Protein AF-0000000077106145 (afdb_homodimer)

Foldseek 3Di:
DQDEFEEEEEALPFPLNVLLLLQLPDDFPPAHHYAYAEYEHAPPLVVQLVSCLVRVYQEYEYQDQVCQVVNCVSCPPSNRHYYYHLVRLLVSLLPDGQEYEQDDEAPSSQNSQLSVLQQQHAYAYAYLRNCLLQVVNSVVSSVVNNHHYQYLQQLVNWCVVFPDDLVFWQAKEFEALCAQCNPPDLVCQQVDALVSQQPGDQDNHDSLVSLCSNLVLNVLSVLSSCCRVSVNQSVRYFYKYKNQCFWGMWTAGNVGDIDTDGWRPDSSQSSQVSSRPPDGTDDPPGDGDDCVVVVDIDIDGGDCVSRVNNVLSNVQSVLASLLSLLLRLLLSLLSVCRNVVLDGSVVSVVLSSVLSVVQCDPNVHHDDYDPDVVSSVVSSVVSNVVSVVVSVD/DQDEFEEEEEALPFPLNVLLLLQLPDDFPPAHHYAYAEYEHAPPLVVQLVSCLVRVYQEYEYQDQVCQVVNCVSCPPSNRHYYYHLVRLLVSLLPDGQEYEQDDEAPSSQNSQLSVLQQQHAYAYAYLRNCLLQVVNSVVSSVVNNHHYQYLQQLLNWCVVFPDDLVFWQAKEFEALCAQCNPPDLVCQQVDALVSQQPGDQDNHDSLVSLCSNLVLNVLSVLSSCCRVSVNASVRYFYKYKNQCFWGMWTAGNVGDIDTHGWRPDSSQSSQVSVRPPDGTDDPPGDGDDCVVVVDIDIDGGDCVSRVNNVLSNVQSVLASLLSLLLRLLLSLLSVCRNVVLDGSVVSVVLSSVLSVVQCDPNVHHDDYDPDVVSSVVSSVVSNVVSVVVSVD

Secondary structure (DSSP, 8-state):
----EEEEEESTTSHHHHHHHHHHT---TTSPPEEEEEEEESS-HHHHHHHHHHHT-SEEEES-GGGHHHHHHHTTTS--EEEEHHHHHHHHHHS--SEEEE---SGGGHHHHHHHHHTT-EEEE--HHHHHHHHHHHHHHHHHTT-EEEE-SHHHHHHHHH---GGGEEEEEEEE---TTTT--HHHHHT--HHHHT--SS----HHHHHHHHHTHHHHHHHHHHHHHTT--GGGEEEEE-TT--EEEEEEETTS-EEEEE--S-THHHHHHHHHTTS----TTPPPP-HHHH-EEE-B---TTT-THHHHHHHHHHH-THHHHHHHHHHHHHHHHHHTTSS-HHHHHHHHHHHHHHHHSGGG-S----SSHHHHHHHHHHHHHHHHHHHH-/----EEEEEESTTSHHHHHHHHHHT---TTSPPEEEEEEEESS-HHHHHHHHHHHT-SEEEES-GGGHHHHHHHTTTS--EEEEHHHHHHHHHHS--SEEEE---SGGGHHHHHHHHHTT-EEEE--HHHHHHHHHHHHHHHHHTTPEEEE-SHHHHHHHHH---GGGEEEEEEEE---TTTT--HHHHHT--HHHHT--SS----HHHHHHHHHTHHHHHHHHHHHHHTT--GGGEEEEE-TT--EEEEEEETTS-EEEEE--S-THHHHHHHHHTTS----TTPPPP-HHHH-EEE-B---TTT-THHHHHHHHHHH-THHHHHHHHHHHHHHHHHHTTSS-HHHHHHHHHHHHHHHHSGGG-S----SSHHHHHHHHHHHHHHHHHHHH-

Structure (mmCIF, N/CA/C/O backbone):
data_AF-0000000077106145-model_v1
#
loop_
_entity.id
_entity.type
_entity.pdbx_description
1 polymer '1-deoxy-D-xylulose 5-phosphate reductoisomerase'
#
loop_
_atom_site.group_PDB
_atom_site.id
_atom_site.type_symbol
_atom_site.label_atom_id
_atom_site.label_alt_id
_atom_site.label_comp_id
_atom_site.label_asym_id
_atom_site.label_entity_id
_atom_site.label_seq_id
_atom_site.pdbx_PDB_ins_code
_atom_site.Cartn_x
_atom_site.Cartn_y
_atom_site.Cartn_z
_atom_site.occupancy
_atom_site.B_iso_or_equiv
_atom_site.auth_seq_id
_atom_site.auth_comp_id
_atom_site.auth_asym_id
_atom_site.auth_atom_id
_atom_site.pdbx_PDB_model_num
ATOM 1 N N . MET A 1 1 ? -17.891 -23.688 21.375 1 36 1 MET A N 1
ATOM 2 C CA . MET A 1 1 ? -16.734 -24.469 20.953 1 36 1 MET A CA 1
ATOM 3 C C . MET A 1 1 ? -16.016 -23.797 19.781 1 36 1 MET A C 1
ATOM 5 O O . MET A 1 1 ? -16.656 -23.312 18.859 1 36 1 MET A O 1
ATOM 9 N N . SER A 1 2 ? -14.844 -23.203 19.891 1 51.5 2 SER A N 1
ATOM 10 C CA . SER A 1 2 ? -14.195 -22.359 18.906 1 51.5 2 SER A CA 1
ATOM 11 C C . SER A 1 2 ? -14.203 -23.016 17.531 1 51.5 2 SER A C 1
ATOM 13 O O . SER A 1 2 ? -13.938 -24.203 17.406 1 51.5 2 SER A O 1
ATOM 15 N N . GLU A 1 3 ? -14.969 -22.531 16.594 1 74.62 3 GLU A N 1
ATOM 16 C CA . GLU A 1 3 ? -15.25 -23.109 15.289 1 74.62 3 GLU A CA 1
ATOM 17 C C . GLU A 1 3 ? -13.969 -23.391 14.516 1 74.62 3 GLU A C 1
ATOM 19 O O . GLU A 1 3 ? -13.07 -22.531 14.469 1 74.62 3 GLU A O 1
ATOM 24 N N . GLN A 1 4 ? -13.656 -24.75 14.242 1 90.31 4 GLN A N 1
ATOM 25 C CA . GLN A 1 4 ? -12.484 -25.188 13.492 1 90.31 4 GLN A CA 1
ATOM 26 C C . GLN A 1 4 ? -12.641 -24.891 12 1 90.31 4 GLN A C 1
ATOM 28 O O . GLN A 1 4 ? -13.734 -25.047 11.445 1 90.31 4 GLN A O 1
ATOM 33 N N . VAL A 1 5 ? -11.609 -24.453 11.422 1 95.62 5 VAL A N 1
ATOM 34 C CA . VAL A 1 5 ? -11.555 -24.234 9.977 1 95.62 5 VAL A CA 1
ATOM 35 C C . VAL A 1 5 ? -10.914 -25.453 9.305 1 95.62 5 VAL A C 1
ATOM 37 O O . VAL A 1 5 ? -9.75 -25.766 9.57 1 95.62 5 VAL A O 1
ATOM 40 N N . LYS A 1 6 ? -11.641 -26.172 8.5 1 98 6 LYS A N 1
ATOM 41 C CA . LYS A 1 6 ? -11.148 -27.359 7.793 1 98 6 LYS A CA 1
ATOM 42 C C . LYS A 1 6 ? -10.328 -26.953 6.57 1 98 6 LYS A C 1
ATOM 44 O O . LYS A 1 6 ? -10.789 -26.172 5.734 1 98 6 LYS A O 1
ATOM 49 N N . VAL A 1 7 ? -9.086 -27.547 6.461 1 98.44 7 VAL A N 1
ATOM 50 C CA . VAL A 1 7 ? -8.172 -27.156 5.391 1 98.44 7 VAL A CA 1
ATOM 51 C C . VAL A 1 7 ? -7.727 -28.406 4.625 1 98.44 7 VAL A C 1
ATOM 53 O O . VAL A 1 7 ? -7.316 -29.406 5.23 1 98.44 7 VAL A O 1
ATOM 56 N N . SER A 1 8 ? -7.883 -28.422 3.344 1 98.88 8 SER A N 1
ATOM 57 C CA . SER A 1 8 ? -7.23 -29.375 2.453 1 98.88 8 SER A CA 1
ATOM 58 C C . SER A 1 8 ? -6.035 -28.734 1.744 1 98.88 8 SER A C 1
ATOM 60 O O . SER A 1 8 ? -6.098 -27.594 1.315 1 98.88 8 SER A O 1
ATOM 62 N N . LEU A 1 9 ? -4.93 -29.469 1.669 1 98.88 9 LEU A N 1
ATOM 63 C CA . LEU A 1 9 ? -3.686 -28.938 1.118 1 98.88 9 LEU A CA 1
ATOM 64 C C . LEU A 1 9 ? -3.166 -29.828 -0.002 1 98.88 9 LEU A C 1
ATOM 66 O O . LEU A 1 9 ? -2.705 -30.953 0.251 1 98.88 9 LEU A O 1
ATOM 70 N N . LEU A 1 10 ? -3.311 -29.312 -1.233 1 98.69 10 LEU A N 1
ATOM 71 C CA . LEU A 1 10 ? -2.752 -30 -2.395 1 98.69 10 LEU A CA 1
ATOM 72 C C . LEU A 1 10 ? -1.298 -29.594 -2.615 1 98.69 10 LEU A C 1
ATOM 74 O O . LEU A 1 10 ? -1.002 -28.422 -2.822 1 98.69 10 LEU A O 1
ATOM 78 N N . GLY A 1 11 ? -0.416 -30.578 -2.643 1 97.81 11 GLY A N 1
ATOM 79 C CA . GLY A 1 11 ? 1 -30.266 -2.77 1 97.81 11 GLY A CA 1
ATOM 80 C C . GLY A 1 11 ? 1.667 -29.969 -1.438 1 97.81 11 GLY A C 1
ATOM 81 O O . GLY A 1 11 ? 2.363 -28.969 -1.294 1 97.81 11 GLY A O 1
ATOM 82 N N . ALA A 1 12 ? 1.535 -30.828 -0.512 1 98.25 12 ALA A N 1
ATOM 83 C CA . ALA A 1 12 ? 1.893 -30.594 0.884 1 98.25 12 ALA A CA 1
ATOM 84 C C . ALA A 1 12 ? 3.406 -30.625 1.076 1 98.25 12 ALA A C 1
ATOM 86 O O . ALA A 1 12 ? 3.932 -30.031 2.021 1 98.25 12 ALA A O 1
ATOM 87 N N . THR A 1 13 ? 4.109 -31.312 0.194 1 97.12 13 THR A N 1
ATOM 88 C CA . THR A 1 13 ? 5.527 -31.531 0.449 1 97.12 13 THR A CA 1
ATOM 89 C C . THR A 1 13 ? 6.387 -30.531 -0.314 1 97.12 13 THR A C 1
ATOM 91 O O . THR A 1 13 ? 7.609 -30.531 -0.178 1 97.12 13 TH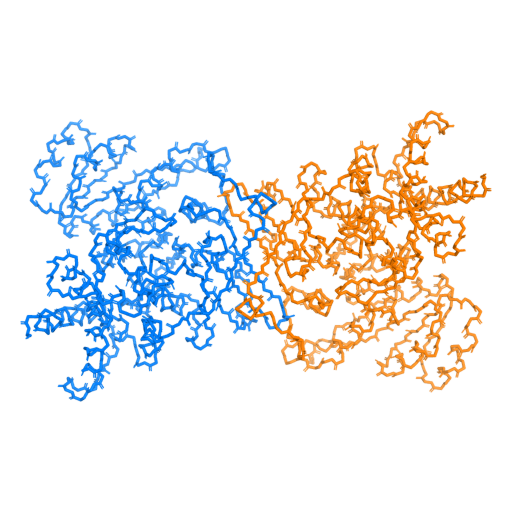R A O 1
ATOM 94 N N . GLY A 1 14 ? 5.758 -29.656 -1.1 1 94.69 14 GLY A N 1
ATOM 95 C CA . GLY A 1 14 ? 6.48 -28.594 -1.771 1 94.69 14 GLY A CA 1
ATOM 96 C C . GLY A 1 14 ? 6.727 -27.391 -0.879 1 94.69 14 GLY A C 1
ATOM 97 O O . GLY A 1 14 ? 6.395 -27.406 0.308 1 94.69 14 GLY A O 1
ATOM 98 N N . SER A 1 15 ? 7.305 -26.391 -1.472 1 93.75 15 SER A N 1
ATOM 99 C CA . SER A 1 15 ? 7.66 -25.188 -0.741 1 93.75 15 SER A CA 1
ATOM 100 C C . SER A 1 15 ? 6.426 -24.516 -0.141 1 93.75 15 SER A C 1
ATOM 102 O O . SER A 1 15 ? 6.402 -24.203 1.052 1 93.75 15 SER A O 1
ATOM 104 N N . ILE A 1 16 ? 5.359 -24.297 -0.93 1 96.62 16 ILE A N 1
ATOM 105 C CA . ILE A 1 16 ? 4.129 -23.688 -0.446 1 96.62 16 ILE A CA 1
ATOM 106 C C . ILE A 1 16 ? 3.457 -24.609 0.57 1 96.62 16 ILE A C 1
ATOM 108 O O . ILE A 1 16 ? 2.928 -24.156 1.583 1 96.62 16 ILE A O 1
ATOM 112 N N . GLY A 1 17 ? 3.482 -25.922 0.267 1 97.38 17 GLY A N 1
ATOM 113 C CA . GLY A 1 17 ? 2.902 -26.875 1.187 1 97.38 17 GLY A CA 1
ATOM 114 C C . GLY A 1 17 ? 3.541 -26.844 2.562 1 97.38 17 GLY A C 1
ATOM 115 O O . GLY A 1 17 ? 2.844 -26.766 3.574 1 97.38 17 GLY A O 1
ATOM 116 N N . SER A 1 18 ? 4.875 -26.891 2.584 1 95.88 18 SER A N 1
ATOM 117 C CA . SER A 1 18 ? 5.602 -26.875 3.848 1 95.88 18 SER A CA 1
ATOM 118 C C . SER A 1 18 ? 5.348 -25.594 4.625 1 95.88 18 SER A C 1
ATOM 120 O O . SER A 1 18 ? 5.188 -25.609 5.844 1 95.88 18 SER A O 1
ATOM 122 N N . SER A 1 19 ? 5.344 -24.484 3.924 1 96.38 19 SER A N 1
ATOM 123 C CA . SER A 1 19 ? 5.051 -23.203 4.559 1 96.38 19 SER A CA 1
ATOM 124 C C . SER A 1 19 ? 3.635 -23.172 5.129 1 96.38 19 SER A C 1
ATOM 126 O O . SER A 1 19 ? 3.402 -22.625 6.207 1 96.38 19 SER A O 1
ATOM 128 N N . THR A 1 20 ? 2.695 -23.75 4.383 1 97.88 20 THR A N 1
ATOM 129 C CA . THR A 1 20 ? 1.314 -23.812 4.852 1 97.88 20 THR A CA 1
ATOM 130 C C . THR A 1 20 ? 1.22 -24.625 6.141 1 97.88 20 THR A C 1
ATOM 132 O O . THR A 1 20 ? 0.58 -24.203 7.105 1 97.88 20 THR A O 1
ATOM 135 N N . ILE A 1 21 ? 1.904 -25.75 6.145 1 97.12 21 ILE A N 1
ATOM 136 C CA . ILE A 1 21 ? 1.893 -26.625 7.32 1 97.12 21 ILE A CA 1
ATOM 137 C C . ILE A 1 21 ? 2.475 -25.875 8.516 1 97.12 21 ILE A C 1
ATOM 139 O O . ILE A 1 21 ? 1.946 -25.969 9.625 1 97.12 21 ILE A O 1
ATOM 143 N N . SER A 1 22 ? 3.535 -25.156 8.305 1 95.25 22 SER A N 1
ATOM 144 C CA . SER A 1 22 ? 4.168 -24.406 9.383 1 95.25 22 SER A CA 1
ATOM 145 C C . SER A 1 22 ? 3.201 -23.391 9.992 1 95.25 22 SER A C 1
ATOM 147 O O . SER A 1 22 ? 3.234 -23.141 11.195 1 95.25 22 SER A O 1
ATOM 149 N N . ILE A 1 23 ? 2.346 -22.781 9.172 1 95.69 23 ILE A N 1
ATOM 150 C CA . ILE A 1 23 ? 1.37 -21.797 9.633 1 95.69 23 ILE A CA 1
ATOM 151 C C . ILE A 1 23 ? 0.241 -22.5 10.383 1 95.69 23 ILE A C 1
ATOM 153 O O . ILE A 1 23 ? -0.185 -22.062 11.445 1 95.69 23 ILE A O 1
ATOM 157 N N . LEU A 1 24 ? -0.262 -23.625 9.836 1 95.25 24 LEU A N 1
ATOM 158 C CA . LEU A 1 24 ? -1.384 -24.359 10.414 1 95.25 24 LEU A CA 1
ATOM 159 C C . LEU A 1 24 ? -1.036 -24.859 11.812 1 95.25 24 LEU A C 1
ATOM 161 O O . LEU A 1 24 ? -1.906 -24.953 12.68 1 95.25 24 LEU A O 1
ATOM 165 N N . LYS A 1 25 ? 0.167 -25.125 11.977 1 92.5 25 LYS A N 1
ATOM 166 C CA . LYS A 1 25 ? 0.612 -25.703 13.242 1 92.5 25 LYS A CA 1
ATOM 167 C C . LYS A 1 25 ? 0.759 -24.625 14.32 1 92.5 25 LYS A C 1
ATOM 169 O O . LYS A 1 25 ? 0.863 -24.953 15.508 1 92.5 25 LYS A O 1
ATOM 174 N N . GLN A 1 26 ? 0.679 -23.453 13.82 1 88.81 26 GLN A N 1
ATOM 175 C CA . GLN A 1 26 ? 0.851 -22.359 14.773 1 88.81 26 GLN A CA 1
ATOM 176 C C . GLN A 1 26 ? -0.449 -22.078 15.523 1 88.81 26 GLN A C 1
ATOM 178 O O . GLN A 1 26 ? -1.537 -22.188 14.953 1 88.81 26 GLN A O 1
ATOM 183 N N . ASN A 1 27 ? -0.566 -22 16.719 1 76.62 27 ASN A N 1
ATOM 184 C CA . ASN A 1 27 ? -1.72 -21.656 17.531 1 76.62 27 ASN A CA 1
ATOM 185 C C . ASN A 1 27 ? -1.767 -20.156 17.828 1 76.62 27 ASN A C 1
ATOM 187 O O . ASN A 1 27 ? -1.138 -19.688 18.781 1 76.62 27 ASN A O 1
ATOM 191 N N . CYS A 1 28 ? -2.439 -19.422 16.922 1 80.5 28 CYS A N 1
ATOM 192 C CA . CYS A 1 28 ? -2.543 -17.984 17.156 1 80.5 28 CYS A CA 1
ATOM 193 C C . CYS A 1 28 ? -3.773 -17.656 17.984 1 80.5 28 CYS A C 1
ATOM 195 O O . CYS A 1 28 ? -4.848 -18.219 17.766 1 80.5 28 CYS A O 1
ATOM 197 N N . ALA A 1 29 ? -3.484 -16.734 18.953 1 76.88 29 ALA A N 1
ATOM 198 C CA . ALA A 1 29 ? -4.59 -16.281 19.797 1 76.88 29 ALA A CA 1
ATOM 199 C C . ALA A 1 29 ? -5.656 -15.57 18.969 1 76.88 29 ALA A C 1
ATOM 201 O O . ALA A 1 29 ? -5.344 -14.922 17.969 1 76.88 29 ALA A O 1
ATOM 202 N N . ASP A 1 30 ? -6.922 -15.797 19.125 1 81.19 30 ASP A N 1
ATOM 203 C CA . ASP A 1 30 ? -8.078 -15.125 18.531 1 81.19 30 ASP A CA 1
ATOM 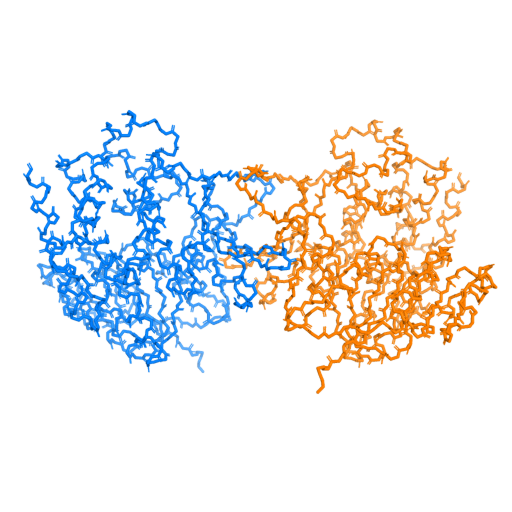204 C C . ASP A 1 30 ? -8.328 -15.617 17.109 1 81.19 30 ASP A C 1
ATOM 206 O O . ASP A 1 30 ? -9 -14.945 16.328 1 81.19 30 ASP A O 1
ATOM 210 N N . MET A 1 31 ? -7.496 -16.672 16.719 1 85.75 31 MET A N 1
ATOM 211 C CA . MET A 1 31 ? -7.777 -17.312 15.438 1 85.75 31 MET A CA 1
ATOM 212 C C . MET A 1 31 ? -8.398 -18.688 15.641 1 85.75 31 MET A C 1
ATOM 214 O O . MET A 1 31 ? -8.172 -19.344 16.672 1 85.75 31 MET A O 1
ATOM 218 N N . PRO A 1 32 ? -9.164 -19.094 14.727 1 86.38 32 PRO A N 1
ATOM 219 C CA . PRO A 1 32 ? -9.672 -20.469 14.82 1 86.38 32 PRO A CA 1
ATOM 220 C C . PRO A 1 32 ? -8.57 -21.516 14.68 1 86.38 32 PRO A C 1
ATOM 222 O O . PRO A 1 32 ? -7.523 -21.234 14.086 1 86.38 32 PRO A O 1
ATOM 225 N N . GLU A 1 33 ? -8.977 -22.609 15.234 1 92.31 33 GLU A N 1
ATOM 226 C CA . GLU A 1 33 ? -8.086 -23.75 15.008 1 92.31 33 GLU A CA 1
ATOM 227 C C . GLU A 1 33 ? -8.266 -24.312 13.609 1 92.31 33 GLU A C 1
ATOM 229 O O . GLU A 1 33 ? -9.375 -24.312 13.062 1 92.31 33 GLU A O 1
ATOM 234 N N . PHE A 1 34 ? -7.199 -24.844 13.062 1 95.19 34 PHE A N 1
ATOM 235 C CA . PHE A 1 34 ? -7.25 -25.469 11.75 1 95.19 34 PHE A CA 1
ATOM 236 C C . PHE A 1 34 ? -7.254 -26.984 11.867 1 95.19 34 PHE A C 1
ATOM 238 O O . PHE A 1 34 ? -6.551 -27.547 12.703 1 95.19 34 PHE A O 1
ATOM 245 N N . LYS A 1 35 ? -8.086 -27.562 11.141 1 96.62 35 LYS A N 1
ATOM 246 C CA . LYS A 1 35 ? -8.117 -29.016 11 1 96.62 35 LYS A CA 1
ATOM 247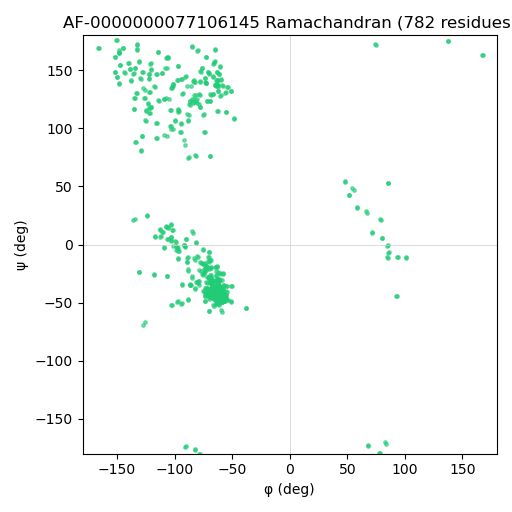 C C . LYS A 1 35 ? -7.758 -29.438 9.578 1 96.62 35 LYS A C 1
ATOM 249 O O . LYS A 1 35 ? -8.406 -29.016 8.617 1 96.62 35 LYS A O 1
ATOM 254 N N . VAL A 1 36 ? -6.77 -30.281 9.438 1 98 36 VAL A N 1
ATOM 255 C CA . VAL A 1 36 ? -6.336 -30.734 8.117 1 98 36 VAL A CA 1
ATOM 256 C C . VAL A 1 36 ? -7.203 -31.922 7.676 1 98 36 VAL A C 1
ATOM 258 O O . VAL A 1 36 ? -7.289 -32.938 8.375 1 98 36 VAL A O 1
ATOM 261 N N . VAL A 1 37 ? -7.789 -31.781 6.535 1 98.56 37 VAL A N 1
ATOM 262 C CA . VAL A 1 37 ? -8.688 -32.812 6.023 1 98.56 37 VAL A CA 1
ATOM 263 C C . VAL A 1 37 ? -7.938 -33.719 5.066 1 98.56 37 VAL A C 1
ATOM 265 O O . VAL A 1 37 ? -7.984 -34.938 5.203 1 98.56 37 VAL A O 1
ATOM 268 N N . SER A 1 38 ? -7.254 -33.156 4.172 1 98.88 38 SER A N 1
ATOM 269 C CA . SER A 1 38 ? -6.543 -33.969 3.186 1 98.88 38 SER A CA 1
ATOM 270 C C . SER A 1 38 ? -5.207 -33.344 2.812 1 98.88 38 SER A C 1
ATOM 272 O O . SER A 1 38 ? -5.051 -32.125 2.881 1 98.88 38 SER A O 1
ATOM 274 N N . LEU A 1 39 ? -4.25 -34.188 2.5 1 98.81 39 LEU A N 1
ATOM 275 C CA . LEU A 1 39 ? -2.934 -33.781 2.002 1 98.81 39 LEU A CA 1
ATOM 276 C C . LEU A 1 39 ? -2.582 -34.562 0.736 1 98.81 39 LEU A C 1
ATOM 278 O O . LEU A 1 39 ? -2.906 -35.75 0.615 1 98.81 39 LEU A O 1
ATOM 282 N N . THR A 1 40 ? -1.943 -33.875 -0.153 1 98.81 40 THR A N 1
ATOM 283 C CA . THR A 1 40 ? -1.462 -34.594 -1.33 1 98.81 40 THR A CA 1
ATOM 284 C C . THR A 1 40 ? 0.008 -34.281 -1.592 1 98.81 40 THR A C 1
ATOM 286 O O . THR A 1 40 ? 0.525 -33.25 -1.108 1 98.81 40 THR A O 1
ATOM 289 N N . ALA A 1 41 ? 0.689 -35.125 -2.283 1 98.25 41 ALA A N 1
ATOM 290 C CA . ALA A 1 41 ? 2.025 -34.938 -2.844 1 98.25 41 ALA A CA 1
ATOM 291 C C . ALA A 1 41 ? 2.189 -35.719 -4.141 1 98.25 41 ALA A C 1
ATOM 293 O O . ALA A 1 41 ? 1.348 -36.562 -4.477 1 98.25 41 ALA A O 1
ATOM 294 N N . GLN A 1 42 ? 3.213 -35.406 -4.809 1 96.56 42 GLN A N 1
ATOM 295 C CA . GLN A 1 42 ? 3.393 -36.094 -6.09 1 96.56 42 GLN A CA 1
ATOM 296 C C . GLN A 1 42 ? 4.281 -37.312 -5.938 1 96.56 42 GLN A C 1
ATOM 298 O O . GLN A 1 42 ? 3.932 -38.406 -6.398 1 96.56 42 GLN A O 1
ATOM 303 N N . ASN A 1 43 ? 5.465 -37.156 -5.316 1 96.69 43 ASN A N 1
ATOM 304 C CA . ASN A 1 43 ? 6.434 -38.25 -5.289 1 96.69 43 ASN A CA 1
ATOM 305 C C . ASN A 1 43 ? 6.957 -38.5 -3.877 1 96.69 43 ASN A C 1
ATOM 307 O O . ASN A 1 43 ? 7.484 -39.562 -3.588 1 96.69 43 ASN A O 1
ATOM 311 N N . SER A 1 44 ? 6.914 -37.531 -2.98 1 97.69 44 SER A N 1
ATOM 312 C CA . SER A 1 44 ? 7.531 -37.625 -1.66 1 97.69 44 SER A CA 1
ATOM 313 C C . SER A 1 44 ? 6.648 -38.375 -0.675 1 97.69 44 SER A C 1
ATOM 315 O O . SER A 1 44 ? 6.164 -37.781 0.301 1 97.69 44 SER A O 1
ATOM 317 N N . VAL A 1 45 ? 6.676 -39.656 -0.837 1 98.5 45 VAL A N 1
ATOM 318 C CA . VAL A 1 45 ? 5.707 -40.5 -0.147 1 98.5 45 VAL A CA 1
ATOM 319 C C . VAL A 1 45 ? 6.031 -40.531 1.344 1 98.5 45 VAL A C 1
ATOM 321 O O . VAL A 1 45 ? 5.129 -40.5 2.184 1 98.5 45 VAL A O 1
ATOM 324 N N . GLN A 1 46 ? 7.301 -40.594 1.709 1 98.69 46 GLN A N 1
ATOM 325 C CA . GLN A 1 46 ? 7.695 -40.656 3.111 1 98.69 46 GLN A CA 1
ATOM 326 C C . GLN A 1 46 ? 7.312 -39.344 3.842 1 98.69 46 GLN A C 1
ATOM 328 O O . GLN A 1 46 ? 6.742 -39.406 4.934 1 98.69 46 GLN A O 1
ATOM 333 N N . GLU A 1 47 ? 7.641 -38.312 3.174 1 98.56 47 GLU A N 1
ATOM 334 C CA . GLU A 1 47 ? 7.316 -37 3.766 1 98.56 47 GLU A CA 1
ATOM 335 C C . GLU A 1 47 ? 5.805 -36.812 3.854 1 98.56 47 GLU A C 1
ATOM 337 O O . GLU A 1 47 ? 5.305 -36.25 4.832 1 98.56 47 GLU A O 1
ATOM 342 N N . LEU A 1 48 ? 5.078 -37.188 2.871 1 98.75 48 LEU A N 1
ATOM 343 C CA . LEU A 1 48 ? 3.625 -37.094 2.877 1 98.75 48 LEU A CA 1
ATOM 344 C C . LEU A 1 48 ? 3.029 -37.844 4.055 1 98.75 48 LEU A C 1
ATOM 346 O O . LEU A 1 48 ? 2.166 -37.344 4.766 1 98.75 48 LEU A O 1
ATOM 350 N N . ALA A 1 49 ? 3.504 -39.094 4.215 1 98.81 49 ALA A N 1
ATOM 351 C CA . ALA A 1 49 ? 3.006 -39.906 5.312 1 98.81 49 ALA A CA 1
ATOM 352 C C . ALA A 1 49 ? 3.309 -39.281 6.664 1 98.81 49 ALA A C 1
ATOM 354 O O . ALA A 1 49 ? 2.449 -39.219 7.547 1 98.81 49 ALA A O 1
ATOM 355 N N . LYS A 1 50 ? 4.488 -38.844 6.773 1 98.62 50 LYS A N 1
ATOM 356 C CA . LYS A 1 50 ? 4.898 -38.156 8.008 1 98.62 50 LYS A CA 1
ATOM 357 C C . LYS A 1 50 ? 3.996 -36.969 8.305 1 98.62 50 LYS A C 1
ATOM 359 O O . LYS A 1 50 ? 3.516 -36.812 9.43 1 98.62 50 LYS A O 1
ATOM 364 N N . LEU A 1 51 ? 3.752 -36.125 7.312 1 98.62 51 LEU A N 1
ATOM 365 C CA . LEU A 1 51 ? 2.922 -34.938 7.48 1 98.62 51 LEU A CA 1
ATOM 366 C C . LEU A 1 51 ? 1.482 -35.312 7.801 1 98.62 51 LEU A C 1
ATOM 368 O O . LEU A 1 51 ? 0.828 -34.656 8.617 1 98.62 51 LEU A O 1
ATOM 372 N N . ALA A 1 52 ? 0.983 -36.344 7.156 1 98.75 52 ALA A N 1
ATOM 373 C CA . ALA A 1 52 ? -0.384 -36.781 7.398 1 98.75 52 ALA A CA 1
ATOM 374 C C . ALA A 1 52 ? -0.571 -37.219 8.852 1 98.75 52 ALA A C 1
ATOM 376 O O . ALA A 1 52 ? -1.575 -36.875 9.484 1 98.75 52 ALA A O 1
ATOM 377 N N . ILE A 1 53 ? 0.389 -37.906 9.344 1 98.56 53 ILE A N 1
ATOM 378 C CA . ILE A 1 53 ? 0.325 -38.406 10.711 1 98.56 53 ILE A CA 1
ATOM 379 C C . ILE A 1 53 ? 0.457 -37.219 11.68 1 98.56 53 ILE A C 1
ATOM 381 O O . ILE A 1 53 ? -0.341 -37.094 12.617 1 98.56 53 ILE A O 1
ATOM 385 N N . GLU A 1 54 ? 1.413 -36.375 11.414 1 97.5 54 GLU A N 1
ATOM 386 C CA . GLU A 1 54 ? 1.697 -35.25 12.289 1 97.5 54 GLU A CA 1
ATOM 387 C C . GLU A 1 54 ? 0.496 -34.312 12.383 1 97.5 54 GLU A C 1
ATOM 389 O O . GLU A 1 54 ? 0.256 -33.688 13.43 1 97.5 54 GLU A O 1
ATOM 394 N N . THR A 1 55 ? -0.29 -34.125 11.312 1 97.25 55 THR A N 1
ATOM 395 C CA . THR A 1 55 ? -1.401 -33.188 11.273 1 97.25 55 THR A CA 1
ATOM 396 C C . THR A 1 55 ? -2.723 -33.906 11.562 1 97.25 55 THR A C 1
ATOM 398 O O . THR A 1 55 ? -3.781 -33.281 11.57 1 97.25 55 THR A O 1
ATOM 401 N N . ASN A 1 56 ? -2.67 -35.188 11.734 1 97.19 56 ASN A N 1
ATOM 402 C CA . ASN A 1 56 ? -3.869 -36 11.914 1 97.19 56 ASN A CA 1
ATOM 403 C C . ASN A 1 56 ? -4.867 -35.781 10.781 1 97.19 56 ASN A C 1
ATOM 405 O O . ASN A 1 56 ? -6.043 -35.5 11.031 1 97.19 56 ASN A O 1
ATOM 409 N N . ALA A 1 57 ? -4.371 -35.844 9.547 1 98.5 57 ALA A N 1
ATOM 410 C CA . ALA A 1 57 ? -5.227 -35.688 8.367 1 98.5 57 ALA A CA 1
ATOM 411 C C . ALA A 1 57 ? -6.211 -36.844 8.242 1 98.5 57 ALA A C 1
ATOM 413 O O . ALA A 1 57 ? -5.957 -37.938 8.758 1 98.5 57 ALA A O 1
ATOM 414 N N . GLU A 1 58 ? -7.262 -36.562 7.586 1 98.44 58 GLU A N 1
ATOM 415 C CA . GLU A 1 58 ? -8.242 -37.625 7.344 1 98.44 58 GLU A CA 1
ATOM 416 C C . GLU A 1 58 ? -7.875 -38.438 6.109 1 98.44 58 GLU A C 1
ATOM 418 O O . GLU A 1 58 ? -8.234 -39.625 6.012 1 98.44 58 GLU A O 1
ATOM 423 N N . PHE A 1 59 ? -7.191 -37.812 5.207 1 98.75 59 PHE A N 1
ATOM 424 C CA . PHE A 1 59 ? -6.957 -38.406 3.898 1 98.75 59 PHE A CA 1
ATOM 425 C C . PHE A 1 59 ? -5.617 -37.969 3.33 1 98.75 59 PHE A C 1
ATOM 427 O O . PHE A 1 59 ? -5.234 -36.781 3.473 1 98.75 59 PHE A O 1
ATOM 434 N N . ALA A 1 60 ? -4.848 -38.875 2.707 1 98.88 60 ALA A N 1
ATOM 435 C CA . ALA A 1 60 ? -3.588 -38.562 2.031 1 98.88 60 ALA A CA 1
ATOM 436 C C . ALA A 1 60 ? -3.535 -39.219 0.65 1 98.88 60 ALA A C 1
ATOM 438 O O . ALA A 1 60 ? -3.842 -40.406 0.499 1 98.88 60 ALA A O 1
ATOM 439 N N . ALA A 1 61 ? -3.195 -38.438 -0.333 1 98.81 61 ALA A N 1
ATOM 440 C CA . ALA A 1 61 ? -3.109 -39 -1.686 1 98.81 61 ALA A CA 1
ATOM 441 C C . ALA A 1 61 ? -1.749 -38.688 -2.311 1 98.81 61 ALA A C 1
ATOM 443 O O . ALA A 1 61 ? -1.241 -37.594 -2.211 1 98.81 61 ALA A O 1
ATOM 444 N N . ILE A 1 62 ? -1.147 -39.688 -2.92 1 98.75 62 ILE A N 1
ATOM 445 C CA . ILE A 1 62 ? 0.115 -39.562 -3.639 1 98.75 62 ILE A CA 1
ATOM 446 C C . ILE A 1 62 ? -0.141 -39.594 -5.145 1 98.75 62 ILE A C 1
ATOM 448 O O . ILE A 1 62 ? -0.839 -40.469 -5.637 1 98.75 62 ILE A O 1
ATOM 452 N N . GLY A 1 63 ? 0.296 -38.625 -5.848 1 97.75 63 GLY A N 1
ATOM 453 C CA . GLY A 1 63 ? 0.041 -38.562 -7.277 1 97.75 63 GLY A CA 1
ATOM 454 C C . GLY A 1 63 ? 0.642 -39.719 -8.055 1 97.75 63 GLY A C 1
ATOM 455 O O . GLY A 1 63 ? 0.033 -40.219 -9.008 1 97.75 63 GLY A O 1
ATOM 456 N N . ASN A 1 64 ? 1.847 -40.156 -7.652 1 97.88 64 ASN A N 1
ATOM 457 C CA . ASN A 1 64 ? 2.535 -41.25 -8.289 1 97.88 64 ASN A CA 1
ATOM 458 C C . ASN A 1 64 ? 1.909 -42.594 -7.914 1 97.88 64 ASN A C 1
ATOM 460 O O . ASN A 1 64 ? 2.105 -43.094 -6.801 1 97.88 64 ASN A O 1
ATOM 464 N N . GLU A 1 65 ? 1.332 -43.188 -8.852 1 97.88 65 GLU A N 1
ATOM 465 C CA . GLU A 1 65 ? 0.599 -44.438 -8.609 1 97.88 65 GLU A CA 1
ATOM 466 C C . GLU A 1 65 ? 1.526 -45.531 -8.094 1 97.88 65 GLU A C 1
ATOM 468 O O . GLU A 1 65 ? 1.107 -46.375 -7.316 1 97.88 65 GLU A O 1
ATOM 473 N N . ASN A 1 66 ? 2.773 -45.469 -8.492 1 98.12 66 ASN A N 1
ATOM 474 C CA . ASN A 1 66 ? 3.74 -46.5 -8.117 1 98.12 66 ASN A CA 1
ATOM 475 C C . ASN A 1 66 ? 4.098 -46.438 -6.641 1 98.12 66 ASN A C 1
ATOM 477 O O . ASN A 1 66 ? 4.711 -47.344 -6.098 1 98.12 66 ASN A O 1
ATOM 481 N N . LYS A 1 67 ? 3.623 -45.438 -5.973 1 98.25 67 LYS A N 1
ATOM 482 C CA . LYS A 1 67 ? 4 -45.25 -4.574 1 98.25 67 LYS A CA 1
ATOM 483 C C . LYS A 1 67 ? 2.818 -45.5 -3.646 1 98.25 67 LYS A C 1
ATOM 485 O O . LYS A 1 67 ? 2.887 -45.219 -2.449 1 98.25 67 LYS A O 1
ATOM 490 N N . TYR A 1 68 ? 1.741 -46.031 -4.156 1 98.25 68 TYR A N 1
ATOM 491 C CA . TYR A 1 68 ? 0.525 -46.281 -3.387 1 98.25 68 TYR A CA 1
ATOM 492 C C . TYR A 1 68 ? 0.785 -47.25 -2.242 1 98.25 68 TYR A C 1
ATOM 494 O O . TYR A 1 68 ? 0.413 -47 -1.098 1 98.25 68 TYR A O 1
ATOM 502 N N . GLN A 1 69 ? 1.41 -48.344 -2.582 1 98.44 69 GLN A N 1
ATOM 503 C CA . GLN A 1 69 ? 1.628 -49.375 -1.573 1 98.44 69 GLN A CA 1
ATOM 504 C C . GLN A 1 69 ? 2.52 -48.875 -0.446 1 98.44 69 GLN A C 1
ATOM 506 O O . GLN A 1 69 ? 2.268 -49.156 0.728 1 98.44 69 GLN A O 1
ATOM 511 N N . GLU A 1 70 ? 3.541 -48.188 -0.872 1 98.62 70 GLU A N 1
ATOM 512 C CA . GLU A 1 70 ? 4.422 -47.594 0.139 1 98.62 70 GLU A CA 1
ATOM 513 C C . GLU A 1 70 ? 3.66 -46.656 1.068 1 98.62 70 GLU A C 1
ATOM 515 O O . GLU A 1 70 ? 3.838 -46.719 2.287 1 98.62 70 GLU A O 1
ATOM 520 N N . LEU A 1 71 ? 2.76 -45.812 0.521 1 98.75 71 LEU A N 1
ATOM 521 C CA . LEU A 1 71 ? 1.951 -44.906 1.32 1 98.75 71 LEU A CA 1
ATOM 522 C C . LEU A 1 71 ? 1.026 -45.656 2.258 1 98.75 71 LEU A C 1
ATOM 524 O O . LEU A 1 71 ? 0.917 -45.344 3.439 1 98.75 71 LEU A O 1
ATOM 528 N N . LYS A 1 72 ? 0.396 -46.625 1.749 1 98.5 72 LYS A N 1
ATOM 529 C CA . LYS A 1 72 ? -0.517 -47.469 2.523 1 98.5 72 LYS A CA 1
ATOM 530 C C . LYS A 1 72 ? 0.2 -48.125 3.703 1 98.5 72 LYS A C 1
ATOM 532 O O . LYS A 1 72 ? -0.321 -48.125 4.82 1 98.5 72 LYS A O 1
ATOM 537 N N . ASP A 1 73 ? 1.391 -48.625 3.439 1 98.69 73 ASP A N 1
ATOM 538 C CA . ASP A 1 73 ? 2.172 -49.281 4.48 1 98.69 73 ASP A CA 1
ATOM 539 C C . ASP A 1 73 ? 2.584 -48.281 5.57 1 98.69 73 ASP A C 1
ATOM 541 O O . ASP A 1 73 ? 2.531 -48.625 6.758 1 98.69 73 ASP A O 1
ATOM 545 N N . LEU A 1 74 ? 3.043 -47.156 5.148 1 98.62 74 LEU A N 1
ATOM 546 C CA . LEU A 1 74 ? 3.508 -46.125 6.082 1 98.62 74 LEU A CA 1
ATOM 547 C C . LEU A 1 74 ? 2.365 -45.656 6.969 1 98.62 74 LEU A C 1
ATOM 549 O O . LEU A 1 74 ? 2.586 -45.25 8.117 1 98.62 74 LEU A O 1
ATOM 553 N N . LEU A 1 75 ? 1.088 -45.688 6.453 1 98.62 75 LEU A N 1
ATOM 554 C CA . LEU A 1 75 ? -0.057 -45.156 7.18 1 98.62 75 LEU A CA 1
ATOM 555 C C . LEU A 1 75 ? -0.828 -46.25 7.883 1 98.62 75 LEU A C 1
ATOM 557 O O . LEU A 1 75 ? -1.858 -46 8.508 1 98.62 75 LEU A O 1
ATOM 561 N N . ALA A 1 76 ? -0.316 -47.438 7.754 1 98 76 ALA A N 1
ATOM 562 C CA . ALA A 1 76 ? -0.996 -48.562 8.367 1 98 76 ALA A CA 1
ATOM 563 C C . ALA A 1 76 ? -1.204 -48.344 9.859 1 98 76 ALA A C 1
ATOM 565 O O . ALA A 1 76 ? -0.28 -47.938 10.57 1 98 76 ALA A O 1
ATOM 566 N N . GLY A 1 77 ? -2.477 -48.594 10.305 1 97.69 77 GLY A N 1
ATOM 567 C CA . GLY A 1 77 ? -2.777 -48.5 11.727 1 97.69 77 GLY A CA 1
ATOM 568 C C . GLY A 1 77 ? -3.115 -47.094 12.195 1 97.69 77 GLY A C 1
ATOM 569 O O . GLY A 1 77 ? -3.482 -46.906 13.352 1 97.69 77 GLY A O 1
ATOM 570 N N . THR A 1 78 ? -2.98 -46.094 11.375 1 97.94 78 THR A N 1
ATOM 571 C CA . THR A 1 78 ? -3.195 -44.719 11.773 1 97.94 78 THR A CA 1
ATOM 572 C C . THR A 1 78 ? -4.66 -44.312 11.602 1 97.94 78 THR A C 1
ATOM 574 O O . THR A 1 78 ? -5.117 -43.312 12.18 1 97.94 78 THR A O 1
ATOM 577 N N . GLY A 1 79 ? -5.43 -45.031 10.742 1 97.81 79 GLY A N 1
ATOM 578 C CA . GLY A 1 79 ? -6.805 -44.656 10.422 1 97.81 79 GLY A CA 1
ATOM 579 C C . GLY A 1 79 ? -6.914 -43.625 9.32 1 97.81 79 GLY A C 1
ATOM 580 O O . GLY A 1 79 ? -8.016 -43.281 8.898 1 97.81 79 GLY A O 1
ATOM 581 N N . ILE A 1 80 ? -5.801 -43.125 8.742 1 98.62 80 ILE A N 1
ATOM 582 C CA . ILE A 1 80 ? -5.777 -42.156 7.656 1 98.62 80 ILE A CA 1
ATOM 583 C C . ILE A 1 80 ? -6.027 -42.844 6.324 1 98.62 80 ILE A C 1
ATOM 585 O O . ILE A 1 80 ? -5.305 -43.781 5.969 1 98.62 80 ILE A O 1
ATOM 589 N N . GLU A 1 81 ? -7.047 -42.406 5.656 1 98.62 81 GLU A N 1
ATOM 590 C CA . GLU A 1 81 ? -7.328 -42.969 4.34 1 98.62 81 GLU A CA 1
ATOM 591 C C . GLU A 1 81 ? -6.289 -42.531 3.316 1 98.62 81 GLU A C 1
ATOM 593 O O . GLU A 1 81 ? -5.707 -41.438 3.445 1 98.62 81 GLU A O 1
ATOM 598 N N . CYS A 1 82 ? -6.004 -43.375 2.326 1 98.38 82 CYS A N 1
ATOM 599 C CA . CYS A 1 82 ? -5.004 -42.969 1.34 1 98.38 82 CYS A CA 1
ATOM 600 C C . CYS A 1 82 ? -5.426 -43.406 -0.062 1 98.38 82 CYS A C 1
ATOM 602 O O . CYS A 1 82 ? -6.281 -44.281 -0.219 1 98.38 82 CYS A O 1
ATOM 604 N N . ALA A 1 83 ? -4.969 -42.781 -1.044 1 98.56 83 ALA A N 1
ATOM 605 C CA . ALA A 1 83 ? -5.184 -43.062 -2.461 1 98.56 83 ALA A CA 1
ATOM 606 C C . ALA A 1 83 ? -3.99 -42.625 -3.297 1 98.56 83 ALA A C 1
ATOM 608 O O . ALA A 1 83 ? -3.006 -42.094 -2.758 1 98.56 83 ALA A O 1
ATOM 609 N N . SER A 1 84 ? -3.99 -42.875 -4.59 1 98.25 84 SER A N 1
ATOM 610 C CA . SER A 1 84 ? -2.9 -42.5 -5.473 1 98.25 84 SER A CA 1
ATOM 611 C C . SER A 1 84 ? -3.422 -42.094 -6.852 1 98.25 84 SER A C 1
ATOM 613 O O . SER A 1 84 ? -4.605 -42.281 -7.148 1 98.25 84 SER A O 1
ATOM 615 N N . GLY A 1 85 ? -2.553 -41.531 -7.633 1 97.38 85 GLY A N 1
ATOM 616 C CA . GLY A 1 85 ? -2.871 -41.156 -9 1 97.38 85 GLY A CA 1
ATOM 617 C C . GLY A 1 85 ? -3.705 -39.875 -9.086 1 97.38 85 GLY A C 1
ATOM 618 O O . GLY A 1 85 ? -4.023 -39.281 -8.07 1 97.38 85 GLY A O 1
ATOM 619 N N . GLU A 1 86 ? -4.004 -39.531 -10.266 1 95.75 86 GLU A N 1
ATOM 620 C CA . GLU A 1 86 ? -4.812 -38.312 -10.516 1 95.75 86 GLU A CA 1
ATOM 621 C C . GLU A 1 86 ? -6.156 -38.406 -9.797 1 95.75 86 GLU A C 1
ATOM 623 O O . GLU A 1 86 ? -6.633 -37.406 -9.242 1 95.75 86 GLU A O 1
ATOM 628 N N . THR A 1 87 ? -6.727 -39.562 -9.812 1 97.12 87 THR A N 1
ATOM 629 C CA . THR A 1 87 ? -8 -39.781 -9.141 1 97.12 87 THR A CA 1
ATOM 630 C C . THR A 1 87 ? -7.859 -39.562 -7.637 1 97.12 87 THR A C 1
ATOM 632 O O . THR A 1 87 ? -8.758 -39 -7 1 97.12 87 THR A O 1
ATOM 635 N N . GLY A 1 88 ? -6.734 -40.031 -7.133 1 98.06 88 GLY A N 1
ATOM 636 C CA . GLY A 1 88 ? -6.473 -39.812 -5.723 1 98.06 88 GLY A CA 1
ATOM 637 C C . GLY A 1 88 ? -6.375 -38.344 -5.367 1 98.06 88 GLY A C 1
ATOM 638 O O . GLY A 1 88 ? -6.891 -37.906 -4.332 1 98.06 88 GLY A O 1
ATOM 639 N N . LEU A 1 89 ? -5.711 -37.562 -6.199 1 98.25 89 LEU A N 1
ATOM 640 C CA . LEU A 1 89 ? -5.594 -36.125 -5.984 1 98.25 89 LEU A CA 1
ATOM 641 C C . LEU A 1 89 ? -6.961 -35.469 -6.035 1 98.25 89 LEU A C 1
ATOM 643 O O . LEU A 1 89 ? -7.258 -34.594 -5.219 1 98.25 89 LEU A O 1
ATOM 647 N N . VAL A 1 90 ? -7.781 -35.844 -6.949 1 98.31 90 VAL A N 1
ATOM 648 C CA . VAL A 1 90 ? -9.125 -35.312 -7.109 1 98.31 90 VAL A CA 1
ATOM 649 C C . VAL A 1 90 ? -9.977 -35.688 -5.898 1 98.31 90 VAL A C 1
ATOM 651 O O . VAL A 1 90 ? -10.727 -34.844 -5.383 1 98.31 90 VAL A O 1
ATOM 654 N N . ASP A 1 91 ? -9.844 -36.906 -5.41 1 98.31 91 ASP A N 1
ATOM 655 C CA . ASP A 1 91 ? -10.578 -37.375 -4.23 1 98.31 91 ASP A CA 1
ATOM 656 C C . ASP A 1 91 ? -10.195 -36.531 -3.002 1 98.31 91 ASP A C 1
ATOM 658 O O . ASP A 1 91 ? -11.055 -36.219 -2.184 1 98.31 91 ASP A O 1
ATOM 662 N N . ALA A 1 92 ? -8.953 -36.281 -2.902 1 98.56 92 ALA A N 1
ATOM 663 C CA . ALA A 1 92 ? -8.469 -35.469 -1.795 1 98.56 92 ALA A CA 1
ATOM 664 C C . ALA A 1 92 ? -9.102 -34.094 -1.819 1 98.56 92 ALA A C 1
ATOM 666 O O . ALA A 1 92 ? -9.555 -33.562 -0.786 1 98.56 92 ALA A O 1
ATOM 667 N N . ALA A 1 93 ? -9.188 -33.5 -2.975 1 98.5 93 ALA A N 1
ATOM 668 C CA . ALA A 1 93 ? -9.711 -32.125 -3.139 1 98.5 93 ALA A CA 1
ATOM 669 C C . ALA A 1 93 ? -11.227 -32.125 -2.984 1 98.5 93 ALA A C 1
ATOM 671 O O . ALA A 1 93 ? -11.805 -31.078 -2.664 1 98.5 93 ALA A O 1
ATOM 672 N N . ALA A 1 94 ? -11.844 -33.281 -3.164 1 98.06 94 ALA A N 1
ATOM 673 C CA . ALA A 1 94 ? -13.297 -33.375 -3.109 1 98.06 94 ALA A CA 1
ATOM 674 C C . ALA A 1 94 ? -13.781 -33.5 -1.668 1 98.06 94 ALA A C 1
ATOM 676 O O . ALA A 1 94 ? -14.977 -33.312 -1.393 1 98.06 94 ALA A O 1
ATOM 677 N N . ARG A 1 95 ? -12.836 -33.75 -0.779 1 97.94 95 ARG A N 1
ATOM 678 C CA . ARG A 1 95 ? -13.242 -33.781 0.622 1 97.94 95 ARG A CA 1
ATOM 679 C C . ARG A 1 95 ? -13.75 -32.438 1.09 1 97.94 95 ARG A C 1
ATOM 681 O O . ARG A 1 95 ? -13.195 -31.391 0.723 1 97.94 95 ARG A O 1
ATOM 688 N N . GLN A 1 96 ? -14.828 -32.5 1.829 1 97.56 96 GLN A N 1
ATOM 689 C CA . GLN A 1 96 ? -15.414 -31.234 2.301 1 97.56 96 GLN A CA 1
ATOM 690 C C . GLN A 1 96 ? -14.422 -30.453 3.162 1 97.56 96 GLN A C 1
ATOM 692 O O . GLN A 1 96 ? -13.859 -31 4.113 1 97.56 96 GLN A O 1
ATOM 697 N N . CYS A 1 97 ? -14.227 -29.203 2.824 1 98.19 97 CYS A N 1
ATOM 698 C CA . CYS A 1 97 ? -13.344 -28.312 3.572 1 98.19 97 CYS A CA 1
ATOM 699 C C . CYS A 1 97 ? -13.789 -26.859 3.457 1 98.19 97 CYS A C 1
ATOM 701 O O . CYS A 1 97 ? -14.641 -26.531 2.633 1 98.19 97 CYS A O 1
ATOM 703 N N . ASP A 1 98 ? -13.312 -26.031 4.371 1 97.94 98 ASP A N 1
ATOM 704 C CA . ASP A 1 98 ? -13.57 -24.594 4.328 1 97.94 98 ASP A CA 1
ATOM 705 C C . ASP A 1 98 ? -12.602 -23.891 3.381 1 97.94 98 ASP A C 1
ATOM 707 O O . ASP A 1 98 ? -12.984 -22.953 2.674 1 97.94 98 ASP A O 1
ATOM 711 N N . THR A 1 99 ? -11.344 -24.359 3.385 1 98.44 99 THR A N 1
ATOM 712 C CA . THR A 1 99 ? -10.305 -23.766 2.549 1 98.44 99 THR A CA 1
ATOM 713 C C . THR A 1 99 ? -9.5 -24.859 1.845 1 98.44 99 THR A C 1
ATOM 715 O O . THR A 1 99 ? -9.039 -25.812 2.482 1 98.44 99 THR A O 1
ATOM 718 N N . LEU A 1 100 ? -9.391 -24.781 0.576 1 98.81 100 LEU A N 1
ATOM 719 C CA . LEU A 1 100 ? -8.5 -25.625 -0.213 1 98.81 100 LEU A CA 1
ATOM 720 C C . LEU A 1 100 ? -7.262 -24.844 -0.647 1 98.81 100 LEU A C 1
ATOM 722 O O . LEU A 1 100 ? -7.371 -23.844 -1.357 1 98.81 100 LEU A O 1
ATOM 726 N N . VAL A 1 101 ? -6.102 -25.266 -0.171 1 98.88 101 VAL A N 1
ATOM 727 C CA . VAL A 1 101 ? -4.844 -24.688 -0.641 1 98.88 101 VAL A CA 1
ATOM 728 C C . VAL A 1 101 ? -4.352 -25.469 -1.866 1 98.88 101 VAL A C 1
ATOM 730 O O . VAL A 1 101 ? -4.023 -26.641 -1.774 1 98.88 101 VAL A O 1
ATOM 733 N N . SER A 1 102 ? -4.371 -24.812 -2.961 1 98.62 102 SER A N 1
ATOM 734 C CA . SER A 1 102 ? -3.924 -25.406 -4.215 1 98.62 102 SER A CA 1
ATOM 735 C C . SER A 1 102 ? -2.467 -25.078 -4.504 1 98.62 102 SER A C 1
ATOM 737 O O . SER A 1 102 ? -2.176 -24.047 -5.133 1 98.62 102 SER A O 1
ATOM 739 N N . ALA A 1 103 ? -1.589 -25.984 -4.156 1 97.44 103 ALA A N 1
ATOM 740 C CA . ALA A 1 103 ? -0.156 -25.719 -4.242 1 97.44 103 ALA A CA 1
ATOM 741 C C . ALA A 1 103 ? 0.545 -26.766 -5.105 1 97.44 103 ALA A C 1
ATOM 743 O O . ALA A 1 103 ? 1.727 -27.062 -4.902 1 97.44 103 ALA A O 1
ATOM 744 N N . ILE A 1 104 ? -0.235 -27.359 -5.996 1 94.19 104 ILE A N 1
ATOM 745 C CA . ILE A 1 104 ? 0.339 -28.25 -6.996 1 94.19 104 ILE A CA 1
ATOM 746 C C . ILE A 1 104 ? 0.879 -27.438 -8.164 1 94.19 104 ILE A C 1
ATOM 748 O O . ILE A 1 104 ? 0.252 -26.453 -8.594 1 94.19 104 ILE A O 1
ATOM 752 N N . THR A 1 105 ? 1.993 -27.797 -8.68 1 88.06 105 THR A N 1
ATOM 753 C CA . THR A 1 105 ? 2.613 -27.078 -9.781 1 88.06 105 THR A CA 1
ATOM 754 C C . THR A 1 105 ? 2.031 -27.531 -11.117 1 88.06 105 THR A C 1
ATOM 756 O O . THR A 1 105 ? 1.76 -28.719 -11.312 1 88.06 105 THR A O 1
ATOM 759 N N . GLY A 1 106 ? 1.847 -26.594 -11.992 1 88.69 106 GLY A N 1
ATOM 760 C CA . GLY A 1 106 ? 1.506 -26.906 -13.367 1 88.69 106 GLY A CA 1
ATOM 761 C C . GLY A 1 106 ? 0.022 -27.156 -13.578 1 88.69 106 GLY A C 1
ATOM 762 O O . GLY A 1 106 ? -0.781 -26.938 -12.664 1 88.69 106 GLY A O 1
ATOM 763 N N . ALA A 1 107 ? -0.319 -27.594 -14.719 1 90.31 107 ALA A N 1
ATOM 764 C CA . ALA A 1 107 ? -1.708 -27.781 -15.133 1 90.31 107 ALA A CA 1
ATOM 765 C C . ALA A 1 107 ? -2.359 -28.922 -14.352 1 90.31 107 ALA A C 1
ATOM 767 O O . ALA A 1 107 ? -3.586 -29.047 -14.336 1 90.31 107 ALA A O 1
ATOM 768 N N . ALA A 1 108 ? -1.561 -29.719 -13.672 1 89.5 108 ALA A N 1
ATOM 769 C CA . ALA A 1 108 ? -2.041 -30.875 -12.922 1 89.5 108 ALA A CA 1
ATOM 770 C C . ALA A 1 108 ? -2.955 -30.453 -11.781 1 89.5 108 ALA A C 1
ATOM 772 O O . ALA A 1 108 ? -3.738 -31.25 -11.266 1 89.5 108 ALA A O 1
ATOM 773 N N . ALA A 1 109 ? -2.871 -29.234 -11.398 1 95.06 109 ALA A N 1
ATOM 774 C CA . ALA A 1 109 ? -3.648 -28.734 -10.266 1 95.06 109 ALA A CA 1
ATOM 775 C C . ALA A 1 109 ? -5.094 -28.453 -10.68 1 95.06 109 ALA A C 1
ATOM 777 O O . ALA A 1 109 ? -5.973 -28.328 -9.82 1 95.06 109 ALA A O 1
ATOM 778 N N . LEU A 1 110 ? -5.332 -28.25 -11.977 1 96.56 110 LEU A N 1
ATOM 779 C CA . LEU A 1 110 ? -6.602 -27.719 -12.461 1 96.56 110 LEU A CA 1
ATOM 780 C C . LEU A 1 110 ? -7.766 -28.609 -12.047 1 96.56 110 LEU A C 1
ATOM 782 O O . LEU A 1 110 ? -8.703 -28.141 -11.391 1 96.56 110 LEU A O 1
ATOM 786 N N . ARG A 1 111 ? -7.676 -29.938 -12.281 1 96.19 111 ARG A N 1
ATOM 787 C CA . ARG A 1 111 ? -8.781 -30.844 -12.023 1 96.19 111 ARG A CA 1
ATOM 788 C C . ARG A 1 111 ? -9.078 -30.938 -10.523 1 96.19 111 ARG A C 1
ATOM 790 O O . ARG A 1 111 ? -10.227 -30.766 -10.102 1 96.19 111 ARG A O 1
ATOM 797 N N . PRO A 1 112 ? -8.031 -31.219 -9.75 1 98 112 PRO A N 1
ATOM 798 C CA . PRO A 1 112 ? -8.344 -31.266 -8.32 1 98 112 PRO A CA 1
ATOM 799 C C . PRO A 1 112 ? -8.859 -29.938 -7.777 1 98 112 PRO A C 1
ATOM 801 O O . PRO A 1 112 ? -9.758 -29.922 -6.93 1 98 112 PRO A O 1
ATOM 804 N N . THR A 1 113 ? -8.375 -28.797 -8.172 1 98.19 113 THR A N 1
ATOM 805 C CA . THR A 1 113 ? -8.797 -27.5 -7.668 1 98.19 113 THR A CA 1
ATOM 806 C C . THR A 1 113 ? -10.273 -27.25 -7.992 1 98.19 113 THR A C 1
ATOM 808 O O . THR A 1 113 ? -10.992 -26.641 -7.203 1 98.19 113 THR A O 1
ATOM 811 N N . LEU A 1 114 ? -10.719 -27.75 -9.148 1 97.88 114 LEU A N 1
ATOM 812 C CA . LEU A 1 114 ? -12.109 -27.594 -9.547 1 97.88 114 LEU A CA 1
ATOM 813 C C . LEU A 1 114 ? -13.047 -28.266 -8.555 1 97.88 114 LEU A C 1
ATOM 815 O O . LEU A 1 114 ? -14.164 -27.812 -8.336 1 97.88 114 LEU A O 1
ATOM 819 N N . GLU A 1 115 ? -12.578 -29.344 -7.93 1 97.81 115 GLU A N 1
ATOM 820 C CA . GLU A 1 115 ? -13.398 -30.031 -6.938 1 97.81 115 GLU A CA 1
ATOM 821 C C . GLU A 1 115 ? -13.648 -29.141 -5.719 1 97.81 115 GLU A C 1
ATOM 823 O O . GLU A 1 115 ? -14.734 -29.156 -5.141 1 97.81 115 GLU A O 1
ATOM 828 N N . GLY A 1 116 ? -12.578 -28.422 -5.293 1 97.5 116 GLY A N 1
ATOM 829 C CA . GLY A 1 116 ? -12.766 -27.438 -4.234 1 97.5 116 GLY A CA 1
ATOM 830 C C . GLY A 1 116 ? -13.742 -26.328 -4.605 1 97.5 116 GLY A C 1
ATOM 831 O O . GLY A 1 116 ? -14.555 -25.922 -3.785 1 97.5 116 GLY A O 1
ATOM 832 N N . ILE A 1 117 ? -13.641 -25.828 -5.836 1 98.19 117 ILE A N 1
ATOM 833 C CA . ILE A 1 117 ? -14.516 -24.781 -6.344 1 98.19 117 ILE A CA 1
ATOM 834 C C . ILE A 1 117 ? -15.961 -25.25 -6.309 1 98.19 117 ILE A C 1
ATOM 836 O O . ILE A 1 117 ? -16.844 -24.531 -5.848 1 98.19 117 ILE A O 1
ATOM 840 N N . LYS A 1 118 ? -16.172 -26.5 -6.711 1 97.81 118 LYS A N 1
ATOM 841 C CA . LYS A 1 118 ? -17.516 -27.062 -6.809 1 97.81 118 LYS A CA 1
ATOM 842 C C . LYS A 1 118 ? -18.188 -27.125 -5.438 1 97.81 118 LYS A C 1
ATOM 844 O O . LYS A 1 118 ? -19.422 -27.094 -5.344 1 97.81 118 LYS A O 1
ATOM 849 N N . GLN A 1 119 ? -17.406 -27.062 -4.43 1 96.94 119 GLN A N 1
ATOM 850 C CA . GLN A 1 119 ? -17.969 -27.125 -3.082 1 96.94 119 GLN A CA 1
ATOM 851 C C . GLN A 1 119 ? -18.172 -25.734 -2.5 1 96.94 119 GLN A C 1
ATOM 853 O O . GLN A 1 119 ? -18.672 -25.594 -1.383 1 96.94 119 GLN A O 1
ATOM 858 N N . GLY A 1 120 ? -17.719 -24.781 -3.242 1 97.88 120 GLY A N 1
ATOM 859 C CA . GLY A 1 120 ? -17.875 -23.406 -2.783 1 97.88 120 GLY A CA 1
ATOM 860 C C . GLY A 1 120 ? -16.844 -23.016 -1.741 1 97.88 120 GLY A C 1
ATOM 861 O O . GLY A 1 120 ? -17.078 -22.094 -0.948 1 97.88 120 GLY A O 1
ATOM 862 N N . ALA A 1 121 ? -15.781 -23.688 -1.691 1 98.19 121 ALA A N 1
ATOM 863 C CA . ALA A 1 121 ? -14.742 -23.438 -0.694 1 98.19 121 ALA A CA 1
ATOM 864 C C . ALA A 1 121 ? -13.977 -22.156 -0.997 1 98.19 121 ALA A C 1
ATOM 866 O O . ALA A 1 121 ? -14.094 -21.609 -2.096 1 98.19 121 ALA A O 1
ATOM 867 N N . LYS A 1 122 ? -13.273 -21.609 0.033 1 98.31 122 LYS A N 1
ATOM 868 C CA . LYS A 1 122 ? -12.188 -20.672 -0.219 1 98.31 122 LYS A CA 1
ATOM 869 C C . LYS A 1 122 ? -10.992 -21.375 -0.866 1 98.31 122 LYS A C 1
ATOM 871 O O . LYS A 1 122 ? -10.508 -22.375 -0.353 1 98.31 122 LYS A O 1
ATOM 876 N N . ILE A 1 123 ? -10.641 -20.859 -1.97 1 98.75 123 ILE A N 1
ATOM 877 C CA . ILE A 1 123 ? -9.516 -21.453 -2.686 1 98.75 123 ILE A CA 1
ATOM 878 C C . ILE A 1 123 ? -8.281 -20.578 -2.514 1 98.75 123 ILE A C 1
ATOM 880 O O . ILE A 1 123 ? -8.18 -19.5 -3.119 1 98.75 123 ILE A O 1
ATOM 884 N N . ALA A 1 124 ? -7.371 -20.984 -1.636 1 98.81 124 ALA A N 1
ATOM 885 C CA . ALA A 1 124 ? -6.043 -20.375 -1.611 1 98.81 124 ALA A CA 1
ATOM 886 C C . ALA A 1 124 ? -5.203 -20.859 -2.793 1 98.81 124 ALA A C 1
ATOM 888 O O . ALA A 1 124 ? -4.594 -21.922 -2.738 1 98.81 124 ALA A O 1
ATOM 889 N N . LEU A 1 125 ? -5.176 -20.094 -3.801 1 98.44 125 LEU A N 1
ATOM 890 C CA . LEU A 1 125 ? -4.668 -20.516 -5.098 1 98.44 125 LEU A CA 1
ATOM 891 C C . LEU A 1 125 ? -3.203 -20.141 -5.266 1 98.44 125 LEU A C 1
ATOM 893 O O . LEU A 1 125 ? -2.891 -18.984 -5.562 1 98.44 125 LEU A O 1
ATOM 897 N N . ALA A 1 126 ? -2.344 -21.094 -5.145 1 97.5 126 ALA A N 1
ATOM 898 C CA . ALA A 1 126 ? -0.915 -20.891 -5.363 1 97.5 126 ALA A CA 1
ATOM 899 C C . ALA A 1 126 ? -0.501 -21.344 -6.758 1 97.5 126 ALA A C 1
ATOM 901 O O . ALA A 1 126 ? 0.646 -21.156 -7.168 1 97.5 126 ALA A O 1
ATOM 902 N N . ASN A 1 127 ? -1.409 -21.891 -7.449 1 95.81 127 ASN A N 1
ATOM 903 C CA . ASN A 1 127 ? -1.158 -22.422 -8.789 1 95.81 127 ASN A CA 1
ATOM 904 C C . ASN A 1 127 ? -1.653 -21.453 -9.867 1 95.81 127 ASN A C 1
ATOM 906 O O . ASN A 1 127 ? -2.826 -21.484 -10.242 1 95.81 127 ASN A O 1
ATOM 910 N N . LYS A 1 128 ? -0.709 -20.703 -10.398 1 96.5 128 LYS A N 1
ATOM 911 C CA . LYS A 1 128 ? -1.063 -19.719 -11.414 1 96.5 128 LYS A CA 1
ATOM 912 C C . LYS A 1 128 ? -1.496 -20.406 -12.711 1 96.5 128 LYS A C 1
ATOM 914 O O . LYS A 1 128 ? -2.348 -19.875 -13.438 1 96.5 128 LYS A O 1
ATOM 919 N N . GLU A 1 129 ? -1.043 -21.609 -12.992 1 95.38 129 GLU A N 1
ATOM 920 C CA . GLU A 1 129 ? -1.276 -22.297 -14.258 1 95.38 129 GLU A CA 1
ATOM 921 C C . GLU A 1 129 ? -2.758 -22.609 -14.453 1 95.38 129 GLU A C 1
ATOM 923 O O . GLU A 1 129 ? -3.258 -22.594 -15.578 1 95.38 129 GLU A O 1
ATOM 928 N N . SER A 1 130 ? -3.498 -22.859 -13.336 1 96.06 130 SER A N 1
ATOM 929 C CA . SER A 1 130 ? -4.93 -23.109 -13.461 1 96.06 130 SER A CA 1
ATOM 930 C C . SER A 1 130 ? -5.641 -21.922 -14.125 1 96.06 130 SER A C 1
ATOM 932 O O . SER A 1 130 ? -6.473 -22.125 -15.008 1 96.06 130 SER A O 1
ATOM 934 N N . ILE A 1 131 ? -5.262 -20.734 -13.719 1 97.19 131 ILE A N 1
ATOM 935 C CA . ILE A 1 131 ? -5.863 -19.531 -14.289 1 97.19 131 ILE A CA 1
ATOM 936 C C . ILE A 1 131 ? -5.32 -19.297 -15.695 1 97.19 131 ILE A C 1
ATOM 938 O O . ILE A 1 131 ? -6.07 -18.922 -16.609 1 97.19 131 ILE A O 1
ATOM 942 N N . VAL A 1 132 ? -4.047 -19.516 -15.906 1 97.75 132 VAL A N 1
ATOM 943 C CA . VAL A 1 132 ? -3.416 -19.297 -17.203 1 97.75 132 VAL A CA 1
ATOM 944 C C . VAL A 1 132 ? -4.043 -20.219 -18.25 1 97.75 132 VAL A C 1
ATOM 946 O O . VAL A 1 132 ? -4.367 -19.781 -19.359 1 97.75 132 VAL A O 1
ATOM 949 N N . CYS A 1 133 ? -4.301 -21.484 -17.891 1 96.56 133 CYS A N 1
ATOM 950 C CA . CYS A 1 133 ? -4.77 -22.484 -18.828 1 96.56 133 CYS A CA 1
ATOM 951 C C . CYS A 1 133 ? -6.262 -22.344 -19.094 1 96.56 133 CYS A C 1
ATOM 953 O O . CYS A 1 133 ? -6.73 -22.609 -20.203 1 96.56 133 CYS A O 1
ATOM 955 N N . ALA A 1 134 ? -6.965 -21.906 -18.047 1 95.94 134 ALA A N 1
ATOM 956 C CA . ALA A 1 134 ? -8.422 -22 -18.156 1 95.94 134 ALA A CA 1
ATOM 957 C C . ALA A 1 134 ? -9.078 -20.703 -17.656 1 95.94 134 ALA A C 1
ATOM 959 O O . ALA A 1 134 ? -10.227 -20.734 -17.188 1 95.94 134 ALA A O 1
ATOM 960 N N . GLY A 1 135 ? -8.414 -19.641 -17.609 1 89.69 135 GLY A N 1
ATOM 961 C CA . GLY A 1 135 ? -8.75 -18.422 -16.906 1 89.69 135 GLY A CA 1
ATOM 962 C C . GLY A 1 135 ? -10.227 -18.078 -16.953 1 89.69 135 GLY A C 1
ATOM 963 O O . GLY A 1 135 ? -10.906 -18.094 -15.93 1 89.69 135 GLY A O 1
ATOM 964 N N . VAL A 1 136 ? -10.859 -17.984 -18.125 1 92.44 136 VAL A N 1
ATOM 965 C CA . VAL A 1 136 ? -12.258 -17.562 -18.25 1 92.44 136 VAL A CA 1
ATOM 966 C C . VAL A 1 136 ? -13.172 -18.641 -17.688 1 92.44 136 VAL A C 1
ATOM 968 O O . VAL A 1 136 ? -14.078 -18.344 -16.891 1 92.44 136 VAL A O 1
ATOM 971 N N . LEU A 1 137 ? -12.914 -19.844 -18 1 96.69 137 LEU A N 1
ATOM 972 C CA . LEU A 1 137 ? -13.711 -20.969 -17.547 1 96.69 137 LEU A CA 1
ATOM 973 C C . LEU A 1 137 ? -13.539 -21.172 -16.031 1 96.69 137 LEU A C 1
ATOM 975 O O . LEU A 1 137 ? -14.523 -21.406 -15.32 1 96.69 137 LEU A O 1
ATOM 979 N N . PHE A 1 138 ? -12.344 -21.078 -15.641 1 97.19 138 PHE A N 1
ATOM 980 C CA . PHE A 1 138 ? -12.016 -21.281 -14.234 1 97.19 138 PHE A CA 1
ATOM 981 C C . PHE A 1 138 ? -12.727 -20.25 -13.359 1 97.19 138 PHE A C 1
ATOM 983 O O . PHE A 1 138 ? -13.344 -20.609 -12.344 1 97.19 138 PHE A O 1
ATOM 990 N N . LEU A 1 139 ? -12.672 -18.984 -13.719 1 97.69 139 LEU A N 1
ATOM 991 C CA . LEU A 1 139 ? -13.305 -17.906 -12.969 1 97.69 139 LEU A CA 1
ATOM 992 C C . LEU A 1 139 ? -14.828 -18.031 -13.023 1 97.69 139 LEU A C 1
ATOM 994 O O . LEU A 1 139 ? -15.508 -17.766 -12.031 1 97.69 139 LEU A O 1
ATOM 998 N N . SER A 1 140 ? -15.367 -18.391 -14.164 1 97.5 140 SER A N 1
ATOM 999 C CA . SER A 1 140 ? -16.812 -18.594 -14.297 1 97.5 140 SER A CA 1
ATOM 1000 C C . SER A 1 140 ? -17.297 -19.719 -13.383 1 97.5 140 SER A C 1
ATOM 1002 O O . SER A 1 140 ? -18.375 -19.625 -12.812 1 97.5 140 SER A O 1
ATOM 1004 N N . GLU A 1 141 ? -16.469 -20.797 -13.344 1 97.62 141 GLU A N 1
ATOM 1005 C CA . GLU A 1 141 ? -16.797 -21.906 -12.469 1 97.62 141 GLU A CA 1
ATOM 1006 C C . GLU A 1 141 ? -16.812 -21.484 -11 1 97.62 141 GLU A C 1
ATOM 1008 O O . GLU A 1 141 ? -17.703 -21.859 -10.242 1 97.62 141 GLU A O 1
ATOM 1013 N N . ALA A 1 142 ? -15.82 -20.719 -10.594 1 98.25 142 ALA A N 1
ATOM 1014 C CA . ALA A 1 142 ? -15.766 -20.203 -9.227 1 98.25 142 ALA A CA 1
ATOM 1015 C C . ALA A 1 142 ? -17.016 -19.375 -8.898 1 98.25 142 ALA A C 1
ATOM 1017 O O . ALA A 1 142 ? -17.578 -19.516 -7.809 1 98.25 142 ALA A O 1
ATOM 1018 N N . LYS A 1 143 ? -17.406 -18.531 -9.836 1 97.88 143 LYS A N 1
ATOM 1019 C CA . LYS A 1 143 ? -18.609 -17.719 -9.648 1 97.88 143 LYS A CA 1
ATOM 1020 C C . LYS A 1 143 ? -19.844 -18.594 -9.547 1 97.88 143 LYS A C 1
ATOM 1022 O O . LYS A 1 143 ? -20.703 -18.375 -8.68 1 97.88 143 LYS A O 1
ATOM 1027 N N . LYS A 1 144 ? -19.922 -19.562 -10.438 1 98.12 144 LYS A N 1
ATOM 1028 C CA . LYS A 1 144 ? -21.062 -20.469 -10.5 1 98.12 144 LYS A CA 1
ATOM 1029 C C . LYS A 1 144 ? -21.297 -21.156 -9.148 1 98.12 144 LYS A C 1
ATOM 1031 O O . LYS A 1 144 ? -22.438 -21.281 -8.703 1 98.12 144 LYS A O 1
ATOM 1036 N N . TYR A 1 145 ? -20.25 -21.516 -8.531 1 98.25 145 TYR A N 1
ATOM 1037 C CA . TYR A 1 145 ? -20.359 -22.297 -7.305 1 98.25 145 TYR A CA 1
ATOM 1038 C C . TYR A 1 145 ? -20.109 -21.422 -6.078 1 98.25 145 TYR A C 1
ATOM 1040 O O . TYR A 1 145 ? -20 -21.938 -4.961 1 98.25 145 TYR A O 1
ATOM 1048 N N . ASN A 1 146 ? -19.984 -20.141 -6.285 1 98.06 146 ASN A N 1
ATOM 1049 C CA . ASN A 1 146 ? -19.781 -19.156 -5.227 1 98.06 146 ASN A CA 1
ATOM 1050 C C . ASN A 1 146 ? -18.531 -19.453 -4.41 1 98.06 146 ASN A C 1
ATOM 1052 O O . ASN A 1 146 ? -18.531 -19.328 -3.186 1 98.06 146 ASN A O 1
ATOM 1056 N N . ALA A 1 147 ? -17.516 -20.047 -5.09 1 98.31 147 ALA A N 1
ATOM 1057 C CA . ALA A 1 147 ? -16.203 -20.219 -4.465 1 98.31 147 ALA A CA 1
ATOM 1058 C C . ALA A 1 147 ? -15.461 -18.891 -4.383 1 98.31 147 ALA A C 1
ATOM 1060 O O . ALA A 1 147 ? -15.586 -18.047 -5.27 1 98.31 147 ALA A O 1
ATOM 1061 N N . THR A 1 148 ? -14.711 -18.672 -3.295 1 98.12 148 THR A N 1
ATOM 1062 C CA . THR A 1 148 ? -13.883 -17.484 -3.143 1 98.12 148 THR A CA 1
ATOM 1063 C C . THR A 1 148 ? -12.438 -17.766 -3.529 1 98.12 148 THR A C 1
ATOM 1065 O O . THR A 1 148 ? -11.789 -18.625 -2.93 1 98.12 148 THR A O 1
ATOM 1068 N N . LEU A 1 149 ? -11.977 -17.141 -4.531 1 98.25 149 LEU A N 1
ATOM 1069 C CA . LEU A 1 149 ? -10.586 -17.297 -4.949 1 98.25 149 LEU A CA 1
ATOM 1070 C C . LEU A 1 149 ? -9.672 -16.344 -4.203 1 98.25 149 LEU A C 1
ATOM 1072 O O . LEU A 1 149 ? -9.867 -15.117 -4.262 1 98.25 149 LEU A O 1
ATOM 1076 N N . LEU A 1 150 ? -8.719 -16.812 -3.48 1 98.56 150 LEU A N 1
ATOM 1077 C CA . LEU A 1 150 ? -7.715 -16.062 -2.748 1 98.56 150 LEU A CA 1
ATOM 1078 C C . LEU A 1 150 ? -6.32 -16.328 -3.301 1 98.56 150 LEU A C 1
ATOM 1080 O O . LEU A 1 150 ? -5.734 -17.375 -3.037 1 98.56 150 LEU A O 1
ATOM 1084 N N . PRO A 1 151 ? -5.793 -15.359 -4.055 1 98.5 151 PRO A N 1
ATOM 1085 C CA . PRO A 1 151 ? -4.473 -15.609 -4.637 1 98.5 151 PRO A CA 1
ATOM 1086 C C . PRO A 1 151 ? -3.375 -15.734 -3.582 1 98.5 151 PRO A C 1
ATOM 1088 O O . PRO A 1 151 ? -3.354 -14.969 -2.615 1 98.5 151 PRO A O 1
ATOM 1091 N N . VAL A 1 152 ? -2.531 -16.672 -3.773 1 98.44 152 VAL A N 1
ATOM 1092 C CA . VAL A 1 152 ? -1.417 -16.891 -2.855 1 98.44 152 VAL A CA 1
ATOM 1093 C C . VAL A 1 152 ? -0.115 -16.438 -3.51 1 98.44 152 VAL A C 1
ATOM 1095 O O . VAL A 1 152 ? 0.847 -16.094 -2.818 1 98.44 152 VAL A O 1
ATOM 1098 N N . ASP A 1 153 ? -0.107 -16.5 -4.879 1 97.62 153 ASP A N 1
ATOM 1099 C CA . ASP A 1 153 ? 1.052 -15.922 -5.555 1 97.62 153 ASP A CA 1
ATOM 1100 C C . ASP A 1 153 ? 1.324 -14.5 -5.066 1 97.62 153 ASP A C 1
ATOM 1102 O O . ASP A 1 153 ? 0.402 -13.688 -4.945 1 97.62 153 ASP A O 1
ATOM 1106 N N . SER A 1 154 ? 2.543 -14.203 -4.746 1 98.12 154 SER A N 1
ATOM 1107 C CA . SER A 1 154 ? 2.895 -13.023 -3.955 1 98.12 154 SER A CA 1
ATOM 1108 C C . SER A 1 154 ? 2.398 -11.742 -4.617 1 98.12 154 SER A C 1
ATOM 1110 O O . SER A 1 154 ? 1.822 -10.883 -3.957 1 98.12 154 SER A O 1
ATOM 1112 N N . GLU A 1 155 ? 2.625 -11.609 -5.973 1 98.62 155 GLU A N 1
ATOM 1113 C CA . GLU A 1 155 ? 2.219 -10.398 -6.68 1 98.62 155 GLU A CA 1
ATOM 1114 C C . GLU A 1 155 ? 0.702 -10.234 -6.668 1 98.62 155 GLU A C 1
ATOM 1116 O O . GLU A 1 155 ? 0.19 -9.141 -6.449 1 98.62 155 GLU A O 1
ATOM 1121 N N . HIS A 1 156 ? -0.041 -11.297 -6.902 1 98.81 156 HIS A N 1
ATOM 1122 C CA . HIS A 1 156 ? -1.497 -11.227 -6.949 1 98.81 156 HIS A CA 1
ATOM 1123 C C . HIS A 1 156 ? -2.084 -11.047 -5.555 1 98.81 156 HIS A C 1
ATOM 1125 O O . HIS A 1 156 ? -3.094 -10.359 -5.387 1 98.81 156 HIS A O 1
ATOM 1131 N N . ASN A 1 157 ? -1.481 -11.773 -4.566 1 98.81 157 ASN A N 1
ATOM 1132 C CA . ASN A 1 157 ? -1.872 -11.531 -3.182 1 98.81 157 ASN A CA 1
ATOM 1133 C C . ASN A 1 157 ? -1.707 -10.062 -2.803 1 98.81 157 ASN A C 1
ATOM 1135 O O . ASN A 1 157 ? -2.578 -9.484 -2.152 1 98.81 157 ASN A O 1
ATOM 1139 N N . ALA A 1 158 ? -0.584 -9.477 -3.223 1 98.81 158 ALA A N 1
ATOM 1140 C CA . ALA A 1 158 ? -0.282 -8.07 -2.961 1 98.81 158 ALA A CA 1
ATOM 1141 C C . ALA A 1 158 ? -1.346 -7.16 -3.566 1 98.81 158 ALA A C 1
ATOM 1143 O O . ALA A 1 158 ? -1.858 -6.262 -2.893 1 98.81 158 ALA A O 1
ATOM 1144 N N . ILE A 1 159 ? -1.672 -7.398 -4.82 1 98.81 159 ILE A N 1
ATOM 1145 C CA . ILE A 1 159 ? -2.713 -6.609 -5.473 1 98.81 159 ILE A CA 1
ATOM 1146 C C . ILE A 1 159 ? -4.031 -6.766 -4.715 1 98.81 159 ILE A C 1
ATOM 1148 O O . ILE A 1 159 ? -4.719 -5.781 -4.441 1 98.81 159 ILE A O 1
ATOM 1152 N N . PHE A 1 160 ? -4.395 -7.996 -4.336 1 98.38 160 PHE A N 1
ATOM 1153 C CA . PHE A 1 160 ? -5.645 -8.305 -3.648 1 98.38 160 PHE A CA 1
ATOM 1154 C C . PHE A 1 160 ? -5.758 -7.512 -2.35 1 98.38 160 PHE A C 1
ATOM 1156 O O . PHE A 1 160 ? -6.84 -7.047 -1.993 1 98.38 160 PHE A O 1
ATOM 1163 N N . GLN A 1 161 ? -4.645 -7.293 -1.697 1 98.19 161 GLN A N 1
ATOM 1164 C CA . GLN A 1 161 ? -4.645 -6.637 -0.394 1 98.19 161 GLN A CA 1
ATOM 1165 C C . GLN A 1 161 ? -4.875 -5.137 -0.533 1 98.19 161 GLN A C 1
ATOM 1167 O O . GLN A 1 161 ? -5.332 -4.484 0.407 1 98.19 161 GLN A O 1
ATOM 1172 N N . VAL A 1 162 ? -4.504 -4.535 -1.724 1 97.88 162 VAL A N 1
ATOM 1173 C CA . VAL A 1 162 ? -4.547 -3.08 -1.796 1 97.88 162 VAL A CA 1
ATOM 1174 C C . VAL A 1 162 ? -5.566 -2.643 -2.844 1 97.88 162 VAL A C 1
ATOM 1176 O O . VAL A 1 162 ? -5.711 -1.448 -3.117 1 97.88 162 VAL A O 1
ATOM 1179 N N . LEU A 1 163 ? -6.293 -3.631 -3.35 1 96.12 163 LEU A N 1
ATOM 1180 C CA . LEU A 1 163 ? -7.297 -3.312 -4.363 1 96.12 163 LEU A CA 1
ATOM 1181 C C . LEU A 1 163 ? -8.578 -2.797 -3.715 1 96.12 163 LEU A C 1
ATOM 1183 O O . LEU A 1 163 ? -9.148 -3.465 -2.852 1 96.12 163 LEU A O 1
ATOM 1187 N N . ASP A 1 164 ? -9.141 -1.713 -3.945 1 86.56 164 ASP A N 1
ATOM 1188 C CA . ASP A 1 164 ? -10.312 -1.125 -3.307 1 86.56 164 ASP A CA 1
ATOM 1189 C C . ASP A 1 164 ? -11.375 -0.75 -4.34 1 86.56 164 ASP A C 1
ATOM 1191 O O . ASP A 1 164 ? -12.508 -1.221 -4.273 1 86.56 164 ASP A O 1
ATOM 1195 N N . ASN A 1 165 ? -11.203 0.238 -5.285 1 88.38 165 ASN A N 1
ATOM 1196 C CA . ASN A 1 165 ? -12.086 0.789 -6.309 1 88.38 165 ASN A CA 1
ATOM 1197 C C . ASN A 1 165 ? -11.641 0.374 -7.707 1 88.38 165 ASN A C 1
ATOM 1199 O O . ASN A 1 165 ? -10.961 1.135 -8.398 1 88.38 165 ASN A O 1
ATOM 1203 N N . HIS A 1 166 ? -12.273 -0.744 -8.164 1 91.19 166 HIS A N 1
ATOM 1204 C CA . HIS A 1 166 ? -11.82 -1.332 -9.422 1 91.19 166 HIS A CA 1
ATOM 1205 C C . HIS A 1 166 ? -12.039 -0.372 -10.586 1 91.19 166 HIS A C 1
ATOM 1207 O O . HIS A 1 166 ? -11.25 -0.349 -11.531 1 91.19 166 HIS A O 1
ATOM 1213 N N . LYS A 1 167 ? -13.023 0.426 -10.461 1 91.38 167 LYS A N 1
ATOM 1214 C CA . LYS A 1 167 ? -13.383 1.33 -11.555 1 91.38 167 LYS A CA 1
ATOM 1215 C C . LYS A 1 167 ? -12.367 2.457 -11.695 1 91.38 167 LYS A C 1
ATOM 1217 O O . LYS A 1 167 ? -12.312 3.131 -12.719 1 91.38 167 LYS A O 1
ATOM 1222 N N . ARG A 1 168 ? -11.594 2.672 -10.641 1 95.5 168 ARG A N 1
ATOM 1223 C CA . ARG A 1 168 ? -10.688 3.812 -10.633 1 95.5 168 ARG A CA 1
ATOM 1224 C C . ARG A 1 168 ? -9.242 3.359 -10.82 1 95.5 168 ARG A C 1
ATOM 1226 O O . ARG A 1 168 ? -8.32 4.176 -10.773 1 95.5 168 ARG A O 1
ATOM 1233 N N . VAL A 1 169 ? -9.039 2.041 -11.062 1 97.5 169 VAL A N 1
ATOM 1234 C CA . VAL A 1 169 ? -7.695 1.514 -11.297 1 97.5 169 VAL A CA 1
ATOM 1235 C C . VAL A 1 169 ? -7.195 1.968 -12.664 1 97.5 169 VAL A C 1
ATOM 1237 O O . VAL A 1 169 ? -7.867 1.763 -13.68 1 97.5 169 VAL A O 1
ATOM 1240 N N . GLU A 1 170 ? -6.082 2.607 -12.641 1 97 170 GLU A N 1
ATOM 1241 C CA . GLU A 1 170 ? -5.438 3.004 -13.891 1 97 170 GLU A CA 1
ATOM 1242 C C . GLU A 1 170 ? -4.523 1.9 -14.414 1 97 170 GLU A C 1
ATOM 1244 O O . GLU A 1 170 ? -4.52 1.61 -15.617 1 97 170 GLU A O 1
ATOM 1249 N N . LYS A 1 171 ? -3.672 1.328 -13.508 1 97.69 171 LYS A N 1
ATOM 1250 C CA . LYS A 1 171 ? -2.742 0.271 -13.891 1 97.69 171 LYS A CA 1
ATOM 1251 C C . LYS A 1 171 ? -2.432 -0.645 -12.711 1 97.69 171 LYS A C 1
ATOM 1253 O O . LYS A 1 171 ? -2.486 -0.219 -11.555 1 97.69 171 LYS A O 1
ATOM 1258 N N . LEU A 1 172 ? -2.189 -1.872 -13.055 1 98.75 172 LEU A N 1
ATOM 1259 C CA . LEU A 1 172 ? -1.531 -2.801 -12.141 1 98.75 172 LEU A CA 1
ATOM 1260 C C . LEU A 1 172 ? -0.038 -2.893 -12.445 1 98.75 172 LEU A C 1
ATOM 1262 O O . LEU A 1 172 ? 0.37 -2.846 -13.602 1 98.75 172 LEU A O 1
ATOM 1266 N N . ILE A 1 173 ? 0.766 -2.986 -11.43 1 98.88 173 ILE A N 1
ATOM 1267 C CA . ILE A 1 173 ? 2.207 -3.119 -11.617 1 98.88 173 ILE A CA 1
ATOM 1268 C C . ILE A 1 173 ? 2.709 -4.367 -10.891 1 98.88 173 ILE A C 1
ATOM 1270 O O . ILE A 1 173 ? 2.602 -4.465 -9.672 1 98.88 173 ILE A O 1
ATOM 1274 N N . LEU A 1 174 ? 3.193 -5.297 -11.609 1 98.88 174 LEU A N 1
ATOM 1275 C CA . LEU A 1 174 ? 3.826 -6.492 -11.062 1 98.88 174 LEU A CA 1
ATOM 1276 C C . LEU A 1 174 ? 5.336 -6.309 -10.961 1 98.88 174 LEU A C 1
ATOM 1278 O O . LEU A 1 174 ? 5.953 -5.703 -11.844 1 98.88 174 LEU A O 1
ATOM 1282 N N . THR A 1 175 ? 5.891 -6.848 -9.898 1 98.75 175 THR A N 1
ATOM 1283 C CA . THR A 1 175 ? 7.34 -6.77 -9.781 1 98.75 175 THR A CA 1
ATOM 1284 C C . THR A 1 175 ? 7.973 -8.148 -9.945 1 98.75 175 THR A C 1
ATOM 1286 O O . THR A 1 175 ? 7.359 -9.164 -9.617 1 98.75 175 THR A O 1
ATOM 1289 N N . ALA A 1 176 ? 9.109 -8.133 -10.484 1 98.06 176 ALA A N 1
ATOM 1290 C CA . ALA A 1 176 ? 9.906 -9.344 -10.688 1 98.06 176 ALA A CA 1
ATOM 1291 C C . ALA A 1 176 ? 11.312 -9.164 -10.125 1 98.06 176 ALA A C 1
ATOM 1293 O O . ALA A 1 176 ? 11.883 -8.07 -10.188 1 98.06 176 ALA A O 1
ATOM 1294 N N . SER A 1 177 ? 11.906 -10.195 -9.664 1 96.88 177 SER A N 1
ATOM 1295 C CA . SER A 1 177 ? 13.281 -10.141 -9.18 1 96.88 177 SER A CA 1
ATOM 1296 C C . SER A 1 177 ? 14.266 -9.938 -10.328 1 96.88 177 SER A C 1
ATOM 1298 O O . SER A 1 177 ? 15.352 -9.383 -10.133 1 96.88 177 SER A O 1
ATOM 1300 N N . GLY A 1 178 ? 13.914 -10.391 -11.484 1 94.94 178 GLY A N 1
ATOM 1301 C CA . GLY A 1 178 ? 14.805 -10.383 -12.633 1 94.94 178 GLY A CA 1
ATOM 1302 C C . GLY A 1 178 ? 15.586 -11.68 -12.797 1 94.94 178 GLY A C 1
ATOM 1303 O O . GLY A 1 178 ? 16.203 -11.906 -13.836 1 94.94 178 GLY A O 1
ATOM 1304 N N . GLY A 1 179 ? 15.539 -12.555 -11.766 1 95.31 179 GLY A N 1
ATOM 1305 C CA . GLY A 1 179 ? 16.172 -13.867 -11.852 1 95.31 179 GLY A CA 1
ATOM 1306 C C . GLY A 1 179 ? 17.688 -13.789 -11.891 1 95.31 179 GLY A C 1
ATOM 1307 O O . GLY A 1 179 ? 18.266 -12.719 -11.719 1 95.31 179 GLY A O 1
ATOM 1308 N N . PRO A 1 180 ? 18.328 -14.938 -12.125 1 96.38 180 PRO A N 1
ATOM 1309 C CA . PRO A 1 180 ? 19.797 -15.016 -12.047 1 96.38 180 PRO A CA 1
ATOM 1310 C C . PRO A 1 180 ? 20.484 -14.344 -13.234 1 96.38 180 PRO A C 1
ATOM 1312 O O . PRO A 1 180 ? 21.656 -13.992 -13.156 1 96.38 180 PRO A O 1
ATOM 1315 N N . PHE A 1 181 ? 19.766 -14.102 -14.336 1 97.12 181 PHE A N 1
ATOM 1316 C CA . PHE A 1 181 ? 20.406 -13.594 -15.539 1 97.12 181 PHE A CA 1
ATOM 1317 C C . PHE A 1 181 ? 20.047 -12.133 -15.773 1 97.12 181 PHE A C 1
ATOM 1319 O O . PHE A 1 181 ? 20.25 -11.609 -16.875 1 97.12 181 PHE A O 1
ATOM 1326 N N . ARG A 1 182 ? 19.516 -11.484 -14.773 1 95.62 182 ARG A N 1
ATOM 1327 C CA . ARG A 1 182 ? 19.016 -10.117 -14.867 1 95.62 182 ARG A CA 1
ATOM 1328 C C . ARG A 1 182 ? 20.062 -9.195 -15.492 1 95.62 182 ARG A C 1
ATOM 1330 O O . ARG A 1 182 ? 19.734 -8.305 -16.281 1 95.62 182 ARG A O 1
ATOM 1337 N N . THR A 1 183 ? 21.344 -9.469 -15.172 1 95.56 183 THR A N 1
ATOM 1338 C CA . THR A 1 183 ? 22.406 -8.578 -15.633 1 95.56 183 THR A CA 1
ATOM 1339 C C . THR A 1 183 ? 23.281 -9.273 -16.656 1 95.56 183 THR A C 1
ATOM 1341 O O . THR A 1 183 ? 24.359 -8.781 -17 1 95.56 183 THR A O 1
ATOM 1344 N N . SER A 1 184 ? 22.906 -10.461 -17.094 1 96.56 184 SER A N 1
ATOM 1345 C CA . SER A 1 184 ? 23.703 -11.227 -18.062 1 96.56 184 SER A CA 1
ATOM 1346 C C . SER A 1 184 ? 23.547 -10.672 -19.469 1 96.56 184 SER A C 1
ATOM 1348 O O . SER A 1 184 ? 22.484 -10.125 -19.812 1 96.56 184 SER A O 1
ATOM 1350 N N . THR A 1 185 ? 24.562 -10.867 -20.219 1 96.44 185 THR A N 1
ATOM 1351 C CA . THR A 1 185 ? 24.469 -10.555 -21.641 1 96.44 185 THR A CA 1
ATOM 1352 C C . THR A 1 185 ? 23.766 -11.68 -22.406 1 96.44 185 THR A C 1
ATOM 1354 O O . THR A 1 185 ? 23.609 -12.781 -21.875 1 96.44 185 THR A O 1
ATOM 1357 N N . ILE A 1 186 ? 23.391 -11.367 -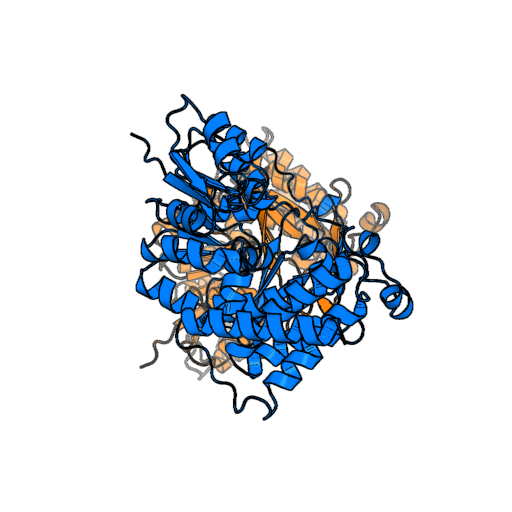23.609 1 95.81 186 ILE A N 1
ATOM 1358 C CA . ILE A 1 186 ? 22.734 -12.359 -24.453 1 95.81 186 ILE A CA 1
ATOM 1359 C C . ILE A 1 186 ? 23.672 -13.547 -24.672 1 95.81 186 ILE A C 1
ATOM 1361 O O . ILE A 1 186 ? 23.234 -14.695 -24.703 1 95.81 186 ILE A O 1
ATOM 1365 N N . ASP A 1 187 ? 24.969 -13.234 -24.828 1 96.44 187 ASP A N 1
ATOM 1366 C CA . ASP A 1 187 ? 25.953 -14.289 -25.047 1 96.44 187 ASP A CA 1
ATOM 1367 C C . ASP A 1 187 ? 26.062 -15.211 -23.828 1 96.44 187 ASP A C 1
ATOM 1369 O O . ASP A 1 187 ? 26.156 -16.422 -23.969 1 96.44 187 ASP A O 1
ATOM 1373 N N . GLU A 1 188 ? 26.047 -14.625 -22.719 1 96.94 188 GLU A N 1
ATOM 1374 C CA . GLU A 1 188 ? 26.078 -15.414 -21.484 1 96.94 188 GLU A CA 1
ATOM 1375 C C . GLU A 1 188 ? 24.812 -16.266 -21.344 1 96.94 188 GLU A C 1
ATOM 1377 O O . GLU A 1 188 ? 24.891 -17.406 -20.891 1 96.94 188 GLU A O 1
ATOM 1382 N N . MET A 1 189 ? 23.734 -15.734 -21.734 1 97.19 189 MET A N 1
ATOM 1383 C CA . MET A 1 189 ? 22.453 -16.438 -21.625 1 97.19 189 MET A CA 1
ATOM 1384 C C . MET A 1 189 ? 22.406 -17.625 -22.594 1 97.19 189 MET A C 1
ATOM 1386 O O . MET A 1 189 ? 21.812 -18.656 -22.297 1 97.19 189 MET A O 1
ATOM 1390 N N . ARG A 1 190 ? 23.047 -17.484 -23.719 1 96.12 190 ARG A N 1
ATOM 1391 C CA . ARG A 1 190 ? 23.094 -18.547 -24.703 1 96.12 190 ARG A CA 1
ATOM 1392 C C . ARG A 1 190 ? 23.828 -19.766 -24.156 1 96.12 190 ARG A C 1
ATOM 1394 O O . ARG A 1 190 ? 23.516 -20.906 -24.5 1 96.12 190 ARG A O 1
ATOM 1401 N N . GLU A 1 191 ? 24.703 -19.516 -23.234 1 96.94 191 GLU A N 1
ATOM 1402 C CA . GLU A 1 191 ? 25.547 -20.578 -22.688 1 96.94 191 GLU A CA 1
ATOM 1403 C C . GLU A 1 191 ? 25.047 -21.016 -21.312 1 96.94 191 GLU A C 1
ATOM 1405 O O . GLU A 1 191 ? 25.688 -21.844 -20.656 1 96.94 191 GLU A O 1
ATOM 1410 N N . ALA A 1 192 ? 23.984 -20.469 -20.891 1 97.62 192 ALA A N 1
ATOM 1411 C CA . ALA A 1 192 ? 23.5 -20.719 -19.531 1 97.62 192 ALA A CA 1
ATOM 1412 C C . ALA A 1 192 ? 23.156 -22.188 -19.328 1 97.62 192 ALA A C 1
ATOM 1414 O O . ALA A 1 192 ? 22.594 -22.828 -20.234 1 97.62 192 ALA A O 1
ATOM 1415 N N . THR A 1 193 ? 23.453 -22.719 -18.188 1 97.56 193 THR A N 1
ATOM 1416 C CA . THR A 1 193 ? 23.188 -24.109 -17.844 1 97.56 193 THR A CA 1
ATOM 1417 C C . THR A 1 193 ? 22.016 -24.234 -16.891 1 97.56 193 THR A C 1
ATOM 1419 O O . THR A 1 193 ? 21.609 -23.25 -16.266 1 97.56 193 THR A O 1
ATOM 1422 N N . PRO A 1 194 ? 21.422 -25.438 -16.828 1 97.81 194 PRO A N 1
ATOM 1423 C CA . PRO A 1 194 ? 20.344 -25.656 -15.852 1 97.81 194 PRO A CA 1
ATOM 1424 C C . PRO A 1 194 ? 20.75 -25.312 -14.43 1 97.81 194 PRO A C 1
ATOM 1426 O O . PRO A 1 194 ? 19.969 -24.703 -13.688 1 97.81 194 PRO A O 1
ATOM 1429 N N . GLU A 1 195 ? 22.016 -25.562 -14.031 1 96.69 195 GLU A N 1
ATOM 1430 C CA . GLU A 1 195 ? 22.516 -25.266 -12.68 1 96.69 195 GLU A CA 1
ATOM 1431 C C . GLU A 1 195 ? 22.5 -23.766 -12.398 1 96.69 195 GLU A C 1
ATOM 1433 O O . GLU A 1 195 ? 22.141 -23.344 -11.305 1 96.69 195 GLU A O 1
ATOM 1438 N N . GLN A 1 196 ? 22.859 -23.047 -13.398 1 96.5 196 GLN A N 1
ATOM 1439 C CA . GLN A 1 196 ? 22.875 -21.594 -13.258 1 96.5 196 GLN A CA 1
ATOM 1440 C C . GLN A 1 196 ? 21.453 -21.031 -13.18 1 96.5 196 GLN A C 1
ATOM 1442 O O . GLN A 1 196 ? 21.172 -20.125 -12.391 1 96.5 196 GLN A O 1
ATOM 1447 N N . ALA A 1 197 ? 20.625 -21.594 -13.977 1 96.31 197 ALA A N 1
ATOM 1448 C CA . ALA A 1 197 ? 19.25 -21.094 -14.109 1 96.31 197 ALA A CA 1
ATOM 1449 C C . ALA A 1 197 ? 18.438 -21.375 -12.852 1 96.31 197 ALA A C 1
ATOM 1451 O O . ALA A 1 197 ? 17.531 -20.609 -12.508 1 96.31 197 ALA A O 1
ATOM 1452 N N . ILE A 1 198 ? 18.75 -22.422 -12.102 1 95.75 198 ILE A N 1
ATOM 1453 C CA . ILE A 1 198 ? 17.938 -22.797 -10.953 1 95.75 198 ILE A CA 1
ATOM 1454 C C . ILE A 1 198 ? 18.469 -22.109 -9.695 1 95.75 198 ILE A C 1
ATOM 1456 O O . ILE A 1 198 ? 17.875 -22.234 -8.617 1 95.75 198 ILE A O 1
ATOM 1460 N N . SER A 1 199 ? 19.531 -21.344 -9.797 1 92.06 199 SER A N 1
ATOM 1461 C CA . SER A 1 199 ? 20.109 -20.609 -8.68 1 92.06 199 SER A CA 1
ATOM 1462 C C . SER A 1 199 ? 19.453 -19.234 -8.539 1 92.06 199 SER A C 1
ATOM 1464 O O . SER A 1 199 ? 20.109 -18.203 -8.773 1 92.06 199 SER A O 1
ATOM 1466 N N . HIS A 1 200 ? 18.344 -19.172 -8.086 1 89.38 200 HIS A N 1
ATOM 1467 C CA . HIS A 1 200 ? 17.609 -17.906 -7.918 1 89.38 200 HIS A CA 1
ATOM 1468 C C . HIS A 1 200 ? 18.234 -17.062 -6.809 1 89.38 200 HIS A C 1
ATOM 1470 O O . HIS A 1 200 ? 18.594 -17.578 -5.754 1 89.38 200 HIS A O 1
ATOM 1476 N N . PRO A 1 201 ? 18.219 -15.82 -6.867 1 86.56 201 PRO A N 1
ATOM 1477 C CA . PRO A 1 201 ? 18.938 -14.953 -5.922 1 86.56 201 PRO A CA 1
ATOM 1478 C C . PRO A 1 201 ? 18.188 -14.797 -4.594 1 86.56 201 PRO A C 1
ATOM 1480 O O . PRO A 1 201 ? 18.828 -14.625 -3.549 1 86.56 201 PRO A O 1
ATOM 1483 N N . ASN A 1 202 ? 16.844 -14.836 -4.602 1 86.25 202 ASN A N 1
ATOM 1484 C CA . ASN A 1 202 ? 16.078 -14.43 -3.428 1 86.25 202 ASN A CA 1
ATOM 1485 C C . ASN A 1 202 ? 15.242 -15.578 -2.867 1 86.25 202 ASN A C 1
ATOM 1487 O O . ASN A 1 202 ? 14.812 -15.539 -1.714 1 86.25 202 ASN A O 1
ATOM 1491 N N . TRP A 1 203 ? 14.898 -16.531 -3.732 1 84.75 203 TRP A N 1
ATOM 1492 C CA . TRP A 1 203 ? 13.938 -17.562 -3.373 1 84.75 203 TRP A CA 1
ATOM 1493 C C . TRP A 1 203 ? 14.547 -18.953 -3.525 1 84.75 203 TRP A C 1
ATOM 1495 O O . TRP A 1 203 ? 15.367 -19.188 -4.418 1 84.75 203 TRP A O 1
ATOM 1505 N N . SER A 1 204 ? 14.18 -19.859 -2.727 1 84.88 204 SER A N 1
ATOM 1506 C CA . SER A 1 204 ? 14.406 -21.297 -2.9 1 84.88 204 SER A CA 1
ATOM 1507 C C . SER A 1 204 ? 13.156 -21.984 -3.434 1 84.88 204 SER A C 1
ATOM 1509 O O . SER A 1 204 ? 12.172 -22.141 -2.709 1 84.88 204 SER A O 1
ATOM 1511 N N . MET A 1 205 ? 13.258 -22.312 -4.66 1 88.56 205 MET A N 1
ATOM 1512 C CA . MET A 1 205 ? 12.062 -22.828 -5.332 1 88.56 205 MET A CA 1
ATOM 1513 C C . MET A 1 205 ? 12.383 -24.094 -6.109 1 88.56 205 MET A C 1
ATOM 1515 O O . MET A 1 205 ? 13.531 -24.531 -6.152 1 88.56 205 MET A O 1
ATOM 1519 N N . GLY A 1 206 ? 11.406 -24.719 -6.609 1 86.75 206 GLY A N 1
ATOM 1520 C CA . GLY A 1 206 ? 11.602 -25.875 -7.477 1 86.75 206 GLY A CA 1
ATOM 1521 C C . GLY A 1 206 ? 12.289 -25.531 -8.781 1 86.75 206 GLY A C 1
ATOM 1522 O O . GLY A 1 206 ? 12.383 -24.359 -9.148 1 86.75 206 GLY A O 1
ATOM 1523 N N . ALA A 1 207 ? 12.711 -26.5 -9.508 1 91.06 207 ALA A N 1
ATOM 1524 C CA . ALA A 1 207 ? 13.5 -26.312 -10.734 1 91.06 207 ALA A CA 1
ATOM 1525 C C . ALA A 1 207 ? 12.68 -25.609 -11.805 1 91.06 207 ALA A C 1
ATOM 1527 O O . ALA A 1 207 ? 13.164 -24.656 -12.438 1 91.06 207 ALA A O 1
ATOM 1528 N N . LYS A 1 208 ? 11.492 -26.016 -11.977 1 92.31 208 LYS A N 1
ATOM 1529 C CA . LYS A 1 208 ? 10.656 -25.469 -13.039 1 92.31 208 LYS A CA 1
ATOM 1530 C C . LYS A 1 208 ? 10.422 -23.969 -12.852 1 92.31 208 LYS A C 1
ATOM 1532 O O . LYS A 1 208 ? 10.656 -23.172 -13.766 1 92.31 208 LYS A O 1
ATOM 1537 N N . ILE A 1 209 ? 9.977 -23.547 -11.695 1 93.62 209 ILE A N 1
ATOM 1538 C CA . ILE A 1 209 ? 9.68 -22.141 -11.438 1 93.62 209 ILE A CA 1
ATOM 1539 C C . ILE A 1 209 ? 10.969 -21.328 -11.453 1 93.62 209 ILE A C 1
ATOM 1541 O O . ILE A 1 209 ? 10.977 -20.172 -11.852 1 93.62 209 ILE A O 1
ATOM 1545 N N . SER A 1 210 ? 12.086 -21.891 -11.047 1 95.62 210 SER A N 1
ATOM 1546 C CA . SER A 1 210 ? 13.375 -21.203 -11.094 1 95.62 210 SER A CA 1
ATOM 1547 C C . SER A 1 210 ? 13.766 -20.875 -12.531 1 95.62 210 SER A C 1
ATOM 1549 O O . SER A 1 210 ? 14.219 -19.766 -12.82 1 95.62 210 SER A O 1
ATOM 1551 N N . VAL A 1 211 ? 13.578 -21.875 -13.375 1 97.62 211 VAL A N 1
ATOM 1552 C CA . VAL A 1 211 ? 13.891 -21.641 -14.781 1 97.62 211 VAL A CA 1
ATOM 1553 C C . VAL A 1 211 ? 12.93 -20.609 -15.359 1 97.62 211 VAL A C 1
ATOM 1555 O O . VAL A 1 211 ? 13.336 -19.719 -16.125 1 97.62 211 VAL A O 1
ATOM 1558 N N . ASP A 1 212 ? 11.68 -20.734 -14.984 1 97.44 212 ASP A N 1
ATOM 1559 C CA . ASP A 1 212 ? 10.695 -19.75 -15.438 1 97.44 212 ASP A CA 1
ATOM 1560 C C . ASP A 1 212 ? 11.07 -18.344 -14.977 1 97.44 212 ASP A C 1
ATOM 1562 O O . ASP A 1 212 ? 10.828 -17.359 -15.688 1 97.44 212 ASP A O 1
ATOM 1566 N N . SER A 1 213 ? 11.547 -18.219 -13.758 1 97.06 213 SER A N 1
ATOM 1567 C CA . SER A 1 213 ? 12.008 -16.938 -13.258 1 97.06 213 SER A CA 1
ATOM 1568 C C . SER A 1 213 ? 13.203 -16.422 -14.055 1 97.06 213 SER A C 1
ATOM 1570 O O . SER A 1 213 ? 13.281 -15.234 -14.375 1 97.06 213 SER A O 1
ATOM 1572 N N . ALA A 1 214 ? 14.102 -17.359 -14.383 1 97.69 214 ALA A N 1
ATOM 1573 C CA . ALA A 1 214 ? 15.305 -17 -15.133 1 97.69 214 ALA A CA 1
ATOM 1574 C C . ALA A 1 214 ? 14.953 -16.453 -16.516 1 97.69 214 ALA A C 1
ATOM 1576 O O . ALA A 1 214 ? 15.609 -15.547 -17.016 1 97.69 214 ALA A O 1
ATOM 1577 N N . THR A 1 215 ? 13.922 -17 -17.125 1 97.94 215 THR A N 1
ATOM 1578 C CA . THR A 1 215 ? 13.516 -16.594 -18.469 1 97.94 215 THR A CA 1
ATOM 1579 C C . THR A 1 215 ? 12.523 -15.438 -18.391 1 97.94 215 THR A C 1
ATOM 1581 O O . THR A 1 215 ? 12.125 -14.883 -19.422 1 97.94 215 THR A O 1
ATOM 1584 N N . MET A 1 216 ? 11.992 -15.109 -17.219 1 97.75 216 MET A N 1
ATOM 1585 C CA . MET A 1 216 ? 10.914 -14.172 -16.938 1 97.75 216 MET A CA 1
ATOM 1586 C C . MET A 1 216 ? 9.57 -14.727 -17.406 1 97.75 216 MET A C 1
ATOM 1588 O O . MET A 1 216 ? 8.57 -14.008 -17.422 1 97.75 216 MET A O 1
ATOM 1592 N N . MET A 1 217 ? 9.562 -16.016 -17.781 1 98.12 217 MET A N 1
ATOM 1593 C CA . MET A 1 217 ? 8.281 -16.641 -18.125 1 98.12 217 MET A CA 1
ATOM 1594 C C . MET A 1 217 ? 7.367 -16.703 -16.906 1 98.12 217 MET A C 1
ATOM 1596 O O . MET A 1 217 ? 6.148 -16.562 -17.031 1 98.12 217 MET A O 1
ATOM 1600 N N . ASN A 1 218 ? 7.973 -16.922 -15.695 1 97.44 218 ASN A N 1
ATOM 1601 C CA . ASN A 1 218 ? 7.156 -16.875 -14.484 1 97.44 218 ASN A CA 1
ATOM 1602 C C . ASN A 1 218 ? 6.32 -15.602 -14.422 1 97.44 218 ASN A C 1
ATOM 1604 O O . ASN A 1 218 ? 5.113 -15.656 -14.172 1 97.44 218 ASN A O 1
ATOM 1608 N N . LYS A 1 219 ? 6.977 -14.492 -14.641 1 98.25 219 LYS A N 1
ATOM 1609 C CA . LYS A 1 219 ? 6.281 -13.211 -14.594 1 98.25 219 LYS A CA 1
ATOM 1610 C C . LYS A 1 219 ? 5.285 -13.086 -15.75 1 98.25 219 LYS A C 1
ATOM 1612 O O . LYS A 1 219 ? 4.219 -12.484 -15.594 1 98.25 219 LYS A O 1
ATOM 1617 N N . SER A 1 220 ? 5.66 -13.625 -16.859 1 98 220 SER A N 1
ATOM 1618 C CA . SER A 1 220 ? 4.746 -13.648 -18 1 98 220 SER A CA 1
ATOM 1619 C C . SER A 1 220 ? 3.445 -14.359 -17.656 1 98 220 SER A C 1
ATOM 1621 O O . SER A 1 220 ? 2.357 -13.867 -17.938 1 98 220 SER A O 1
ATOM 1623 N N . LEU A 1 221 ? 3.594 -15.508 -17.078 1 98.31 221 LEU A N 1
ATOM 1624 C CA . LEU A 1 221 ? 2.416 -16.266 -16.656 1 98.31 221 LEU A CA 1
ATOM 1625 C C . LEU A 1 221 ? 1.638 -15.5 -15.594 1 98.31 221 LEU A C 1
ATOM 1627 O O . LEU A 1 221 ? 0.405 -15.531 -15.578 1 98.31 221 LEU A O 1
ATOM 1631 N N . GLU A 1 222 ? 2.344 -14.828 -14.758 1 98.69 222 GLU A N 1
ATOM 1632 C CA . GLU A 1 222 ? 1.695 -14.023 -13.719 1 98.69 222 GLU A CA 1
ATOM 1633 C C . GLU A 1 222 ? 0.962 -12.828 -14.328 1 98.69 222 GLU A C 1
ATOM 1635 O O . GLU A 1 222 ? -0.083 -12.414 -13.82 1 98.69 222 GLU A O 1
ATOM 1640 N N . LEU A 1 223 ? 1.543 -12.242 -15.359 1 98.75 223 LEU A N 1
ATOM 1641 C CA . LEU A 1 223 ? 0.854 -11.172 -16.078 1 98.75 223 LEU A CA 1
ATOM 1642 C C . LEU A 1 223 ? -0.484 -11.656 -16.625 1 98.75 223 LEU A C 1
ATOM 1644 O O . LEU A 1 223 ? -1.505 -10.984 -16.469 1 98.75 223 LEU A O 1
ATOM 1648 N N . ILE A 1 224 ? -0.522 -12.797 -17.203 1 98.69 224 ILE A N 1
ATOM 1649 C CA . ILE A 1 224 ? -1.746 -13.398 -17.719 1 98.69 224 ILE A CA 1
ATOM 1650 C C . ILE A 1 224 ? -2.721 -13.656 -16.578 1 98.69 224 ILE A C 1
ATOM 1652 O O . ILE A 1 224 ? -3.904 -13.32 -16.672 1 98.69 224 ILE A O 1
ATOM 1656 N N . GLU A 1 225 ? -2.168 -14.258 -15.523 1 98.5 225 GLU A N 1
ATOM 1657 C CA . GLU A 1 225 ? -2.992 -14.523 -14.352 1 98.5 225 GLU A CA 1
ATOM 1658 C C . GLU A 1 225 ? -3.637 -13.242 -13.828 1 98.5 225 GLU A C 1
ATOM 1660 O O . GLU A 1 225 ? -4.832 -13.219 -13.531 1 98.5 225 GLU A O 1
ATOM 1665 N N . ALA A 1 226 ? -2.883 -12.172 -13.711 1 98.56 226 ALA A N 1
ATOM 1666 C CA . ALA A 1 226 ? -3.396 -10.898 -13.211 1 98.56 226 ALA A CA 1
ATOM 1667 C C . ALA A 1 226 ? -4.5 -10.367 -14.117 1 98.56 226 ALA A C 1
ATOM 1669 O O . ALA A 1 226 ? -5.508 -9.844 -13.641 1 98.56 226 ALA A O 1
ATOM 1670 N N . SER A 1 227 ? -4.273 -10.461 -15.391 1 98.5 227 SER A N 1
ATOM 1671 C CA . SER A 1 227 ? -5.262 -9.984 -16.359 1 98.5 227 SER A CA 1
ATOM 1672 C C . SER A 1 227 ? -6.617 -10.648 -16.125 1 98.5 227 SER A C 1
ATOM 1674 O O . SER A 1 227 ? -7.645 -9.969 -16.094 1 98.5 227 SER A O 1
ATOM 1676 N N . TYR A 1 228 ? -6.625 -11.945 -15.938 1 97.94 228 TYR A N 1
ATOM 1677 C CA . TYR A 1 228 ? -7.867 -12.688 -15.734 1 97.94 228 TYR A CA 1
ATOM 1678 C C . TYR A 1 228 ? -8.445 -12.43 -14.352 1 97.94 228 TYR A C 1
ATOM 1680 O O . TYR A 1 228 ? -9.625 -12.094 -14.219 1 97.94 228 TYR A O 1
ATOM 1688 N N . LEU A 1 229 ? -7.613 -12.539 -13.344 1 97.38 229 LEU A N 1
ATOM 1689 C CA . LEU A 1 229 ? -8.07 -12.461 -11.961 1 97.38 229 LEU A CA 1
ATOM 1690 C C . LEU A 1 229 ? -8.695 -11.102 -11.672 1 97.38 229 LEU A C 1
ATOM 1692 O O . LEU A 1 229 ? -9.68 -11.008 -10.93 1 97.38 229 LEU A O 1
ATOM 1696 N N . PHE A 1 230 ? -8.086 -10.062 -12.25 1 97.44 230 PHE A N 1
ATOM 1697 C CA . PHE A 1 230 ? -8.516 -8.719 -11.883 1 97.44 230 PHE A CA 1
ATOM 1698 C C . PHE A 1 230 ? -9.188 -8.023 -13.062 1 97.44 230 PHE A C 1
ATOM 1700 O O . PHE A 1 230 ? -9.375 -6.809 -13.047 1 97.44 230 PHE A O 1
ATOM 1707 N N . ASN A 1 231 ? -9.516 -8.828 -14.109 1 96 231 ASN A N 1
ATOM 1708 C CA . ASN A 1 231 ? -10.211 -8.305 -15.281 1 96 231 ASN A CA 1
ATOM 1709 C C . ASN A 1 231 ? -9.57 -7.02 -15.797 1 96 231 ASN A C 1
ATOM 1711 O O . ASN A 1 231 ? -10.242 -5.992 -15.914 1 96 231 ASN A O 1
ATOM 1715 N N . THR A 1 232 ? -8.32 -7.117 -16.047 1 97.38 232 THR A N 1
ATOM 1716 C CA . THR A 1 232 ? -7.523 -5.98 -16.484 1 97.38 232 THR A CA 1
ATOM 1717 C C . THR A 1 232 ? -6.84 -6.281 -17.828 1 97.38 232 THR A C 1
ATOM 1719 O O . THR A 1 232 ? -6.109 -7.266 -17.938 1 97.38 232 THR A O 1
ATOM 1722 N N . PRO A 1 233 ? -7.082 -5.5 -18.844 1 97.31 233 PRO A N 1
ATOM 1723 C CA . PRO A 1 233 ? -6.402 -5.746 -20.125 1 97.31 233 PRO A CA 1
ATOM 1724 C C . PRO A 1 233 ? -4.883 -5.641 -20.016 1 97.31 233 PRO A C 1
ATOM 1726 O O . PRO A 1 233 ? -4.371 -4.93 -19.141 1 97.31 233 PRO A O 1
ATOM 1729 N N . GLU A 1 234 ? -4.188 -6.352 -20.875 1 97.69 234 GLU A N 1
ATOM 1730 C CA . GLU A 1 234 ? -2.738 -6.496 -20.766 1 97.69 234 GLU A CA 1
ATOM 1731 C C . GLU A 1 234 ? -2.041 -5.141 -20.828 1 97.69 234 GLU A C 1
ATOM 1733 O O . GLU A 1 234 ? -1.01 -4.938 -20.172 1 97.69 234 GLU A O 1
ATOM 1738 N N . GLU A 1 235 ? -2.609 -4.141 -21.562 1 97.56 235 GLU A N 1
ATOM 1739 C CA . GLU A 1 235 ? -1.964 -2.84 -21.719 1 97.56 235 GLU A CA 1
ATOM 1740 C C . GLU A 1 235 ? -1.983 -2.039 -20.422 1 97.56 235 GLU A C 1
ATOM 1742 O O . GLU A 1 235 ? -1.267 -1.046 -20.297 1 97.56 235 GLU A O 1
ATOM 1747 N N . LYS A 1 236 ? -2.812 -2.428 -19.422 1 98.12 236 LYS A N 1
ATOM 1748 C CA . LYS A 1 236 ? -2.912 -1.758 -18.141 1 98.12 236 LYS A CA 1
ATOM 1749 C C . LYS A 1 236 ? -2.17 -2.539 -17.047 1 98.12 236 LYS A C 1
ATOM 1751 O O . LYS A 1 236 ? -2.404 -2.332 -15.859 1 98.12 236 LYS A O 1
ATOM 1756 N N . ILE A 1 237 ? -1.313 -3.42 -17.438 1 98.62 237 ILE A N 1
ATOM 1757 C CA . ILE A 1 237 ? -0.488 -4.164 -16.5 1 98.62 237 ILE A CA 1
ATOM 1758 C C . ILE A 1 237 ? 0.989 -3.932 -16.812 1 98.62 237 ILE A C 1
ATOM 1760 O O . ILE A 1 237 ? 1.48 -4.34 -17.859 1 98.62 237 ILE A O 1
ATOM 1764 N N . ASP A 1 238 ? 1.654 -3.283 -15.914 1 98.44 238 ASP A N 1
ATOM 1765 C CA . ASP A 1 238 ? 3.086 -3.039 -16.062 1 98.44 238 ASP A CA 1
ATOM 1766 C C . ASP A 1 238 ? 3.904 -4.066 -15.289 1 98.44 238 ASP A C 1
ATOM 1768 O O . ASP A 1 238 ? 3.406 -4.676 -14.344 1 98.44 238 ASP A O 1
ATOM 1772 N N . VAL A 1 239 ? 5.102 -4.266 -15.781 1 98.69 239 VAL A N 1
ATOM 1773 C CA . VAL A 1 239 ? 6.066 -5.117 -15.086 1 98.69 239 VAL A CA 1
ATOM 1774 C C . VAL A 1 239 ? 7.328 -4.32 -14.773 1 98.69 239 VAL A C 1
ATOM 1776 O O . VAL A 1 239 ? 7.852 -3.611 -15.641 1 98.69 239 VAL A O 1
ATOM 1779 N N . LEU A 1 240 ? 7.816 -4.371 -13.555 1 98.69 240 LEU A N 1
ATOM 1780 C CA . LEU A 1 240 ? 9.07 -3.754 -13.133 1 98.69 240 LEU A CA 1
ATOM 1781 C C . LEU A 1 240 ? 10.016 -4.793 -12.547 1 98.69 240 LEU A C 1
ATOM 1783 O O . LEU A 1 240 ? 9.578 -5.742 -11.891 1 98.69 240 LEU A O 1
ATOM 1787 N N . ILE A 1 241 ? 11.273 -4.621 -12.828 1 98.5 241 ILE A N 1
ATOM 1788 C CA . ILE A 1 241 ? 12.297 -5.406 -12.148 1 98.5 241 ILE A CA 1
ATOM 1789 C C . ILE A 1 241 ? 12.633 -4.766 -10.805 1 98.5 241 ILE A C 1
ATOM 1791 O O . ILE A 1 241 ? 12.992 -3.586 -10.75 1 98.5 241 ILE A O 1
ATOM 1795 N N . HIS A 1 242 ? 12.5 -5.441 -9.781 1 98.62 242 HIS A N 1
ATOM 1796 C CA . HIS A 1 242 ? 12.789 -5.074 -8.406 1 98.62 242 HIS A CA 1
ATOM 1797 C C . HIS A 1 242 ? 13.555 -6.184 -7.688 1 98.62 242 HIS A C 1
ATOM 1799 O O . HIS A 1 242 ? 12.961 -7.02 -7.008 1 98.62 242 HIS A O 1
ATOM 1805 N N . PRO A 1 243 ? 14.938 -6.152 -7.789 1 97.75 243 PRO A N 1
ATOM 1806 C CA . PRO A 1 243 ? 15.781 -7.273 -7.367 1 97.75 243 PRO A CA 1
ATOM 1807 C C . PRO A 1 243 ? 15.633 -7.605 -5.887 1 97.75 243 PRO A C 1
ATOM 1809 O O . PRO A 1 243 ? 15.867 -8.742 -5.477 1 97.75 243 PRO A O 1
ATOM 1812 N N . GLN A 1 244 ? 15.203 -6.602 -5.055 1 97.56 244 GLN A N 1
ATOM 1813 C CA . GLN A 1 244 ? 15.133 -6.828 -3.615 1 97.56 244 GLN A CA 1
ATOM 1814 C C . GLN A 1 244 ? 13.914 -7.68 -3.256 1 97.56 244 GLN A C 1
ATOM 1816 O O . GLN A 1 244 ? 13.82 -8.195 -2.139 1 97.56 244 GLN A O 1
ATOM 1821 N N . SER A 1 245 ? 12.883 -7.816 -4.23 1 98.06 245 SER A N 1
ATOM 1822 C CA . SER A 1 245 ? 11.664 -8.586 -4.02 1 98.06 245 SER A CA 1
ATOM 1823 C C . SER A 1 245 ? 10.977 -8.188 -2.719 1 98.06 245 SER A C 1
ATOM 1825 O O . SER A 1 245 ? 10.562 -9.047 -1.94 1 98.06 245 SER A O 1
ATOM 1827 N N . ILE A 1 246 ? 10.922 -6.875 -2.473 1 98.56 246 ILE A N 1
ATOM 1828 C CA . ILE A 1 246 ? 10.297 -6.344 -1.268 1 98.56 246 ILE A CA 1
ATOM 1829 C C . ILE A 1 246 ? 8.914 -5.785 -1.606 1 98.56 246 ILE A C 1
ATOM 1831 O O . ILE A 1 246 ? 7.93 -6.094 -0.927 1 98.56 246 ILE A O 1
ATOM 1835 N N . VAL A 1 247 ? 8.875 -4.906 -2.627 1 98.81 247 VAL A N 1
ATOM 1836 C CA . VAL A 1 247 ? 7.59 -4.496 -3.176 1 98.81 247 VAL A CA 1
ATOM 1837 C C . VAL A 1 247 ? 7.043 -5.59 -4.09 1 98.81 247 VAL A C 1
ATOM 1839 O O . VAL A 1 247 ? 7.648 -5.914 -5.113 1 98.81 247 VAL A O 1
ATOM 1842 N N . HIS A 1 248 ? 5.93 -6.137 -3.768 1 98.75 248 HIS A N 1
ATOM 1843 C CA . HIS A 1 248 ? 5.461 -7.301 -4.512 1 98.75 248 HIS A CA 1
ATOM 1844 C C . HIS A 1 248 ? 4.531 -6.887 -5.648 1 98.75 248 HIS A C 1
ATOM 1846 O O . HIS A 1 248 ? 4.461 -7.566 -6.676 1 98.75 248 HIS A O 1
ATOM 1852 N N . SER A 1 249 ? 3.76 -5.895 -5.48 1 98.81 249 SER A N 1
ATOM 1853 C CA . SER A 1 249 ? 2.967 -5.297 -6.551 1 98.81 249 SER A CA 1
ATOM 1854 C C . SER A 1 249 ? 2.426 -3.93 -6.141 1 98.81 249 SER A C 1
ATOM 1856 O O . SER A 1 249 ? 2.564 -3.523 -4.984 1 98.81 249 SER A O 1
ATOM 1858 N N . LEU A 1 250 ? 1.91 -3.23 -7.09 1 98.88 250 LEU A N 1
ATOM 1859 C CA . LEU A 1 250 ? 1.305 -1.919 -6.887 1 98.88 250 LEU A CA 1
ATOM 1860 C C . LEU A 1 250 ? 0.023 -1.779 -7.699 1 98.88 250 LEU A C 1
ATOM 1862 O O . LEU A 1 250 ? -0.115 -2.396 -8.758 1 98.88 250 LEU A O 1
ATOM 1866 N N . VAL A 1 251 ? -0.865 -0.997 -7.215 1 98.88 251 VAL A N 1
ATOM 1867 C CA . VAL A 1 251 ? -2.062 -0.585 -7.938 1 98.88 251 VAL A CA 1
ATOM 1868 C C . VAL A 1 251 ? -2.088 0.936 -8.07 1 98.88 251 VAL A C 1
ATOM 1870 O O . VAL A 1 251 ? -2.074 1.653 -7.066 1 98.88 251 VAL A O 1
ATOM 1873 N N . SER A 1 252 ? -2.064 1.412 -9.273 1 98.56 252 SER A N 1
ATOM 1874 C CA . SER A 1 252 ? -2.156 2.842 -9.555 1 98.56 252 SER A CA 1
ATOM 1875 C C . SER A 1 252 ? -3.598 3.264 -9.812 1 98.56 252 SER A C 1
ATOM 1877 O O . SER A 1 252 ? -4.289 2.662 -10.633 1 98.56 252 SER A O 1
ATOM 1879 N N . TYR A 1 253 ? -4.016 4.238 -9.18 1 97.81 253 TYR A N 1
ATOM 1880 C CA . TYR A 1 253 ? -5.363 4.773 -9.352 1 97.81 253 TYR A CA 1
ATOM 1881 C C . TYR A 1 253 ? -5.336 6.09 -10.109 1 97.81 253 TYR A C 1
ATOM 1883 O O . TYR A 1 253 ? -4.297 6.75 -10.195 1 97.81 253 TYR A O 1
ATOM 1891 N N . ASP A 1 254 ? -6.441 6.465 -10.641 1 95.5 254 ASP A N 1
ATOM 1892 C CA . ASP A 1 254 ? -6.484 7.625 -11.523 1 95.5 254 ASP A CA 1
ATOM 1893 C C . ASP A 1 254 ? -6.547 8.922 -10.719 1 95.5 254 ASP A C 1
ATOM 1895 O O . ASP A 1 254 ? -6.551 10.016 -11.297 1 95.5 254 ASP A O 1
ATOM 1899 N N . ASP A 1 255 ? -6.52 8.922 -9.375 1 95.81 255 ASP A N 1
ATOM 1900 C CA . ASP A 1 255 ? -6.387 10.117 -8.555 1 95.81 255 ASP A CA 1
ATOM 1901 C C . ASP A 1 255 ? -4.922 10.406 -8.234 1 95.81 255 ASP A C 1
ATOM 1903 O O . ASP A 1 255 ? -4.613 11.367 -7.52 1 95.81 255 ASP A O 1
ATOM 1907 N N . GLY A 1 256 ? -4.062 9.555 -8.727 1 97.12 256 GLY A N 1
ATOM 1908 C CA . GLY A 1 256 ? -2.635 9.75 -8.531 1 97.12 256 GLY A CA 1
ATOM 1909 C C . GLY A 1 256 ? -2.057 8.883 -7.43 1 97.12 256 GLY A C 1
ATOM 1910 O O . GLY A 1 256 ? -0.835 8.766 -7.301 1 97.12 256 GLY A O 1
ATOM 1911 N N . SER A 1 257 ? -2.902 8.242 -6.648 1 98.25 257 SER A N 1
ATOM 1912 C CA . SER A 1 257 ? -2.449 7.352 -5.59 1 98.25 257 SER A CA 1
ATOM 1913 C C . SER A 1 257 ? -1.911 6.043 -6.164 1 98.25 257 SER A C 1
ATOM 1915 O O . SER A 1 257 ? -2.449 5.52 -7.141 1 98.25 257 SER A O 1
ATOM 1917 N N . VAL A 1 258 ? -0.872 5.582 -5.609 1 98.81 258 VAL A N 1
ATOM 1918 C CA . VAL A 1 258 ? -0.367 4.234 -5.859 1 98.81 258 VAL A CA 1
ATOM 1919 C C . VAL A 1 258 ? -0.296 3.457 -4.547 1 98.81 258 VAL A C 1
ATOM 1921 O O . VAL A 1 258 ? 0.352 3.896 -3.594 1 98.81 258 VAL A O 1
ATOM 1924 N N . LEU A 1 259 ? -1.021 2.406 -4.43 1 98.81 259 LEU A N 1
ATOM 1925 C CA . LEU A 1 259 ? -0.989 1.562 -3.242 1 98.81 259 LEU A CA 1
ATOM 1926 C C . LEU A 1 259 ? -0.155 0.309 -3.486 1 98.81 259 LEU A C 1
ATOM 1928 O O . LEU A 1 259 ? -0.216 -0.281 -4.566 1 98.81 259 LEU A O 1
ATOM 1932 N N . ALA A 1 260 ? 0.635 -0.044 -2.512 1 98.88 260 ALA A N 1
ATOM 1933 C CA . ALA A 1 260 ? 1.549 -1.174 -2.666 1 98.88 260 ALA A CA 1
ATOM 1934 C C . ALA A 1 260 ? 1.506 -2.084 -1.442 1 98.88 260 ALA A C 1
ATOM 1936 O O . ALA A 1 260 ? 1.164 -1.643 -0.343 1 98.88 260 ALA A O 1
ATOM 1937 N N . GLN A 1 261 ? 1.787 -3.312 -1.647 1 98.81 261 GLN A N 1
ATOM 1938 C CA . GLN A 1 261 ? 2.09 -4.273 -0.592 1 98.81 261 GLN A CA 1
ATOM 1939 C C . GLN A 1 261 ? 3.566 -4.656 -0.608 1 98.81 261 GLN A C 1
ATOM 1941 O O . GLN A 1 261 ? 4.117 -4.984 -1.662 1 98.81 261 GLN A O 1
ATOM 1946 N N . LEU A 1 262 ? 4.215 -4.492 0.486 1 98.88 262 LEU A N 1
ATOM 1947 C CA . LEU A 1 262 ? 5.609 -4.855 0.709 1 98.88 262 LEU A CA 1
ATOM 1948 C C . LEU A 1 262 ? 5.727 -5.969 1.745 1 98.88 262 LEU A C 1
ATOM 1950 O O . LEU A 1 262 ? 4.789 -6.207 2.512 1 98.88 262 LEU A O 1
ATOM 1954 N N . GLY A 1 263 ? 6.855 -6.559 1.815 1 98.25 263 GLY A N 1
ATOM 1955 C CA . GLY A 1 263 ? 7.219 -7.566 2.799 1 98.25 263 GLY A CA 1
ATOM 1956 C C . GLY A 1 263 ? 8.508 -8.297 2.457 1 98.25 263 GLY A C 1
ATOM 1957 O O . GLY A 1 263 ? 8.992 -8.211 1.328 1 98.25 263 GLY A O 1
ATOM 1958 N N . MET A 1 264 ? 9.039 -8.938 3.461 1 97.62 264 MET A N 1
ATOM 1959 C CA . MET A 1 264 ? 10.156 -9.828 3.174 1 97.62 264 MET A CA 1
ATOM 1960 C C . MET A 1 264 ? 9.734 -10.953 2.232 1 97.62 264 MET A C 1
ATOM 1962 O O . MET A 1 264 ? 8.562 -11.344 2.213 1 97.62 264 MET A O 1
ATOM 1966 N N . PRO A 1 265 ? 10.641 -11.414 1.36 1 96.44 265 PRO A N 1
ATOM 1967 C CA . PRO A 1 265 ? 10.281 -12.492 0.435 1 96.44 265 PRO A CA 1
ATOM 1968 C C . PRO A 1 265 ? 10.07 -13.828 1.141 1 96.44 265 PRO A C 1
ATOM 1970 O O . PRO A 1 265 ? 10.938 -14.703 1.09 1 96.44 265 PRO A O 1
ATOM 1973 N N . ASP A 1 266 ? 9.008 -14.023 1.792 1 96.69 266 ASP A N 1
ATOM 1974 C CA . ASP A 1 266 ? 8.578 -15.188 2.549 1 96.69 266 ASP A CA 1
ATOM 1975 C C . ASP A 1 266 ? 7.117 -15.531 2.248 1 96.69 266 ASP A C 1
ATOM 1977 O O . ASP A 1 266 ? 6.215 -14.75 2.559 1 96.69 266 ASP A O 1
ATOM 1981 N N . MET A 1 267 ? 6.863 -16.672 1.694 1 97.12 267 MET A N 1
ATOM 1982 C CA . MET A 1 267 ? 5.535 -17.031 1.213 1 97.12 267 MET A CA 1
ATOM 1983 C C . MET A 1 267 ? 4.578 -17.266 2.379 1 97.12 267 MET A C 1
ATOM 1985 O O . MET A 1 267 ? 3.367 -17.375 2.182 1 97.12 267 MET A O 1
ATOM 1989 N N . ARG A 1 268 ? 5.09 -17.344 3.609 1 97.75 268 ARG A N 1
ATOM 1990 C CA . ARG A 1 268 ? 4.211 -17.469 4.766 1 97.75 268 ARG A CA 1
ATOM 1991 C C . ARG A 1 268 ? 3.303 -16.266 4.91 1 97.75 268 ARG A C 1
ATOM 1993 O O . ARG A 1 268 ? 2.191 -16.359 5.43 1 97.75 268 ARG A O 1
ATOM 2000 N N . THR A 1 269 ? 3.678 -15.086 4.355 1 98.06 269 THR A N 1
ATOM 2001 C CA . THR A 1 269 ? 2.852 -13.883 4.43 1 98.06 269 THR A CA 1
ATOM 2002 C C . THR A 1 269 ? 1.601 -14.031 3.568 1 98.06 269 THR A C 1
ATOM 2004 O O . THR A 1 269 ? 0.48 -14 4.082 1 98.06 269 THR A O 1
ATOM 2007 N N . PRO A 1 270 ? 1.733 -14.289 2.262 1 98.31 270 PRO A N 1
ATOM 2008 C CA . PRO A 1 270 ? 0.505 -14.43 1.477 1 98.31 270 PRO A CA 1
ATOM 2009 C C . PRO A 1 270 ? -0.304 -15.664 1.865 1 98.31 270 PRO A C 1
ATOM 2011 O O . PRO A 1 270 ? -1.534 -15.656 1.775 1 98.31 270 PRO A O 1
ATOM 2014 N N . ILE A 1 271 ? 0.34 -16.734 2.293 1 98.25 271 ILE A N 1
ATOM 2015 C CA . ILE A 1 271 ? -0.372 -17.953 2.703 1 98.25 271 ILE A CA 1
ATOM 2016 C C . ILE A 1 271 ? -1.229 -17.641 3.932 1 98.25 271 ILE A C 1
ATOM 2018 O O . ILE A 1 271 ? -2.418 -17.969 3.961 1 98.25 271 ILE A O 1
ATOM 2022 N N . SER A 1 272 ? -0.636 -17.031 4.969 1 97.19 272 SER A N 1
ATOM 2023 C CA . SER A 1 272 ? -1.378 -16.703 6.18 1 97.19 272 SER A CA 1
ATOM 2024 C C . SER A 1 272 ? -2.539 -15.758 5.883 1 97.19 272 SER A C 1
ATOM 2026 O O . SER A 1 272 ? -3.617 -15.891 6.465 1 97.19 272 SER A O 1
ATOM 2028 N N . TYR A 1 273 ? -2.326 -14.797 4.992 1 97.5 273 TYR A N 1
ATOM 2029 C CA . TYR A 1 273 ? -3.385 -13.875 4.602 1 97.5 273 TYR A CA 1
ATOM 2030 C C . TYR A 1 273 ? -4.566 -14.625 3.998 1 97.5 273 TYR A C 1
ATOM 2032 O O . TYR A 1 273 ? -5.719 -14.375 4.359 1 97.5 273 TYR A O 1
ATOM 2040 N N . ALA A 1 274 ? -4.262 -15.555 3.08 1 98 274 ALA A N 1
ATOM 2041 C CA . ALA A 1 274 ? -5.32 -16.328 2.428 1 98 274 ALA A CA 1
ATOM 2042 C C . ALA A 1 274 ? -6.059 -17.203 3.432 1 98 274 ALA A C 1
ATOM 2044 O O . ALA A 1 274 ? -7.289 -17.312 3.391 1 98 274 ALA A O 1
ATOM 2045 N N . LEU A 1 275 ? -5.355 -17.797 4.32 1 97.06 275 LEU A N 1
ATOM 2046 C CA . LEU A 1 275 ? -5.945 -18.719 5.293 1 97.06 275 LEU A CA 1
ATOM 2047 C C . LEU A 1 275 ? -6.844 -17.953 6.27 1 97.06 275 LEU A C 1
ATOM 2049 O O . LEU A 1 275 ? -7.871 -18.484 6.703 1 97.06 275 LEU A O 1
ATOM 2053 N N . ALA A 1 276 ? -6.496 -16.719 6.578 1 95.69 276 ALA A N 1
ATOM 2054 C CA . ALA A 1 276 ? -7.188 -15.969 7.629 1 95.69 276 ALA A CA 1
ATOM 2055 C C . ALA A 1 276 ? -8.258 -15.055 7.039 1 95.69 276 ALA A C 1
ATOM 2057 O O . ALA A 1 276 ? -9.102 -14.531 7.766 1 95.69 276 ALA A O 1
ATOM 2058 N N . TRP A 1 277 ? -8.273 -14.867 5.77 1 95.56 277 TRP A N 1
ATOM 2059 C CA . TRP A 1 277 ? -9.18 -13.922 5.129 1 95.56 277 TRP A CA 1
ATOM 2060 C C . TRP A 1 277 ? -10.625 -14.219 5.52 1 95.56 277 TRP A C 1
ATOM 2062 O O . TRP A 1 277 ? -11.047 -15.375 5.555 1 95.56 277 TRP A O 1
ATOM 2072 N N . PRO A 1 278 ? -11.367 -13.219 5.836 1 94.62 278 PRO A N 1
ATOM 2073 C CA . PRO A 1 278 ? -11.133 -11.797 5.598 1 94.62 278 PRO A CA 1
ATOM 2074 C C . PRO A 1 278 ? -10.383 -11.125 6.75 1 94.62 278 PRO A C 1
ATOM 2076 O O . PRO A 1 278 ? -10.18 -9.906 6.73 1 94.62 278 PRO A O 1
ATOM 2079 N N . ASN A 1 279 ? -9.977 -11.82 7.68 1 93.88 279 ASN A N 1
ATOM 2080 C CA . ASN A 1 279 ? -9.141 -11.281 8.75 1 93.88 279 ASN A CA 1
ATOM 2081 C C . ASN A 1 279 ? -7.66 -11.406 8.422 1 93.88 279 ASN A C 1
ATOM 2083 O O . ASN A 1 279 ? -7.293 -11.656 7.27 1 93.88 279 ASN A O 1
ATOM 2087 N N . ARG A 1 280 ? -6.805 -11.086 9.281 1 95.62 280 ARG A N 1
ATOM 2088 C CA . ARG A 1 280 ? -5.367 -11.336 9.273 1 95.62 280 ARG A CA 1
ATOM 2089 C C . ARG A 1 280 ? -4.945 -12.156 10.484 1 95.62 280 ARG A C 1
ATOM 2091 O O . ARG A 1 280 ? -5.66 -12.195 11.492 1 95.62 280 ARG A O 1
ATOM 2098 N N . MET A 1 281 ? -3.879 -12.82 10.375 1 94.5 281 MET A N 1
ATOM 2099 C CA . MET A 1 281 ? -3.369 -13.539 11.539 1 94.5 281 MET A CA 1
ATOM 2100 C C . MET A 1 281 ? -1.862 -13.359 11.68 1 94.5 281 MET A C 1
ATOM 2102 O O . MET A 1 281 ? -1.151 -13.25 10.672 1 94.5 281 MET A O 1
ATOM 2106 N N . PRO A 1 282 ? -1.432 -13.344 12.922 1 94.19 282 PRO A N 1
ATOM 2107 C CA . PRO A 1 282 ? 0.01 -13.195 13.133 1 94.19 282 PRO A CA 1
ATOM 2108 C C . PRO A 1 282 ? 0.806 -14.398 12.625 1 94.19 282 PRO A C 1
ATOM 2110 O O . PRO A 1 282 ? 0.313 -15.531 12.656 1 94.19 282 PRO A O 1
ATOM 2113 N N . VAL A 1 283 ? 1.934 -14.172 12.125 1 94.31 283 VAL A N 1
ATOM 2114 C CA . VAL A 1 283 ? 2.881 -15.219 11.758 1 94.31 283 VAL A CA 1
ATOM 2115 C C . VAL A 1 283 ? 4.141 -15.102 12.609 1 94.31 283 VAL A C 1
ATOM 2117 O O . VAL A 1 283 ? 5.113 -14.461 12.211 1 94.31 283 VAL A O 1
ATOM 2120 N N . PRO A 1 284 ? 4.156 -15.781 13.703 1 91.38 284 PRO A N 1
ATOM 2121 C CA . PRO A 1 284 ? 5.324 -15.703 14.586 1 91.38 284 PRO A CA 1
ATOM 2122 C C . PRO A 1 284 ? 6.609 -16.156 13.898 1 91.38 284 PRO A C 1
ATOM 2124 O O . PRO A 1 284 ? 6.594 -17.125 13.117 1 91.38 284 PRO A O 1
ATOM 2127 N N . GLY A 1 285 ? 7.668 -15.523 14.188 1 92.31 285 GLY A N 1
ATOM 2128 C CA . GLY A 1 285 ? 8.977 -15.93 13.688 1 92.31 285 GLY A CA 1
ATOM 2129 C C . GLY A 1 285 ? 9.273 -15.398 12.297 1 92.31 285 GLY A C 1
ATOM 2130 O O . GLY A 1 285 ? 10.391 -15.539 11.797 1 92.31 285 GLY A O 1
ATOM 2131 N N . LEU A 1 286 ? 8.352 -14.852 11.617 1 95.06 286 LEU A N 1
ATOM 2132 C CA . LEU A 1 286 ? 8.578 -14.258 10.305 1 95.06 286 LEU A CA 1
ATOM 2133 C C . LEU A 1 286 ? 9.414 -12.984 10.43 1 95.06 286 LEU A C 1
ATOM 2135 O O . LEU A 1 286 ? 9.133 -12.133 11.273 1 95.06 286 LEU A O 1
ATOM 2139 N N . GLU A 1 287 ? 10.469 -12.891 9.633 1 96.69 287 GLU A N 1
ATOM 2140 C CA . GLU A 1 287 ? 11.289 -11.68 9.625 1 96.69 287 GLU A CA 1
ATOM 2141 C C . GLU A 1 287 ? 10.484 -10.469 9.18 1 96.69 287 GLU A C 1
ATOM 2143 O O . GLU A 1 287 ? 9.742 -10.539 8.188 1 96.69 287 GLU A O 1
ATOM 2148 N N . ARG A 1 288 ? 10.586 -9.398 9.906 1 97.56 288 ARG A N 1
ATOM 2149 C CA . ARG A 1 288 ? 9.844 -8.18 9.594 1 97.56 288 ARG A CA 1
ATOM 2150 C C . ARG A 1 288 ? 10.648 -7.266 8.68 1 97.56 288 ARG A C 1
ATOM 2152 O O . ARG A 1 288 ? 11.875 -7.207 8.773 1 97.56 288 ARG A O 1
ATOM 2159 N N . LEU A 1 289 ? 9.969 -6.613 7.816 1 98.31 289 LEU A N 1
ATOM 2160 C CA . LEU A 1 289 ? 10.586 -5.637 6.926 1 98.31 289 LEU A CA 1
ATOM 2161 C C . LEU A 1 289 ? 11.094 -4.434 7.715 1 98.31 289 LEU A C 1
ATOM 2163 O O . LEU A 1 289 ? 10.367 -3.879 8.539 1 98.31 289 LEU A O 1
ATOM 2167 N N . ASP A 1 290 ? 12.281 -4.039 7.531 1 98.19 290 ASP A N 1
ATOM 2168 C CA . ASP A 1 290 ? 12.906 -2.844 8.094 1 98.19 290 ASP A CA 1
ATOM 2169 C C . ASP A 1 290 ? 13.562 -2 7 1 98.19 290 ASP A C 1
ATOM 2171 O O . ASP A 1 290 ? 14.727 -2.217 6.66 1 98.19 290 ASP A O 1
ATOM 2175 N N . LEU A 1 291 ? 12.867 -1.037 6.477 1 98.56 291 LEU A N 1
ATOM 2176 C CA . LEU A 1 291 ? 13.336 -0.235 5.352 1 98.56 291 LEU A CA 1
ATOM 2177 C C . LEU A 1 291 ? 14.523 0.627 5.758 1 98.56 291 LEU A C 1
ATOM 2179 O O . LEU A 1 291 ? 15.375 0.951 4.926 1 98.56 291 LEU A O 1
ATOM 2183 N N . GLY A 1 292 ? 14.547 1.072 7.055 1 97.88 292 GLY A N 1
ATOM 2184 C CA . GLY A 1 292 ? 15.711 1.803 7.527 1 97.88 292 GLY A CA 1
ATOM 2185 C C . GLY A 1 292 ? 17 1.011 7.414 1 97.88 292 GLY A C 1
ATOM 2186 O O . GLY A 1 292 ? 18.031 1.554 7.027 1 97.88 292 GLY A O 1
ATOM 2187 N N . ARG A 1 293 ? 16.938 -0.235 7.734 1 97.19 293 ARG A N 1
ATOM 2188 C CA . ARG A 1 293 ? 18.094 -1.124 7.652 1 97.19 293 ARG A CA 1
ATOM 2189 C C . ARG A 1 293 ? 18.438 -1.461 6.203 1 97.19 293 ARG A C 1
ATOM 2191 O O . ARG A 1 293 ? 19.594 -1.467 5.812 1 97.19 293 ARG A O 1
ATOM 2198 N N . ILE A 1 294 ? 17.406 -1.734 5.379 1 97.12 294 ILE A N 1
ATOM 2199 C CA . ILE A 1 294 ? 17.594 -2.094 3.979 1 97.12 294 ILE A CA 1
ATOM 2200 C C . ILE A 1 294 ? 18.188 -0.914 3.219 1 97.12 294 ILE A C 1
ATOM 2202 O O . ILE A 1 294 ? 19.078 -1.094 2.377 1 97.12 294 ILE A O 1
ATOM 2206 N N . GLY A 1 295 ? 17.641 0.288 3.445 1 98 295 GLY A N 1
ATOM 2207 C CA . GLY A 1 295 ? 18.281 1.509 2.979 1 98 295 GLY A CA 1
ATOM 2208 C C . GLY A 1 295 ? 17.781 1.955 1.615 1 98 295 GLY A C 1
ATOM 2209 O O . GLY A 1 295 ? 17.547 3.145 1.396 1 98 295 GLY A O 1
ATOM 2210 N N . SER A 1 296 ? 17.672 0.938 0.677 1 98.12 296 SER A N 1
ATOM 2211 C CA . SER A 1 296 ? 17.312 1.371 -0.666 1 98.12 296 SER A CA 1
ATOM 2212 C C . SER A 1 296 ? 16.531 0.283 -1.404 1 98.12 296 SER A C 1
ATOM 2214 O O . SER A 1 296 ? 16.812 -0.906 -1.231 1 98.12 296 SER A O 1
ATOM 2216 N N . LEU A 1 297 ? 15.578 0.664 -2.199 1 98.69 297 LEU A N 1
ATOM 2217 C CA . LEU A 1 297 ? 14.844 -0.168 -3.148 1 98.69 297 LEU A CA 1
ATOM 2218 C C . LEU A 1 297 ? 15.062 0.319 -4.578 1 98.69 297 LEU A C 1
ATOM 2220 O O . LEU A 1 297 ? 15.023 1.522 -4.84 1 98.69 297 LEU A O 1
ATOM 2224 N N . SER A 1 298 ? 15.297 -0.594 -5.523 1 98.56 298 SER A N 1
ATOM 2225 C CA . SER A 1 298 ? 15.578 -0.203 -6.902 1 98.56 298 SER A CA 1
ATOM 2226 C C . SER A 1 298 ? 14.547 -0.798 -7.859 1 98.56 298 SER A C 1
ATOM 2228 O O . SER A 1 298 ? 13.977 -1.858 -7.59 1 98.56 298 SER A O 1
ATOM 2230 N N . PHE A 1 299 ? 14.297 -0.119 -8.922 1 98.62 299 PHE A N 1
ATOM 2231 C CA . PHE A 1 299 ? 13.32 -0.499 -9.938 1 98.62 299 PHE A CA 1
ATOM 2232 C C . PHE A 1 299 ? 13.875 -0.256 -11.336 1 98.62 299 PHE A C 1
ATOM 2234 O O . PHE A 1 299 ? 14.562 0.739 -11.57 1 98.62 299 PHE A O 1
ATOM 2241 N N . GLU A 1 300 ? 13.602 -1.123 -12.211 1 97.69 300 GLU A N 1
ATOM 2242 C CA . GLU A 1 300 ? 13.977 -0.932 -13.609 1 97.69 300 GLU A CA 1
ATOM 2243 C C . GLU A 1 300 ? 12.961 -1.572 -14.547 1 97.69 300 GLU A C 1
ATOM 2245 O O . GLU A 1 300 ? 12.211 -2.469 -14.141 1 97.69 300 GLU A O 1
ATOM 2250 N N . THR A 1 301 ? 12.836 -1.113 -15.719 1 97.12 301 THR A N 1
ATOM 2251 C CA . THR A 1 301 ? 11.977 -1.707 -16.734 1 97.12 301 THR A CA 1
ATOM 2252 C C . THR A 1 301 ? 12.633 -2.945 -17.344 1 97.12 301 THR A C 1
ATOM 2254 O O . THR A 1 301 ? 13.844 -2.961 -17.578 1 97.12 301 THR A O 1
ATOM 2257 N N . PRO A 1 302 ? 11.883 -3.986 -17.594 1 96.88 302 PRO A N 1
ATOM 2258 C CA . PRO A 1 302 ? 12.461 -5.191 -18.203 1 96.88 302 PRO A CA 1
ATOM 2259 C C . PRO A 1 302 ? 13.016 -4.941 -19.594 1 96.88 302 PRO A C 1
ATOM 2261 O O . PRO A 1 302 ? 12.5 -4.094 -20.328 1 96.88 302 PRO A O 1
ATOM 2264 N N . ASP A 1 303 ? 14.031 -5.645 -19.953 1 95.88 303 ASP A N 1
ATOM 2265 C CA . ASP A 1 303 ? 14.625 -5.637 -21.281 1 95.88 303 ASP A CA 1
ATOM 2266 C C . ASP A 1 303 ? 13.953 -6.668 -22.188 1 95.88 303 ASP A C 1
ATOM 2268 O O . ASP A 1 303 ? 14.312 -7.848 -22.172 1 95.88 303 ASP A O 1
ATOM 2272 N N . ASP A 1 304 ? 13.164 -6.285 -23.094 1 94.31 304 ASP A N 1
ATOM 2273 C CA . ASP A 1 304 ? 12.352 -7.176 -23.906 1 94.31 304 ASP A CA 1
ATOM 2274 C C . ASP A 1 304 ? 13.211 -7.98 -24.875 1 94.31 304 ASP A C 1
ATOM 2276 O O . ASP A 1 304 ? 12.852 -9.094 -25.266 1 94.31 304 ASP A O 1
ATOM 2280 N N . ALA A 1 305 ? 14.281 -7.414 -25.281 1 93.94 305 ALA A N 1
ATOM 2281 C CA . ALA A 1 305 ? 15.172 -8.125 -26.203 1 93.94 305 ALA A CA 1
ATOM 2282 C C . ALA A 1 305 ? 15.82 -9.32 -25.516 1 93.94 305 ALA A C 1
ATOM 2284 O O . ALA A 1 305 ? 15.945 -10.398 -26.109 1 93.94 305 ALA A O 1
ATOM 2285 N N . ARG A 1 306 ? 16.219 -9.117 -24.312 1 95.44 306 ARG A N 1
ATOM 2286 C CA . ARG A 1 306 ? 16.875 -10.18 -23.562 1 95.44 306 ARG A CA 1
ATOM 2287 C C . ARG A 1 306 ? 15.859 -11.156 -22.969 1 95.44 306 ARG A C 1
ATOM 2289 O O . ARG A 1 306 ? 16.141 -12.344 -22.844 1 95.44 306 ARG A O 1
ATOM 2296 N N . PHE A 1 307 ? 14.727 -10.602 -22.641 1 97.12 307 PHE A N 1
ATOM 2297 C CA . PHE A 1 307 ? 13.68 -11.414 -22.031 1 97.12 307 PHE A CA 1
ATOM 2298 C C . PHE A 1 307 ? 12.352 -11.234 -22.75 1 97.12 307 PHE A C 1
ATOM 2300 O O . PHE A 1 307 ? 11.461 -10.547 -22.25 1 97.12 307 PHE A O 1
ATOM 2307 N N . PRO A 1 308 ? 12.156 -11.906 -23.828 1 97.12 308 PRO A N 1
ATOM 2308 C CA . PRO A 1 308 ? 10.984 -11.688 -24.672 1 97.12 308 PRO A CA 1
ATOM 2309 C C . PRO A 1 308 ? 9.711 -12.289 -24.094 1 97.12 308 PRO A C 1
ATOM 2311 O O . PRO A 1 308 ? 8.625 -12.117 -24.656 1 97.12 308 PRO A O 1
ATOM 2314 N N . ALA A 1 309 ? 9.797 -12.984 -22.984 1 97.94 309 ALA A N 1
ATOM 2315 C CA . ALA A 1 309 ? 8.68 -13.75 -22.453 1 97.94 309 ALA A CA 1
ATOM 2316 C C . ALA A 1 309 ? 7.504 -12.844 -22.109 1 97.94 309 ALA A C 1
ATOM 2318 O O . ALA A 1 309 ? 6.344 -13.203 -22.328 1 97.94 309 ALA A O 1
ATOM 2319 N N . VAL A 1 310 ? 7.75 -11.664 -21.531 1 97.62 310 VAL A N 1
ATOM 2320 C CA . VAL A 1 310 ? 6.684 -10.758 -21.109 1 97.62 310 VAL A CA 1
ATOM 2321 C C . VAL A 1 310 ? 5.895 -10.297 -22.344 1 97.62 310 VAL A C 1
ATOM 2323 O O . VAL A 1 310 ? 4.66 -10.266 -22.312 1 97.62 310 VAL A O 1
ATOM 2326 N N . SER A 1 311 ? 6.617 -9.945 -23.391 1 97.38 311 SER A N 1
ATOM 2327 C CA . SER A 1 311 ? 5.961 -9.57 -24.641 1 97.38 311 SER A CA 1
ATOM 2328 C C . SER A 1 311 ? 5.133 -10.719 -25.203 1 97.38 311 SER A C 1
ATOM 2330 O O . SER A 1 311 ? 4.07 -10.492 -25.797 1 97.38 311 SER A O 1
ATOM 2332 N N . LEU A 1 312 ? 5.645 -11.883 -25.031 1 97.69 312 LEU A N 1
ATOM 2333 C CA . LEU A 1 312 ? 4.934 -13.07 -25.484 1 97.69 312 LEU A CA 1
ATOM 2334 C C . LEU A 1 312 ? 3.609 -13.234 -24.75 1 97.69 312 LEU A C 1
ATOM 2336 O O . LEU A 1 312 ? 2.592 -13.578 -25.344 1 97.69 312 LEU A O 1
ATOM 2340 N N . ALA A 1 313 ? 3.621 -13.023 -23.5 1 97.56 313 ALA A N 1
ATOM 2341 C CA . ALA A 1 313 ? 2.406 -13.086 -22.688 1 97.56 313 ALA A CA 1
ATOM 2342 C C . ALA A 1 313 ? 1.382 -12.055 -23.156 1 97.56 313 ALA A C 1
ATOM 2344 O O . ALA A 1 313 ? 0.187 -12.352 -23.234 1 97.56 313 ALA A O 1
ATOM 2345 N N . ARG A 1 314 ? 1.82 -10.828 -23.391 1 97.94 314 ARG A N 1
ATOM 2346 C CA . ARG A 1 314 ? 0.935 -9.773 -23.875 1 97.94 314 ARG A CA 1
ATOM 2347 C C . ARG A 1 314 ? 0.286 -10.164 -25.203 1 97.94 314 ARG A C 1
ATOM 2349 O O . ARG A 1 314 ? -0.923 -10 -25.375 1 97.94 314 ARG A O 1
ATOM 2356 N N . LYS A 1 315 ? 1.125 -10.664 -26.078 1 97.62 315 LYS A N 1
ATOM 2357 C CA . LYS A 1 315 ? 0.623 -11.141 -27.359 1 97.62 315 LYS A CA 1
ATOM 2358 C C . LYS A 1 315 ? -0.435 -12.227 -27.172 1 97.62 315 LYS A C 1
ATOM 2360 O O . LYS A 1 315 ? -1.49 -12.188 -27.812 1 97.62 315 LYS A O 1
ATOM 2365 N N . ALA A 1 316 ? -0.135 -13.141 -26.312 1 97.88 316 ALA A N 1
ATOM 2366 C CA . ALA A 1 316 ? -1.061 -14.242 -26.062 1 97.88 316 ALA A CA 1
ATOM 2367 C C . ALA A 1 316 ? -2.422 -13.727 -25.609 1 97.88 316 ALA A C 1
ATOM 2369 O O . ALA A 1 316 ? -3.461 -14.234 -26.047 1 97.88 316 ALA A O 1
ATOM 2370 N N . LEU A 1 317 ? -2.451 -12.719 -24.75 1 97.69 317 LEU A N 1
ATOM 2371 C CA . LEU A 1 317 ? -3.682 -12.18 -24.188 1 97.69 317 LEU A CA 1
ATOM 2372 C C . LEU A 1 317 ? -4.512 -11.477 -25.25 1 97.69 317 LEU A C 1
ATOM 2374 O O . LEU A 1 317 ? -5.711 -11.266 -25.078 1 97.69 317 LEU A O 1
ATOM 2378 N N . THR A 1 318 ? -3.898 -11.078 -26.391 1 96.81 318 THR A N 1
ATOM 2379 C CA . THR A 1 318 ? -4.633 -10.414 -27.469 1 96.81 318 THR A CA 1
ATOM 2380 C C . THR A 1 318 ? -5.199 -11.438 -28.453 1 96.81 318 THR A C 1
ATOM 2382 O O . THR A 1 318 ? -6.078 -11.117 -29.25 1 96.81 318 THR A O 1
ATOM 2385 N N . LEU A 1 319 ? -4.73 -12.648 -28.406 1 96.25 319 LEU A N 1
ATOM 2386 C CA . LEU A 1 319 ? -5.121 -13.672 -29.375 1 96.25 319 LEU A CA 1
ATOM 2387 C C . LEU A 1 319 ? -6.391 -14.383 -28.938 1 96.25 319 LEU A C 1
ATOM 2389 O O . LEU A 1 319 ? -7.203 -14.797 -29.766 1 96.25 319 LEU A O 1
ATOM 2393 N N . GLY A 1 320 ? -6.539 -14.562 -27.641 1 94.75 320 GLY A N 1
ATOM 2394 C CA . GLY A 1 320 ? -7.664 -15.281 -27.062 1 94.75 320 GLY A CA 1
ATOM 2395 C C . GLY A 1 320 ? -7.262 -16.219 -25.953 1 94.75 320 GLY A C 1
ATOM 2396 O O . GLY A 1 320 ? -6.07 -16.453 -25.734 1 94.75 320 GLY A O 1
ATOM 2397 N N . ALA A 1 321 ? -8.242 -16.828 -25.328 1 95.5 321 ALA A N 1
ATOM 2398 C CA . ALA A 1 321 ? -8.023 -17.625 -24.125 1 95.5 321 ALA A CA 1
ATOM 2399 C C . ALA A 1 321 ? -7.27 -18.922 -24.469 1 95.5 321 ALA A C 1
ATOM 2401 O O . ALA A 1 321 ? -6.676 -19.547 -23.578 1 95.5 321 ALA A O 1
ATOM 2402 N N . TRP A 1 322 ? -7.305 -19.344 -25.719 1 96.81 322 TRP A N 1
ATOM 2403 C CA . TRP A 1 322 ? -6.586 -20.547 -26.141 1 96.81 322 TRP A CA 1
ATOM 2404 C C . TRP A 1 322 ? -5.078 -20.328 -26.047 1 96.81 322 TRP A C 1
ATOM 2406 O O . TRP A 1 322 ? -4.332 -21.266 -25.75 1 96.81 322 TRP A O 1
ATOM 2416 N N . ALA A 1 323 ? -4.621 -19.172 -26.328 1 98.12 323 ALA A N 1
ATOM 2417 C CA . ALA A 1 323 ? -3.205 -18.875 -26.516 1 98.12 323 ALA A CA 1
ATOM 2418 C C . ALA A 1 323 ? -2.43 -19.031 -25.203 1 98.12 323 ALA A C 1
ATOM 2420 O O . ALA A 1 323 ? -1.366 -19.656 -25.188 1 98.12 323 ALA A O 1
ATOM 2421 N N . PRO A 1 324 ? -2.941 -18.469 -24.016 1 98.19 324 PRO A N 1
ATOM 2422 C CA . PRO A 1 324 ? -2.252 -18.719 -22.75 1 98.19 324 PRO A CA 1
ATOM 2423 C C . PRO A 1 324 ? -2.129 -20.203 -22.422 1 98.19 324 PRO A C 1
ATOM 2425 O O . PRO A 1 324 ? -1.119 -20.641 -21.859 1 98.19 324 PRO A O 1
ATOM 2428 N N . ASN A 1 325 ? -3.139 -20.969 -22.719 1 97.81 325 ASN A N 1
ATOM 2429 C CA . ASN A 1 325 ? -3.082 -22.406 -22.531 1 97.81 325 ASN A CA 1
ATOM 2430 C C . ASN A 1 325 ? -1.926 -23.031 -23.312 1 97.81 325 ASN A C 1
ATOM 2432 O O . ASN A 1 325 ? -1.17 -23.844 -22.766 1 97.81 325 ASN A O 1
ATOM 2436 N N . VAL A 1 326 ? -1.726 -22.625 -24.547 1 97.81 326 VAL A N 1
ATOM 2437 C CA . VAL A 1 326 ? -0.666 -23.125 -25.406 1 97.81 326 VAL A CA 1
ATOM 2438 C C . VAL A 1 326 ? 0.696 -22.734 -24.844 1 97.81 326 VAL A C 1
ATOM 2440 O O . VAL A 1 326 ? 1.596 -23.578 -24.734 1 97.81 326 VAL A O 1
ATOM 2443 N N . ILE A 1 327 ? 0.829 -21.5 -24.453 1 97.88 327 ILE A N 1
ATOM 2444 C CA . ILE A 1 327 ? 2.086 -20.984 -23.922 1 97.88 327 ILE A CA 1
ATOM 2445 C C . ILE A 1 327 ? 2.477 -21.797 -22.688 1 97.88 327 ILE A C 1
ATOM 2447 O O . ILE A 1 327 ? 3.641 -22.172 -22.516 1 97.88 327 ILE A O 1
ATOM 2451 N N . ASN A 1 328 ? 1.525 -22.031 -21.797 1 97.69 328 ASN A N 1
ATOM 2452 C CA . ASN A 1 328 ? 1.803 -22.781 -20.578 1 97.69 328 ASN A CA 1
ATOM 2453 C C . ASN A 1 328 ? 2.293 -24.188 -20.875 1 97.69 328 ASN A C 1
ATOM 2455 O O . ASN A 1 328 ? 3.301 -24.641 -20.328 1 97.69 328 ASN A O 1
ATOM 2459 N N . ALA A 1 329 ? 1.585 -24.906 -21.75 1 97.75 329 ALA A N 1
ATOM 2460 C CA . ALA A 1 329 ? 1.909 -26.281 -22.094 1 97.75 329 ALA A CA 1
ATOM 2461 C C . ALA A 1 329 ? 3.283 -26.391 -22.75 1 97.75 329 ALA A C 1
ATOM 2463 O O . ALA A 1 329 ? 4.117 -27.203 -22.344 1 97.75 329 ALA A O 1
ATOM 2464 N N . VAL A 1 330 ? 3.512 -25.531 -23.75 1 98.38 330 VAL A N 1
ATOM 2465 C CA . VAL A 1 330 ? 4.766 -25.578 -24.5 1 98.38 330 VAL A CA 1
ATOM 2466 C C . VAL A 1 330 ? 5.926 -25.219 -23.578 1 98.38 330 VAL A C 1
ATOM 2468 O O . VAL A 1 330 ? 6.977 -25.859 -23.609 1 98.38 330 VAL A O 1
ATOM 2471 N N . ASN A 1 331 ? 5.738 -24.172 -22.781 1 98.31 331 ASN A N 1
ATOM 2472 C CA . ASN A 1 331 ? 6.781 -23.75 -21.844 1 98.31 331 ASN A CA 1
ATOM 2473 C C . ASN A 1 331 ? 7.164 -24.891 -20.891 1 98.31 331 ASN A C 1
ATOM 2475 O O . ASN A 1 331 ? 8.344 -25.094 -20.609 1 98.31 331 ASN A O 1
ATOM 2479 N N . GLU A 1 332 ? 6.156 -25.609 -20.312 1 97.19 332 GLU A N 1
ATOM 2480 C CA . GLU A 1 332 ? 6.453 -26.703 -19.391 1 97.19 332 GLU A CA 1
ATOM 2481 C C . GLU A 1 332 ? 7.312 -27.766 -20.062 1 97.19 332 GLU A C 1
ATOM 2483 O O . GLU A 1 332 ? 8.281 -28.25 -19.484 1 97.19 332 GLU A O 1
ATOM 2488 N N . ILE A 1 333 ? 7.027 -28.062 -21.328 1 98 333 ILE A N 1
ATOM 2489 C CA . ILE A 1 333 ? 7.777 -29.062 -22.078 1 98 333 ILE A CA 1
ATOM 2490 C C . ILE A 1 333 ? 9.18 -28.531 -22.391 1 98 333 ILE A C 1
ATOM 2492 O O . ILE A 1 333 ? 10.164 -29.266 -22.234 1 98 333 ILE A O 1
ATOM 2496 N N . ALA A 1 334 ? 9.266 -27.312 -22.797 1 98.44 334 ALA A N 1
ATOM 2497 C CA . ALA A 1 334 ? 10.547 -26.703 -23.156 1 98.44 334 ALA A CA 1
ATOM 2498 C C . ALA A 1 334 ? 11.453 -26.594 -21.938 1 98.44 334 ALA A C 1
ATOM 2500 O O . ALA A 1 334 ? 12.664 -26.828 -22.031 1 98.44 334 ALA A O 1
ATOM 2501 N N . VAL A 1 335 ? 10.945 -26.172 -20.781 1 98.06 335 VAL A N 1
ATOM 2502 C CA . VAL A 1 335 ? 11.719 -26.078 -19.547 1 98.06 335 VAL A CA 1
ATOM 2503 C C . VAL A 1 335 ? 12.273 -27.453 -19.172 1 98.06 335 VAL A C 1
ATOM 2505 O O . VAL A 1 335 ? 13.445 -27.578 -18.797 1 98.06 335 VAL A O 1
ATOM 2508 N N . ASP A 1 336 ? 11.391 -28.453 -19.266 1 97.06 336 ASP A N 1
ATOM 2509 C CA . ASP A 1 336 ? 11.836 -29.812 -18.984 1 97.06 336 ASP A CA 1
ATOM 2510 C C . ASP A 1 336 ? 12.977 -30.234 -19.906 1 97.06 336 ASP A C 1
ATOM 2512 O O . ASP A 1 336 ? 13.953 -30.844 -19.453 1 97.06 336 ASP A O 1
ATOM 2516 N N . ALA A 1 337 ? 12.867 -29.922 -21.172 1 98.38 337 ALA A N 1
ATOM 2517 C CA . ALA A 1 337 ? 13.906 -30.234 -22.156 1 98.38 337 ALA A CA 1
ATOM 2518 C C . ALA A 1 337 ? 15.211 -29.531 -21.812 1 98.38 337 ALA A C 1
ATOM 2520 O O . ALA A 1 337 ? 16.297 -30.109 -21.922 1 98.38 337 ALA A O 1
ATOM 2521 N N . PHE A 1 338 ? 15.164 -28.266 -21.391 1 98.56 338 PHE A N 1
ATOM 2522 C CA . PHE A 1 338 ? 16.344 -27.516 -20.984 1 98.56 338 PHE A CA 1
ATOM 2523 C C . PHE A 1 338 ? 16.984 -28.125 -19.734 1 98.56 338 PHE A C 1
ATOM 2525 O O . PHE A 1 338 ? 18.203 -28.312 -19.688 1 98.56 338 PHE A O 1
ATOM 2532 N N . LEU A 1 339 ? 16.141 -28.422 -18.719 1 97.94 339 LEU A N 1
ATOM 2533 C CA . LEU A 1 339 ? 16.625 -29 -17.469 1 97.94 339 LEU A CA 1
ATOM 2534 C C . LEU A 1 339 ? 17.344 -30.312 -17.734 1 97.94 339 LEU A C 1
ATOM 2536 O O . LEU A 1 339 ? 18.234 -30.703 -16.969 1 97.94 339 LEU A O 1
ATOM 2540 N N . ASN A 1 340 ? 16.984 -30.969 -18.844 1 97.38 340 ASN A N 1
ATOM 2541 C CA . ASN A 1 340 ? 17.594 -32.25 -19.188 1 97.38 340 ASN A CA 1
ATOM 2542 C C . ASN A 1 340 ? 18.656 -32.062 -20.281 1 97.38 340 ASN A C 1
ATOM 2544 O O . ASN A 1 340 ? 19.062 -33.062 -20.922 1 97.38 340 ASN A O 1
ATOM 2548 N N . ASN A 1 341 ? 19.047 -30.922 -20.578 1 97.5 341 ASN A N 1
ATOM 2549 C CA . ASN A 1 341 ? 20.141 -30.562 -21.469 1 97.5 341 ASN A CA 1
ATOM 2550 C C . ASN A 1 341 ? 19.828 -30.938 -22.922 1 97.5 341 ASN A C 1
ATOM 2552 O O . ASN A 1 341 ? 20.734 -31.328 -23.672 1 97.5 341 ASN A O 1
ATOM 2556 N N . VAL A 1 342 ? 18.562 -30.969 -23.219 1 97.88 342 VAL A N 1
ATOM 2557 C CA . VAL A 1 342 ? 18.156 -31.297 -24.578 1 97.88 342 VAL A CA 1
ATOM 2558 C C . VAL A 1 342 ? 18.156 -30.047 -25.438 1 97.88 342 VAL A C 1
ATOM 2560 O O . VAL A 1 342 ? 18.469 -30.109 -26.641 1 97.88 342 VAL A O 1
ATOM 2563 N N . ILE A 1 343 ? 17.812 -28.922 -24.875 1 98.06 343 ILE A N 1
ATOM 2564 C CA . ILE A 1 343 ? 17.828 -27.656 -25.594 1 98.06 343 ILE A CA 1
ATOM 2565 C C . ILE A 1 343 ? 18.531 -26.594 -24.75 1 98.06 343 ILE A C 1
ATOM 2567 O O . ILE A 1 343 ? 18.859 -26.828 -23.578 1 98.06 343 ILE A O 1
ATOM 2571 N N . GLY A 1 344 ? 18.859 -25.438 -25.391 1 97.69 344 GLY A N 1
ATOM 2572 C CA . GLY A 1 344 ? 19.5 -24.344 -24.672 1 97.69 344 GLY A CA 1
ATOM 2573 C C . GLY A 1 344 ? 18.5 -23.438 -23.953 1 97.69 344 GLY A C 1
ATOM 2574 O O . GLY A 1 344 ? 17.297 -23.516 -24.203 1 97.69 344 GLY A O 1
ATOM 2575 N N . PHE A 1 345 ? 19.094 -22.562 -23.141 1 98.06 345 PHE A N 1
ATOM 2576 C CA . PHE A 1 345 ? 18.281 -21.656 -22.328 1 98.06 345 PHE A CA 1
ATOM 2577 C C . PHE A 1 345 ? 17.406 -20.781 -23.203 1 98.06 345 PHE A C 1
ATOM 2579 O O . PHE A 1 345 ? 16.203 -20.641 -22.953 1 98.06 345 PHE A O 1
ATOM 2586 N N . MET A 1 346 ? 17.922 -20.203 -24.203 1 97.06 346 MET A N 1
ATOM 2587 C CA . MET A 1 346 ? 17.219 -19.25 -25.047 1 97.06 346 MET A CA 1
ATOM 2588 C C . MET A 1 346 ? 16.203 -19.969 -25.938 1 97.06 346 MET A C 1
ATOM 2590 O O . MET A 1 346 ? 15.289 -19.344 -26.484 1 97.06 346 MET A O 1
ATOM 2594 N N . ASP A 1 347 ? 16.359 -21.281 -26.047 1 97.56 347 ASP A N 1
ATOM 2595 C CA . ASP A 1 347 ? 15.461 -22.078 -26.875 1 97.56 347 ASP A CA 1
ATOM 2596 C C . ASP A 1 347 ? 14.094 -22.219 -26.203 1 97.56 347 ASP A C 1
ATOM 2598 O O . ASP A 1 347 ? 13.102 -22.516 -26.875 1 97.56 347 ASP A O 1
ATOM 2602 N N . ILE A 1 348 ? 14.047 -22.062 -24.922 1 98.25 348 ILE A N 1
ATOM 2603 C CA . ILE A 1 348 ? 12.805 -22.25 -24.188 1 98.25 348 ILE A CA 1
ATOM 2604 C C . ILE A 1 348 ? 11.742 -21.281 -24.703 1 98.25 348 ILE A C 1
ATOM 2606 O O . ILE A 1 348 ? 10.703 -21.703 -25.219 1 98.25 348 ILE A O 1
ATOM 2610 N N . THR A 1 349 ? 12.039 -19.953 -24.672 1 98 349 THR A N 1
ATOM 2611 C CA . THR A 1 349 ? 11.078 -18.938 -25.078 1 98 349 THR A CA 1
ATOM 2612 C C . THR A 1 349 ? 10.898 -18.938 -26.594 1 98 349 THR A C 1
ATOM 2614 O O . THR A 1 349 ? 9.805 -18.703 -27.094 1 98 349 THR A O 1
ATOM 2617 N N . ARG A 1 350 ? 11.992 -19.266 -27.281 1 97.06 350 ARG A N 1
ATOM 2618 C CA . ARG A 1 350 ? 11.914 -19.328 -28.734 1 97.06 350 ARG A CA 1
ATOM 2619 C C . ARG A 1 350 ? 10.953 -20.406 -29.188 1 97.06 350 ARG A C 1
ATOM 2621 O O . ARG A 1 350 ? 10.156 -20.203 -30.109 1 97.06 350 ARG A O 1
ATOM 2628 N N . THR A 1 351 ? 11.086 -21.609 -28.609 1 97.94 351 THR A N 1
ATOM 2629 C CA . THR A 1 351 ? 10.195 -22.703 -28.922 1 97.94 351 THR A CA 1
ATOM 2630 C C . THR A 1 351 ? 8.742 -22.344 -28.609 1 97.94 351 THR A C 1
ATOM 2632 O O . THR A 1 351 ? 7.84 -22.641 -29.406 1 97.94 351 THR A O 1
ATOM 2635 N N . THR A 1 352 ? 8.531 -21.703 -27.5 1 98.31 352 THR A N 1
ATOM 2636 C CA . THR A 1 352 ? 7.199 -21.297 -27.078 1 98.31 352 THR A CA 1
ATOM 2637 C C . THR A 1 352 ? 6.605 -20.297 -28.078 1 98.31 352 THR A C 1
ATOM 2639 O O . THR A 1 352 ? 5.453 -20.438 -28.484 1 98.31 352 THR A O 1
ATOM 2642 N N . GLU A 1 353 ? 7.379 -19.297 -28.469 1 97.69 353 GLU A N 1
ATOM 2643 C CA . GLU A 1 353 ? 6.93 -18.281 -29.422 1 97.69 353 GLU A CA 1
ATOM 2644 C C . GLU A 1 353 ? 6.617 -18.922 -30.781 1 97.69 353 GLU A C 1
ATOM 2646 O O . GLU A 1 353 ? 5.586 -18.625 -31.375 1 97.69 353 GLU A O 1
ATOM 2651 N N . LYS A 1 354 ? 7.5 -19.766 -31.234 1 97.06 354 LYS A N 1
ATOM 2652 C CA . LYS A 1 354 ? 7.328 -20.422 -32.531 1 97.06 354 LYS A CA 1
ATOM 2653 C C . LYS A 1 354 ? 6.035 -21.234 -32.562 1 97.06 354 LYS A C 1
ATOM 2655 O O . LYS A 1 354 ? 5.293 -21.188 -33.562 1 97.06 354 LYS A O 1
ATOM 2660 N N . LEU A 1 355 ? 5.789 -21.953 -31.562 1 97.5 355 LEU A N 1
ATOM 2661 C CA . LEU A 1 355 ? 4.602 -22.797 -31.547 1 97.5 355 LEU A CA 1
ATOM 2662 C C . LEU A 1 355 ? 3.34 -21.953 -31.375 1 97.5 355 LEU A C 1
ATOM 2664 O O . LEU A 1 355 ? 2.297 -22.281 -31.953 1 97.5 355 LEU A O 1
ATOM 2668 N N . LEU A 1 356 ? 3.385 -20.906 -30.562 1 97.5 356 LEU A N 1
ATOM 2669 C CA . LEU A 1 356 ? 2.246 -20 -30.5 1 97.5 356 LEU A CA 1
ATOM 2670 C C . LEU A 1 356 ? 1.896 -19.438 -31.875 1 97.5 356 LEU A C 1
ATOM 2672 O O . LEU A 1 356 ? 0.723 -19.406 -32.25 1 97.5 356 LEU A O 1
ATOM 2676 N N . ASP A 1 357 ? 2.932 -19.031 -32.594 1 96.62 357 ASP A N 1
ATOM 2677 C CA . ASP A 1 357 ? 2.73 -18.5 -33.938 1 96.62 357 ASP A CA 1
ATOM 2678 C C . ASP A 1 357 ? 2.145 -19.562 -34.875 1 96.62 357 ASP A C 1
ATOM 2680 O O . ASP A 1 357 ? 1.31 -19.25 -35.719 1 96.62 357 ASP A O 1
ATOM 2684 N N . ARG A 1 358 ? 2.621 -20.75 -34.688 1 96.19 358 ARG A N 1
ATOM 2685 C CA . ARG A 1 358 ? 2.088 -21.844 -35.5 1 96.19 358 ARG A CA 1
ATOM 2686 C C . ARG A 1 358 ? 0.601 -22.047 -35.219 1 96.19 358 ARG A C 1
ATOM 2688 O O . ARG A 1 358 ? -0.188 -22.203 -36.156 1 96.19 358 ARG A O 1
ATOM 2695 N N . PHE A 1 359 ? 0.202 -22.062 -33.969 1 96.06 359 PHE A N 1
ATOM 2696 C CA . PHE A 1 359 ? -1.201 -22.203 -33.594 1 96.06 359 PHE A CA 1
ATOM 2697 C C . PHE A 1 359 ? -2.023 -21.047 -34.125 1 96.06 359 PHE A C 1
ATOM 2699 O O . PHE A 1 359 ? -3.191 -21.219 -34.469 1 96.06 359 PHE A O 1
ATOM 2706 N N . ALA A 1 360 ? -1.423 -19.891 -34.156 1 94.88 360 ALA A N 1
ATOM 2707 C CA . ALA A 1 360 ? -2.127 -18.672 -34.594 1 94.88 360 ALA A CA 1
ATOM 2708 C C . ALA A 1 360 ? -2.244 -18.641 -36.094 1 94.88 360 ALA A C 1
ATOM 2710 O O . ALA A 1 360 ? -3.029 -17.859 -36.656 1 94.88 360 ALA A O 1
ATOM 2711 N N . SER A 1 361 ? -1.479 -19.438 -36.688 1 92.88 361 SER A N 1
ATOM 2712 C CA . SER A 1 361 ? -1.523 -19.5 -38.125 1 92.88 361 SER A CA 1
ATOM 2713 C C . SER A 1 361 ? -2.717 -20.312 -38.625 1 92.88 361 SER A C 1
ATOM 2715 O O . SER A 1 361 ? -3.551 -20.734 -37.812 1 92.88 361 SER A O 1
ATOM 2717 N N . ASP A 1 362 ? -2.877 -20.453 -39.938 1 87.25 362 ASP A N 1
ATOM 2718 C CA . ASP A 1 362 ? -4.012 -21.156 -40.5 1 87.25 362 ASP A CA 1
ATOM 2719 C C . ASP A 1 362 ? -3.746 -22.656 -40.562 1 87.25 362 ASP A C 1
ATOM 2721 O O . ASP A 1 362 ? -4.566 -23.422 -41.062 1 87.25 362 ASP A O 1
ATOM 2725 N N . GLU A 1 363 ? -2.699 -23.062 -39.906 1 85.38 363 GLU A N 1
ATOM 2726 C CA . GLU A 1 363 ? -2.322 -24.469 -39.969 1 85.38 363 GLU A CA 1
ATOM 2727 C C . GLU A 1 363 ? -3.377 -25.344 -39.312 1 85.38 363 GLU A C 1
ATOM 2729 O O . GLU A 1 363 ? -3.635 -26.469 -39.75 1 85.38 363 GLU A O 1
ATOM 2734 N N . PHE A 1 364 ? -3.906 -24.906 -38.219 1 83.69 364 PHE A N 1
ATOM 2735 C CA . PHE A 1 364 ? -4.898 -25.672 -37.469 1 83.69 364 PHE A CA 1
ATOM 2736 C C . PHE A 1 364 ? -6.289 -25.078 -37.656 1 83.69 364 PHE A C 1
ATOM 2738 O O . PHE A 1 364 ? -7.211 -25.406 -36.906 1 83.69 364 PHE A O 1
ATOM 2745 N N . GLY A 1 365 ? -6.406 -24.234 -38.625 1 83.38 365 GLY A N 1
ATOM 2746 C CA . GLY A 1 365 ? -7.621 -23.438 -38.688 1 83.38 365 GLY A CA 1
ATOM 2747 C C . GLY A 1 365 ? -7.668 -22.328 -37.656 1 83.38 365 GLY A C 1
ATOM 2748 O O . GLY A 1 365 ? -6.801 -22.25 -36.781 1 83.38 365 GLY A O 1
ATOM 2749 N N . ALA A 1 366 ? -8.648 -21.547 -37.844 1 84.38 366 ALA A N 1
ATOM 2750 C CA . ALA A 1 366 ? -8.797 -20.469 -36.844 1 84.38 366 ALA A CA 1
ATOM 2751 C C . ALA A 1 366 ? -9.047 -21.031 -35.469 1 84.38 366 ALA A C 1
ATOM 2753 O O . ALA A 1 366 ? -10.031 -21.75 -35.25 1 84.38 366 ALA A O 1
ATOM 2754 N N . MET A 1 367 ? -8.094 -20.797 -34.594 1 90.56 367 MET A N 1
ATOM 2755 C CA . MET A 1 367 ? -8.227 -21.266 -33.219 1 90.56 367 MET A CA 1
ATOM 2756 C C . MET A 1 367 ? -9.43 -20.609 -32.531 1 90.56 367 MET A C 1
ATOM 2758 O O . MET A 1 367 ? -9.703 -19.438 -32.75 1 90.56 367 MET A O 1
ATOM 2762 N N . THR A 1 368 ? -10.141 -21.453 -31.812 1 91.44 368 THR A N 1
ATOM 2763 C CA . THR A 1 368 ? -11.266 -20.969 -31 1 91.44 368 THR A CA 1
ATOM 2764 C C . THR A 1 368 ? -11 -21.188 -29.516 1 91.44 368 THR A C 1
ATOM 2766 O O . THR A 1 368 ? -10.359 -22.172 -29.141 1 91.44 368 THR A O 1
ATOM 2769 N N . ASP A 1 369 ? -11.508 -20.25 -28.703 1 95 369 ASP A N 1
ATOM 2770 C CA . ASP A 1 369 ? -11.344 -20.359 -27.266 1 95 369 ASP A CA 1
ATOM 2771 C C . ASP A 1 369 ? -12.047 -21.609 -26.719 1 95 369 ASP A C 1
ATOM 2773 O O . ASP A 1 369 ? -13.125 -21.969 -27.188 1 95 369 ASP A O 1
ATOM 2777 N N . PRO A 1 370 ? -11.383 -22.266 -25.75 1 95.81 370 PRO A N 1
ATOM 2778 C CA . PRO A 1 370 ? -12.047 -23.391 -25.109 1 95.81 370 PRO A CA 1
ATOM 2779 C C . PRO A 1 370 ? -13.383 -23.016 -24.469 1 95.81 370 PRO A C 1
ATOM 2781 O O . PRO A 1 370 ? -13.5 -21.953 -23.859 1 95.81 370 PRO A O 1
ATOM 2784 N N . ASN A 1 371 ? -14.367 -23.891 -24.688 1 95.62 371 ASN A N 1
ATOM 2785 C CA . ASN A 1 371 ? -15.688 -23.641 -24.109 1 95.62 371 ASN A CA 1
ATOM 2786 C C . ASN A 1 371 ? -16 -24.609 -22.984 1 95.62 371 ASN A C 1
ATOM 2788 O O . ASN A 1 371 ? -17.062 -24.531 -22.359 1 95.62 371 ASN A O 1
ATOM 2792 N N . SER A 1 372 ? -15.102 -25.516 -22.75 1 96.81 372 SER A N 1
ATOM 2793 C CA . SER A 1 372 ? -15.195 -26.469 -21.641 1 96.81 372 SER A CA 1
ATOM 2794 C C . SER A 1 372 ? -13.812 -26.844 -21.109 1 96.81 372 SER A C 1
ATOM 2796 O O . SER A 1 372 ? -12.797 -26.562 -21.75 1 96.81 372 SER A O 1
ATOM 2798 N N . PHE A 1 373 ? -13.852 -27.422 -19.953 1 96.44 373 PHE A N 1
ATOM 2799 C CA . PHE A 1 373 ? -12.57 -27.844 -19.391 1 96.44 373 PHE A CA 1
ATOM 2800 C C . PHE A 1 373 ? -11.969 -28.969 -20.219 1 96.44 373 PHE A C 1
ATOM 2802 O O . PHE A 1 373 ? -10.75 -29.094 -20.344 1 96.44 373 PHE A O 1
ATOM 2809 N N . ASP A 1 374 ? -12.789 -29.766 -20.828 1 96.69 374 ASP A N 1
ATOM 2810 C CA . ASP A 1 374 ? -12.297 -30.797 -21.75 1 96.69 374 ASP A CA 1
ATOM 2811 C C . ASP A 1 374 ? -11.547 -30.172 -22.922 1 96.69 374 ASP A C 1
ATOM 2813 O O . ASP A 1 374 ? -10.5 -30.688 -23.328 1 96.69 374 ASP A O 1
ATOM 2817 N N . ASP A 1 375 ? -12.109 -29.078 -23.453 1 97.06 375 ASP A N 1
ATOM 2818 C CA . ASP A 1 375 ? -11.43 -28.344 -24.516 1 97.06 375 ASP A CA 1
ATOM 2819 C C . ASP A 1 375 ? -10.055 -27.875 -24.062 1 97.06 375 ASP A C 1
ATOM 2821 O O . ASP A 1 375 ? -9.086 -27.906 -24.828 1 97.06 375 ASP A O 1
ATOM 2825 N N . VAL A 1 376 ? -10.008 -27.406 -22.812 1 97.5 376 VAL A N 1
ATOM 2826 C CA . VAL A 1 376 ? -8.766 -26.906 -22.234 1 97.5 376 VAL A CA 1
ATOM 2827 C C . VAL A 1 376 ? -7.727 -28.031 -22.203 1 97.5 376 VAL A C 1
ATOM 2829 O O . VAL A 1 376 ? -6.582 -27.828 -22.609 1 97.5 376 VAL A O 1
ATOM 2832 N N . PHE A 1 377 ? -8.172 -29.203 -21.734 1 96.25 377 PHE A N 1
ATOM 2833 C CA . PHE A 1 377 ? -7.258 -30.328 -21.609 1 96.25 377 PHE A CA 1
ATOM 2834 C C . PHE A 1 377 ? -6.828 -30.844 -22.984 1 96.25 377 PHE A C 1
ATOM 2836 O O . PHE A 1 377 ? -5.68 -31.25 -23.156 1 96.25 377 PHE A O 1
ATOM 2843 N N . GLU A 1 378 ? -7.715 -30.859 -23.922 1 96.56 378 GLU A N 1
ATOM 2844 C CA . GLU A 1 378 ? -7.395 -31.312 -25.266 1 96.56 378 GLU A CA 1
ATOM 2845 C C . GLU A 1 378 ? -6.367 -30.391 -25.922 1 96.56 378 GLU A C 1
ATOM 2847 O O . GLU A 1 378 ? -5.41 -30.859 -26.547 1 96.56 378 GLU A O 1
ATOM 2852 N N . LEU A 1 379 ? -6.617 -29.125 -25.781 1 96.5 379 LEU A N 1
ATOM 2853 C CA . LEU A 1 379 ? -5.691 -28.156 -26.344 1 96.5 379 LEU A CA 1
ATOM 2854 C C . LEU A 1 379 ? -4.316 -28.266 -25.688 1 96.5 379 LEU A C 1
ATOM 2856 O O . LEU A 1 379 ? -3.293 -28.203 -26.375 1 96.5 379 LEU A O 1
ATOM 2860 N N . ASP A 1 380 ? -4.289 -28.375 -24.359 1 97.12 380 ASP A N 1
ATOM 2861 C CA . ASP A 1 380 ? -3.043 -28.594 -23.641 1 97.12 380 ASP A CA 1
ATOM 2862 C C . ASP A 1 380 ? -2.295 -29.812 -24.188 1 97.12 380 ASP A C 1
ATOM 2864 O O . ASP A 1 380 ? -1.097 -29.734 -24.469 1 97.12 380 ASP A O 1
ATOM 2868 N N . GLY A 1 381 ? -3.018 -30.891 -24.344 1 96.94 381 GLY A N 1
ATOM 2869 C CA . GLY A 1 381 ? -2.418 -32.125 -24.875 1 96.94 381 GLY A CA 1
ATOM 2870 C C . GLY A 1 381 ? -1.835 -31.938 -26.266 1 96.94 381 GLY A C 1
ATOM 2871 O O . GLY A 1 381 ? -0.735 -32.438 -26.531 1 96.94 381 GLY A O 1
ATOM 2872 N N . LEU A 1 382 ? -2.578 -31.344 -27.109 1 96.81 382 LEU A N 1
ATOM 2873 C CA . LEU A 1 382 ? -2.111 -31.094 -28.469 1 96.81 382 LEU A CA 1
ATOM 2874 C C . LEU A 1 382 ? -0.849 -30.234 -28.453 1 96.81 382 LEU A C 1
ATOM 2876 O O . LEU A 1 382 ? 0.109 -30.516 -29.172 1 96.81 382 LEU A O 1
ATOM 2880 N N . ALA A 1 383 ? -0.851 -29.141 -27.688 1 97.75 383 ALA A N 1
ATOM 2881 C CA . ALA A 1 383 ? 0.298 -28.25 -27.594 1 97.75 383 ALA A CA 1
ATOM 2882 C C . ALA A 1 383 ? 1.532 -29 -27.094 1 97.75 383 ALA A C 1
ATOM 2884 O O . ALA A 1 383 ? 2.639 -28.781 -27.594 1 97.75 383 ALA A O 1
ATOM 2885 N N . ARG A 1 384 ? 1.358 -29.844 -26.078 1 97.69 384 ARG A N 1
ATOM 2886 C CA . ARG A 1 384 ? 2.459 -30.641 -25.547 1 97.69 384 ARG A CA 1
ATOM 2887 C C . ARG A 1 384 ? 3.029 -31.562 -26.625 1 97.69 384 ARG A C 1
ATOM 2889 O O . ARG A 1 384 ? 4.246 -31.688 -26.75 1 97.69 384 ARG A O 1
ATOM 2896 N N . LYS A 1 385 ? 2.119 -32.188 -27.312 1 97.69 385 LYS A N 1
ATOM 2897 C CA . LYS A 1 385 ? 2.547 -33.094 -28.375 1 97.69 385 LYS A CA 1
ATOM 2898 C C . LYS A 1 385 ? 3.385 -32.375 -29.422 1 97.69 385 LYS A C 1
ATOM 2900 O O . LYS A 1 385 ? 4.457 -32.844 -29.812 1 97.69 385 LYS A O 1
ATOM 2905 N N . LEU A 1 386 ? 2.938 -31.297 -29.828 1 97.25 386 LEU A N 1
ATOM 2906 C CA . LEU A 1 386 ? 3.631 -30.531 -30.859 1 97.25 386 LEU A CA 1
ATOM 2907 C C . LEU A 1 386 ? 4.953 -29.984 -30.328 1 97.25 386 LEU A C 1
ATOM 2909 O O . LEU A 1 386 ? 5.93 -29.875 -31.062 1 97.25 386 LEU A O 1
ATOM 2913 N N . ALA A 1 387 ? 4.992 -29.562 -29.062 1 98.25 387 ALA A N 1
ATOM 2914 C CA . ALA A 1 387 ? 6.223 -29.094 -28.438 1 98.25 387 ALA A CA 1
ATOM 2915 C C . ALA A 1 387 ? 7.285 -30.188 -28.422 1 98.25 387 ALA A C 1
ATOM 2917 O O . ALA A 1 387 ? 8.453 -29.938 -28.734 1 98.25 387 ALA A O 1
ATOM 2918 N N . LEU A 1 388 ? 6.859 -31.406 -28.062 1 98 388 LEU A N 1
ATOM 2919 C CA . LEU A 1 388 ? 7.777 -32.531 -28.047 1 98 388 LEU A CA 1
ATOM 2920 C C . LEU A 1 388 ? 8.336 -32.812 -29.438 1 98 388 LEU A C 1
ATOM 2922 O O . LEU A 1 388 ? 9.523 -33.094 -29.578 1 98 388 LEU A O 1
ATOM 2926 N N . GLU A 1 389 ? 7.504 -32.688 -30.422 1 97 389 GLU A N 1
ATOM 2927 C CA . GLU A 1 389 ? 7.93 -32.875 -31.812 1 97 389 GLU A CA 1
ATOM 2928 C C . GLU A 1 389 ? 8.914 -31.812 -32.25 1 97 389 GLU A C 1
ATOM 2930 O O . GLU A 1 389 ? 9.906 -32.094 -32.906 1 97 389 GLU A O 1
ATOM 2935 N N . ALA A 1 390 ? 8.617 -30.578 -31.859 1 96.25 390 ALA A N 1
ATOM 2936 C CA . ALA A 1 390 ? 9.453 -29.453 -32.25 1 96.25 390 ALA A CA 1
ATOM 2937 C C . ALA A 1 390 ? 10.836 -29.547 -31.594 1 96.25 390 ALA A C 1
ATOM 2939 O O . ALA A 1 390 ? 11.836 -29.141 -32.188 1 96.25 390 ALA A O 1
ATOM 2940 N N . ILE A 1 391 ? 10.961 -30 -30.391 1 96.5 391 ILE A N 1
ATOM 2941 C CA . ILE A 1 391 ? 12.211 -30.094 -29.641 1 96.5 391 ILE A CA 1
ATOM 2942 C C . ILE A 1 391 ? 13.062 -31.234 -30.188 1 96.5 391 ILE A C 1
ATOM 2944 O O . ILE A 1 391 ? 14.289 -31.141 -30.25 1 96.5 391 ILE A O 1
ATOM 2948 N N . LYS A 1 392 ? 12.438 -32.344 -30.594 1 91.81 392 LYS A N 1
ATOM 2949 C CA . LYS A 1 392 ? 13.148 -33.469 -31.188 1 91.81 392 LYS A CA 1
ATOM 2950 C C . LYS A 1 392 ? 13.695 -33.125 -32.562 1 91.81 392 LYS A C 1
ATOM 2952 O O . LYS A 1 392 ? 14.688 -33.719 -33 1 91.81 392 LYS A O 1
ATOM 2957 N N . ALA A 1 393 ? 13.109 -32.312 -33.25 1 84.5 393 ALA A N 1
ATOM 2958 C CA . ALA A 1 393 ? 13.516 -31.938 -34.594 1 84.5 393 ALA A CA 1
ATOM 2959 C C . ALA A 1 393 ? 14.719 -31 -34.562 1 84.5 393 ALA A C 1
ATOM 2961 O O . ALA A 1 393 ? 15.602 -31.094 -35.406 1 84.5 393 ALA A O 1
ATOM 2962 N N . MET B 1 1 ? -31.578 14.992 -10.805 1 36.03 1 MET B N 1
ATOM 2963 C CA . MET B 1 1 ? -30.672 16.141 -10.82 1 36.03 1 MET B CA 1
ATOM 2964 C C . MET B 1 1 ? -29.359 15.82 -10.109 1 36.03 1 MET B C 1
ATOM 2966 O O . MET B 1 1 ? -29.375 15.219 -9.031 1 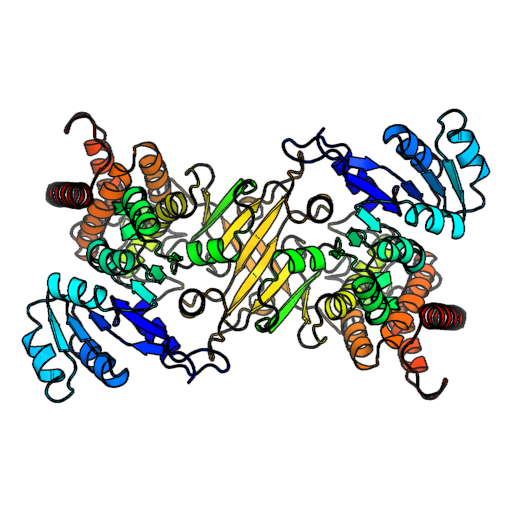36.03 1 MET B O 1
ATOM 2970 N N . SER B 1 2 ? -28.219 15.633 -10.734 1 51.5 2 SER B N 1
ATOM 2971 C CA . SER B 1 2 ? -26.984 15.125 -10.156 1 51.5 2 SER B CA 1
ATOM 2972 C C . SER B 1 2 ? -26.625 15.844 -8.859 1 51.5 2 SER B C 1
ATOM 2974 O O . SER B 1 2 ? -26.734 17.062 -8.773 1 51.5 2 SER B O 1
ATOM 2976 N N . GLU B 1 3 ? -26.75 15.211 -7.719 1 74.5 3 GLU B N 1
ATOM 2977 C CA . GLU B 1 3 ? -26.656 15.773 -6.375 1 74.5 3 GLU B CA 1
ATOM 2978 C C . GLU B 1 3 ? -25.328 16.5 -6.168 1 74.5 3 GLU B C 1
ATOM 2980 O O . GLU B 1 3 ? -24.266 15.977 -6.531 1 74.5 3 GLU B O 1
ATOM 2985 N N . GLN B 1 4 ? -25.391 17.922 -5.965 1 90.19 4 GLN B N 1
ATOM 2986 C CA . GLN B 1 4 ? -24.219 18.75 -5.73 1 90.19 4 GLN B CA 1
ATOM 2987 C C . GLN B 1 4 ? -23.656 18.531 -4.328 1 90.19 4 GLN B C 1
ATOM 2989 O O . GLN B 1 4 ? -24.406 18.359 -3.369 1 90.19 4 GLN B O 1
ATOM 2994 N N . VAL B 1 5 ? -22.391 18.484 -4.258 1 95.44 5 VAL B N 1
ATOM 2995 C CA . VAL B 1 5 ? -21.688 18.391 -2.98 1 95.44 5 VAL B CA 1
ATOM 2996 C C . VAL B 1 5 ? -21.234 19.781 -2.539 1 95.44 5 VAL B C 1
ATOM 2998 O O . VAL B 1 5 ? -20.453 20.438 -3.227 1 95.44 5 VAL B O 1
ATOM 3001 N N . LYS B 1 6 ? -21.781 20.297 -1.454 1 97.94 6 LYS B N 1
ATOM 3002 C CA . LYS B 1 6 ? -21.438 21.625 -0.925 1 97.94 6 LYS B CA 1
ATOM 3003 C C . LYS B 1 6 ? -20.109 21.594 -0.175 1 97.94 6 LYS B C 1
ATOM 3005 O O . LYS B 1 6 ? -19.922 20.766 0.722 1 97.94 6 LYS B O 1
ATOM 3010 N N . VAL B 1 7 ? -19.188 22.547 -0.543 1 98.38 7 VAL B N 1
ATOM 3011 C CA . VAL B 1 7 ? -17.844 22.547 0.036 1 98.38 7 VAL B CA 1
ATOM 3012 C C . VAL B 1 7 ? -17.547 23.922 0.637 1 98.38 7 VAL B C 1
ATOM 3014 O O . VAL B 1 7 ? -17.766 24.953 -0.012 1 98.38 7 VAL B O 1
ATOM 3017 N N . SER B 1 8 ? -17.172 23.969 1.866 1 98.88 8 SER B N 1
ATOM 3018 C CA . SER B 1 8 ? -16.547 25.141 2.479 1 98.88 8 SER B CA 1
ATOM 3019 C C . SER B 1 8 ? -15.031 24.969 2.594 1 98.88 8 SER B C 1
ATOM 3021 O O . SER B 1 8 ? -14.547 23.891 2.93 1 98.88 8 SER B O 1
ATOM 3023 N N . LEU B 1 9 ? -14.281 26 2.26 1 98.88 9 LEU B N 1
ATOM 3024 C CA . LEU B 1 9 ? -12.828 25.938 2.217 1 98.88 9 LEU B CA 1
ATOM 3025 C C . LEU B 1 9 ? -12.211 27.031 3.086 1 98.88 9 LEU B C 1
ATOM 3027 O O . LEU B 1 9 ? -12.266 28.219 2.74 1 98.88 9 LEU B O 1
ATOM 3031 N N . LEU B 1 10 ? -11.672 26.578 4.234 1 98.69 10 LEU B N 1
ATOM 3032 C CA . LEU B 1 10 ? -10.938 27.484 5.109 1 98.69 10 LEU B CA 1
ATOM 3033 C C . LEU B 1 10 ? -9.477 27.578 4.691 1 98.69 10 LEU B C 1
ATOM 3035 O O . LEU B 1 10 ? -8.766 26.578 4.676 1 98.69 10 LEU B O 1
ATOM 3039 N N . GLY B 1 11 ? -9.016 28.781 4.426 1 97.81 11 GLY B N 1
ATOM 3040 C CA . GLY B 1 11 ? -7.652 28.953 3.945 1 97.81 11 GLY B CA 1
ATOM 3041 C C . GLY B 1 11 ? -7.531 28.797 2.441 1 97.81 11 GLY B C 1
ATOM 3042 O O . GLY B 1 11 ? -6.672 28.047 1.955 1 97.81 11 GLY B O 1
ATOM 3043 N N . ALA B 1 12 ? -8.297 29.5 1.713 1 98.25 12 ALA B N 1
ATOM 3044 C CA . ALA B 1 12 ? -8.477 29.297 0.279 1 98.25 12 ALA B CA 1
ATOM 3045 C C . ALA B 1 12 ? -7.273 29.797 -0.507 1 98.25 12 ALA B C 1
ATOM 3047 O O . ALA B 1 12 ? -7.012 29.328 -1.619 1 98.25 12 ALA B O 1
ATOM 3048 N N . THR B 1 13 ? -6.527 30.734 0.054 1 97.12 13 THR B N 1
ATOM 3049 C CA . THR B 1 13 ? -5.488 31.375 -0.736 1 97.12 13 THR B CA 1
ATOM 3050 C C . THR B 1 13 ? -4.125 30.75 -0.454 1 97.12 13 THR B C 1
ATOM 3052 O O . THR B 1 13 ? -3.125 31.125 -1.075 1 97.12 13 THR B O 1
ATOM 3055 N N . GLY B 1 14 ? -4.078 29.781 0.456 1 94.62 14 GLY B N 1
ATOM 3056 C CA . GLY B 1 14 ? -2.85 29.047 0.704 1 94.62 14 GLY B CA 1
ATOM 3057 C C . GLY B 1 14 ? -2.611 27.922 -0.292 1 94.62 14 GLY B C 1
ATOM 3058 O O . GLY B 1 14 ? -3.387 27.75 -1.235 1 94.62 14 GLY B O 1
ATOM 3059 N N . SER B 1 15 ? -1.561 27.219 -0.05 1 93.75 15 SER B N 1
ATOM 3060 C CA . SER B 1 15 ? -1.164 26.141 -0.944 1 93.75 15 SER B CA 1
ATOM 3061 C C . SER B 1 15 ? -2.252 25.062 -1.04 1 93.75 15 SER B C 1
ATOM 3063 O O . SER B 1 15 ? -2.652 24.688 -2.139 1 93.75 15 SER B O 1
ATOM 3065 N N . ILE B 1 16 ? -2.777 24.578 0.092 1 96.62 16 ILE B N 1
ATOM 3066 C CA . ILE B 1 16 ? -3.834 23.578 0.103 1 96.62 16 ILE B CA 1
ATOM 3067 C C . ILE B 1 16 ? -5.113 24.156 -0.49 1 96.62 16 ILE B C 1
ATOM 3069 O O . ILE B 1 16 ? -5.832 23.484 -1.229 1 96.62 16 ILE B O 1
ATOM 3073 N N . GLY B 1 17 ? -5.387 25.422 -0.129 1 97.31 17 GLY B N 1
ATOM 3074 C CA . GLY B 1 17 ? -6.562 26.094 -0.668 1 97.31 17 GLY B CA 1
ATOM 3075 C C . GLY B 1 17 ? -6.562 26.172 -2.184 1 97.31 17 GLY B C 1
ATOM 3076 O O . GLY B 1 17 ? -7.543 25.797 -2.83 1 97.31 17 GLY B O 1
ATOM 3077 N N . SER B 1 18 ? -5.434 26.609 -2.742 1 95.88 18 SER B N 1
ATOM 3078 C CA . SER B 1 18 ? -5.316 26.75 -4.191 1 95.88 18 SER B CA 1
ATOM 3079 C C . SER B 1 18 ? -5.441 25.391 -4.883 1 95.88 18 SER B C 1
ATOM 3081 O O . SER B 1 18 ? -6.078 25.281 -5.934 1 95.88 18 SER B O 1
ATOM 3083 N N . SER B 1 19 ? -4.812 24.391 -4.316 1 96.38 19 SER B N 1
ATOM 3084 C CA . SER B 1 19 ? -4.922 23.047 -4.863 1 96.38 19 SER B CA 1
ATOM 3085 C C . SER B 1 19 ? -6.359 22.547 -4.812 1 96.38 19 SER B C 1
ATOM 3087 O O . SER B 1 19 ? -6.82 21.875 -5.742 1 96.38 19 SER B O 1
ATOM 3089 N N . THR B 1 20 ? -7.047 22.828 -3.715 1 97.88 20 THR B N 1
ATOM 3090 C CA . THR B 1 20 ? -8.445 22.422 -3.578 1 97.88 20 THR B CA 1
ATOM 3091 C C . THR B 1 20 ? -9.305 23.078 -4.656 1 97.88 20 THR B C 1
ATOM 3093 O O . THR B 1 20 ? -10.109 22.406 -5.305 1 97.88 20 THR B O 1
ATOM 3096 N N . ILE B 1 21 ? -9.07 24.359 -4.859 1 97.12 21 ILE B N 1
ATOM 3097 C CA . ILE B 1 21 ? -9.828 25.094 -5.863 1 97.12 21 ILE B CA 1
ATOM 3098 C C . ILE B 1 21 ? -9.578 24.5 -7.246 1 97.12 21 ILE B C 1
ATOM 3100 O O . ILE B 1 21 ? -10.516 24.344 -8.039 1 97.12 21 ILE B O 1
ATOM 3104 N N . SER B 1 22 ? -8.352 24.172 -7.527 1 95.25 22 SER B N 1
ATOM 3105 C CA . SER B 1 22 ? -8.008 23.578 -8.82 1 95.25 22 SER B CA 1
ATOM 3106 C C . SER B 1 22 ? -8.766 22.281 -9.055 1 95.25 22 SER B C 1
ATOM 3108 O O . SER B 1 22 ? -9.148 21.969 -10.188 1 95.25 22 SER B O 1
ATOM 3110 N N . ILE B 1 23 ? -8.969 21.484 -8.008 1 95.62 23 ILE B N 1
ATOM 3111 C CA . ILE B 1 23 ? -9.688 20.219 -8.102 1 95.62 23 ILE B CA 1
ATOM 3112 C C . ILE B 1 23 ? -11.18 20.469 -8.273 1 95.62 23 ILE B C 1
ATOM 3114 O O . ILE B 1 23 ? -11.836 19.844 -9.109 1 95.62 23 ILE B O 1
ATOM 3118 N N . LEU B 1 24 ? -11.75 21.406 -7.492 1 95.19 24 LEU B N 1
ATOM 3119 C CA . LEU B 1 24 ? -13.18 21.703 -7.516 1 95.19 24 LEU B CA 1
ATOM 3120 C C . LEU B 1 24 ? -13.602 22.203 -8.891 1 95.19 24 LEU B C 1
ATOM 3122 O O . LEU B 1 24 ? -14.734 21.953 -9.328 1 95.19 24 LEU B O 1
ATOM 3126 N N . LYS B 1 25 ? -12.719 22.812 -9.508 1 92.31 25 LYS B N 1
ATOM 3127 C CA . LYS B 1 25 ? -13.031 23.422 -10.805 1 92.31 25 LYS B CA 1
ATOM 3128 C C . LYS B 1 25 ? -13 22.375 -11.914 1 92.31 25 LYS B C 1
ATOM 3130 O O . LYS B 1 25 ? -13.492 22.625 -13.016 1 92.31 25 LYS B O 1
ATOM 3135 N N . GLN B 1 26 ? -12.508 21.266 -11.5 1 88.44 26 GLN B N 1
ATOM 3136 C CA . GLN B 1 26 ? -12.398 20.219 -12.516 1 88.44 26 GLN B CA 1
ATOM 3137 C C . GLN B 1 26 ? -13.727 19.484 -12.688 1 88.44 26 GLN B C 1
ATOM 3139 O O . GLN B 1 26 ? -14.469 19.297 -11.719 1 88.44 26 GLN B O 1
ATOM 3144 N N . ASN B 1 27 ? -14.297 19.281 -13.719 1 75.69 27 ASN B N 1
ATOM 3145 C CA . ASN B 1 27 ? -15.516 18.547 -14.031 1 75.69 27 ASN B CA 1
ATOM 3146 C C . ASN B 1 27 ? -15.211 17.078 -14.367 1 75.69 27 ASN B C 1
ATOM 3148 O O . ASN B 1 27 ? -15.031 16.734 -15.531 1 75.69 27 ASN B O 1
ATOM 3152 N N . CYS B 1 28 ? -15.141 16.281 -13.289 1 79.56 28 CYS B N 1
ATOM 3153 C CA . CYS B 1 28 ? -14.859 14.867 -13.539 1 79.56 28 CYS B CA 1
ATOM 3154 C C . CYS B 1 28 ? -16.141 14.109 -13.844 1 79.56 28 CYS B C 1
ATOM 3156 O O . CYS B 1 28 ? -17.172 14.32 -13.188 1 79.56 28 CYS B O 1
ATOM 3158 N N . ALA B 1 29 ? -15.977 13.258 -14.883 1 76.25 29 ALA B N 1
ATOM 3159 C CA . ALA B 1 29 ? -17.125 12.422 -15.25 1 76.25 29 ALA B CA 1
ATOM 3160 C C . ALA B 1 29 ? -17.484 11.461 -14.117 1 76.25 29 ALA B C 1
ATOM 3162 O O . ALA B 1 29 ? -16.609 11.016 -13.367 1 76.25 29 ALA B O 1
ATOM 3163 N N . ASP B 1 30 ? -18.672 11.258 -13.758 1 80.44 30 ASP B N 1
ATOM 3164 C CA . ASP B 1 30 ? -19.219 10.289 -12.812 1 80.44 30 ASP B CA 1
ATOM 3165 C C . ASP B 1 30 ? -19.047 10.773 -11.375 1 80.44 30 ASP B C 1
ATOM 3167 O O . ASP B 1 30 ? -19.094 9.969 -10.438 1 80.44 30 ASP B O 1
ATOM 3171 N N . MET B 1 31 ? -18.531 12.07 -11.25 1 85.56 31 MET B N 1
ATOM 3172 C CA . MET B 1 31 ? -18.484 12.664 -9.922 1 85.56 31 MET B CA 1
ATOM 3173 C C . MET B 1 31 ? -19.531 13.766 -9.773 1 85.56 31 MET B C 1
ATOM 3175 O O . MET B 1 31 ? -19.938 14.383 -10.766 1 85.56 31 MET B O 1
ATOM 3179 N N . PRO B 1 32 ? -19.969 13.961 -8.625 1 86 32 PRO B N 1
ATOM 3180 C CA . PRO B 1 32 ? -20.875 15.094 -8.422 1 86 32 PRO B CA 1
ATOM 3181 C C . PRO B 1 32 ? -20.203 16.438 -8.656 1 86 32 PRO B C 1
ATOM 3183 O O . PRO B 1 32 ? -18.984 16.547 -8.555 1 86 32 PRO B O 1
ATOM 3186 N N . GLU B 1 33 ? -21.125 17.312 -8.922 1 92.19 33 GLU B N 1
ATOM 3187 C CA . GLU B 1 33 ? -20.609 18.688 -9 1 92.19 33 GLU B CA 1
ATOM 3188 C C . GLU B 1 33 ? -20.375 19.266 -7.609 1 92.19 33 GLU B C 1
ATOM 3190 O O . GLU B 1 33 ? -21.109 18.953 -6.672 1 92.19 33 GLU B O 1
ATOM 3195 N N . PHE B 1 34 ? -19.406 20.125 -7.52 1 95.06 34 PHE B N 1
ATOM 3196 C CA . PHE B 1 34 ? -19.109 20.797 -6.258 1 95.06 34 PHE B CA 1
ATOM 3197 C C . PHE B 1 34 ? -19.641 22.219 -6.254 1 95.06 34 PHE B C 1
ATOM 3199 O O . PHE B 1 34 ? -19.547 22.922 -7.266 1 95.06 34 PHE B O 1
ATOM 3206 N N . LYS B 1 35 ? -20.25 22.562 -5.211 1 96.5 35 LYS B N 1
ATOM 3207 C CA . LYS B 1 35 ? -20.672 23.922 -4.965 1 96.5 35 LYS B CA 1
ATOM 3208 C C . LYS B 1 35 ? -19.922 24.547 -3.793 1 96.5 35 LYS B C 1
ATOM 3210 O O . LYS B 1 35 ? -19.938 24 -2.682 1 96.5 35 LYS B O 1
ATOM 3215 N N . VAL B 1 36 ? -19.281 25.656 -4.012 1 97.94 36 VAL B N 1
ATOM 3216 C CA . VAL B 1 36 ? -18.531 26.328 -2.955 1 97.94 36 VAL B CA 1
ATOM 3217 C C . VAL B 1 36 ? -19.453 27.188 -2.117 1 97.94 36 VAL B C 1
ATOM 3219 O O . VAL B 1 36 ? -20.141 28.078 -2.648 1 97.94 36 VAL B O 1
ATOM 3222 N N . VAL B 1 37 ? -19.438 26.969 -0.857 1 98.56 37 VAL B N 1
ATOM 3223 C CA . VAL B 1 37 ? -20.328 27.688 0.046 1 98.56 37 VAL B CA 1
ATOM 3224 C C . VAL B 1 37 ? -19.594 28.859 0.678 1 98.56 37 VAL B C 1
ATOM 3226 O O . VAL B 1 37 ? -20.078 30 0.655 1 98.56 37 VAL B O 1
ATOM 3229 N N . SER B 1 38 ? -18.469 28.609 1.184 1 98.81 38 SER B N 1
ATOM 3230 C CA . SER B 1 38 ? -17.703 29.656 1.85 1 98.81 38 SER B CA 1
ATOM 3231 C C . SER B 1 38 ? -16.219 29.516 1.604 1 98.81 38 SER B C 1
ATOM 3233 O O . SER B 1 38 ? -15.719 28.406 1.395 1 98.81 38 SER B O 1
ATOM 3235 N N . LEU B 1 39 ? -15.531 30.625 1.554 1 98.81 39 LEU B N 1
ATOM 3236 C CA . LEU B 1 39 ? -14.078 30.719 1.446 1 98.81 39 LEU B CA 1
ATOM 3237 C C . LEU B 1 39 ? -13.508 31.641 2.512 1 98.81 39 LEU B C 1
ATOM 3239 O O . LEU B 1 39 ? -14.117 32.656 2.838 1 98.81 39 LEU B O 1
ATOM 3243 N N . THR B 1 40 ? -12.383 31.266 3.02 1 98.81 40 THR B N 1
ATOM 3244 C CA . THR B 1 40 ? -11.719 32.156 3.945 1 98.81 40 THR B CA 1
ATOM 3245 C C . THR B 1 40 ? -10.25 32.344 3.564 1 98.81 40 THR B C 1
ATOM 3247 O O . THR B 1 40 ? -9.688 31.531 2.844 1 98.81 40 THR B O 1
ATOM 3250 N N . ALA B 1 41 ? -9.656 33.406 3.973 1 98.19 41 ALA B N 1
ATOM 3251 C CA . ALA B 1 41 ? -8.227 33.719 3.924 1 98.19 41 ALA B CA 1
ATOM 3252 C C . ALA B 1 41 ? -7.809 34.594 5.094 1 98.19 41 ALA B C 1
ATOM 3254 O O . ALA B 1 41 ? -8.656 35.156 5.797 1 98.19 41 ALA B O 1
ATOM 3255 N N . GLN B 1 42 ? -6.562 34.656 5.27 1 96.5 42 GLN B N 1
ATOM 3256 C CA . GLN B 1 42 ? -6.102 35.469 6.406 1 96.5 42 GLN B CA 1
ATOM 3257 C C . GLN B 1 42 ? -5.789 36.875 5.988 1 96.5 42 GLN B C 1
ATOM 3259 O O . GLN B 1 42 ? -6.25 37.844 6.625 1 96.5 42 GLN B O 1
ATOM 3264 N N . ASN B 1 43 ? -4.98 37.062 4.922 1 96.56 43 ASN B N 1
ATOM 3265 C CA . ASN B 1 43 ? -4.508 38.406 4.582 1 96.56 43 ASN B CA 1
ATOM 3266 C C . ASN B 1 43 ? -4.715 38.719 3.1 1 96.56 43 ASN B C 1
ATOM 3268 O O . ASN B 1 43 ? -4.723 39.875 2.699 1 96.56 43 ASN B O 1
ATOM 3272 N N . SER B 1 44 ? -4.812 37.719 2.229 1 97.69 44 SER B N 1
ATOM 3273 C CA . SER B 1 44 ? -4.84 37.906 0.78 1 97.69 44 SER B CA 1
ATOM 3274 C C . SER B 1 44 ? -6.238 38.281 0.293 1 97.69 44 SER B C 1
ATOM 3276 O O . SER B 1 44 ? -6.863 37.5 -0.446 1 97.69 44 SER B O 1
ATOM 3278 N N . VAL B 1 45 ? -6.555 39.5 0.529 1 98.5 45 VAL B N 1
ATOM 3279 C CA . VAL B 1 45 ? -7.934 39.938 0.354 1 98.5 45 VAL B CA 1
ATOM 3280 C C . VAL B 1 45 ? -8.273 40 -1.134 1 98.5 45 VAL B C 1
ATOM 3282 O O . VAL B 1 45 ? -9.383 39.625 -1.535 1 98.5 45 VAL B O 1
ATOM 3285 N N . GLN B 1 46 ? -7.352 40.406 -1.986 1 98.69 46 GLN B N 1
ATOM 3286 C CA . GLN B 1 46 ? -7.598 40.5 -3.422 1 98.69 46 GLN B CA 1
ATOM 3287 C C . GLN B 1 46 ? -7.812 39.094 -4.02 1 98.69 46 GLN B C 1
ATOM 3289 O O . GLN B 1 46 ? -8.758 38.875 -4.777 1 98.69 46 GLN B O 1
ATOM 3294 N N . GLU B 1 47 ? -6.934 38.25 -3.617 1 98.56 47 GLU B N 1
ATOM 3295 C CA . GLU B 1 47 ? -7.039 36.875 -4.113 1 98.56 47 GLU B CA 1
ATOM 3296 C C . GLU B 1 47 ? -8.305 36.188 -3.596 1 98.56 47 GLU B C 1
ATOM 3298 O O . GLU B 1 47 ? -8.961 35.438 -4.324 1 98.56 47 GLU B O 1
ATOM 3303 N N . LEU B 1 48 ? -8.648 36.406 -2.373 1 98.75 48 LEU B N 1
ATOM 3304 C CA . LEU B 1 48 ? -9.867 35.844 -1.797 1 98.75 48 LEU B CA 1
ATOM 3305 C C . LEU B 1 48 ? -11.094 36.312 -2.572 1 98.75 48 LEU B C 1
ATOM 3307 O O . LEU B 1 48 ? -11.961 35.5 -2.906 1 98.75 48 LEU B O 1
ATOM 3311 N N . ALA B 1 49 ? -11.148 37.625 -2.824 1 98.81 49 ALA B N 1
ATOM 3312 C CA . ALA B 1 49 ? -12.281 38.156 -3.564 1 98.81 49 ALA B CA 1
ATOM 3313 C C . ALA B 1 49 ? -12.367 37.562 -4.961 1 98.81 49 ALA B C 1
ATOM 3315 O O . ALA B 1 49 ? -13.453 37.188 -5.422 1 98.81 49 ALA B O 1
ATOM 3316 N N . LYS B 1 50 ? -11.258 37.5 -5.57 1 98.62 50 LYS B N 1
ATOM 3317 C CA . LYS B 1 50 ? -11.195 36.906 -6.902 1 98.62 50 LYS B CA 1
ATOM 3318 C C . LYS B 1 50 ? -11.719 35.469 -6.895 1 98.62 50 LYS B C 1
ATOM 3320 O O . LYS B 1 50 ? -12.539 35.094 -7.734 1 98.62 50 LYS B O 1
ATOM 3325 N N . LEU B 1 51 ? -11.25 34.656 -5.949 1 98.62 51 LEU B N 1
ATOM 3326 C CA . LEU B 1 51 ? -11.656 33.281 -5.848 1 98.62 51 LEU B CA 1
ATOM 3327 C C . LEU B 1 51 ? -13.141 33.156 -5.531 1 98.62 51 LEU B C 1
ATOM 3329 O O . LEU B 1 51 ? -13.828 32.281 -6.055 1 98.62 51 LEU B O 1
ATOM 3333 N N . ALA B 1 52 ? -13.633 34 -4.668 1 98.75 52 ALA B N 1
ATOM 3334 C CA . ALA B 1 52 ? -15.047 33.969 -4.301 1 98.75 52 ALA B CA 1
ATOM 3335 C C . ALA B 1 52 ? -15.93 34.219 -5.52 1 98.75 52 ALA B C 1
ATOM 3337 O O . ALA B 1 52 ? -16.938 33.531 -5.711 1 98.75 52 ALA B O 1
ATOM 3338 N N . ILE B 1 53 ? -15.523 35.156 -6.309 1 98.56 53 ILE B N 1
ATOM 3339 C CA . ILE B 1 53 ? -16.297 35.5 -7.504 1 98.56 53 ILE B CA 1
ATOM 3340 C C . ILE B 1 53 ? -16.203 34.375 -8.516 1 98.56 53 ILE B C 1
ATOM 3342 O O . ILE B 1 53 ? -17.219 33.938 -9.055 1 98.56 53 ILE B O 1
ATOM 3346 N N . GLU B 1 54 ? -15 33.875 -8.719 1 97.5 54 GLU B N 1
ATOM 3347 C CA . GLU B 1 54 ? -14.75 32.844 -9.703 1 97.5 54 GLU B CA 1
ATOM 3348 C C . GLU B 1 54 ? -15.523 31.562 -9.367 1 97.5 54 GLU B C 1
ATOM 3350 O O . GLU B 1 54 ? -15.961 30.844 -10.266 1 97.5 54 GLU B O 1
ATOM 3355 N N . THR B 1 55 ? -15.711 31.234 -8.086 1 97.25 55 THR B N 1
ATOM 3356 C CA . THR B 1 55 ? -16.344 29.984 -7.668 1 97.25 55 THR B CA 1
ATOM 3357 C C . THR B 1 55 ? -17.828 30.219 -7.34 1 97.25 55 THR B C 1
ATOM 3359 O O . THR B 1 55 ? -18.531 29.297 -6.973 1 97.25 55 THR B O 1
ATOM 3362 N N . ASN B 1 56 ? -18.25 31.453 -7.418 1 97.19 56 ASN B N 1
ATOM 3363 C CA . ASN B 1 56 ? -19.625 31.828 -7.047 1 97.19 56 ASN B CA 1
ATOM 3364 C C . ASN B 1 56 ? -19.953 31.391 -5.625 1 97.19 56 ASN B C 1
ATOM 3366 O O . ASN B 1 56 ? -20.969 30.734 -5.391 1 97.19 56 ASN B O 1
ATOM 3370 N N . ALA B 1 57 ? -19.031 31.672 -4.699 1 98.5 57 ALA B N 1
ATOM 3371 C CA . ALA B 1 57 ? -19.234 31.328 -3.293 1 98.5 57 ALA B CA 1
ATOM 3372 C C . ALA B 1 57 ? -20.391 32.125 -2.699 1 98.5 57 ALA B C 1
ATOM 3374 O O . ALA B 1 57 ? -20.734 33.219 -3.189 1 98.5 57 ALA B O 1
ATOM 3375 N N . GLU B 1 58 ? -20.938 31.594 -1.691 1 98.44 58 GLU B N 1
ATOM 3376 C CA . GLU B 1 58 ? -22.016 32.281 -1 1 98.44 58 GLU B CA 1
ATOM 3377 C C . GLU B 1 58 ? -21.469 33.281 0.034 1 98.44 58 GLU B C 1
ATOM 3379 O O . GLU B 1 58 ? -22.109 34.281 0.354 1 98.44 58 GLU B O 1
ATOM 3384 N N . PHE B 1 59 ? -20.312 32.938 0.534 1 98.75 59 PHE B N 1
ATOM 3385 C CA . PHE B 1 59 ? -19.766 33.688 1.674 1 98.75 59 PHE B CA 1
ATOM 3386 C C . PHE B 1 59 ? -18.25 33.719 1.614 1 98.75 59 PHE B C 1
ATOM 3388 O O . PHE B 1 59 ? -17.609 32.719 1.249 1 98.75 59 PHE B O 1
ATOM 3395 N N . ALA B 1 60 ? -17.625 34.875 1.933 1 98.88 60 ALA B N 1
ATOM 3396 C CA . ALA B 1 60 ? -16.172 35.031 2.018 1 98.88 60 ALA B CA 1
ATOM 3397 C C . ALA B 1 60 ? -15.773 35.75 3.301 1 98.88 60 ALA B C 1
ATOM 3399 O O . ALA B 1 60 ? -16.344 36.781 3.648 1 98.88 60 ALA B O 1
ATOM 3400 N N . ALA B 1 61 ? -14.828 35.188 4.004 1 98.81 61 ALA B N 1
ATOM 3401 C CA . ALA B 1 61 ? -14.375 35.812 5.242 1 98.81 61 ALA B CA 1
ATOM 3402 C C . ALA B 1 61 ? -12.859 36.031 5.234 1 98.81 61 ALA B C 1
ATOM 3404 O O . ALA B 1 61 ? -12.109 35.125 4.859 1 98.81 61 ALA B O 1
ATOM 3405 N N . ILE B 1 62 ? -12.422 37.188 5.609 1 98.69 62 ILE B N 1
ATOM 3406 C CA . ILE B 1 62 ? -11 37.5 5.742 1 98.69 62 ILE B CA 1
ATOM 3407 C C . ILE B 1 62 ? -10.625 37.594 7.223 1 98.69 62 ILE B C 1
ATOM 3409 O O . ILE B 1 62 ? -11.305 38.219 8.016 1 98.69 62 ILE B O 1
ATOM 3413 N N . GLY B 1 63 ? -9.656 36.875 7.617 1 97.69 63 GLY B N 1
ATOM 3414 C CA . GLY B 1 63 ? -9.266 36.812 9.016 1 97.69 63 GLY B CA 1
ATOM 3415 C C . GLY B 1 63 ? -8.797 38.156 9.562 1 97.69 63 GLY B C 1
ATOM 3416 O O . GLY B 1 63 ? -9.086 38.5 10.711 1 97.69 63 GLY B O 1
ATOM 3417 N N . ASN B 1 64 ? -8.078 38.906 8.734 1 97.81 64 ASN B N 1
ATOM 3418 C CA . ASN B 1 64 ? -7.578 40.219 9.117 1 97.81 64 ASN B CA 1
ATOM 3419 C C . ASN B 1 64 ? -8.695 41.281 9.117 1 97.81 64 ASN B C 1
ATOM 3421 O O . ASN B 1 64 ? -9.133 41.719 8.055 1 97.81 64 ASN B O 1
ATOM 3425 N N . GLU B 1 65 ? -9 41.719 10.25 1 97.88 65 GLU B N 1
ATOM 3426 C CA . GLU B 1 65 ? -10.117 42.625 10.406 1 97.88 65 GLU B CA 1
ATOM 3427 C C . GLU B 1 65 ? -9.875 43.938 9.633 1 97.88 65 GLU B C 1
ATOM 3429 O O . GLU B 1 65 ? -10.828 44.562 9.156 1 97.88 65 GLU B O 1
ATOM 3434 N N . ASN B 1 66 ? -8.633 44.312 9.492 1 98.12 66 ASN B N 1
ATOM 3435 C CA . ASN B 1 66 ? -8.281 45.562 8.836 1 98.12 66 ASN B CA 1
ATOM 3436 C C . ASN B 1 66 ? -8.555 45.5 7.332 1 98.12 66 ASN B C 1
ATOM 3438 O O . ASN B 1 66 ? -8.539 46.531 6.656 1 98.12 66 ASN B O 1
ATOM 3442 N N . LYS B 1 67 ? -8.914 44.344 6.848 1 98.25 67 LYS B N 1
ATOM 3443 C CA . LYS B 1 67 ? -9.102 44.188 5.406 1 98.25 67 LYS B CA 1
ATOM 3444 C C . LYS B 1 67 ? -10.57 44 5.059 1 98.25 67 LYS B C 1
ATOM 3446 O O . LYS B 1 67 ? -10.906 43.688 3.92 1 98.25 67 LYS B O 1
ATOM 3451 N N . TYR B 1 68 ? -11.461 44.219 6.008 1 98.25 68 TYR B N 1
ATOM 3452 C CA . TYR B 1 68 ? -12.891 44 5.816 1 98.25 68 TYR B CA 1
ATOM 3453 C C . TYR B 1 68 ? -13.445 44.906 4.734 1 98.25 68 TYR B C 1
ATOM 3455 O O . TYR B 1 68 ? -14.141 44.469 3.824 1 98.25 68 TYR B O 1
ATOM 3463 N N . GLN B 1 69 ? -13.125 46.188 4.867 1 98.44 69 GLN B N 1
ATOM 3464 C CA . GLN B 1 69 ? -13.68 47.156 3.932 1 98.44 69 GLN B CA 1
ATOM 3465 C C . GLN B 1 69 ? -13.203 46.906 2.506 1 98.44 69 GLN B C 1
ATOM 3467 O O . GLN B 1 69 ? -13.984 47 1.558 1 98.44 69 GLN B O 1
ATOM 3472 N N . GLU B 1 70 ? -11.93 46.594 2.43 1 98.62 70 GLU B N 1
ATOM 3473 C CA . GLU B 1 70 ? -11.406 46.25 1.109 1 98.62 70 GLU B CA 1
ATOM 3474 C C . GLU B 1 70 ? -12.141 45.062 0.507 1 98.62 70 GLU B C 1
ATOM 3476 O O . GLU B 1 70 ? -12.492 45.062 -0.673 1 98.62 70 GLU B O 1
ATOM 3481 N N . LEU B 1 71 ? -12.414 44 1.308 1 98.75 71 LEU B N 1
ATOM 3482 C CA . LEU B 1 71 ? -13.141 42.812 0.843 1 98.75 71 LEU B CA 1
ATOM 3483 C C . LEU B 1 71 ? -14.562 43.188 0.418 1 98.75 71 LEU B C 1
ATOM 3485 O O . LEU B 1 71 ? -15.031 42.75 -0.637 1 98.75 71 LEU B O 1
ATOM 3489 N N . LYS B 1 72 ? -15.211 43.938 1.207 1 98.5 72 LYS B N 1
ATOM 3490 C CA . LYS B 1 72 ? -16.578 44.375 0.929 1 98.5 72 LYS B CA 1
ATOM 3491 C C . LYS B 1 72 ? -16.641 45.125 -0.392 1 98.5 72 LYS B C 1
ATOM 3493 O O . LYS B 1 72 ? -17.547 44.906 -1.197 1 98.5 72 LYS B O 1
ATOM 3498 N N . ASP B 1 73 ? -15.672 46 -0.603 1 98.62 73 ASP B N 1
ATOM 3499 C CA . ASP B 1 73 ? -15.633 46.812 -1.823 1 98.62 73 ASP B CA 1
ATOM 3500 C C . ASP B 1 73 ? -15.406 45.938 -3.049 1 98.62 73 ASP B C 1
ATOM 3502 O O . ASP B 1 73 ? -16.031 46.125 -4.094 1 98.62 73 ASP B O 1
ATOM 3506 N N . LEU B 1 74 ? -14.477 45.031 -2.926 1 98.62 74 LEU B N 1
ATOM 3507 C CA . LEU B 1 74 ? -14.133 44.156 -4.035 1 98.62 74 LEU B CA 1
ATOM 3508 C C . LEU B 1 74 ? -15.32 43.281 -4.414 1 98.62 74 LEU B C 1
ATOM 3510 O O . LEU B 1 74 ? -15.477 42.906 -5.582 1 98.62 74 LEU B O 1
ATOM 3514 N N . LEU B 1 75 ? -16.219 42.938 -3.422 1 98.62 75 LEU B N 1
ATOM 3515 C CA . LEU B 1 75 ? -17.328 42 -3.658 1 98.62 75 LEU B CA 1
ATOM 3516 C C . LEU B 1 75 ? -18.625 42.781 -3.904 1 98.62 75 LEU B C 1
ATOM 3518 O O . LEU B 1 75 ? -19.688 42.156 -4.07 1 98.62 75 LEU B O 1
ATOM 3522 N N . ALA B 1 76 ? -18.516 44.062 -3.916 1 98 76 ALA B N 1
ATOM 3523 C CA . ALA B 1 76 ? -19.703 44.875 -4.117 1 98 76 ALA B CA 1
ATOM 3524 C C . ALA B 1 76 ? -20.422 44.5 -5.41 1 98 76 ALA B C 1
ATOM 3526 O O . ALA B 1 76 ? -19.781 44.344 -6.457 1 98 76 ALA B O 1
ATOM 3527 N N . GLY B 1 77 ? -21.766 44.281 -5.281 1 97.69 77 GLY B N 1
ATOM 3528 C CA . GLY B 1 77 ? -22.578 44 -6.457 1 97.69 77 GLY B CA 1
ATOM 3529 C C . GLY B 1 77 ? -22.609 42.531 -6.844 1 97.69 77 GLY B C 1
ATOM 3530 O O . GLY B 1 77 ? -23.344 42.156 -7.766 1 97.69 77 GLY B O 1
ATOM 3531 N N . THR B 1 78 ? -21.844 41.688 -6.211 1 97.88 78 THR B N 1
ATOM 3532 C CA . THR B 1 78 ? -21.75 40.281 -6.586 1 97.88 78 THR B CA 1
ATOM 3533 C C . THR B 1 78 ? -22.812 39.469 -5.863 1 97.88 78 THR B C 1
ATOM 3535 O O . THR B 1 78 ? -23.125 38.344 -6.273 1 97.88 78 THR B O 1
ATOM 3538 N N . GLY B 1 79 ? -23.344 39.938 -4.723 1 97.81 79 GLY B N 1
ATOM 3539 C CA . GLY B 1 79 ? -24.281 39.188 -3.9 1 97.81 79 GLY B CA 1
ATOM 3540 C C . GLY B 1 79 ? -23.594 38.25 -2.928 1 97.81 79 GLY B C 1
ATOM 3541 O O . GLY B 1 79 ? -24.25 37.594 -2.119 1 97.81 79 GLY B O 1
ATOM 3542 N N . ILE B 1 80 ? -22.234 38.156 -2.883 1 98.62 80 ILE B N 1
ATOM 3543 C CA . ILE B 1 80 ? -21.469 37.344 -1.971 1 98.62 80 ILE B CA 1
ATOM 3544 C C . ILE B 1 80 ? -21.359 38 -0.608 1 98.62 80 ILE B C 1
ATOM 3546 O O . ILE B 1 80 ? -20.891 39.156 -0.51 1 98.62 80 ILE B O 1
ATOM 3550 N N . GLU B 1 81 ? -21.828 37.312 0.385 1 98.62 81 GLU B N 1
ATOM 3551 C CA . GLU B 1 81 ? -21.719 37.844 1.738 1 98.62 81 GLU B CA 1
ATOM 3552 C C . GLU B 1 81 ? -20.266 37.812 2.219 1 98.62 81 GLU B C 1
ATOM 3554 O O . GLU B 1 81 ? -19.469 36.969 1.789 1 98.62 81 GLU B O 1
ATOM 3559 N N . CYS B 1 82 ? -19.875 38.781 3.062 1 98.38 82 CYS B N 1
ATOM 3560 C CA . CYS B 1 82 ? -18.5 38.781 3.529 1 98.38 82 CYS B CA 1
ATOM 3561 C C . CYS B 1 82 ? -18.422 39.156 5.004 1 98.38 82 CYS B C 1
ATOM 3563 O O . CYS B 1 82 ? -19.375 39.719 5.555 1 98.38 82 CYS B O 1
ATOM 3565 N N . ALA B 1 83 ? -17.438 38.781 5.664 1 98.56 83 ALA B N 1
ATOM 3566 C CA . ALA B 1 83 ? -17.141 39.094 7.059 1 98.56 83 ALA B CA 1
ATOM 3567 C C . ALA B 1 83 ? -15.625 39.094 7.301 1 98.56 83 ALA B C 1
ATOM 3569 O O . ALA B 1 83 ? -14.844 38.875 6.375 1 98.56 83 ALA B O 1
ATOM 3570 N N . SER B 1 84 ? -15.195 39.438 8.508 1 98.25 84 SER B N 1
ATOM 3571 C CA . SER B 1 84 ? -13.773 39.469 8.836 1 98.25 84 SER B CA 1
ATOM 3572 C C . SER B 1 84 ? -13.539 39.031 10.281 1 98.25 84 SER B C 1
ATOM 3574 O O . SER B 1 84 ? -14.484 38.844 11.039 1 98.25 84 SER B O 1
ATOM 3576 N N . GLY B 1 85 ? -12.297 38.812 10.594 1 97.31 85 GLY B N 1
ATOM 3577 C CA . GLY B 1 85 ? -11.891 38.469 11.945 1 97.31 85 GLY B CA 1
ATOM 3578 C C . GLY B 1 85 ? -12.172 37 12.281 1 97.31 85 GLY B C 1
ATOM 3579 O O . GLY B 1 85 ? -12.672 36.25 11.438 1 97.31 85 GLY B O 1
ATOM 3580 N N . GLU B 1 86 ? -11.844 36.656 13.453 1 95.69 86 GLU B N 1
ATOM 3581 C CA . GLU B 1 86 ? -12.055 35.281 13.93 1 95.69 86 GLU B CA 1
ATOM 3582 C C . GLU B 1 86 ? -13.523 34.875 13.82 1 95.69 86 GLU B C 1
ATOM 3584 O O . GLU B 1 86 ? -13.844 33.75 13.453 1 95.69 86 GLU B O 1
ATOM 3589 N N . THR B 1 87 ? -14.375 35.781 14.148 1 97.12 87 THR B N 1
ATOM 3590 C CA . THR B 1 87 ? -15.805 35.531 14.062 1 97.12 87 THR B CA 1
ATOM 3591 C C . THR B 1 87 ? -16.219 35.25 12.625 1 97.12 87 THR B C 1
ATOM 3593 O O . THR B 1 87 ? -17.078 34.406 12.367 1 97.12 87 THR B O 1
ATOM 3596 N N . GLY B 1 88 ? -15.617 36.031 11.742 1 98.06 88 GLY B N 1
ATOM 3597 C CA . GLY B 1 88 ? -15.891 35.812 10.328 1 98.06 88 GLY B CA 1
ATOM 3598 C C . GLY B 1 88 ? -15.484 34.438 9.867 1 98.06 88 GLY B C 1
ATOM 3599 O O . GLY B 1 88 ? -16.203 33.781 9.102 1 98.06 88 GLY B O 1
ATOM 3600 N N . LEU B 1 89 ? -14.336 33.969 10.305 1 98.19 89 LEU B N 1
ATOM 3601 C CA . LEU B 1 89 ? -13.867 32.625 9.961 1 98.19 89 LEU B CA 1
ATOM 3602 C C . LEU B 1 89 ? -14.805 31.562 10.516 1 98.19 89 LEU B C 1
ATOM 3604 O O . LEU B 1 89 ? -15.117 30.578 9.828 1 98.19 89 LEU B O 1
ATOM 3608 N N . VAL B 1 90 ? -15.258 31.734 11.711 1 98.31 90 VAL B N 1
ATOM 3609 C CA . VAL B 1 90 ? -16.172 30.812 12.367 1 98.31 90 VAL B CA 1
ATOM 3610 C C . VAL B 1 90 ? -17.516 30.812 11.633 1 98.31 90 VAL B C 1
ATOM 3612 O O . VAL B 1 90 ? -18.094 29.75 11.414 1 98.31 90 VAL B O 1
ATOM 3615 N N . ASP B 1 91 ? -18 32 11.219 1 98.25 91 ASP B N 1
ATOM 3616 C CA . ASP B 1 91 ? -19.234 32.125 10.469 1 98.25 91 ASP B CA 1
ATOM 3617 C C . ASP B 1 91 ? -19.156 31.359 9.141 1 98.25 91 ASP B C 1
ATOM 3619 O O . ASP B 1 91 ? -20.109 30.719 8.719 1 98.25 91 ASP B O 1
ATOM 3623 N N . ALA B 1 92 ? -18.047 31.5 8.523 1 98.56 92 ALA B N 1
ATOM 3624 C CA . ALA B 1 92 ? -17.812 30.797 7.262 1 98.56 92 ALA B CA 1
ATOM 3625 C C . ALA B 1 92 ? -17.922 29.281 7.449 1 98.56 92 ALA B C 1
ATOM 3627 O O . ALA B 1 92 ? -18.562 28.594 6.652 1 98.56 92 ALA B O 1
ATOM 3628 N N . ALA B 1 93 ? -17.328 28.781 8.492 1 98.44 93 ALA B N 1
ATOM 3629 C CA . ALA B 1 93 ? -17.281 27.359 8.766 1 98.44 93 ALA B CA 1
ATOM 3630 C C . ALA B 1 93 ? -18.641 26.844 9.242 1 98.44 93 ALA B C 1
ATOM 3632 O O . ALA B 1 93 ? -18.938 25.656 9.109 1 98.44 93 ALA B O 1
ATOM 3633 N N . ALA B 1 94 ? -19.453 27.75 9.734 1 98.06 94 ALA B N 1
ATOM 3634 C CA . ALA B 1 94 ? -20.766 27.391 10.281 1 98.06 94 ALA B CA 1
ATOM 3635 C C . ALA B 1 94 ? -21.797 27.25 9.18 1 98.06 94 ALA B C 1
ATOM 3637 O O . ALA B 1 94 ? -22.891 26.688 9.398 1 98.06 94 ALA B O 1
ATOM 3638 N N . ARG B 1 95 ? -21.438 27.734 8 1 97.94 95 ARG B N 1
ATOM 3639 C CA . ARG B 1 95 ? -22.375 27.547 6.895 1 97.94 95 ARG B CA 1
ATOM 3640 C C . ARG B 1 95 ? -22.562 26.062 6.582 1 97.94 95 ARG B C 1
ATOM 3642 O O . ARG B 1 95 ? -21.609 25.281 6.621 1 97.94 95 ARG B O 1
ATOM 3649 N N . GLN B 1 96 ? -23.812 25.734 6.336 1 97.56 96 GLN B N 1
ATOM 3650 C CA . GLN B 1 96 ? -24.109 24.328 6.055 1 97.56 96 GLN B CA 1
ATOM 3651 C C . GLN B 1 96 ? -23.359 23.844 4.816 1 97.56 96 GLN B C 1
ATOM 3653 O O . GLN B 1 96 ? -23.422 24.469 3.758 1 97.56 96 GLN B O 1
ATOM 3658 N N . CYS B 1 97 ? -22.656 22.734 4.965 1 98.12 97 CYS B N 1
ATOM 3659 C CA . CYS B 1 97 ? -21.906 22.125 3.863 1 98.12 97 CYS B CA 1
ATOM 3660 C C . CYS B 1 97 ? -21.781 20.625 4.047 1 98.12 97 CYS B C 1
ATOM 3662 O O . CYS B 1 97 ? -22.078 20.094 5.125 1 98.12 97 CYS B O 1
ATOM 3664 N N . ASP B 1 98 ? -21.484 19.922 2.971 1 97.88 98 ASP B N 1
ATOM 3665 C CA . ASP B 1 98 ? -21.234 18.484 3.016 1 97.88 98 ASP B CA 1
ATOM 3666 C C . ASP B 1 98 ? -19.797 18.188 3.432 1 97.88 98 ASP B C 1
ATOM 3668 O O . ASP B 1 98 ? -19.531 17.234 4.16 1 97.88 98 ASP B O 1
ATOM 3672 N N . THR B 1 99 ? -18.875 19.031 2.957 1 98.44 99 THR B N 1
ATOM 3673 C CA . THR B 1 99 ? -17.453 18.859 3.25 1 98.44 99 THR B CA 1
ATOM 3674 C C . THR B 1 99 ? -16.812 20.203 3.641 1 98.44 99 THR B C 1
ATOM 3676 O O . THR B 1 99 ? -16.984 21.203 2.943 1 98.44 99 THR B O 1
ATOM 3679 N N . LEU B 1 100 ? -16.188 20.25 4.75 1 98.81 100 LEU B N 1
ATOM 3680 C CA . LEU B 1 100 ? -15.367 21.391 5.164 1 98.81 100 LEU B CA 1
ATOM 3681 C C . LEU B 1 100 ? -13.883 21.078 5 1 98.81 100 LEU B C 1
ATOM 3683 O O . LEU B 1 100 ? -13.367 20.141 5.625 1 98.81 100 LEU B O 1
ATOM 3687 N N . VAL B 1 101 ? -13.211 21.797 4.121 1 98.88 101 VAL B N 1
ATOM 3688 C CA . VAL B 1 101 ? -11.766 21.688 3.998 1 98.88 101 VAL B CA 1
ATOM 3689 C C . VAL B 1 101 ? -11.086 22.656 4.969 1 98.88 101 VAL B C 1
ATOM 3691 O O . VAL B 1 101 ? -11.211 23.875 4.824 1 98.88 101 VAL B O 1
ATOM 3694 N N . SER B 1 102 ? -10.453 22.125 5.938 1 98.62 102 SER B N 1
ATOM 3695 C CA . SER B 1 102 ? -9.758 22.922 6.941 1 98.62 102 SER B CA 1
ATOM 3696 C C . SER B 1 102 ? -8.281 23.078 6.586 1 98.62 102 SER B C 1
ATOM 3698 O O . SER B 1 102 ? -7.449 22.25 6.973 1 98.62 102 SER B O 1
ATOM 3700 N N . ALA B 1 103 ? -7.961 24.188 5.969 1 97.44 103 ALA B N 1
ATOM 3701 C CA . ALA B 1 103 ? -6.613 24.391 5.449 1 97.44 103 ALA B CA 1
ATOM 3702 C C . ALA B 1 103 ? -5.992 25.672 6.023 1 97.44 103 ALA B C 1
ATOM 3704 O O . ALA B 1 103 ? -5.16 26.312 5.379 1 97.44 103 ALA B O 1
ATOM 3705 N N . ILE B 1 104 ? -6.48 26.047 7.195 1 94.25 104 ILE B N 1
ATOM 3706 C CA . ILE B 1 104 ? -5.867 27.141 7.938 1 94.25 104 ILE B CA 1
ATOM 3707 C C . ILE B 1 104 ? -4.668 26.625 8.727 1 94.25 104 ILE B C 1
ATOM 3709 O O . ILE B 1 104 ? -4.723 25.531 9.297 1 94.25 104 ILE B O 1
ATOM 3713 N N . THR B 1 105 ? -3.627 27.359 8.766 1 88.06 105 THR B N 1
ATOM 3714 C CA . THR B 1 105 ? -2.414 26.953 9.469 1 88.06 105 THR B CA 1
ATOM 3715 C C . THR B 1 105 ? -2.518 27.266 10.961 1 88.06 105 THR B C 1
ATOM 3717 O O . THR B 1 105 ? -3.061 28.312 11.336 1 88.06 105 THR B O 1
ATOM 3720 N N . GLY B 1 106 ? -2.021 26.406 11.75 1 88.69 106 GLY B N 1
ATOM 3721 C CA . GLY B 1 106 ? -1.854 26.672 13.164 1 88.69 106 GLY B CA 1
ATOM 3722 C C . GLY B 1 106 ? -3.117 26.438 13.977 1 88.69 106 GLY B C 1
ATOM 3723 O O . GLY B 1 106 ? -4.102 25.906 13.461 1 88.69 106 GLY B O 1
ATOM 3724 N N . ALA B 1 107 ? -3.082 26.844 15.195 1 90.38 107 ALA B N 1
ATOM 3725 C CA . ALA B 1 107 ? -4.164 26.609 16.141 1 90.38 107 ALA B CA 1
ATOM 3726 C C . ALA B 1 107 ? -5.402 27.422 15.781 1 90.38 107 ALA B C 1
ATOM 3728 O O . ALA B 1 107 ? -6.5 27.141 16.266 1 90.38 107 ALA B O 1
ATOM 3729 N N . ALA B 1 108 ? -5.25 28.375 14.891 1 89.5 108 ALA B N 1
ATOM 3730 C CA . ALA B 1 108 ? -6.336 29.266 14.492 1 89.5 108 ALA B CA 1
ATOM 3731 C C . ALA B 1 108 ? -7.449 28.484 13.789 1 89.5 108 ALA B C 1
ATOM 3733 O O . ALA B 1 108 ? -8.586 28.969 13.695 1 89.5 108 ALA B O 1
ATOM 3734 N N . ALA B 1 109 ? -7.145 27.344 13.312 1 95.06 109 ALA B N 1
ATOM 3735 C CA . ALA B 1 109 ? -8.109 26.531 12.562 1 95.06 109 ALA B CA 1
ATOM 3736 C C . ALA B 1 109 ? -9.094 25.844 13.508 1 95.06 109 ALA B C 1
ATOM 3738 O O . ALA B 1 109 ? -10.156 25.391 13.078 1 95.06 109 ALA B O 1
ATOM 3739 N N . LEU B 1 110 ? -8.703 25.672 14.773 1 96.56 110 LEU B N 1
ATOM 3740 C CA . LEU B 1 110 ? -9.422 24.797 15.688 1 96.56 110 LEU B CA 1
ATOM 3741 C C . LEU B 1 110 ? -10.875 25.234 15.852 1 96.56 110 LEU B C 1
ATOM 3743 O O . LEU B 1 110 ? -11.797 24.469 15.602 1 96.56 110 LEU B O 1
ATOM 3747 N N . ARG B 1 111 ? -11.125 26.531 16.125 1 96.12 111 ARG B N 1
ATOM 3748 C CA . ARG B 1 111 ? -12.469 27.031 16.391 1 96.12 111 ARG B CA 1
ATOM 3749 C C . ARG B 1 111 ? -13.359 26.922 15.164 1 96.12 111 ARG B C 1
ATOM 3751 O O . ARG B 1 111 ? -14.453 26.359 15.234 1 96.12 111 ARG B O 1
ATOM 3758 N N . PRO B 1 112 ? -12.859 27.469 14.047 1 98 112 PRO B N 1
ATOM 3759 C CA . PRO B 1 112 ? -13.734 27.328 12.883 1 98 112 PRO B CA 1
ATOM 3760 C C . PRO B 1 112 ? -13.969 25.859 12.5 1 98 112 PRO B C 1
ATOM 3762 O O . PRO B 1 112 ? -15.078 25.5 12.086 1 98 112 PRO B O 1
ATOM 3765 N N . THR B 1 113 ? -13.031 24.953 12.578 1 98.19 113 THR B N 1
ATOM 3766 C CA . THR B 1 113 ? -13.188 23.562 12.203 1 98.19 113 THR B CA 1
ATOM 3767 C C . THR B 1 113 ? -14.234 22.875 13.078 1 98.19 113 THR B C 1
ATOM 3769 O O . THR B 1 113 ? -14.977 22.016 12.602 1 98.19 113 THR B O 1
ATOM 3772 N N . LEU B 1 114 ? -14.305 23.297 14.344 1 97.88 114 LEU B N 1
ATOM 3773 C CA . LEU B 1 114 ? -15.289 22.719 15.266 1 97.88 114 LEU B CA 1
ATOM 3774 C C . LEU B 1 114 ? -16.703 23 14.781 1 97.88 114 LEU B C 1
ATOM 3776 O O . LEU B 1 114 ? -17.609 22.188 15.008 1 97.88 114 LEU B O 1
ATOM 3780 N N . GLU B 1 115 ? -16.906 24.125 14.094 1 97.81 115 GLU B N 1
ATOM 3781 C CA . GLU B 1 115 ? -18.234 24.438 13.57 1 97.81 115 GLU B CA 1
ATOM 3782 C C . GLU B 1 115 ? -18.656 23.438 12.508 1 97.81 115 GLU B C 1
ATOM 3784 O O . GLU B 1 115 ? -19.828 23.062 12.422 1 97.81 115 GLU B O 1
ATOM 3789 N N . GLY B 1 116 ? -17.688 23.062 11.625 1 97.5 116 GLY B N 1
ATOM 3790 C CA . GLY B 1 116 ? -17.953 22 10.672 1 97.5 116 GLY B CA 1
ATOM 3791 C C . GLY B 1 116 ? -18.297 20.672 11.336 1 97.5 116 GLY B C 1
ATOM 3792 O O . GLY B 1 116 ? -19.203 19.969 10.891 1 97.5 116 GLY B O 1
ATOM 3793 N N . ILE B 1 117 ? -17.547 20.328 12.383 1 98.19 117 ILE B N 1
ATOM 3794 C CA . ILE B 1 117 ? -17.766 19.094 13.133 1 98.19 117 ILE B CA 1
ATOM 3795 C C . ILE B 1 117 ? -19.172 19.078 13.719 1 98.19 117 ILE B C 1
ATOM 3797 O O . ILE B 1 117 ? -19.891 18.078 13.609 1 98.19 117 ILE B O 1
ATOM 3801 N N . LYS B 1 118 ? -19.594 20.219 14.266 1 97.88 118 LYS B N 1
ATOM 3802 C CA . LYS B 1 118 ? -20.875 20.328 14.938 1 97.88 118 LYS B CA 1
ATOM 3803 C C . LYS B 1 118 ? -22.031 20.078 13.969 1 97.88 118 LYS B C 1
ATOM 3805 O O . LYS B 1 118 ? -23.109 19.656 14.383 1 97.88 118 LYS B O 1
ATOM 3810 N N . GLN B 1 119 ? -21.75 20.188 12.727 1 96.88 119 GLN B N 1
ATOM 3811 C CA . GLN B 1 119 ? -22.797 20 11.727 1 96.88 119 GLN B CA 1
ATOM 3812 C C . GLN B 1 119 ? -22.766 18.562 11.18 1 96.88 119 GLN B C 1
ATOM 3814 O O . GLN B 1 119 ? -23.594 18.203 10.352 1 96.88 119 GLN B O 1
ATOM 3819 N N . GLY B 1 120 ? -21.781 17.859 11.609 1 97.81 120 GLY B N 1
ATOM 3820 C CA . GLY B 1 120 ? -21.656 16.484 11.148 1 97.81 120 GLY B CA 1
ATOM 3821 C C . GLY B 1 120 ? -21.078 16.359 9.758 1 97.81 120 GLY B C 1
ATOM 3822 O O . GLY B 1 120 ? -21.312 15.367 9.062 1 97.81 120 GLY B O 1
ATOM 3823 N N . ALA B 1 121 ? -20.391 17.344 9.32 1 98.19 121 ALA B N 1
ATOM 3824 C CA . ALA B 1 121 ? -19.828 17.375 7.973 1 98.19 121 ALA B CA 1
ATOM 3825 C C . ALA B 1 121 ? -18.656 16.422 7.852 1 98.19 121 ALA B C 1
ATOM 3827 O O . ALA B 1 121 ? -18.125 15.938 8.859 1 98.19 121 ALA B O 1
ATOM 3828 N N . LYS B 1 122 ? -18.281 16.047 6.594 1 98.25 122 LYS B N 1
ATOM 3829 C CA . LYS B 1 122 ? -16.953 15.523 6.316 1 98.25 122 LYS B CA 1
ATOM 3830 C C . LYS B 1 122 ? -15.891 16.609 6.465 1 98.25 122 LYS B C 1
ATOM 3832 O O . LYS B 1 122 ? -16 17.672 5.867 1 98.25 122 LYS B O 1
ATOM 3837 N N . ILE B 1 123 ? -14.984 16.312 7.301 1 98.75 123 ILE B N 1
ATOM 3838 C CA . ILE B 1 123 ? -13.914 17.281 7.535 1 98.75 123 ILE B CA 1
ATOM 3839 C C . ILE B 1 123 ? -12.641 16.828 6.812 1 98.75 123 ILE B C 1
ATOM 3841 O O . ILE B 1 123 ? -11.969 15.891 7.25 1 98.75 123 ILE B O 1
ATOM 3845 N N . ALA B 1 124 ? -12.352 17.438 5.672 1 98.81 124 ALA B N 1
ATOM 3846 C CA . ALA B 1 124 ? -11.023 17.281 5.066 1 98.81 124 ALA B CA 1
ATOM 3847 C C . ALA B 1 124 ? -9.977 18.078 5.836 1 98.81 124 ALA B C 1
ATOM 3849 O O . ALA B 1 124 ? -9.82 19.281 5.613 1 98.81 124 ALA B O 1
ATOM 3850 N N . LEU B 1 125 ? -9.305 17.438 6.688 1 98.44 125 LEU B N 1
ATOM 3851 C CA . LEU B 1 125 ? -8.484 18.094 7.695 1 98.44 125 LEU B CA 1
ATOM 3852 C C . LEU B 1 125 ? -7.035 18.219 7.223 1 98.44 125 LEU B C 1
ATOM 3854 O O . LEU B 1 125 ? -6.277 17.25 7.281 1 98.44 125 LEU B O 1
ATOM 3858 N N . ALA B 1 126 ? -6.656 19.391 6.84 1 97.44 126 ALA B N 1
ATOM 3859 C CA . ALA B 1 126 ? -5.277 19.656 6.438 1 97.44 126 ALA B CA 1
ATOM 3860 C C . ALA B 1 126 ? -4.504 20.344 7.562 1 97.44 126 ALA B C 1
ATOM 3862 O O . ALA B 1 126 ? -3.301 20.578 7.438 1 97.44 126 ALA B O 1
ATOM 3863 N N . ASN B 1 127 ? -5.16 20.594 8.617 1 95.81 127 ASN B N 1
ATOM 3864 C CA . ASN B 1 127 ? -4.566 21.266 9.773 1 95.81 127 ASN B CA 1
ATOM 3865 C C . ASN B 1 127 ? -4.25 20.266 10.891 1 95.81 127 ASN B C 1
ATOM 3867 O O . ASN B 1 127 ? -5.113 19.953 11.711 1 95.81 127 ASN B O 1
ATOM 3871 N N . LYS B 1 128 ? -2.98 19.891 10.938 1 96.5 128 LYS B N 1
ATOM 3872 C CA . LYS B 1 128 ? -2.557 18.922 11.945 1 96.5 128 LYS B CA 1
ATOM 3873 C C . LYS B 1 128 ? -2.619 19.516 13.344 1 96.5 128 LYS B C 1
ATOM 3875 O O . LYS B 1 128 ? -2.891 18.812 14.32 1 96.5 128 LYS B O 1
ATOM 3880 N N . GLU B 1 129 ? -2.506 20.828 13.5 1 95.38 129 GLU B N 1
ATOM 3881 C CA . GLU B 1 129 ? -2.412 21.484 14.797 1 95.38 129 GLU B CA 1
ATOM 3882 C C . GLU B 1 129 ? -3.703 21.328 15.594 1 95.38 129 GLU B C 1
ATOM 3884 O O . GLU B 1 129 ? -3.674 21.25 16.828 1 95.38 129 GLU B O 1
ATOM 3889 N N . SER B 1 130 ? -4.867 21.25 14.898 1 96.12 130 SER B N 1
ATOM 3890 C CA . SER B 1 130 ? -6.129 21.031 15.602 1 96.12 130 SER B CA 1
ATOM 3891 C C . SER B 1 130 ? -6.09 19.75 16.422 1 96.12 130 SER B C 1
ATOM 3893 O O . SER B 1 130 ? -6.512 19.719 17.578 1 96.12 130 SER B O 1
ATOM 3895 N N . ILE B 1 131 ? -5.539 18.703 15.812 1 97.19 131 ILE B N 1
ATOM 3896 C CA . ILE B 1 131 ? -5.445 17.422 16.5 1 97.19 131 ILE B CA 1
ATOM 3897 C C . ILE B 1 131 ? -4.336 17.469 17.547 1 97.19 131 ILE B C 1
ATOM 3899 O O . ILE B 1 131 ? -4.492 16.938 18.641 1 97.19 131 ILE B O 1
ATOM 3903 N N . VAL B 1 132 ? -3.238 18.094 17.219 1 97.75 132 VAL B N 1
ATOM 3904 C CA . VAL B 1 132 ? -2.102 18.188 18.141 1 97.75 132 VAL B CA 1
ATOM 3905 C C . VAL B 1 132 ? -2.51 18.922 19.406 1 97.75 132 VAL B C 1
ATOM 3907 O O . VAL B 1 132 ? -2.195 18.484 20.516 1 97.75 132 VAL B O 1
ATOM 3910 N N . CYS B 1 133 ? -3.27 20 19.281 1 96.5 133 CYS B N 1
ATOM 3911 C CA . CYS B 1 133 ? -3.615 20.875 20.391 1 96.5 133 CYS B CA 1
ATOM 3912 C C . CYS B 1 133 ? -4.738 20.266 21.234 1 96.5 133 CYS B C 1
ATOM 3914 O O . CYS B 1 133 ? -4.77 20.453 22.453 1 96.5 133 CYS B O 1
ATOM 3916 N N . ALA B 1 134 ? -5.641 19.578 20.516 1 96 134 ALA B N 1
ATOM 3917 C CA . ALA B 1 134 ? -6.867 19.188 21.219 1 96 134 ALA B CA 1
ATOM 3918 C C . ALA B 1 134 ? -7.227 17.734 20.938 1 96 134 ALA B C 1
ATOM 3920 O O . ALA B 1 1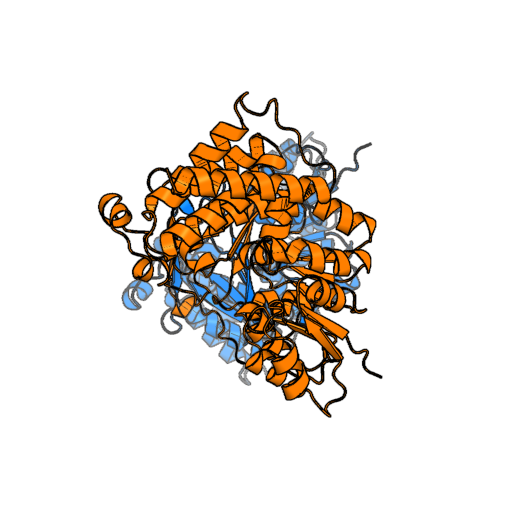34 ? -8.398 17.359 20.984 1 96 134 ALA B O 1
ATOM 3921 N N . GLY B 1 135 ? -6.332 16.938 20.547 1 89.75 135 GLY B N 1
ATOM 3922 C CA . GLY B 1 135 ? -6.516 15.625 19.953 1 89.75 135 GLY B CA 1
ATOM 3923 C C . GLY B 1 135 ? -7.648 14.836 20.578 1 89.75 135 GLY B C 1
ATOM 3924 O O . GLY B 1 135 ? -8.656 14.555 19.922 1 89.75 135 GLY B O 1
ATOM 3925 N N . VAL B 1 136 ? -7.68 14.617 21.906 1 92.44 136 VAL B N 1
ATOM 3926 C CA . VAL B 1 136 ? -8.688 13.789 22.562 1 92.44 136 VAL B CA 1
ATOM 3927 C C . VAL B 1 136 ? -10.047 14.477 22.484 1 92.44 136 VAL B C 1
ATOM 3929 O O . VAL B 1 136 ? -11.047 13.844 22.109 1 92.44 136 VAL B O 1
ATOM 3932 N N . LEU B 1 137 ? -10.07 15.719 22.75 1 96.69 137 LEU B N 1
ATOM 3933 C CA . LEU B 1 137 ? -11.305 16.5 22.734 1 96.69 137 LEU B CA 1
ATOM 3934 C C . LEU B 1 137 ? -11.836 16.641 21.312 1 96.69 137 LEU B C 1
ATOM 3936 O O . LEU B 1 137 ? -13.039 16.484 21.078 1 96.69 137 LEU B O 1
ATOM 3940 N N . PHE B 1 138 ? -10.953 16.906 20.453 1 97.19 138 PHE B N 1
ATOM 3941 C CA . PHE B 1 138 ? -11.305 17.109 19.062 1 97.19 138 PHE B CA 1
ATOM 3942 C C . PHE B 1 138 ? -11.945 15.852 18.469 1 97.19 138 PHE B C 1
ATOM 3944 O O . PHE B 1 138 ? -12.992 15.93 17.828 1 97.19 138 PHE B O 1
ATOM 3951 N N . LEU B 1 139 ? -11.344 14.695 18.688 1 97.69 139 LEU B N 1
ATOM 3952 C CA . LEU B 1 139 ? -11.844 13.422 18.188 1 97.69 139 LEU B CA 1
ATOM 3953 C C . LEU B 1 139 ? -13.164 13.055 18.859 1 97.69 139 LEU B C 1
ATOM 3955 O O . LEU B 1 139 ? -14.062 12.516 18.219 1 97.69 139 LEU B O 1
ATOM 3959 N N . SER B 1 140 ? -13.281 13.305 20.141 1 97.44 140 SER B N 1
ATOM 3960 C CA . SER B 1 140 ? -14.523 13.047 20.859 1 97.44 140 SER B CA 1
ATOM 3961 C C . SER B 1 140 ? -15.664 13.891 20.312 1 97.44 140 SER B C 1
ATOM 3963 O O . SER B 1 140 ? -16.797 13.422 20.219 1 97.44 140 SER B O 1
ATOM 3965 N N . GLU B 1 141 ? -15.32 15.172 20.016 1 97.62 141 GLU B N 1
ATOM 3966 C CA . GLU B 1 141 ? -16.312 16.062 19.438 1 97.62 141 GLU B CA 1
ATOM 3967 C C . GLU B 1 141 ? -16.781 15.555 18.078 1 97.62 141 GLU B C 1
ATOM 3969 O O . GLU B 1 141 ? -17.984 15.586 17.766 1 97.62 141 GLU B O 1
ATOM 3974 N N . ALA B 1 142 ? -15.859 15.109 17.25 1 98.25 142 ALA B N 1
ATOM 3975 C CA . ALA B 1 142 ? -16.203 14.547 15.945 1 98.25 142 ALA B CA 1
ATOM 3976 C C . ALA B 1 142 ? -17.141 13.359 16.094 1 98.25 142 ALA B C 1
ATOM 3978 O O . ALA B 1 142 ? -18.109 13.227 15.336 1 98.25 142 ALA B O 1
ATOM 3979 N N . LYS B 1 143 ? -16.828 12.492 17.031 1 97.88 143 LYS B N 1
ATOM 3980 C CA . LYS B 1 143 ? -17.672 11.328 17.297 1 97.88 143 LYS B CA 1
ATOM 3981 C C . LYS B 1 143 ? -19.062 11.75 17.766 1 97.88 143 LYS B C 1
ATOM 3983 O O . LYS B 1 143 ? -20.062 11.219 17.312 1 97.88 143 LYS B O 1
ATOM 3988 N N . LYS B 1 144 ? -19.078 12.711 18.703 1 98.12 144 LYS B N 1
ATOM 3989 C CA . LYS B 1 144 ? -20.312 13.211 19.281 1 98.12 144 LYS B CA 1
ATOM 3990 C C . LYS B 1 144 ? -21.266 13.695 18.188 1 98.12 144 LYS B C 1
ATOM 3992 O O . LYS B 1 144 ? -22.469 13.43 18.266 1 98.12 144 LYS B O 1
ATOM 3997 N N . TYR B 1 145 ? -20.75 14.328 17.234 1 98.25 145 TYR B N 1
ATOM 3998 C CA . TYR B 1 145 ? -21.594 14.945 16.219 1 98.25 145 TYR B CA 1
ATOM 3999 C C . TYR B 1 145 ? -21.609 14.117 14.938 1 98.25 145 TYR B C 1
ATOM 4001 O O . TYR B 1 145 ? -22.125 14.555 13.906 1 98.25 145 TYR B O 1
ATOM 4009 N N . ASN B 1 146 ? -21 12.961 14.977 1 98.06 146 ASN B N 1
ATOM 4010 C CA . ASN B 1 146 ? -20.938 12.016 13.859 1 98.06 146 ASN B CA 1
ATOM 4011 C C . ASN B 1 146 ? -20.297 12.641 12.625 1 98.06 146 ASN B C 1
ATOM 4013 O O . ASN B 1 146 ? -20.75 12.43 11.508 1 98.06 146 ASN B O 1
ATOM 4017 N N . ALA B 1 147 ? -19.344 13.57 12.883 1 98.25 147 ALA B N 1
ATOM 4018 C CA . ALA B 1 147 ? -18.531 14.109 11.789 1 98.25 147 ALA B CA 1
ATOM 4019 C C . ALA B 1 147 ? -17.5 13.086 11.312 1 98.25 147 ALA B C 1
ATOM 4021 O O . ALA B 1 147 ? -16.984 12.305 12.109 1 98.25 147 ALA B O 1
ATOM 4022 N N . THR B 1 148 ? -17.234 13.031 10 1 98.12 148 THR B N 1
ATOM 4023 C CA . THR B 1 148 ? -16.203 12.156 9.438 1 98.12 148 THR B CA 1
ATOM 4024 C C . THR B 1 148 ? -14.898 12.922 9.227 1 98.12 148 THR B C 1
ATOM 4026 O O . THR B 1 148 ? -14.867 13.906 8.484 1 98.12 148 THR B O 1
ATOM 4029 N N . LEU B 1 149 ? -13.906 12.539 9.906 1 98.25 149 LEU B N 1
ATOM 4030 C CA . LEU B 1 149 ? -12.594 13.172 9.734 1 98.25 149 LEU B CA 1
ATOM 4031 C C . LEU B 1 149 ? -11.812 12.492 8.617 1 98.25 149 LEU B C 1
ATOM 4033 O O . LEU B 1 149 ? -11.57 11.281 8.664 1 98.25 149 LEU B O 1
ATOM 4037 N N . LEU B 1 150 ? -11.438 13.188 7.605 1 98.56 150 LEU B N 1
ATOM 4038 C CA . LEU B 1 150 ? -10.633 12.734 6.48 1 98.56 150 LEU B CA 1
ATOM 4039 C C . LEU B 1 150 ? -9.297 13.469 6.434 1 98.56 150 LEU B C 1
ATOM 4041 O O . LEU B 1 150 ? -9.234 14.633 6.031 1 98.56 150 LEU B O 1
ATOM 4045 N N . PRO B 1 151 ? -8.227 12.781 6.844 1 98.5 151 PRO B N 1
ATOM 4046 C CA . PRO B 1 151 ? -6.938 13.477 6.855 1 98.5 151 PRO B CA 1
ATOM 4047 C C . PRO B 1 151 ? -6.469 13.867 5.457 1 98.5 151 PRO B C 1
ATOM 4049 O O . PRO B 1 151 ? -6.594 13.086 4.516 1 98.5 151 PRO B O 1
ATOM 4052 N N . VAL B 1 152 ? -5.969 15.047 5.352 1 98.44 152 VAL B N 1
ATOM 4053 C CA . VAL B 1 152 ? -5.453 15.539 4.078 1 98.44 152 VAL B CA 1
ATOM 4054 C C . VAL B 1 152 ? -3.928 15.57 4.109 1 98.44 152 VAL B C 1
ATOM 4056 O O . VAL B 1 152 ? -3.275 15.5 3.066 1 98.44 152 VAL B O 1
ATOM 4059 N N . ASP B 1 153 ? -3.385 15.719 5.363 1 97.62 153 ASP B N 1
ATOM 4060 C CA . ASP B 1 153 ? -1.935 15.586 5.469 1 97.62 153 ASP B CA 1
ATOM 4061 C C . ASP B 1 153 ? -1.451 14.297 4.809 1 97.62 153 ASP B C 1
ATOM 4063 O O . ASP B 1 153 ? -2.035 13.234 5.02 1 97.62 153 ASP B O 1
ATOM 4067 N N . SER B 1 154 ? -0.442 14.383 4.004 1 98.12 154 SER B N 1
ATOM 4068 C CA . SER B 1 154 ? -0.092 13.328 3.059 1 98.12 154 SER B CA 1
ATOM 4069 C C . SER B 1 154 ? 0.161 12 3.773 1 98.12 154 SER B C 1
ATOM 4071 O O . SER B 1 154 ? -0.327 10.953 3.344 1 98.12 154 SER B O 1
ATOM 4073 N N . GLU B 1 155 ? 0.953 12.039 4.906 1 98.62 155 GLU B N 1
ATOM 4074 C CA . GLU B 1 155 ? 1.277 10.812 5.629 1 98.62 155 GLU B CA 1
ATOM 4075 C C . GLU B 1 155 ? 0.025 10.18 6.227 1 98.62 155 GLU B C 1
ATOM 4077 O O . GLU B 1 155 ? -0.154 8.961 6.156 1 98.62 155 GLU B O 1
ATOM 4082 N N . HIS B 1 156 ? -0.854 10.961 6.812 1 98.81 156 HIS B N 1
ATOM 4083 C CA . HIS B 1 156 ? -2.061 10.438 7.441 1 98.81 156 HIS B CA 1
ATOM 4084 C C . HIS B 1 156 ? -3.072 9.977 6.395 1 98.81 156 HIS B C 1
ATOM 4086 O O . HIS B 1 156 ? -3.785 8.992 6.602 1 98.81 156 HIS B O 1
ATOM 4092 N N . ASN B 1 157 ? -3.193 10.789 5.301 1 98.81 157 ASN B N 1
ATOM 4093 C CA . ASN B 1 157 ? -4.012 10.336 4.18 1 98.81 157 ASN B CA 1
ATOM 4094 C C . ASN B 1 157 ? -3.557 8.977 3.668 1 98.81 157 ASN B C 1
ATOM 4096 O O . ASN B 1 157 ? -4.383 8.109 3.391 1 98.81 157 ASN B O 1
ATOM 4100 N N . ALA B 1 158 ? -2.236 8.805 3.549 1 98.81 158 ALA B N 1
ATOM 4101 C CA . ALA B 1 158 ? -1.64 7.555 3.088 1 98.81 158 ALA B CA 1
ATOM 4102 C C . ALA B 1 158 ? -2.014 6.395 4.008 1 98.81 158 ALA B C 1
ATOM 4104 O O . ALA B 1 158 ? -2.436 5.336 3.541 1 98.81 158 ALA B O 1
ATOM 4105 N N . ILE B 1 159 ? -1.855 6.609 5.309 1 98.81 159 ILE B N 1
ATOM 4106 C CA . ILE B 1 159 ? -2.232 5.578 6.27 1 98.81 159 ILE B CA 1
ATOM 4107 C C . ILE B 1 159 ? -3.717 5.254 6.125 1 98.81 159 ILE B C 1
ATOM 4109 O O . ILE B 1 159 ? -4.102 4.082 6.086 1 98.81 159 ILE B O 1
ATOM 4113 N N . PHE B 1 160 ? -4.582 6.262 6.008 1 98.38 160 PHE B N 1
ATOM 4114 C CA . PHE B 1 160 ? -6.027 6.109 5.91 1 98.38 160 PHE B CA 1
ATOM 4115 C C . PHE B 1 160 ? -6.398 5.238 4.719 1 98.38 160 PHE B C 1
ATOM 4117 O O . PHE B 1 160 ? -7.32 4.422 4.801 1 98.38 160 PHE B O 1
ATOM 4124 N N . GLN B 1 161 ? -5.641 5.344 3.66 1 98.19 161 GLN B N 1
ATOM 4125 C CA . GLN B 1 161 ? -5.969 4.637 2.426 1 98.19 161 GLN B CA 1
ATOM 4126 C C . GLN B 1 161 ? -5.629 3.154 2.537 1 98.19 161 GLN B C 1
ATOM 4128 O O . GLN B 1 161 ? -6.191 2.33 1.814 1 98.19 161 GLN B O 1
ATOM 4133 N N . VAL B 1 162 ? -4.641 2.793 3.428 1 97.88 162 VAL B N 1
ATOM 4134 C CA . VAL B 1 162 ? -4.184 1.406 3.402 1 97.88 162 VAL B CA 1
ATOM 4135 C C . VAL B 1 162 ? -4.5 0.734 4.738 1 97.88 162 VAL B C 1
ATOM 4137 O O . VAL B 1 162 ? -4.141 -0.426 4.953 1 97.88 162 VAL B O 1
ATOM 4140 N N . LEU B 1 163 ? -5.23 1.476 5.578 1 96.12 163 LEU B N 1
ATOM 4141 C CA . LEU B 1 163 ? -5.57 0.923 6.883 1 96.12 163 LEU B CA 1
ATOM 4142 C C . LEU B 1 163 ? -6.758 -0.028 6.777 1 96.12 163 LEU B C 1
ATOM 4144 O O . LEU B 1 163 ? -7.812 0.344 6.266 1 96.12 163 LEU B O 1
ATOM 4148 N N . ASP B 1 164 ? -6.809 -1.202 7.156 1 86.75 164 ASP B N 1
ATOM 4149 C CA . ASP B 1 164 ? -7.879 -2.186 7.023 1 86.75 164 ASP B CA 1
ATOM 4150 C C . ASP B 1 164 ? -8.234 -2.795 8.375 1 86.75 164 ASP B C 1
ATOM 4152 O O . ASP B 1 164 ? -9.383 -2.711 8.82 1 86.75 164 ASP B O 1
ATOM 4156 N N . ASN B 1 165 ? -7.406 -3.637 9.086 1 88.56 165 ASN B N 1
ATOM 4157 C CA . ASN B 1 165 ? -7.562 -4.367 10.336 1 88.56 165 ASN B CA 1
ATOM 4158 C C . ASN B 1 165 ? -6.742 -3.732 11.461 1 88.56 165 ASN B C 1
ATOM 4160 O O . ASN B 1 165 ? -5.645 -4.195 11.773 1 88.56 165 ASN B O 1
ATOM 4164 N N . HIS B 1 166 ? -7.449 -2.842 12.195 1 91.25 166 HIS B N 1
ATOM 4165 C CA . HIS B 1 166 ? -6.738 -2.051 13.195 1 91.25 166 HIS B CA 1
ATOM 4166 C C . HIS B 1 166 ? -6.141 -2.941 14.281 1 91.25 166 HIS B C 1
ATOM 4168 O O . HIS B 1 166 ? -5.07 -2.645 14.812 1 91.25 166 HIS B O 1
ATOM 4174 N N . LYS B 1 167 ? -6.789 -4.016 14.539 1 91.56 167 LYS B N 1
ATOM 4175 C CA . LYS B 1 167 ? -6.359 -4.902 15.617 1 91.56 167 LYS B CA 1
ATOM 4176 C C . LYS B 1 167 ? -5.07 -5.629 15.242 1 91.56 167 LYS B C 1
ATOM 4178 O O . LYS B 1 167 ? -4.387 -6.168 16.109 1 91.56 167 LYS B O 1
ATOM 4183 N N . ARG B 1 168 ? -4.773 -5.672 13.961 1 95.56 168 ARG B N 1
ATOM 4184 C CA . ARG B 1 168 ? -3.633 -6.457 13.5 1 95.56 168 ARG B CA 1
ATOM 4185 C C . ARG B 1 168 ? -2.467 -5.555 13.109 1 95.56 168 ARG B C 1
ATOM 4187 O O . ARG B 1 168 ? -1.436 -6.035 12.633 1 95.56 168 ARG B O 1
ATOM 4194 N N . VAL B 1 169 ? -2.621 -4.223 13.336 1 97.56 169 VAL B N 1
ATOM 4195 C CA . VAL B 1 169 ? -1.546 -3.279 13.039 1 97.56 169 VAL B CA 1
ATOM 4196 C C . VAL B 1 169 ? -0.418 -3.447 14.055 1 97.56 169 VAL B C 1
ATOM 4198 O O . VAL B 1 169 ? -0.649 -3.391 15.266 1 97.56 169 VAL B O 1
ATOM 4201 N N . GLU B 1 170 ? 0.731 -3.693 13.547 1 97 170 GLU B N 1
ATOM 4202 C CA . GLU B 1 170 ? 1.917 -3.773 14.398 1 97 170 GLU B CA 1
ATOM 4203 C C . GLU B 1 170 ? 2.559 -2.4 14.578 1 97 170 GLU B C 1
ATOM 4205 O O . GLU B 1 170 ? 2.957 -2.037 15.688 1 97 170 GLU B O 1
ATOM 4210 N N . LYS B 1 171 ? 2.744 -1.654 13.438 1 97.69 171 LYS B N 1
ATOM 4211 C CA . LYS B 1 171 ? 3.359 -0.331 13.492 1 97.69 171 LYS B CA 1
ATOM 4212 C C . LYS B 1 171 ? 2.859 0.549 12.344 1 97.69 171 LYS B C 1
ATOM 4214 O O . LYS B 1 171 ? 2.484 0.044 11.289 1 97.69 171 LYS B O 1
ATOM 4219 N N . LEU B 1 172 ? 2.812 1.806 12.641 1 98.75 172 LEU B N 1
ATOM 4220 C CA . LEU B 1 172 ? 2.709 2.828 11.602 1 98.75 172 LEU B CA 1
ATOM 4221 C C . LEU B 1 172 ? 4.082 3.41 11.273 1 98.75 172 LEU B C 1
ATOM 4223 O O . LEU B 1 172 ? 4.918 3.578 12.164 1 98.75 172 LEU B O 1
ATOM 4227 N N . ILE B 1 173 ? 4.332 3.688 10.031 1 98.88 173 ILE B N 1
ATOM 4228 C CA . ILE B 1 173 ? 5.598 4.285 9.633 1 98.88 173 ILE B CA 1
ATOM 4229 C C . ILE B 1 173 ? 5.34 5.57 8.852 1 98.88 173 ILE B C 1
ATOM 4231 O O . ILE B 1 173 ? 4.719 5.547 7.785 1 98.88 173 ILE B O 1
ATOM 4235 N N . LEU B 1 174 ? 5.738 6.648 9.375 1 98.88 174 LEU B N 1
ATOM 4236 C CA . LEU B 1 174 ? 5.676 7.941 8.703 1 98.88 174 LEU B CA 1
ATOM 4237 C C . LEU B 1 174 ? 6.988 8.25 7.984 1 98.88 174 LEU B C 1
ATOM 4239 O O . LEU B 1 174 ? 8.062 7.93 8.492 1 98.88 174 LEU B O 1
ATOM 4243 N N . THR B 1 175 ? 6.859 8.867 6.832 1 98.75 175 THR B N 1
ATOM 4244 C CA . THR B 1 175 ? 8.078 9.242 6.125 1 98.75 175 THR B CA 1
ATOM 4245 C C . THR B 1 175 ? 8.25 10.758 6.117 1 98.75 175 THR B C 1
ATOM 4247 O O . THR B 1 175 ? 7.27 11.5 6.133 1 98.75 175 THR B O 1
ATOM 4250 N N . ALA B 1 176 ? 9.438 11.148 6.145 1 98.06 176 ALA B N 1
ATOM 4251 C CA . ALA B 1 176 ? 9.828 12.555 6.09 1 98.06 176 ALA B CA 1
ATOM 4252 C C . ALA B 1 176 ? 10.859 12.797 4.992 1 98.06 176 ALA B C 1
ATOM 4254 O O . ALA B 1 176 ? 11.703 11.945 4.73 1 98.06 176 ALA B O 1
ATOM 4255 N N . SER B 1 177 ? 10.852 13.922 4.402 1 96.94 177 SER B N 1
ATOM 4256 C CA . SER B 1 177 ? 11.844 14.281 3.395 1 96.94 177 SER B CA 1
ATOM 4257 C C . SER B 1 177 ? 13.227 14.477 4.02 1 96.94 177 SER B C 1
ATOM 4259 O O . SER B 1 177 ? 14.242 14.289 3.359 1 96.94 177 SER B O 1
ATOM 4261 N N . GLY B 1 178 ? 13.25 14.883 5.254 1 95 178 GLY B N 1
ATOM 4262 C CA . GLY B 1 178 ? 14.492 15.242 5.934 1 95 178 GLY B CA 1
ATOM 4263 C C . GLY B 1 178 ? 14.805 16.719 5.852 1 95 178 GLY B C 1
ATOM 4264 O O . GLY B 1 178 ? 15.688 17.219 6.562 1 95 178 GLY B O 1
ATOM 4265 N N . GLY B 1 179 ? 14.062 17.469 4.996 1 95.31 179 GLY B N 1
ATOM 4266 C CA . GLY B 1 179 ? 14.227 18.906 4.91 1 95.31 179 GLY B CA 1
ATOM 4267 C C . GLY B 1 179 ? 15.555 19.328 4.32 1 95.31 179 GLY B C 1
ATOM 4268 O O . GLY B 1 179 ? 16.328 18.484 3.848 1 95.31 179 GLY B O 1
ATOM 4269 N N . PRO B 1 180 ? 15.836 20.641 4.344 1 96.38 180 PRO B N 1
ATOM 4270 C CA . PRO B 1 180 ? 17.031 21.172 3.689 1 96.38 180 PRO B CA 1
ATOM 4271 C C . PRO B 1 180 ? 18.312 20.828 4.445 1 96.38 180 PRO B C 1
ATOM 4273 O O . PRO B 1 180 ? 19.406 20.875 3.867 1 96.38 180 PRO B O 1
ATOM 4276 N N . PHE B 1 181 ? 18.234 20.453 5.719 1 97.12 181 PHE B N 1
ATOM 4277 C CA . PHE B 1 181 ? 19.438 20.266 6.516 1 97.12 181 PHE B CA 1
ATOM 4278 C C . PHE B 1 181 ? 19.688 18.781 6.777 1 97.12 181 PHE B C 1
ATOM 4280 O O . PHE B 1 181 ? 20.469 18.422 7.656 1 97.12 181 PHE B O 1
ATOM 4287 N N . ARG B 1 182 ? 19.031 17.938 6.031 1 95.69 182 ARG B N 1
ATOM 4288 C CA . ARG B 1 182 ? 19.094 16.484 6.219 1 95.69 182 ARG B CA 1
ATOM 4289 C C . ARG B 1 182 ? 20.531 16 6.297 1 95.69 182 ARG B C 1
ATOM 4291 O O . ARG B 1 182 ? 20.844 15.102 7.086 1 95.69 182 ARG B O 1
ATOM 4298 N N . THR B 1 183 ? 21.406 16.641 5.527 1 95.62 183 THR B N 1
ATOM 4299 C CA . THR B 1 183 ? 22.781 16.172 5.449 1 95.62 183 THR B CA 1
ATOM 4300 C C . THR B 1 183 ? 23.734 17.188 6.078 1 95.62 183 THR B C 1
ATOM 4302 O O . THR B 1 183 ? 24.953 17.078 5.922 1 95.62 183 THR B O 1
ATOM 4305 N N . SER B 1 184 ? 23.219 18.219 6.699 1 96.5 184 SER B N 1
ATOM 4306 C CA . SER B 1 184 ? 24.047 19.25 7.305 1 96.5 184 SER B CA 1
ATOM 4307 C C . SER B 1 184 ? 24.656 18.781 8.617 1 96.5 184 SER B C 1
ATOM 4309 O O . SER B 1 184 ? 24.078 17.953 9.32 1 96.5 184 SER B O 1
ATOM 4311 N N . THR B 1 185 ? 25.781 19.344 8.906 1 96.44 185 THR B N 1
ATOM 4312 C CA . THR B 1 185 ? 26.375 19.125 10.219 1 96.44 185 THR B CA 1
ATOM 4313 C C . THR B 1 185 ? 25.719 20 11.266 1 96.44 185 THR B C 1
ATOM 4315 O O . THR B 1 185 ? 25.016 20.969 10.93 1 96.44 185 THR B O 1
ATOM 4318 N N . ILE B 1 186 ? 26 19.688 12.5 1 95.88 186 ILE B N 1
ATOM 4319 C CA . ILE B 1 186 ? 25.453 20.469 13.602 1 95.88 186 ILE B CA 1
ATOM 4320 C C . ILE B 1 186 ? 25.969 21.906 13.516 1 95.88 186 ILE B C 1
ATOM 4322 O O . ILE B 1 186 ? 25.234 22.859 13.789 1 95.88 186 ILE B O 1
ATOM 4326 N N . ASP B 1 187 ? 27.234 22.047 13.102 1 96.5 187 ASP B N 1
ATOM 4327 C CA . ASP B 1 187 ? 27.828 23.375 12.977 1 96.5 187 ASP B CA 1
ATOM 4328 C C . ASP B 1 187 ? 27.141 24.188 11.883 1 96.5 187 ASP B C 1
ATOM 4330 O O . ASP B 1 187 ? 26.891 25.375 12.062 1 96.5 187 ASP B O 1
ATOM 4334 N N . GLU B 1 188 ? 26.844 23.547 10.836 1 97 188 GLU B N 1
ATOM 4335 C CA . GLU B 1 188 ? 26.125 24.203 9.758 1 97 188 GLU B CA 1
ATOM 4336 C C . GLU B 1 188 ? 24.719 24.609 10.195 1 97 188 GLU B C 1
ATOM 4338 O O . GLU B 1 188 ? 24.219 25.672 9.852 1 97 188 GLU B O 1
ATOM 4343 N N . MET B 1 189 ? 24.125 23.781 10.961 1 97.19 189 MET B N 1
ATOM 4344 C CA . MET B 1 189 ? 22.766 24.031 11.438 1 97.19 189 MET B CA 1
ATOM 4345 C C . MET B 1 189 ? 22.734 25.203 12.422 1 97.19 189 MET B C 1
ATOM 4347 O O . MET B 1 189 ? 21.766 25.953 12.461 1 97.19 189 MET B O 1
ATOM 4351 N N . ARG B 1 190 ? 23.766 25.359 13.172 1 96.19 190 ARG B N 1
ATOM 4352 C CA . ARG B 1 190 ? 23.875 26.453 14.125 1 96.19 190 ARG B CA 1
ATOM 4353 C C . ARG B 1 190 ? 23.891 27.797 13.406 1 96.19 190 ARG B C 1
ATOM 4355 O O . ARG B 1 190 ? 23.406 28.797 13.945 1 96.19 190 ARG B O 1
ATOM 4362 N N . GLU B 1 191 ? 24.344 27.766 12.188 1 97 191 GLU B N 1
ATOM 4363 C CA . GLU B 1 191 ? 24.5 29 11.43 1 97 191 GLU B CA 1
ATOM 4364 C C . GLU B 1 191 ? 23.375 29.156 10.406 1 97 191 GLU B C 1
ATOM 4366 O O . GLU B 1 191 ? 23.391 30.109 9.609 1 97 191 GLU B O 1
ATOM 4371 N N . ALA B 1 192 ? 22.469 28.281 10.422 1 97.69 192 ALA B N 1
ATOM 4372 C CA . ALA B 1 192 ? 21.438 28.266 9.398 1 97.69 192 ALA B CA 1
ATOM 4373 C C . ALA B 1 192 ? 20.578 29.531 9.461 1 97.69 192 ALA B C 1
ATOM 4375 O O . ALA B 1 192 ? 20.266 30.016 10.555 1 97.69 192 ALA B O 1
ATOM 4376 N N . THR B 1 193 ? 20.203 30.047 8.336 1 97.62 193 THR B N 1
ATOM 4377 C CA . THR B 1 193 ? 19.391 31.266 8.234 1 97.62 193 THR B CA 1
ATOM 4378 C C . THR B 1 193 ? 17.953 30.922 7.852 1 97.62 193 THR B C 1
ATOM 4380 O O . THR B 1 193 ? 17.672 29.828 7.371 1 97.62 193 THR B O 1
ATOM 4383 N N . PRO B 1 194 ? 17.031 31.875 8.102 1 97.81 194 PRO B N 1
ATOM 4384 C CA . PRO B 1 194 ? 15.648 31.672 7.672 1 97.81 194 PRO B CA 1
ATOM 4385 C C . PRO B 1 194 ? 15.539 31.375 6.18 1 97.81 194 PRO B C 1
ATOM 4387 O O . PRO B 1 194 ? 14.758 30.5 5.777 1 97.81 194 PRO B O 1
ATOM 4390 N N . GLU B 1 195 ? 16.375 31.984 5.332 1 96.69 195 GLU B N 1
ATOM 4391 C CA . GLU B 1 195 ? 16.344 31.766 3.889 1 96.69 195 GLU B CA 1
ATOM 4392 C C . GLU B 1 195 ? 16.703 30.328 3.529 1 96.69 195 GLU B C 1
ATOM 439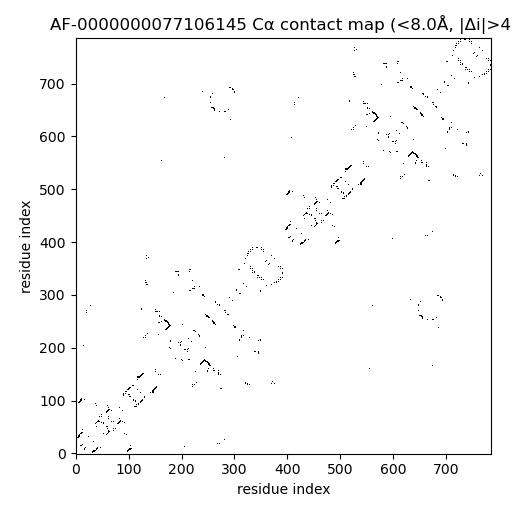4 O O . GLU B 1 195 ? 16.078 29.734 2.652 1 96.69 195 GLU B O 1
ATOM 4399 N N . GLN B 1 196 ? 17.641 29.828 4.242 1 96.56 196 GLN B N 1
ATOM 4400 C CA . GLN B 1 196 ? 18.062 28.438 4.012 1 96.56 196 GLN B CA 1
ATOM 4401 C C . GLN B 1 196 ? 17 27.453 4.477 1 96.56 196 GLN B C 1
ATOM 4403 O O . GLN B 1 196 ? 16.734 26.453 3.809 1 96.56 196 GLN B O 1
ATOM 4408 N N . ALA B 1 197 ? 16.438 27.781 5.574 1 96.25 197 ALA B N 1
ATOM 4409 C CA . ALA B 1 197 ? 15.484 26.875 6.215 1 96.25 197 ALA B CA 1
ATOM 4410 C C . ALA B 1 197 ? 14.18 26.797 5.418 1 96.25 197 ALA B C 1
ATOM 4412 O O . ALA B 1 197 ? 13.508 25.766 5.43 1 96.25 197 ALA B O 1
ATOM 4413 N N . ILE B 1 198 ? 13.797 27.828 4.684 1 95.75 198 ILE B N 1
ATOM 4414 C CA . ILE B 1 198 ? 12.516 27.859 3.998 1 95.75 198 ILE B CA 1
ATOM 4415 C C . ILE B 1 198 ? 12.672 27.297 2.59 1 95.75 198 ILE B C 1
ATOM 4417 O O . ILE B 1 198 ? 11.688 27.156 1.858 1 95.75 198 ILE B O 1
ATOM 4421 N N . SER B 1 199 ? 13.883 26.922 2.197 1 92.06 199 SER B N 1
ATOM 4422 C CA . SER B 1 199 ? 14.148 26.312 0.891 1 92.06 199 SER B CA 1
ATOM 4423 C C . SER B 1 199 ? 13.977 24.797 0.932 1 92.06 199 SER B C 1
ATOM 4425 O O . SER B 1 199 ? 14.953 24.062 0.799 1 92.06 199 SER B O 1
ATOM 4427 N N . HIS B 1 200 ? 12.852 24.344 0.962 1 89.19 200 HIS B N 1
ATOM 4428 C CA . HIS B 1 200 ? 12.562 22.922 1.014 1 89.19 200 HIS B CA 1
ATOM 4429 C C . HIS B 1 200 ? 12.914 22.234 -0.305 1 89.19 200 HIS B C 1
ATOM 4431 O O . HIS B 1 200 ? 12.625 22.766 -1.379 1 89.19 200 HIS B O 1
ATOM 4437 N N . PRO B 1 201 ? 13.328 21.062 -0.327 1 86.31 201 PRO B N 1
ATOM 4438 C CA . PRO B 1 201 ? 13.828 20.406 -1.536 1 86.31 201 PRO B CA 1
ATOM 4439 C C . PRO B 1 201 ? 12.703 19.922 -2.453 1 86.31 201 PRO B C 1
ATOM 4441 O O . PRO B 1 201 ? 12.867 19.891 -3.674 1 86.31 201 PRO B O 1
ATOM 4444 N N . ASN B 1 202 ? 11.523 19.531 -1.895 1 86.06 202 ASN B N 1
ATOM 4445 C CA . ASN B 1 202 ? 10.523 18.812 -2.682 1 86.06 202 ASN B CA 1
ATOM 4446 C C . ASN B 1 202 ? 9.219 19.609 -2.773 1 86.06 202 ASN B C 1
ATOM 4448 O O . ASN B 1 202 ? 8.391 19.344 -3.65 1 86.06 202 ASN B O 1
ATOM 4452 N N . TRP B 1 203 ? 8.969 20.453 -1.785 1 84.62 203 TRP B N 1
ATOM 4453 C CA . TRP B 1 203 ? 7.672 21.094 -1.648 1 84.62 203 TRP B CA 1
ATOM 4454 C C . TRP B 1 203 ? 7.812 22.625 -1.663 1 84.62 203 TRP B C 1
ATOM 4456 O O . TRP B 1 203 ? 8.812 23.156 -1.181 1 84.62 203 TRP B O 1
ATOM 4466 N N . SER B 1 204 ? 6.891 23.312 -2.17 1 84.69 204 SER B N 1
ATOM 4467 C CA . SER B 1 204 ? 6.695 24.75 -1.998 1 84.69 204 SER B CA 1
ATOM 4468 C C . SER B 1 204 ? 5.621 25.031 -0.954 1 84.69 204 SER B C 1
ATOM 4470 O O . SER B 1 204 ? 4.434 24.812 -1.199 1 84.69 204 SER B O 1
ATOM 4472 N N . MET B 1 205 ? 6.113 25.469 0.149 1 88.44 205 MET B N 1
ATOM 4473 C CA . MET B 1 205 ? 5.203 25.609 1.282 1 88.44 205 MET B CA 1
ATOM 4474 C C . MET B 1 205 ? 5.383 26.969 1.95 1 88.44 205 MET B C 1
ATOM 4476 O O . MET B 1 205 ? 6.242 27.75 1.548 1 88.44 205 MET B O 1
ATOM 4480 N N . GLY B 1 206 ? 4.547 27.297 2.842 1 86.62 206 GLY B N 1
ATOM 4481 C CA . GLY B 1 206 ? 4.695 28.5 3.629 1 86.62 206 GLY B CA 1
ATOM 4482 C C . GLY B 1 206 ? 5.926 28.484 4.52 1 86.62 206 GLY B C 1
ATOM 4483 O O . GLY B 1 206 ? 6.527 27.438 4.738 1 86.62 206 GLY B O 1
ATOM 4484 N N . ALA B 1 207 ? 6.285 29.578 5.07 1 91.06 207 ALA B N 1
ATOM 4485 C CA . ALA B 1 207 ? 7.508 29.75 5.855 1 91.06 207 ALA B CA 1
ATOM 4486 C C . ALA B 1 207 ? 7.473 28.891 7.113 1 91.06 207 ALA B C 1
ATOM 4488 O O . ALA B 1 207 ? 8.445 28.203 7.426 1 91.06 207 ALA B O 1
ATOM 4489 N N . LYS B 1 208 ? 6.391 28.906 7.781 1 92.31 208 LYS B N 1
ATOM 4490 C CA . LYS B 1 208 ? 6.285 28.188 9.055 1 92.31 208 LYS B CA 1
ATOM 4491 C C . LYS B 1 208 ? 6.48 26.688 8.867 1 92.31 208 LYS B C 1
ATOM 4493 O O . LYS B 1 208 ? 7.301 26.078 9.555 1 92.31 208 LYS B O 1
ATOM 4498 N N . ILE B 1 209 ? 5.766 26.078 7.961 1 93.56 209 ILE B N 1
ATOM 4499 C CA . ILE B 1 209 ? 5.855 24.625 7.75 1 93.56 209 ILE B CA 1
ATOM 4500 C C . ILE B 1 209 ? 7.227 24.281 7.18 1 93.56 209 ILE B C 1
ATOM 4502 O O . ILE B 1 209 ? 7.762 23.203 7.461 1 93.56 209 ILE B O 1
ATOM 4506 N N . SER B 1 210 ? 7.832 25.141 6.398 1 95.62 210 SER B N 1
ATOM 4507 C CA . SER B 1 210 ? 9.172 24.906 5.875 1 95.62 210 SER B CA 1
ATOM 4508 C C . SER B 1 210 ? 10.203 24.828 7 1 95.62 210 SER B C 1
ATOM 4510 O O . SER B 1 210 ? 11.055 23.938 7 1 95.62 210 SER B O 1
ATOM 4512 N N . VAL B 1 211 ? 10.07 25.766 7.918 1 97.56 211 VAL B N 1
ATOM 4513 C CA . VAL B 1 211 ? 10.984 25.734 9.055 1 97.56 211 VAL B CA 1
ATOM 4514 C C . VAL B 1 211 ? 10.727 24.484 9.898 1 97.56 211 VAL B C 1
ATOM 4516 O O . VAL B 1 211 ? 11.672 23.844 10.359 1 97.56 211 VAL B O 1
ATOM 4519 N N . ASP B 1 212 ? 9.461 24.172 10.078 1 97.44 212 ASP B N 1
ATOM 4520 C CA . ASP B 1 212 ? 9.117 22.969 10.82 1 97.44 212 ASP B CA 1
ATOM 4521 C C . ASP B 1 212 ? 9.695 21.734 10.148 1 97.44 212 ASP B C 1
ATOM 4523 O O . ASP B 1 212 ? 10.102 20.781 10.828 1 97.44 212 ASP B O 1
ATOM 4527 N N . SER B 1 213 ? 9.656 21.688 8.828 1 97.06 213 SER B N 1
ATOM 4528 C CA . SER B 1 213 ? 10.258 20.578 8.094 1 97.06 213 SER B CA 1
ATOM 4529 C C . SER B 1 213 ? 11.766 20.531 8.305 1 97.06 213 SER B C 1
ATOM 4531 O O . SER B 1 213 ? 12.344 19.453 8.477 1 97.06 213 SER B O 1
ATOM 4533 N N . ALA B 1 214 ? 12.375 21.719 8.305 1 97.69 214 ALA B N 1
ATOM 4534 C CA . ALA B 1 214 ? 13.82 21.828 8.469 1 97.69 214 ALA B CA 1
ATOM 4535 C C . ALA B 1 214 ? 14.25 21.297 9.836 1 97.69 214 ALA B C 1
ATOM 4537 O O . ALA B 1 214 ? 15.312 20.672 9.961 1 97.69 214 ALA B O 1
ATOM 4538 N N . THR B 1 215 ? 13.445 21.531 10.852 1 97.94 215 THR B N 1
ATOM 4539 C CA . THR B 1 215 ? 13.773 21.094 12.211 1 97.94 215 THR B CA 1
ATOM 4540 C C . THR B 1 215 ? 13.266 19.688 12.461 1 97.94 215 THR B C 1
ATOM 4542 O O . THR B 1 215 ? 13.523 19.109 13.523 1 97.94 215 THR B O 1
ATOM 4545 N N . MET B 1 216 ? 12.438 19.125 11.586 1 97.69 216 MET B N 1
ATOM 4546 C CA . MET B 1 216 ? 11.695 17.875 11.703 1 97.69 216 MET B CA 1
ATOM 4547 C C . MET B 1 216 ? 10.562 18 12.711 1 97.69 216 MET B C 1
ATOM 4549 O O . MET B 1 216 ? 9.945 17 13.086 1 97.69 216 MET B O 1
ATOM 4553 N N . MET B 1 217 ? 10.289 19.25 13.148 1 98.12 217 MET B N 1
ATOM 4554 C CA . MET B 1 217 ? 9.141 19.469 14.023 1 98.12 217 MET B CA 1
ATOM 4555 C C . MET B 1 217 ? 7.836 19.141 13.289 1 98.12 217 MET B C 1
ATOM 4557 O O . MET B 1 217 ? 6.891 18.641 13.898 1 98.12 217 MET B O 1
ATOM 4561 N N . ASN B 1 218 ? 7.797 19.453 11.969 1 97.44 218 ASN B N 1
ATOM 4562 C CA . ASN B 1 218 ? 6.617 19.062 11.195 1 97.44 218 ASN B CA 1
ATOM 4563 C C . ASN B 1 218 ? 6.281 17.594 11.383 1 97.44 218 ASN B C 1
ATOM 4565 O O . ASN B 1 218 ? 5.133 17.234 11.656 1 97.44 218 ASN B O 1
ATOM 4569 N N . LYS B 1 219 ? 7.285 16.766 11.242 1 98.25 219 LYS B N 1
ATOM 4570 C CA . LYS B 1 219 ? 7.082 15.328 11.391 1 98.25 219 LYS B CA 1
ATOM 4571 C C . LYS B 1 219 ? 6.738 14.977 12.836 1 98.25 219 LYS B C 1
ATOM 4573 O O . LYS B 1 219 ? 5.953 14.055 13.086 1 98.25 219 LYS B O 1
ATOM 4578 N N . SER B 1 220 ? 7.348 15.68 13.742 1 97.94 220 SER B N 1
ATOM 4579 C CA . SER B 1 220 ? 7.016 15.492 15.148 1 97.94 220 SER B CA 1
ATOM 4580 C C . SER B 1 220 ? 5.531 15.727 15.406 1 97.94 220 SER B C 1
ATOM 4582 O O . SER B 1 220 ? 4.879 14.93 16.078 1 97.94 220 SER B O 1
ATOM 4584 N N . LEU B 1 221 ? 5.059 16.812 14.906 1 98.31 221 LEU B N 1
ATOM 4585 C CA . LEU B 1 221 ? 3.641 17.125 15.055 1 98.31 221 LEU B CA 1
ATOM 4586 C C . LEU B 1 221 ? 2.783 16.078 14.344 1 98.31 221 LEU B C 1
ATOM 4588 O O . LEU B 1 221 ? 1.709 15.719 14.828 1 98.31 221 LEU B O 1
ATOM 4592 N N . GLU B 1 222 ? 3.258 15.609 13.242 1 98.69 222 GLU B N 1
ATOM 4593 C CA . GLU B 1 222 ? 2.539 14.57 12.516 1 98.69 222 GLU B CA 1
ATOM 4594 C C . GLU B 1 222 ? 2.537 13.25 13.281 1 98.69 222 GLU B C 1
ATOM 4596 O O . GLU B 1 222 ? 1.568 12.492 13.219 1 98.69 222 GLU B O 1
ATOM 4601 N N . LEU B 1 223 ? 3.648 12.953 13.945 1 98.75 223 LEU B N 1
ATOM 4602 C CA . LEU B 1 223 ? 3.688 11.773 14.805 1 98.75 223 LEU B CA 1
ATOM 4603 C C . LEU B 1 223 ? 2.607 11.844 15.875 1 98.75 223 LEU B C 1
ATOM 4605 O O . LEU B 1 223 ? 1.885 10.875 16.109 1 98.75 223 LEU B O 1
ATOM 4609 N N . ILE B 1 224 ? 2.445 12.945 16.5 1 98.69 224 ILE B N 1
ATOM 4610 C CA . ILE B 1 224 ? 1.415 13.164 17.516 1 98.69 224 ILE B CA 1
ATOM 4611 C C . ILE B 1 224 ? 0.033 13.016 16.875 1 98.69 224 ILE B C 1
ATOM 4613 O O . ILE B 1 224 ? -0.836 12.328 17.422 1 98.69 224 ILE B O 1
ATOM 4617 N N . GLU B 1 225 ? -0.117 13.688 15.734 1 98.5 225 GLU B N 1
ATOM 4618 C CA . GLU B 1 225 ? -1.384 13.594 15.016 1 98.5 225 GLU B CA 1
ATOM 4619 C C . GLU B 1 225 ? -1.738 12.141 14.719 1 98.5 225 GLU B C 1
ATOM 4621 O O . GLU B 1 225 ? -2.877 11.719 14.93 1 98.5 225 GLU B O 1
ATOM 4626 N N . ALA B 1 226 ? -0.8 11.359 14.234 1 98.56 226 ALA B N 1
ATOM 4627 C CA . ALA B 1 226 ? -1.038 9.961 13.898 1 98.56 226 ALA B CA 1
ATOM 4628 C C . ALA B 1 226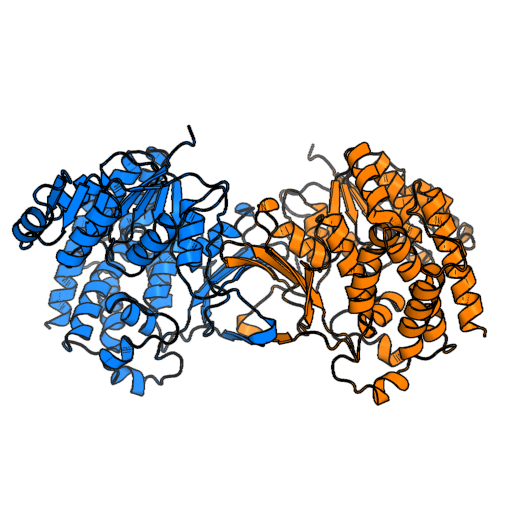 ? -1.445 9.164 15.133 1 98.56 226 ALA B C 1
ATOM 4630 O O . ALA B 1 226 ? -2.338 8.312 15.07 1 98.56 226 ALA B O 1
ATOM 4631 N N . SER B 1 227 ? -0.76 9.414 16.219 1 98.5 227 SER B N 1
ATOM 4632 C CA . SER B 1 227 ? -1.063 8.719 17.453 1 98.5 227 SER B CA 1
ATOM 4633 C C . SER B 1 227 ? -2.527 8.898 17.844 1 98.5 227 SER B C 1
ATOM 4635 O O . SER B 1 227 ? -3.209 7.926 18.188 1 98.5 227 SER B O 1
ATOM 4637 N N . TYR B 1 228 ? -3.025 10.109 17.766 1 97.94 228 TYR B N 1
ATOM 4638 C CA . TYR B 1 228 ? -4.402 10.398 18.141 1 97.94 228 TYR B CA 1
ATOM 4639 C C . TYR B 1 228 ? -5.379 9.875 17.094 1 97.94 228 TYR B C 1
ATOM 4641 O O . TYR B 1 228 ? -6.34 9.18 17.438 1 97.94 228 TYR B O 1
ATOM 4649 N N . LEU B 1 229 ? -5.117 10.172 15.844 1 97.44 229 LEU B N 1
ATOM 4650 C CA . LEU B 1 229 ? -6.047 9.852 14.766 1 97.44 229 LEU B CA 1
ATOM 4651 C C . LEU B 1 229 ? -6.262 8.344 14.664 1 97.44 229 LEU B C 1
ATOM 4653 O O . LEU B 1 229 ? -7.375 7.895 14.375 1 97.44 229 LEU B O 1
ATOM 4657 N N . PHE B 1 230 ? -5.168 7.609 14.875 1 97.44 230 PHE B N 1
ATOM 4658 C CA . PHE B 1 230 ? -5.258 6.176 14.625 1 97.44 230 PHE B CA 1
ATOM 4659 C C . PHE B 1 230 ? -5.133 5.391 15.93 1 97.44 230 PHE B C 1
ATOM 4661 O O . PHE B 1 230 ? -4.914 4.176 15.906 1 97.44 230 PHE B O 1
ATOM 4668 N N . ASN B 1 231 ? -5.238 6.117 17.062 1 96 231 ASN B N 1
ATOM 4669 C CA . ASN B 1 231 ? -5.195 5.492 18.375 1 96 231 ASN B CA 1
ATOM 4670 C C . ASN B 1 231 ? -4.027 4.516 18.5 1 96 231 ASN B C 1
ATOM 4672 O O . ASN B 1 231 ? -4.227 3.338 18.812 1 96 231 ASN B O 1
ATOM 4676 N N . THR B 1 232 ? -2.893 5.016 18.219 1 97.38 232 THR B N 1
ATOM 4677 C CA . THR B 1 232 ? -1.665 4.227 18.219 1 97.38 232 THR B CA 1
ATOM 4678 C C . THR B 1 232 ? -0.637 4.824 19.172 1 97.38 232 THR B C 1
ATOM 4680 O O . THR B 1 232 ? -0.274 5.996 19.062 1 97.38 232 THR B O 1
ATOM 4683 N N . PRO B 1 233 ? -0.18 4.09 20.156 1 97.25 233 PRO B N 1
ATOM 4684 C CA . PRO B 1 233 ? 0.839 4.633 21.062 1 97.25 233 PRO B CA 1
ATOM 4685 C C . PRO B 1 233 ? 2.131 5.004 20.328 1 97.25 233 PRO B C 1
ATOM 4687 O O . PRO B 1 233 ? 2.441 4.434 19.281 1 97.25 233 PRO B O 1
ATOM 4690 N N . GLU B 1 234 ? 2.855 5.949 20.891 1 97.62 234 GLU B N 1
ATOM 4691 C CA . GLU B 1 234 ? 4.004 6.539 20.203 1 97.62 234 GLU B CA 1
ATOM 4692 C C . GLU B 1 234 ? 5.055 5.48 19.891 1 97.62 234 GLU B C 1
ATOM 4694 O O . GLU B 1 234 ? 5.742 5.57 18.859 1 97.62 234 GLU B O 1
ATOM 4699 N N . GLU B 1 235 ? 5.18 4.41 20.719 1 97.56 235 GLU B N 1
ATOM 4700 C CA . GLU B 1 235 ? 6.215 3.4 20.516 1 97.56 235 GLU B CA 1
ATOM 4701 C C . GLU B 1 235 ? 5.926 2.545 19.297 1 97.56 235 GLU B C 1
ATOM 4703 O O . GLU B 1 235 ? 6.805 1.823 18.812 1 97.56 235 GLU B O 1
ATOM 4708 N N . LYS B 1 236 ? 4.691 2.576 18.734 1 98.12 236 LYS B N 1
ATOM 4709 C CA . LYS B 1 236 ? 4.297 1.819 17.562 1 98.12 236 LYS B CA 1
ATOM 4710 C C . LYS B 1 236 ? 4.246 2.715 16.328 1 98.12 236 LYS B C 1
ATOM 4712 O O . LYS B 1 236 ? 3.631 2.357 15.312 1 98.12 236 LYS B O 1
ATOM 4717 N N . ILE B 1 237 ? 4.848 3.85 16.391 1 98.62 237 ILE B N 1
ATOM 4718 C CA . ILE B 1 237 ? 4.934 4.75 15.242 1 98.62 237 ILE B CA 1
ATOM 4719 C C . ILE B 1 237 ? 6.398 5.02 14.906 1 98.62 237 ILE B C 1
ATOM 4721 O O . ILE B 1 237 ? 7.117 5.641 15.695 1 98.62 237 ILE B O 1
ATOM 4725 N N . ASP B 1 238 ? 6.82 4.559 13.781 1 98.44 238 ASP B N 1
ATOM 4726 C CA . ASP B 1 238 ? 8.188 4.793 13.32 1 98.44 238 ASP B CA 1
ATOM 4727 C C . ASP B 1 238 ? 8.242 5.977 12.352 1 98.44 238 ASP B C 1
ATOM 4729 O O . ASP B 1 238 ? 7.23 6.328 11.734 1 98.44 238 ASP B O 1
ATOM 4733 N N . VAL B 1 239 ? 9.398 6.578 12.32 1 98.69 239 VAL B N 1
ATOM 4734 C CA . VAL B 1 239 ? 9.672 7.641 11.359 1 98.69 239 VAL B CA 1
ATOM 4735 C C . VAL B 1 239 ? 10.875 7.27 10.508 1 98.69 239 VAL B C 1
ATOM 4737 O O . VAL B 1 239 ? 11.906 6.828 11.031 1 98.69 239 VAL B O 1
ATOM 4740 N N . LEU B 1 240 ? 10.781 7.387 9.195 1 98.69 240 LEU B N 1
ATOM 4741 C CA . LEU B 1 240 ? 11.875 7.172 8.266 1 98.69 240 LEU B CA 1
ATOM 4742 C C . LEU B 1 240 ? 12.117 8.422 7.418 1 98.69 240 LEU B C 1
ATOM 4744 O O . LEU B 1 240 ? 11.18 9.125 7.062 1 98.69 240 LEU B O 1
ATOM 4748 N N . ILE B 1 241 ? 13.367 8.672 7.148 1 98.5 241 ILE B N 1
ATOM 4749 C CA . ILE B 1 241 ? 13.719 9.695 6.168 1 98.5 241 ILE B CA 1
ATOM 4750 C C . ILE B 1 241 ? 13.672 9.102 4.762 1 98.5 241 ILE B C 1
ATOM 4752 O O . ILE B 1 241 ? 14.328 8.094 4.484 1 98.5 241 ILE B O 1
ATOM 4756 N N . HIS B 1 242 ? 12.922 9.625 3.936 1 98.69 242 HIS B N 1
ATOM 4757 C CA . HIS B 1 242 ? 12.727 9.273 2.535 1 98.69 242 HIS B CA 1
ATOM 4758 C C . HIS B 1 242 ? 12.742 10.508 1.646 1 98.69 242 HIS B C 1
ATOM 4760 O O . HIS B 1 242 ? 11.688 11.062 1.328 1 98.69 242 HIS B O 1
ATOM 4766 N N . PRO B 1 243 ? 13.969 10.93 1.173 1 97.75 243 PRO B N 1
ATOM 4767 C CA . PRO B 1 243 ? 14.172 12.227 0.523 1 97.75 243 PRO B CA 1
ATOM 4768 C C . PRO B 1 243 ? 13.328 12.391 -0.742 1 97.75 243 PRO B C 1
ATOM 4770 O O . PRO B 1 243 ? 13.008 13.516 -1.133 1 97.75 243 PRO B O 1
ATOM 4773 N N . GLN B 1 244 ? 12.945 11.25 -1.395 1 97.5 244 GLN B N 1
ATOM 4774 C CA . GLN B 1 244 ? 12.227 11.336 -2.66 1 97.5 244 GLN B CA 1
ATOM 4775 C C . GLN B 1 244 ? 10.766 11.734 -2.438 1 97.5 244 GLN B C 1
ATOM 4777 O O . GLN B 1 244 ? 10.07 12.109 -3.383 1 97.5 244 GLN B O 1
ATOM 4782 N N . SER B 1 245 ? 10.242 11.594 -1.117 1 98.06 245 SER B N 1
ATOM 4783 C CA . SER B 1 245 ? 8.859 11.922 -0.759 1 98.06 245 SER B CA 1
ATOM 4784 C C . SER B 1 245 ? 7.871 11.234 -1.693 1 98.06 245 SER B C 1
ATOM 4786 O O . SER B 1 245 ? 6.926 11.859 -2.17 1 98.06 245 SER B O 1
ATOM 4788 N N . ILE B 1 246 ? 8.141 9.961 -1.991 1 98.56 246 ILE B N 1
ATOM 4789 C CA . ILE B 1 246 ? 7.285 9.172 -2.871 1 98.56 246 ILE B CA 1
ATOM 4790 C C . ILE B 1 246 ? 6.414 8.234 -2.039 1 98.56 246 ILE B C 1
ATOM 4792 O O . ILE B 1 246 ? 5.199 8.164 -2.236 1 98.56 246 ILE B O 1
ATOM 4796 N N . VAL B 1 247 ? 7.082 7.461 -1.156 1 98.81 247 VAL B N 1
ATOM 4797 C CA . VAL B 1 247 ? 6.332 6.703 -0.16 1 98.81 247 VAL B CA 1
ATOM 4798 C C . VAL B 1 247 ? 5.887 7.629 0.968 1 98.81 247 VAL B C 1
ATOM 4800 O O . VAL B 1 247 ? 6.723 8.203 1.677 1 98.81 247 VAL B O 1
ATOM 4803 N N . HIS B 1 248 ? 4.629 7.777 1.171 1 98.75 248 HIS B N 1
ATOM 4804 C CA . HIS B 1 248 ? 4.16 8.781 2.121 1 98.75 248 HIS B CA 1
ATOM 4805 C C . HIS B 1 248 ? 3.963 8.172 3.508 1 98.75 248 HIS B C 1
ATOM 4807 O O . HIS B 1 248 ? 4.098 8.867 4.516 1 98.75 248 HIS B O 1
ATOM 4813 N N . SER B 1 249 ? 3.566 6.973 3.592 1 98.81 249 SER B N 1
ATOM 4814 C CA . SER B 1 249 ? 3.512 6.23 4.848 1 98.81 249 SER B CA 1
ATOM 4815 C C . SER B 1 249 ? 3.312 4.742 4.598 1 98.81 249 SER B C 1
ATOM 4817 O O . SER B 1 249 ? 3.096 4.32 3.461 1 98.81 249 SER B O 1
ATOM 4819 N N . LEU B 1 250 ? 3.477 3.975 5.633 1 98.88 250 LEU B N 1
ATOM 4820 C CA . LEU B 1 250 ? 3.287 2.529 5.598 1 98.88 250 LEU B CA 1
ATOM 4821 C C . LEU B 1 250 ? 2.566 2.045 6.852 1 98.88 250 LEU B C 1
ATOM 4823 O O . LEU B 1 250 ? 2.684 2.658 7.914 1 98.88 250 LEU B O 1
ATOM 4827 N N . VAL B 1 251 ? 1.853 0.996 6.715 1 98.88 251 VAL B N 1
ATOM 4828 C CA . VAL B 1 251 ? 1.251 0.277 7.832 1 98.88 251 VAL B CA 1
ATOM 4829 C C . VAL B 1 251 ? 1.764 -1.161 7.855 1 98.88 251 VAL B C 1
ATOM 4831 O O . VAL B 1 251 ? 1.59 -1.905 6.887 1 98.88 251 VAL B O 1
ATOM 4834 N N . SER B 1 252 ? 2.432 -1.522 8.906 1 98.56 252 SER B N 1
ATOM 4835 C CA . SER B 1 252 ? 2.92 -2.885 9.102 1 98.56 252 SER B CA 1
ATOM 4836 C C . SER B 1 252 ? 1.924 -3.723 9.891 1 98.56 252 SER B C 1
ATOM 4838 O O . SER B 1 252 ? 1.479 -3.314 10.969 1 98.56 252 SER B O 1
ATOM 4840 N N . TYR B 1 253 ? 1.623 -4.832 9.422 1 97.81 253 TYR B N 1
ATOM 4841 C CA . TYR B 1 253 ? 0.707 -5.75 10.086 1 97.81 253 TYR B CA 1
ATOM 4842 C C . TYR B 1 253 ? 1.459 -6.934 10.68 1 97.81 253 TYR B C 1
ATOM 4844 O O . TYR B 1 253 ? 2.59 -7.223 10.281 1 97.81 253 TYR B O 1
ATOM 4852 N N . ASP B 1 254 ? 0.842 -7.594 11.594 1 95.56 254 ASP B N 1
ATOM 4853 C CA . ASP B 1 254 ? 1.531 -8.641 12.336 1 95.56 254 ASP B CA 1
ATOM 4854 C C . ASP B 1 254 ? 1.568 -9.945 11.539 1 95.56 254 ASP B C 1
ATOM 4856 O O . ASP B 1 254 ? 2.146 -10.938 11.984 1 95.56 254 ASP B O 1
ATOM 4860 N N . ASP B 1 255 ? 1.037 -10.031 10.312 1 95.88 255 ASP B N 1
ATOM 4861 C CA . ASP B 1 255 ? 1.193 -11.18 9.422 1 95.88 255 ASP B CA 1
ATOM 4862 C C . ASP B 1 255 ? 2.408 -11.008 8.508 1 95.88 255 ASP B C 1
ATOM 4864 O O . ASP B 1 255 ? 2.686 -11.859 7.668 1 95.88 255 ASP B O 1
ATOM 4868 N N . GLY B 1 256 ? 3.076 -9.898 8.664 1 97.12 256 GLY B N 1
ATOM 4869 C CA . GLY B 1 256 ? 4.281 -9.641 7.891 1 97.12 256 GLY B CA 1
ATOM 4870 C C . GLY B 1 256 ? 4.051 -8.711 6.715 1 97.12 256 GLY B C 1
ATOM 4871 O O . GLY B 1 256 ? 5.004 -8.219 6.109 1 97.12 256 GLY B O 1
ATOM 4872 N N . SER B 1 257 ? 2.807 -8.438 6.387 1 98.25 257 SER B N 1
ATOM 4873 C CA . SER B 1 257 ? 2.477 -7.527 5.297 1 98.25 257 SER B CA 1
ATOM 4874 C C . SER B 1 257 ? 2.754 -6.078 5.691 1 98.25 257 SER B C 1
ATOM 4876 O O . SER B 1 257 ? 2.521 -5.684 6.836 1 98.25 257 SER B O 1
ATOM 4878 N N . VAL B 1 258 ? 3.277 -5.352 4.793 1 98.81 258 VAL B N 1
ATOM 4879 C CA . VAL B 1 258 ? 3.385 -3.9 4.91 1 98.81 258 VAL B CA 1
ATOM 4880 C C . VAL B 1 258 ? 2.664 -3.232 3.74 1 98.81 258 VAL B C 1
ATOM 4882 O O . VAL B 1 258 ? 2.971 -3.508 2.576 1 98.81 258 VAL B O 1
ATOM 4885 N N . LEU B 1 259 ? 1.66 -2.475 4 1 98.81 259 LEU B N 1
ATOM 4886 C CA . LEU B 1 259 ? 0.937 -1.748 2.963 1 98.81 259 LEU B CA 1
ATOM 4887 C C . LEU B 1 259 ? 1.354 -0.281 2.936 1 98.81 259 LEU B C 1
ATOM 4889 O O . LEU B 1 259 ? 1.554 0.332 3.986 1 98.81 259 LEU B O 1
ATOM 4893 N N . ALA B 1 260 ? 1.521 0.238 1.756 1 98.88 260 ALA B N 1
ATOM 4894 C CA . ALA B 1 260 ? 2.006 1.607 1.604 1 98.88 260 ALA B CA 1
ATOM 4895 C C . ALA B 1 260 ? 1.185 2.367 0.566 1 98.88 260 ALA B C 1
ATOM 4897 O O . ALA B 1 260 ? 0.59 1.763 -0.329 1 98.88 260 ALA B O 1
ATOM 4898 N N . GLN B 1 261 ? 1.119 3.631 0.723 1 98.81 261 GLN B N 1
ATOM 4899 C CA . GLN B 1 261 ? 0.647 4.559 -0.298 1 98.81 261 GLN B CA 1
ATOM 4900 C C . GLN B 1 261 ? 1.796 5.395 -0.857 1 98.81 261 GLN B C 1
ATOM 4902 O O . GLN B 1 261 ? 2.596 5.949 -0.099 1 98.81 261 GLN B O 1
ATOM 4907 N N . LEU B 1 262 ? 1.964 5.371 -2.127 1 98.88 262 LEU B N 1
ATOM 4908 C CA . LEU B 1 262 ? 2.955 6.141 -2.873 1 98.88 262 LEU B CA 1
ATOM 4909 C C . LEU B 1 262 ? 2.277 7.156 -3.787 1 98.88 262 LEU B C 1
ATOM 4911 O O . LEU B 1 262 ? 1.089 7.031 -4.09 1 98.88 262 LEU B O 1
ATOM 4915 N N . GLY B 1 263 ? 3.021 8.062 -4.273 1 98.25 263 GLY B N 1
ATOM 4916 C CA . GLY B 1 263 ? 2.613 9.062 -5.246 1 98.25 263 GLY B CA 1
ATOM 4917 C C . GLY B 1 263 ? 3.619 10.188 -5.406 1 98.25 263 GLY B C 1
ATOM 4918 O O . GLY B 1 263 ? 4.52 10.344 -4.578 1 98.25 263 GLY B O 1
ATOM 4919 N N . MET B 1 264 ? 3.467 10.898 -6.492 1 97.62 264 MET B N 1
ATOM 4920 C CA . MET B 1 264 ? 4.258 12.117 -6.625 1 97.62 264 MET B CA 1
ATOM 4921 C C . MET B 1 264 ? 3.916 13.109 -5.516 1 97.62 264 MET B C 1
ATOM 4923 O O . MET B 1 264 ? 2.797 13.109 -5 1 97.62 264 MET B O 1
ATOM 4927 N N . PRO B 1 265 ? 4.895 13.898 -5.062 1 96.44 265 PRO B N 1
ATOM 4928 C CA . PRO B 1 265 ? 4.621 14.867 -3.998 1 96.44 265 PRO B CA 1
ATOM 4929 C C . PRO B 1 265 ? 3.727 16.016 -4.461 1 96.44 265 PRO B C 1
ATOM 4931 O O . PRO B 1 265 ? 4.215 17.125 -4.703 1 96.44 265 PRO B O 1
ATOM 4934 N N . ASP B 1 266 ? 2.492 15.82 -4.605 1 96.69 266 ASP B N 1
ATOM 4935 C CA . ASP B 1 266 ? 1.443 16.734 -5.039 1 96.69 266 ASP B CA 1
ATOM 4936 C C . ASP B 1 266 ? 0.208 16.625 -4.148 1 96.69 266 ASP B C 1
ATOM 4938 O O . ASP B 1 266 ? -0.445 15.57 -4.121 1 96.69 266 ASP B O 1
ATOM 4942 N N . MET B 1 267 ? -0.142 17.641 -3.463 1 97.12 267 MET B N 1
ATOM 4943 C CA . MET B 1 267 ? -1.203 17.594 -2.461 1 97.12 267 MET B CA 1
ATOM 4944 C C . MET B 1 267 ? -2.568 17.438 -3.121 1 97.12 267 MET B C 1
ATOM 4946 O O . MET B 1 267 ? -3.562 17.156 -2.443 1 97.12 267 MET B O 1
ATOM 4950 N N . ARG B 1 268 ? -2.648 17.578 -4.445 1 97.75 268 ARG B N 1
ATOM 4951 C CA . ARG B 1 268 ? -3.914 17.359 -5.133 1 97.75 268 ARG B CA 1
ATOM 4952 C C . ARG B 1 268 ? -4.363 15.906 -4.98 1 97.75 268 ARG B C 1
ATOM 4954 O O . ARG B 1 268 ? -5.562 15.617 -4.996 1 97.75 268 ARG B O 1
ATOM 4961 N N . THR B 1 269 ? -3.438 14.945 -4.695 1 98.06 269 THR B N 1
ATOM 4962 C CA . THR B 1 269 ? -3.793 13.547 -4.512 1 98.06 269 THR B CA 1
ATOM 4963 C C . THR B 1 269 ? -4.562 13.352 -3.209 1 98.06 269 THR B C 1
ATOM 4965 O O . THR B 1 269 ? -5.723 12.93 -3.223 1 98.06 269 THR B O 1
ATOM 4968 N N . PRO B 1 270 ? -4.004 13.734 -2.055 1 98.38 270 PRO B N 1
ATOM 4969 C CA . PRO B 1 270 ? -4.781 13.531 -0.83 1 98.38 270 PRO B CA 1
ATOM 4970 C C . PRO B 1 270 ? -6.027 14.414 -0.771 1 98.38 270 PRO B C 1
ATOM 4972 O O . PRO B 1 270 ? -7.043 14.016 -0.194 1 98.38 270 PRO B O 1
ATOM 4975 N N . ILE B 1 271 ? -6 15.602 -1.345 1 98.25 271 ILE B N 1
ATOM 4976 C CA . ILE B 1 271 ? -7.164 16.484 -1.348 1 98.25 271 ILE B CA 1
ATOM 4977 C C . ILE B 1 271 ? -8.297 15.836 -2.141 1 98.25 271 ILE B C 1
ATOM 4979 O O . ILE B 1 271 ? -9.43 15.766 -1.662 1 98.25 271 ILE B O 1
ATOM 4983 N N . SER B 1 272 ? -8.008 15.367 -3.371 1 97.12 272 SER B N 1
ATOM 4984 C CA . SER B 1 272 ? -9.031 14.734 -4.199 1 97.12 272 SER B CA 1
ATOM 4985 C C . SER B 1 272 ? -9.609 13.5 -3.52 1 97.12 272 SER B C 1
ATOM 4987 O O . SER B 1 272 ? -10.805 13.234 -3.605 1 97.12 272 SER B O 1
ATOM 4989 N N . TYR B 1 273 ? -8.758 12.719 -2.855 1 97.44 273 TYR B N 1
ATOM 4990 C CA . TYR B 1 273 ? -9.211 11.539 -2.135 1 97.44 273 TYR B CA 1
ATOM 4991 C C . TYR B 1 273 ? -10.219 11.914 -1.053 1 97.44 273 TYR B C 1
ATOM 4993 O O . TYR B 1 273 ? -11.273 11.289 -0.933 1 97.44 273 TYR B O 1
ATOM 5001 N N . ALA B 1 274 ? -9.883 12.961 -0.277 1 97.94 274 ALA B N 1
ATOM 5002 C CA . ALA B 1 274 ? -10.766 13.398 0.801 1 97.94 274 ALA B CA 1
ATOM 5003 C C . ALA B 1 274 ? -12.086 13.922 0.247 1 97.94 274 ALA B C 1
ATOM 5005 O O . ALA B 1 274 ? -13.156 13.633 0.788 1 97.94 274 ALA B O 1
ATOM 5006 N N . LEU B 1 275 ? -12.031 14.648 -0.805 1 97 275 LEU B N 1
ATOM 5007 C CA . LEU B 1 275 ? -13.227 15.258 -1.391 1 97 275 LEU B CA 1
ATOM 5008 C C . LEU B 1 275 ? -14.148 14.188 -1.968 1 97 275 LEU B C 1
ATOM 5010 O O . LEU B 1 275 ? -15.375 14.328 -1.906 1 97 275 LEU B O 1
ATOM 5014 N N . ALA B 1 276 ? -13.578 13.102 -2.479 1 95.62 276 ALA B N 1
ATOM 5015 C CA . ALA B 1 276 ? -14.359 12.109 -3.209 1 95.62 276 ALA B CA 1
ATOM 5016 C C . ALA B 1 276 ? -14.75 10.945 -2.301 1 95.62 276 ALA B C 1
ATOM 5018 O O . ALA B 1 276 ? -15.609 10.133 -2.654 1 95.62 276 ALA B O 1
ATOM 5019 N N . TRP B 1 277 ? -14.18 10.844 -1.154 1 95.44 277 TRP B N 1
ATOM 5020 C CA . TRP B 1 277 ? -14.406 9.711 -0.265 1 95.44 277 TRP B CA 1
ATOM 5021 C C . TRP B 1 277 ? -15.898 9.5 -0.015 1 95.44 277 TRP B C 1
ATOM 5023 O O . TRP B 1 277 ? -16.641 10.469 0.197 1 95.44 277 TRP B O 1
ATOM 5033 N N . PRO B 1 278 ? -16.359 8.305 -0.063 1 94.56 278 PRO B N 1
ATOM 5034 C CA . PRO B 1 278 ? -15.609 7.051 -0.042 1 94.56 278 PRO B CA 1
ATOM 5035 C C . PRO B 1 278 ? -15.219 6.57 -1.438 1 94.56 278 PRO B C 1
ATOM 5037 O O . PRO B 1 278 ? -14.656 5.484 -1.587 1 94.56 278 PRO B O 1
ATOM 5040 N N . ASN B 1 279 ? -15.469 7.281 -2.414 1 93.81 279 ASN B N 1
ATOM 5041 C CA . ASN B 1 279 ? -15.016 6.957 -3.762 1 93.81 279 ASN B CA 1
ATOM 5042 C C . ASN B 1 279 ? -13.648 7.574 -4.059 1 93.81 279 ASN B C 1
ATOM 5044 O O . ASN B 1 279 ? -12.945 8.008 -3.145 1 93.81 279 ASN B O 1
ATOM 5048 N N . ARG B 1 280 ? -13.164 7.492 -5.219 1 95.62 280 ARG B N 1
ATOM 5049 C CA . ARG B 1 280 ? -12.008 8.188 -5.773 1 95.62 280 ARG B CA 1
ATOM 5050 C C . ARG B 1 280 ? -12.391 9.008 -7 1 95.62 280 ARG B C 1
ATOM 5052 O O . ARG B 1 280 ? -13.422 8.75 -7.625 1 95.62 280 ARG B O 1
ATOM 5059 N N . MET B 1 281 ? -11.648 9.992 -7.277 1 94.5 281 MET B N 1
ATOM 5060 C CA . MET B 1 281 ? -11.906 10.75 -8.5 1 94.5 281 MET B CA 1
ATOM 5061 C C . MET B 1 281 ? -10.609 11.031 -9.25 1 94.5 281 MET B C 1
ATOM 5063 O O . MET B 1 281 ? -9.555 11.211 -8.633 1 94.5 281 MET B O 1
ATOM 5067 N N . PRO B 1 282 ? -10.734 11.07 -10.562 1 94.12 282 PRO B N 1
ATOM 5068 C CA . PRO B 1 282 ? -9.539 11.367 -11.352 1 94.12 282 PRO B CA 1
ATOM 5069 C C . PRO B 1 282 ? -9.031 12.797 -11.133 1 94.12 282 PRO B C 1
ATOM 5071 O O . PRO B 1 282 ? -9.828 13.703 -10.891 1 94.12 282 PRO B O 1
ATOM 5074 N N . VAL B 1 283 ? -7.801 12.977 -11.133 1 94.25 283 VAL B N 1
ATOM 5075 C CA . VAL B 1 283 ? -7.176 14.297 -11.109 1 94.25 283 VAL B CA 1
ATOM 5076 C C . VAL B 1 283 ? -6.402 14.523 -12.406 1 94.25 283 VAL B C 1
ATOM 5078 O O . VAL B 1 283 ? -5.199 14.266 -12.477 1 94.25 283 VAL B O 1
ATOM 5081 N N . PRO B 1 284 ? -7.051 15.102 -13.367 1 91.25 284 PRO B N 1
ATOM 5082 C CA . PRO B 1 284 ? -6.383 15.344 -14.648 1 91.25 284 PRO B CA 1
ATOM 5083 C C . PRO B 1 284 ? -5.148 16.234 -14.516 1 91.25 284 PRO B C 1
ATOM 5085 O O . PRO B 1 284 ? -5.152 17.188 -13.734 1 91.25 284 PRO B O 1
ATOM 5088 N N . GLY B 1 285 ? -4.145 15.938 -15.242 1 92.25 285 GLY B N 1
ATOM 5089 C CA . GLY B 1 285 ? -2.953 16.766 -15.289 1 92.25 285 GLY B CA 1
ATOM 5090 C C . GLY B 1 285 ? -1.967 16.453 -14.18 1 92.25 285 GLY B C 1
ATOM 5091 O O . GLY B 1 285 ? -0.853 16.984 -14.164 1 92.25 285 GLY B O 1
ATOM 5092 N N . LEU B 1 286 ? -2.318 15.711 -13.227 1 95 286 LEU B N 1
ATOM 5093 C CA . LEU B 1 286 ? -1.402 15.305 -12.164 1 95 286 LEU B CA 1
ATOM 5094 C C . LEU B 1 286 ? -0.332 14.359 -12.695 1 95 286 LEU B C 1
ATOM 5096 O O . LEU B 1 286 ? -0.642 13.406 -13.414 1 95 286 LEU B O 1
ATOM 5100 N N . GLU B 1 287 ? 0.93 14.664 -12.414 1 96.69 287 GLU B N 1
ATOM 5101 C CA . GLU B 1 287 ? 2.018 13.781 -12.828 1 96.69 287 GLU B CA 1
ATOM 5102 C C . GLU B 1 287 ? 1.892 12.406 -12.172 1 96.69 287 GLU B C 1
ATOM 5104 O O . GLU B 1 287 ? 1.639 12.312 -10.969 1 96.69 287 GLU B O 1
ATOM 5109 N N . ARG B 1 288 ? 2.025 11.375 -12.961 1 97.62 288 ARG B N 1
ATOM 5110 C CA . ARG B 1 288 ? 1.903 10.008 -12.453 1 97.62 288 ARG B CA 1
ATOM 5111 C C . ARG B 1 288 ? 3.258 9.469 -12.008 1 97.62 288 ARG B C 1
ATOM 5113 O O . ARG B 1 288 ? 4.285 9.789 -12.609 1 97.62 288 ARG B O 1
ATOM 5120 N N . LEU B 1 289 ? 3.23 8.695 -10.984 1 98.31 289 LEU B N 1
ATOM 5121 C CA . LEU B 1 289 ? 4.434 8.031 -10.492 1 98.31 289 LEU B CA 1
ATOM 5122 C C . LEU B 1 289 ? 4.93 7 -11.5 1 98.31 289 LEU B C 1
ATOM 5124 O O . LEU B 1 289 ? 4.148 6.191 -12 1 98.31 289 LEU B O 1
ATOM 5128 N N . ASP B 1 290 ? 6.148 7.02 -11.844 1 98.25 290 ASP B N 1
ATOM 5129 C CA . ASP B 1 290 ? 6.832 6.047 -12.695 1 98.25 290 ASP B CA 1
ATOM 5130 C C . ASP B 1 290 ? 8.102 5.535 -12.031 1 98.25 290 ASP B C 1
ATOM 5132 O O . ASP B 1 290 ? 9.172 6.129 -12.18 1 98.25 290 ASP B O 1
ATOM 5136 N N . LEU B 1 291 ? 8.023 4.441 -11.336 1 98.56 291 LEU B N 1
ATOM 5137 C CA . LEU B 1 291 ? 9.133 3.906 -10.555 1 98.56 291 LEU B CA 1
ATOM 5138 C C . LEU B 1 291 ? 10.266 3.445 -11.477 1 98.56 291 LEU B C 1
ATOM 5140 O O . LEU B 1 291 ? 11.438 3.469 -11.086 1 98.56 291 LEU B O 1
ATOM 5144 N N . GLY B 1 292 ? 9.898 2.949 -12.695 1 97.88 292 GLY B N 1
ATOM 5145 C CA . GLY B 1 292 ? 10.938 2.598 -13.648 1 97.88 292 GLY B CA 1
ATOM 5146 C C . GLY B 1 292 ? 11.836 3.766 -14.016 1 97.88 292 GLY B C 1
ATOM 5147 O O . GLY B 1 292 ? 13.055 3.607 -14.125 1 97.88 292 GLY B O 1
ATOM 5148 N N . ARG B 1 293 ? 11.258 4.895 -14.188 1 97.19 293 ARG B N 1
ATOM 5149 C CA . ARG B 1 293 ? 11.992 6.109 -14.523 1 97.19 293 ARG B CA 1
ATOM 5150 C C . ARG B 1 293 ? 12.766 6.633 -13.312 1 97.19 293 ARG B C 1
ATOM 5152 O O . ARG B 1 293 ? 13.922 7.039 -13.43 1 97.19 293 ARG B O 1
ATOM 5159 N N . ILE B 1 294 ? 12.125 6.613 -12.125 1 97.12 294 ILE B N 1
ATOM 5160 C CA . ILE B 1 294 ? 12.742 7.109 -10.898 1 97.12 294 ILE B CA 1
ATOM 5161 C C . ILE B 1 294 ? 13.945 6.238 -10.531 1 97.12 294 ILE B C 1
ATOM 5163 O O . ILE B 1 294 ? 14.984 6.746 -10.109 1 97.12 294 ILE B O 1
ATOM 5167 N N . GLY B 1 295 ? 13.773 4.922 -10.617 1 98 295 GLY B N 1
ATOM 5168 C CA . GLY B 1 295 ? 14.891 4.004 -10.531 1 98 295 GLY B CA 1
ATOM 5169 C C . GLY B 1 295 ? 15.164 3.516 -9.117 1 98 295 GLY B C 1
ATOM 5170 O O . GLY B 1 295 ? 15.422 2.33 -8.906 1 98 295 GLY B O 1
ATOM 5171 N N . SER B 1 296 ? 15.133 4.512 -8.148 1 98.12 296 SER B N 1
ATOM 5172 C CA . SER B 1 296 ? 15.5 4.074 -6.801 1 98.12 296 SER B CA 1
ATOM 5173 C C . SER B 1 296 ? 14.789 4.91 -5.738 1 98.12 296 SER B C 1
ATOM 5175 O O . SER B 1 296 ? 14.57 6.105 -5.926 1 98.12 296 SER B O 1
ATOM 5177 N N . LEU B 1 297 ? 14.406 4.301 -4.652 1 98.75 297 LEU B N 1
ATOM 5178 C CA . LEU B 1 297 ? 13.906 4.918 -3.43 1 98.75 297 LEU B CA 1
ATOM 5179 C C . LEU B 1 297 ? 14.828 4.625 -2.252 1 98.75 297 LEU B C 1
ATOM 5181 O O . LEU B 1 297 ? 15.289 3.494 -2.084 1 98.75 297 LEU B O 1
ATOM 5185 N N . SER B 1 298 ? 15.125 5.629 -1.429 1 98.56 298 SER B N 1
ATOM 5186 C CA . SER B 1 298 ? 16.047 5.441 -0.312 1 98.56 298 SER B CA 1
ATOM 5187 C C . SER B 1 298 ? 15.367 5.746 1.02 1 98.56 298 SER B C 1
ATOM 5189 O O . SER B 1 298 ? 14.438 6.551 1.077 1 98.56 298 SER B O 1
ATOM 5191 N N . PHE B 1 299 ? 15.805 5.105 2.045 1 98.62 299 PHE B N 1
ATOM 5192 C CA . PHE B 1 299 ? 15.266 5.227 3.395 1 98.62 299 PHE B CA 1
ATOM 5193 C C . PHE B 1 299 ? 16.391 5.273 4.426 1 98.62 299 PHE B C 1
ATOM 5195 O O . PHE B 1 299 ? 17.391 4.566 4.289 1 98.62 299 PHE B O 1
ATOM 5202 N N . GLU B 1 300 ? 16.234 6.066 5.402 1 97.75 300 GLU B N 1
ATOM 5203 C CA . GLU B 1 300 ? 17.188 6.098 6.508 1 97.75 300 GLU B CA 1
ATOM 5204 C C . GLU B 1 300 ? 16.484 6.449 7.82 1 97.75 300 GLU B C 1
ATOM 5206 O O . GLU B 1 300 ? 15.406 7.035 7.82 1 97.75 300 GLU B O 1
ATOM 5211 N N . THR B 1 301 ? 17.016 6.055 8.906 1 97.19 301 THR B N 1
ATOM 5212 C CA . THR B 1 301 ? 16.5 6.414 10.227 1 97.19 301 THR B CA 1
ATOM 5213 C C . THR B 1 301 ? 16.906 7.84 10.594 1 97.19 301 THR B C 1
ATOM 5215 O O . THR B 1 301 ? 18.031 8.258 10.312 1 97.19 301 THR B O 1
ATOM 5218 N N . PRO B 1 302 ? 16.031 8.602 11.211 1 96.88 302 PRO B N 1
ATOM 5219 C CA . PRO B 1 302 ? 16.391 9.969 11.609 1 96.88 302 PRO B CA 1
ATOM 5220 C C . PRO B 1 302 ? 17.516 10.008 12.633 1 96.88 302 PRO B C 1
ATOM 5222 O O . PRO B 1 302 ? 17.656 9.094 13.453 1 96.88 302 PRO B O 1
ATOM 5225 N N . ASP B 1 303 ? 18.297 11.031 12.578 1 95.88 303 ASP B N 1
ATOM 5226 C CA . ASP B 1 303 ? 19.359 11.312 13.547 1 95.88 303 ASP B CA 1
ATOM 5227 C C . ASP B 1 303 ? 18.812 12.133 14.719 1 95.88 303 ASP B C 1
ATOM 5229 O O . ASP B 1 303 ? 18.734 13.359 14.633 1 95.88 303 ASP B O 1
ATOM 5233 N N . ASP B 1 304 ? 18.641 11.586 15.852 1 94.31 304 ASP B N 1
ATOM 5234 C CA . ASP B 1 304 ? 17.984 12.234 16.984 1 94.31 304 ASP B CA 1
ATOM 5235 C C . ASP B 1 304 ? 18.875 13.328 17.578 1 94.31 304 ASP B C 1
ATOM 5237 O O . ASP B 1 304 ? 18.359 14.289 18.156 1 94.31 304 ASP B O 1
ATOM 5241 N N . ALA B 1 305 ? 20.125 13.172 17.453 1 93.88 305 ALA B N 1
ATOM 5242 C CA . ALA B 1 305 ? 21.031 14.188 17.984 1 93.88 305 ALA B CA 1
ATOM 5243 C C . ALA B 1 305 ? 20.938 15.477 17.188 1 93.88 305 ALA B C 1
ATOM 5245 O O . ALA B 1 305 ? 20.938 16.578 17.75 1 93.88 305 ALA B O 1
ATOM 5246 N N . ARG B 1 306 ? 20.844 15.32 15.898 1 95.44 306 ARG B N 1
ATOM 5247 C CA . ARG B 1 306 ? 20.781 16.484 15.023 1 95.44 306 ARG B CA 1
ATOM 5248 C C . ARG B 1 306 ? 19.359 17.031 14.977 1 95.44 306 ARG B C 1
ATOM 5250 O O . ARG B 1 306 ? 19.156 18.25 14.812 1 95.44 306 ARG B O 1
ATOM 5257 N N . PHE B 1 307 ? 18.422 16.141 15.102 1 97.19 307 PHE B N 1
ATOM 5258 C CA . PHE B 1 307 ? 17.016 16.516 15.016 1 97.19 307 PHE B CA 1
ATOM 5259 C C . PHE B 1 307 ? 16.219 15.977 16.203 1 97.19 307 PHE B C 1
ATOM 5261 O O . PHE B 1 307 ? 15.477 15.008 16.062 1 97.19 307 PHE B O 1
ATOM 5268 N N . PRO B 1 308 ? 16.281 16.625 17.297 1 97.12 308 PRO B N 1
ATOM 5269 C CA . PRO B 1 308 ? 15.688 16.109 18.547 1 97.12 308 PRO B CA 1
ATOM 5270 C C . PRO B 1 308 ? 14.172 16.219 18.578 1 97.12 308 PRO B C 1
ATOM 5272 O O . PRO B 1 308 ? 13.523 15.75 19.516 1 97.12 308 PRO B O 1
ATOM 5275 N N . ALA B 1 309 ? 13.57 16.828 17.578 1 97.94 309 ALA B N 1
ATOM 5276 C CA . ALA B 1 309 ? 12.148 17.156 17.594 1 97.94 309 ALA B CA 1
ATOM 5277 C C . ALA B 1 309 ? 11.297 15.898 17.703 1 97.94 309 ALA B C 1
ATOM 5279 O O . ALA B 1 309 ? 10.281 15.883 18.406 1 97.94 309 ALA B O 1
ATOM 5280 N N . VAL B 1 310 ? 11.648 14.82 16.984 1 97.62 310 VAL B N 1
ATOM 5281 C CA . VAL B 1 310 ? 10.859 13.602 16.984 1 97.62 310 VAL B CA 1
ATOM 5282 C C . VAL B 1 310 ? 10.828 13 18.391 1 97.62 310 VAL B C 1
ATOM 5284 O O . VAL B 1 310 ? 9.781 12.578 18.875 1 97.62 310 VAL B O 1
ATOM 5287 N N . SER B 1 311 ? 11.992 12.969 19.031 1 97.31 311 SER B N 1
ATOM 5288 C CA . SER B 1 311 ? 12.062 12.492 20.422 1 97.31 311 SER B CA 1
ATOM 5289 C C . SER B 1 311 ? 11.211 13.359 21.344 1 97.31 311 SER B C 1
ATOM 5291 O O . SER B 1 311 ? 10.617 12.852 22.297 1 97.31 311 SER B O 1
ATOM 5293 N N . LEU B 1 312 ? 11.211 14.617 21.062 1 97.69 312 LEU B N 1
ATOM 5294 C CA . LEU B 1 312 ? 10.406 15.547 21.844 1 97.69 312 LEU B CA 1
ATOM 5295 C C . LEU B 1 312 ? 8.922 15.219 21.719 1 97.69 312 LEU B C 1
ATOM 5297 O O . LEU B 1 312 ? 8.188 15.266 22.703 1 97.69 312 LEU B O 1
ATOM 5301 N N . ALA B 1 313 ? 8.484 14.938 20.562 1 97.5 313 ALA B N 1
ATOM 5302 C CA . ALA B 1 313 ? 7.094 14.555 20.328 1 97.5 313 ALA B CA 1
ATOM 5303 C C . ALA B 1 313 ? 6.738 13.281 21.094 1 97.5 313 ALA B C 1
ATOM 5305 O O . ALA B 1 313 ? 5.652 13.188 21.672 1 97.5 313 ALA B O 1
ATOM 5306 N N . ARG B 1 314 ? 7.602 12.281 21.047 1 97.88 314 ARG B N 1
ATOM 5307 C CA . ARG B 1 314 ? 7.379 11.039 21.781 1 97.88 314 ARG B CA 1
ATOM 5308 C C . ARG B 1 314 ? 7.238 11.289 23.266 1 97.88 314 ARG B C 1
ATOM 5310 O O . ARG B 1 314 ? 6.328 10.758 23.922 1 97.88 314 ARG B O 1
ATOM 5317 N N . LYS B 1 315 ? 8.156 12.086 23.766 1 97.56 315 LYS B N 1
ATOM 5318 C CA . LYS B 1 315 ? 8.094 12.469 25.172 1 97.56 315 LYS B CA 1
ATOM 5319 C C . LYS B 1 315 ? 6.77 13.141 25.516 1 97.56 315 LYS B C 1
ATOM 5321 O O . LYS B 1 315 ? 6.137 12.812 26.516 1 97.56 315 LYS B O 1
ATOM 5326 N N . ALA B 1 316 ? 6.379 14.039 24.672 1 97.88 316 ALA B N 1
ATOM 5327 C CA . ALA B 1 316 ? 5.133 14.773 24.906 1 97.88 316 ALA B CA 1
ATOM 5328 C C . ALA B 1 316 ? 3.947 13.82 25 1 97.88 316 ALA B C 1
ATOM 5330 O O . ALA B 1 316 ? 3.072 13.992 25.859 1 97.88 316 ALA B O 1
ATOM 5331 N N . LEU B 1 317 ? 3.898 12.797 24.156 1 97.69 317 LEU B N 1
ATOM 5332 C CA . LEU B 1 317 ? 2.785 11.859 24.109 1 97.69 317 LEU B CA 1
ATOM 5333 C C . LEU B 1 317 ? 2.736 11.008 25.375 1 97.69 317 LEU B C 1
ATOM 5335 O O . LEU B 1 317 ? 1.703 10.406 25.672 1 97.69 317 LEU B O 1
ATOM 5339 N N . THR B 1 318 ? 3.846 10.898 26.125 1 96.75 318 THR B N 1
ATOM 5340 C CA . THR B 1 318 ? 3.861 10.109 27.359 1 96.75 318 THR B CA 1
ATOM 5341 C C . THR B 1 318 ? 3.453 10.969 28.562 1 96.75 318 THR B C 1
ATOM 5343 O O . THR B 1 318 ? 3.133 10.438 29.625 1 96.75 318 THR B O 1
ATOM 5346 N N . LEU B 1 319 ? 3.457 12.266 28.422 1 96.25 319 LEU B N 1
ATOM 5347 C CA . LEU B 1 319 ? 3.193 13.164 29.547 1 96.25 319 LEU B CA 1
ATOM 5348 C C . LEU B 1 319 ? 1.696 13.406 29.703 1 96.25 319 LEU B C 1
ATOM 5350 O O . LEU B 1 319 ? 1.212 13.594 30.828 1 96.25 319 LEU B O 1
ATOM 5354 N N . GLY B 1 320 ? 0.988 13.438 28.594 1 94.75 320 GLY B N 1
ATOM 5355 C CA . GLY B 1 320 ? -0.438 13.719 28.578 1 94.75 320 GLY B CA 1
ATOM 5356 C C . GLY B 1 320 ? -0.85 14.656 27.469 1 94.75 320 GLY B C 1
ATOM 5357 O O . GLY B 1 320 ? 0.003 15.242 26.797 1 94.75 320 GLY B O 1
ATOM 5358 N N . ALA B 1 321 ? -2.139 14.867 27.344 1 95.5 321 ALA B N 1
ATOM 5359 C CA . ALA B 1 321 ? -2.695 15.609 26.219 1 95.5 321 ALA B CA 1
ATOM 5360 C C . ALA B 1 321 ? -2.332 17.094 26.297 1 95.5 321 ALA B C 1
ATOM 5362 O O . ALA B 1 321 ? -2.383 17.812 25.297 1 95.5 321 ALA B O 1
ATOM 5363 N N . TRP B 1 322 ? -1.975 17.578 27.484 1 96.88 322 TRP B N 1
ATOM 5364 C CA . TRP B 1 322 ? -1.575 18.969 27.656 1 96.88 322 TRP B CA 1
ATOM 5365 C C . TRP B 1 322 ? -0.255 19.25 26.953 1 96.88 322 TRP B C 1
ATOM 5367 O O . TRP B 1 322 ? -0.034 20.344 26.438 1 96.88 322 TRP B O 1
ATOM 5377 N N . ALA B 1 323 ? 0.621 18.297 26.922 1 98.19 323 ALA B N 1
ATOM 5378 C CA . ALA B 1 323 ? 2.006 18.484 26.5 1 98.19 323 ALA B CA 1
ATOM 5379 C C . ALA B 1 323 ? 2.088 18.797 25.016 1 98.19 323 ALA B C 1
ATOM 5381 O O . ALA B 1 323 ? 2.789 19.719 24.594 1 98.19 323 ALA B O 1
ATOM 5382 N N . PRO B 1 324 ? 1.337 18.016 24.094 1 98.19 324 PRO B N 1
ATOM 5383 C CA . PRO B 1 324 ? 1.333 18.391 22.672 1 98.19 324 PRO B CA 1
ATOM 5384 C C . PRO B 1 324 ? 0.831 19.812 22.422 1 98.19 324 PRO B C 1
ATOM 5386 O O . PRO B 1 324 ? 1.325 20.5 21.531 1 98.19 324 PRO B O 1
ATOM 5389 N N . ASN B 1 325 ? -0.15 20.219 23.172 1 97.81 325 ASN B N 1
ATOM 5390 C CA . ASN B 1 325 ? -0.639 21.594 23.078 1 97.81 325 ASN B CA 1
ATOM 5391 C C . ASN B 1 325 ? 0.468 22.609 23.359 1 97.81 325 ASN B C 1
ATOM 5393 O O . ASN B 1 325 ? 0.634 23.578 22.609 1 97.81 325 ASN B O 1
ATOM 5397 N N . VAL B 1 326 ? 1.277 22.375 24.359 1 97.81 326 VAL B N 1
ATOM 5398 C CA . VAL B 1 326 ? 2.379 23.25 24.766 1 97.81 326 VAL B CA 1
ATOM 5399 C C . VAL B 1 326 ? 3.441 23.266 23.672 1 97.81 326 VAL B C 1
ATOM 5401 O O . VAL B 1 326 ? 3.9 24.344 23.266 1 97.81 326 VAL B O 1
ATOM 5404 N N . ILE B 1 327 ? 3.793 22.109 23.172 1 97.81 327 ILE B N 1
ATOM 5405 C CA . ILE B 1 327 ? 4.812 22 22.141 1 97.81 327 ILE B CA 1
ATOM 5406 C C . ILE B 1 327 ? 4.387 22.797 20.906 1 97.81 327 ILE B C 1
ATOM 5408 O O . ILE B 1 327 ? 5.199 23.516 20.312 1 97.81 327 ILE B O 1
ATOM 5412 N N . ASN B 1 328 ? 3.133 22.656 20.5 1 97.69 328 ASN B N 1
ATOM 5413 C CA . ASN B 1 328 ? 2.635 23.359 19.328 1 97.69 328 ASN B CA 1
ATOM 5414 C C . ASN B 1 328 ? 2.729 24.875 19.516 1 97.69 328 ASN B C 1
ATOM 5416 O O . ASN B 1 328 ? 3.229 25.578 18.625 1 97.69 328 ASN B O 1
ATOM 5420 N N . ALA B 1 329 ? 2.258 25.391 20.641 1 97.75 329 ALA B N 1
ATOM 5421 C CA . ALA B 1 329 ? 2.23 26.828 20.922 1 97.75 329 ALA B CA 1
ATOM 5422 C C . ALA B 1 329 ? 3.643 27.406 20.969 1 97.75 329 ALA B C 1
ATOM 5424 O O . ALA B 1 329 ? 3.932 28.406 20.312 1 97.75 329 ALA B O 1
ATOM 5425 N N . VAL B 1 330 ? 4.516 26.734 21.734 1 98.38 330 VAL B N 1
ATOM 5426 C CA . VAL B 1 330 ? 5.883 27.219 21.906 1 98.38 330 VAL B CA 1
ATOM 5427 C C . VAL B 1 330 ? 6.613 27.188 20.562 1 98.38 330 VAL B C 1
ATOM 5429 O O . VAL B 1 330 ? 7.324 28.141 20.203 1 98.38 330 VAL B O 1
ATOM 5432 N N . ASN B 1 331 ? 6.453 26.094 19.828 1 98.31 331 ASN B N 1
ATOM 5433 C CA . ASN B 1 331 ? 7.102 25.969 18.531 1 98.31 331 ASN B CA 1
ATOM 5434 C C . ASN B 1 331 ? 6.68 27.094 17.578 1 98.31 331 ASN B C 1
ATOM 5436 O O . ASN B 1 331 ? 7.512 27.641 16.875 1 98.31 331 ASN B O 1
ATOM 5440 N N . GLU B 1 332 ? 5.359 27.406 17.531 1 97.25 332 GLU B N 1
ATOM 5441 C CA . GLU B 1 332 ? 4.887 28.469 16.656 1 97.25 332 GLU B CA 1
ATOM 5442 C C . GLU B 1 332 ? 5.562 29.797 16.984 1 97.25 332 GLU B C 1
ATOM 5444 O O . GLU B 1 332 ? 5.996 30.516 16.078 1 97.25 332 GLU B O 1
ATOM 5449 N N . ILE B 1 333 ? 5.727 30.078 18.266 1 98 333 ILE B N 1
ATOM 5450 C CA . ILE B 1 333 ? 6.355 31.328 18.719 1 98 333 ILE B CA 1
ATOM 5451 C C . ILE B 1 333 ? 7.848 31.281 18.391 1 98 333 ILE B C 1
ATOM 5453 O O . ILE B 1 333 ? 8.406 32.281 17.906 1 98 333 ILE B O 1
ATOM 5457 N N . ALA B 1 334 ? 8.484 30.188 18.641 1 98.44 334 ALA B N 1
ATOM 5458 C CA . ALA B 1 334 ? 9.914 30.047 18.391 1 98.44 334 ALA B CA 1
ATOM 5459 C C . ALA B 1 334 ? 10.234 30.141 16.906 1 98.44 334 ALA B C 1
ATOM 5461 O O . ALA B 1 334 ? 11.234 30.75 16.516 1 98.44 334 ALA B O 1
ATOM 5462 N N . VAL B 1 335 ? 9.453 29.5 16.031 1 98.06 335 VAL B N 1
ATOM 5463 C CA . VAL B 1 335 ? 9.641 29.578 14.594 1 98.06 335 VAL B CA 1
ATOM 5464 C C . VAL B 1 335 ? 9.531 31.031 14.125 1 98.06 335 VAL B C 1
ATOM 5466 O O . VAL B 1 335 ? 10.344 31.484 13.32 1 98.06 335 VAL B O 1
ATOM 5469 N N . ASP B 1 336 ? 8.5 31.703 14.641 1 97.06 336 ASP B N 1
ATOM 5470 C CA . ASP B 1 336 ? 8.328 33.094 14.289 1 97.06 336 ASP B CA 1
ATOM 5471 C C . ASP B 1 336 ? 9.555 33.938 14.695 1 97.06 336 ASP B C 1
ATOM 5473 O O . ASP B 1 336 ? 10.008 34.781 13.938 1 97.06 336 ASP B O 1
ATOM 5477 N N . ALA B 1 337 ? 10.07 33.688 15.875 1 98.38 337 ALA B N 1
ATOM 5478 C CA . ALA B 1 337 ? 11.258 34.375 16.359 1 98.38 337 ALA B CA 1
ATOM 5479 C C . ALA B 1 337 ? 12.461 34.094 15.469 1 98.38 337 ALA B C 1
ATOM 5481 O O . ALA B 1 337 ? 13.25 35 15.188 1 98.38 337 ALA B O 1
ATOM 5482 N N . PHE B 1 338 ? 12.656 32.875 15.016 1 98.56 338 PHE B N 1
ATOM 5483 C CA . PHE B 1 338 ? 13.742 32.5 14.117 1 98.56 338 PHE B CA 1
ATOM 5484 C C . PHE B 1 338 ? 13.586 33.188 12.773 1 98.56 338 PHE B C 1
ATOM 5486 O O . PHE B 1 338 ? 14.547 33.75 12.242 1 98.56 338 PHE B O 1
ATOM 5493 N N . LEU B 1 339 ? 12.344 33.125 12.203 1 97.94 339 LEU B N 1
ATOM 5494 C CA . LEU B 1 339 ? 12.07 33.75 10.906 1 97.94 339 LEU B CA 1
ATOM 5495 C C . LEU B 1 339 ? 12.367 35.25 10.945 1 97.94 339 LEU B C 1
ATOM 5497 O O . LEU B 1 339 ? 12.695 35.844 9.914 1 97.94 339 LEU B O 1
ATOM 5501 N N . ASN B 1 340 ? 12.312 35.812 12.148 1 97.38 340 ASN B N 1
ATOM 5502 C CA . ASN B 1 340 ? 12.578 37.25 12.312 1 97.38 340 ASN B CA 1
ATOM 5503 C C . ASN B 1 340 ? 13.977 37.5 12.859 1 97.38 340 ASN B C 1
ATOM 5505 O O . ASN B 1 340 ? 14.273 38.594 13.344 1 97.38 340 ASN B O 1
ATOM 5509 N N . ASN B 1 341 ? 14.805 36.562 12.891 1 97.56 341 ASN B N 1
ATOM 5510 C CA . ASN B 1 341 ? 16.219 36.625 13.234 1 97.56 341 ASN B CA 1
ATOM 5511 C C . ASN B 1 341 ? 16.422 37 14.703 1 97.56 341 ASN B C 1
ATOM 5513 O O . ASN B 1 341 ? 17.375 37.688 15.055 1 97.56 341 ASN B O 1
ATOM 5517 N N . VAL B 1 342 ? 15.453 36.625 15.492 1 97.94 342 VAL B N 1
ATOM 5518 C CA . VAL B 1 342 ? 15.539 36.906 16.922 1 97.94 342 VAL B CA 1
ATOM 5519 C C . VAL B 1 342 ? 16.297 35.781 17.625 1 97.94 342 VAL B C 1
ATOM 5521 O O . VAL B 1 342 ? 17.031 36.031 18.594 1 97.94 342 VAL B O 1
ATOM 5524 N N . ILE B 1 343 ? 16.125 34.562 17.156 1 98.12 343 ILE B N 1
ATOM 5525 C CA . ILE B 1 343 ? 16.828 33.438 17.719 1 98.12 343 ILE B CA 1
ATOM 5526 C C . ILE B 1 343 ? 17.438 32.594 16.578 1 98.12 343 ILE B C 1
ATOM 5528 O O . ILE B 1 343 ? 17.156 32.844 15.406 1 98.12 343 ILE B O 1
ATOM 5532 N N . GLY B 1 344 ? 18.328 31.656 16.953 1 97.75 344 GLY B N 1
ATOM 5533 C CA . GLY B 1 344 ? 18.938 30.766 15.969 1 97.75 344 GLY B CA 1
ATOM 5534 C C . GLY B 1 344 ? 18.078 29.547 15.664 1 97.75 344 GLY B C 1
ATOM 5535 O O . GLY B 1 344 ? 17.125 29.25 16.391 1 97.75 344 GLY B O 1
ATOM 5536 N N . PHE B 1 345 ? 18.531 28.844 14.617 1 98.06 345 PHE B N 1
ATOM 5537 C CA . PHE B 1 345 ? 17.797 27.688 14.141 1 98.06 345 PHE B CA 1
ATOM 5538 C C . PHE B 1 345 ? 17.688 26.625 15.234 1 98.06 345 PHE B C 1
ATOM 5540 O O . PHE B 1 345 ? 16.594 26.109 15.492 1 98.06 345 PHE B O 1
ATOM 5547 N N . MET B 1 346 ? 18.719 26.328 15.898 1 97.12 346 MET B N 1
ATOM 5548 C CA . MET B 1 346 ? 18.75 25.25 16.891 1 97.12 346 MET B CA 1
ATOM 5549 C C . MET B 1 346 ? 18.016 25.672 18.156 1 97.12 346 MET B C 1
ATOM 5551 O O . MET B 1 346 ? 17.672 24.828 18.984 1 97.12 346 MET B O 1
ATOM 5555 N N . ASP B 1 347 ? 17.797 26.969 18.281 1 97.56 347 ASP B N 1
ATOM 5556 C CA . ASP B 1 347 ? 17.109 27.484 19.469 1 97.56 347 ASP B CA 1
ATOM 5557 C C . ASP B 1 347 ? 15.617 27.141 19.422 1 97.56 347 ASP B C 1
ATOM 5559 O O . ASP B 1 347 ? 14.945 27.172 20.453 1 97.56 347 ASP B O 1
ATOM 5563 N N . ILE B 1 348 ? 15.109 26.891 18.266 1 98.31 348 ILE B N 1
ATOM 5564 C CA . ILE B 1 348 ? 13.68 26.625 18.109 1 98.31 348 ILE B CA 1
ATOM 5565 C C . ILE B 1 348 ? 13.297 25.406 18.953 1 98.31 348 ILE B C 1
ATOM 5567 O O . ILE B 1 348 ? 12.477 25.5 19.859 1 98.31 348 ILE B O 1
ATOM 5571 N N . THR B 1 349 ? 13.961 24.234 18.688 1 98 349 THR B N 1
ATOM 5572 C CA . THR B 1 349 ? 13.625 23 19.391 1 98 349 THR B CA 1
ATOM 5573 C C . THR B 1 349 ? 14.094 23.062 20.844 1 98 349 THR B C 1
ATOM 5575 O O . THR B 1 349 ? 13.438 22.516 21.734 1 98 349 THR B O 1
ATOM 5578 N N . ARG B 1 350 ? 15.203 23.75 21.047 1 97.06 350 ARG B N 1
ATOM 5579 C CA . ARG B 1 350 ? 15.719 23.891 22.406 1 97.06 350 ARG B CA 1
ATOM 5580 C C . ARG B 1 350 ? 14.734 24.641 23.297 1 97.06 350 ARG B C 1
ATOM 5582 O O . ARG B 1 350 ? 14.484 24.25 24.438 1 97.06 350 ARG B O 1
ATOM 5589 N N . THR B 1 351 ? 14.227 25.781 22.781 1 97.94 351 THR B N 1
ATOM 5590 C CA . THR B 1 351 ? 13.242 26.562 23.516 1 97.94 351 THR B CA 1
ATOM 5591 C C . THR B 1 351 ? 11.992 25.734 23.797 1 97.94 351 THR B C 1
ATOM 5593 O O . THR B 1 351 ? 11.445 25.766 24.906 1 97.94 351 THR B O 1
ATOM 5596 N N . THR B 1 352 ? 11.555 24.984 22.812 1 98.38 352 THR B N 1
ATOM 5597 C CA . THR B 1 352 ? 10.367 24.141 22.953 1 98.38 352 THR B CA 1
ATOM 5598 C C . THR B 1 352 ? 10.586 23.078 24.031 1 98.38 352 THR B C 1
ATOM 5600 O O . THR B 1 352 ? 9.719 22.859 24.875 1 98.38 352 THR B O 1
ATOM 5603 N N . GLU B 1 353 ? 11.727 22.406 24 1 97.69 353 GLU B N 1
ATOM 5604 C CA . GLU B 1 353 ? 12.055 21.375 24.984 1 97.69 353 GLU B CA 1
ATOM 5605 C C . GLU B 1 353 ? 12.133 21.969 26.391 1 97.69 353 GLU B C 1
ATOM 5607 O O . GLU B 1 353 ? 11.594 21.391 27.344 1 97.69 353 GLU B O 1
ATOM 5612 N N . LYS B 1 354 ? 12.805 23.078 26.516 1 97.12 354 LYS B N 1
ATOM 5613 C CA . LYS B 1 354 ? 12.977 23.734 27.812 1 97.12 354 LYS B CA 1
ATOM 5614 C C . LYS B 1 354 ? 11.625 24.094 28.422 1 97.12 354 LYS B C 1
ATOM 5616 O O . LYS B 1 354 ? 11.406 23.891 29.625 1 97.12 354 LYS B O 1
ATOM 5621 N N . LEU B 1 355 ? 10.773 24.641 27.656 1 97.5 355 LEU B N 1
ATOM 5622 C CA . LEU B 1 355 ? 9.477 25.047 28.188 1 97.5 355 LEU B CA 1
ATOM 5623 C C . LEU B 1 355 ? 8.602 23.844 28.484 1 97.5 355 LEU B C 1
ATOM 5625 O O . LEU B 1 355 ? 7.84 23.844 29.453 1 97.5 355 LEU B O 1
ATOM 5629 N N . LEU B 1 356 ? 8.648 22.797 27.656 1 97.5 356 LEU B N 1
ATOM 5630 C CA . LEU B 1 356 ? 7.934 21.578 27.984 1 97.5 356 LEU B CA 1
ATOM 5631 C C . LEU B 1 356 ? 8.367 21.047 29.344 1 97.5 356 LEU B C 1
ATOM 5633 O O . LEU B 1 356 ? 7.527 20.656 30.172 1 97.5 356 LEU B O 1
ATOM 5637 N N . ASP B 1 357 ? 9.68 21.031 29.547 1 96.62 357 ASP B N 1
ATOM 5638 C CA . ASP B 1 357 ? 10.219 20.562 30.828 1 96.62 357 ASP B CA 1
ATOM 5639 C C . ASP B 1 357 ? 9.758 21.438 31.984 1 96.62 357 ASP B C 1
ATOM 5641 O O . ASP B 1 357 ? 9.484 20.938 33.062 1 96.62 357 ASP B O 1
ATOM 5645 N N . ARG B 1 358 ? 9.711 22.703 31.719 1 96.25 358 ARG B N 1
ATOM 5646 C CA . ARG B 1 358 ? 9.234 23.625 32.719 1 96.25 358 ARG B CA 1
ATOM 5647 C C . ARG B 1 358 ? 7.785 23.328 33.094 1 96.25 358 ARG B C 1
ATOM 5649 O O . ARG B 1 358 ? 7.438 23.281 34.281 1 96.25 358 ARG B O 1
ATOM 5656 N N . PHE B 1 359 ? 6.926 23.125 32.125 1 96.19 359 PHE B N 1
ATOM 5657 C CA . PHE B 1 359 ? 5.531 22.781 32.375 1 96.19 359 PHE B CA 1
ATOM 5658 C C . PHE B 1 359 ? 5.414 21.469 33.094 1 96.19 359 PHE B C 1
ATOM 5660 O O . PHE B 1 359 ? 4.504 21.281 33.906 1 96.19 359 PHE B O 1
ATOM 5667 N N . ALA B 1 360 ? 6.309 20.562 32.812 1 95 360 ALA B N 1
ATOM 5668 C CA . ALA B 1 360 ? 6.27 19.234 33.406 1 95 360 ALA B CA 1
ATOM 5669 C C . ALA B 1 360 ? 6.801 19.25 34.844 1 95 360 ALA B C 1
ATOM 5671 O O . ALA B 1 360 ? 6.594 18.312 35.594 1 95 360 ALA B O 1
ATOM 5672 N N . SER B 1 361 ? 7.426 20.312 35.094 1 93.06 361 SER B N 1
ATOM 5673 C CA . SER B 1 361 ? 7.965 20.453 36.438 1 93.06 361 SER B CA 1
ATOM 5674 C C . SER B 1 361 ? 6.875 20.875 37.438 1 93.06 361 SER B C 1
ATOM 5676 O O . SER B 1 361 ? 5.699 20.953 37.062 1 93.06 361 SER B O 1
ATOM 5678 N N . ASP B 1 362 ? 7.23 21.047 38.719 1 87.81 362 ASP B N 1
ATOM 5679 C CA . ASP B 1 362 ? 6.266 21.391 39.75 1 87.81 362 ASP B CA 1
ATOM 5680 C C . ASP B 1 362 ? 6.027 22.906 39.781 1 87.81 362 ASP B C 1
ATOM 5682 O O . ASP B 1 362 ? 5.285 23.406 40.656 1 87.81 362 ASP B O 1
ATOM 5686 N N . GLU B 1 363 ? 6.531 23.578 38.812 1 85.94 363 GLU B N 1
ATOM 5687 C CA . GLU B 1 363 ? 6.422 25.031 38.812 1 85.94 363 GLU B CA 1
ATOM 5688 C C . GLU B 1 363 ? 4.965 25.469 38.688 1 85.94 363 GLU B C 1
ATOM 5690 O O . GLU B 1 363 ? 4.57 26.484 39.281 1 85.94 363 GLU B O 1
ATOM 5695 N N . PHE B 1 364 ? 4.223 24.797 37.875 1 84.25 364 PHE B N 1
ATOM 5696 C CA . PHE B 1 364 ? 2.826 25.141 37.656 1 84.25 364 PHE B CA 1
ATOM 5697 C C . PHE B 1 364 ? 1.9 24.141 38.344 1 84.25 364 PHE B C 1
ATOM 5699 O O . PHE B 1 364 ? 0.702 24.109 38.062 1 84.25 364 PHE B O 1
ATOM 5706 N N . GLY B 1 365 ? 2.455 23.391 39.219 1 83.81 365 GLY B N 1
ATOM 5707 C CA . GLY B 1 365 ? 1.7 22.25 39.719 1 83.81 365 GLY B CA 1
ATOM 5708 C C . GLY B 1 365 ? 1.604 21.109 38.719 1 83.81 365 GLY B C 1
ATOM 5709 O O . GLY B 1 365 ? 2.047 21.234 37.594 1 83.81 365 GLY B O 1
ATOM 5710 N N . ALA B 1 366 ? 1.08 20.078 39.219 1 84.5 366 ALA B N 1
ATOM 5711 C CA . ALA B 1 366 ? 0.901 18.938 38.312 1 84.5 366 ALA B CA 1
ATOM 5712 C C . ALA B 1 366 ? -0.059 19.297 37.188 1 84.5 366 ALA B C 1
ATOM 5714 O O . ALA B 1 366 ? -1.217 19.641 37.406 1 84.5 366 ALA B O 1
ATOM 5715 N N . MET B 1 367 ? 0.487 19.312 35.969 1 90.69 367 MET B N 1
ATOM 5716 C CA . MET B 1 367 ? -0.337 19.609 34.812 1 90.69 367 MET B CA 1
ATOM 5717 C C . MET B 1 367 ? -1.438 18.578 34.625 1 90.69 367 MET B C 1
ATOM 5719 O O . MET B 1 367 ? -1.21 17.375 34.844 1 90.69 367 MET B O 1
ATOM 5723 N N . THR B 1 368 ? -2.605 19.078 34.312 1 91.56 368 THR B N 1
ATOM 5724 C CA . THR B 1 368 ? -3.736 18.219 34 1 91.56 368 THR B CA 1
ATOM 5725 C C . THR B 1 368 ? -4.184 18.406 32.562 1 91.56 368 THR B C 1
ATOM 5727 O O . THR B 1 368 ? -4.098 19.516 32.031 1 91.56 368 THR B O 1
ATOM 5730 N N . ASP B 1 369 ? -4.656 17.297 31.969 1 95.12 369 ASP B N 1
ATOM 5731 C CA . ASP B 1 369 ? -5.141 17.359 30.594 1 95.12 369 ASP B CA 1
ATOM 5732 C C . ASP B 1 369 ? -6.355 18.266 30.469 1 95.12 369 ASP B C 1
ATOM 5734 O O . ASP B 1 369 ? -7.207 18.297 31.359 1 95.12 369 ASP B O 1
ATOM 5738 N N . PRO B 1 370 ? -6.391 19.016 29.359 1 95.81 370 PRO B N 1
ATOM 5739 C CA . PRO B 1 370 ? -7.582 19.844 29.125 1 95.81 370 PRO B CA 1
ATOM 5740 C C . PRO B 1 370 ? -8.859 19.016 29.062 1 95.81 370 PRO B C 1
ATOM 5742 O O . PRO B 1 370 ? -8.875 17.922 28.484 1 95.81 370 PRO B O 1
ATOM 5745 N N . ASN B 1 371 ? -9.906 19.531 29.719 1 95.62 371 ASN B N 1
ATOM 5746 C CA . ASN B 1 371 ? -11.188 18.844 29.703 1 95.62 371 ASN B CA 1
ATOM 5747 C C . ASN B 1 371 ? -12.227 19.578 28.875 1 95.62 371 ASN B C 1
ATOM 5749 O O . ASN B 1 371 ? -13.359 19.125 28.719 1 95.62 371 ASN B O 1
ATOM 5753 N N . SER B 1 372 ? -11.836 20.703 28.359 1 96.88 372 SER B N 1
ATOM 5754 C CA . SER B 1 372 ? -12.664 21.5 27.453 1 96.88 372 SER B CA 1
ATOM 5755 C C . SER B 1 372 ? -11.812 22.25 26.438 1 96.88 372 SER B C 1
ATOM 5757 O O . SER B 1 372 ? -10.594 22.375 26.594 1 96.88 372 SER B O 1
ATOM 5759 N N . PHE B 1 373 ? -12.5 22.719 25.438 1 96.44 373 PHE B N 1
ATOM 5760 C CA . PHE B 1 373 ? -11.766 23.484 24.453 1 96.44 373 PHE B CA 1
ATOM 5761 C C . PHE B 1 373 ? -11.281 24.812 25.031 1 96.44 373 PHE B C 1
ATOM 5763 O O . PHE B 1 373 ? -10.219 25.312 24.656 1 96.44 373 PHE B O 1
ATOM 5770 N N . ASP B 1 374 ? -11.992 25.344 25.984 1 96.69 374 ASP B N 1
ATOM 5771 C CA . ASP B 1 374 ? -11.531 26.531 26.688 1 96.69 374 ASP B CA 1
ATOM 5772 C C . ASP B 1 374 ? -10.211 26.266 27.406 1 96.69 374 ASP B C 1
ATOM 5774 O O . ASP B 1 374 ? -9.305 27.109 27.391 1 96.69 374 ASP B O 1
ATOM 5778 N N . ASP B 1 375 ? -10.117 25.094 28.047 1 97.06 375 ASP B N 1
ATOM 5779 C CA . ASP B 1 375 ? -8.867 24.688 28.688 1 97.06 375 ASP B CA 1
ATOM 5780 C C . ASP B 1 375 ? -7.727 24.641 27.672 1 97.06 375 ASP B C 1
ATOM 5782 O O . ASP B 1 375 ? -6.602 25.047 27.984 1 97.06 375 ASP B O 1
ATOM 5786 N N . VAL B 1 376 ? -8.047 24.125 26.484 1 97.5 376 VAL B N 1
ATOM 5787 C CA . VAL B 1 376 ? -7.059 24.016 25.422 1 97.5 376 VAL B CA 1
ATOM 5788 C C . VAL B 1 376 ? -6.543 25.391 25.047 1 97.5 376 VAL B C 1
ATOM 5790 O O . VAL B 1 376 ? -5.332 25.609 24.938 1 97.5 376 VAL B O 1
ATOM 5793 N N . PHE B 1 377 ? -7.48 26.328 24.891 1 96.25 377 PHE B N 1
ATOM 5794 C CA . PHE B 1 377 ? -7.117 27.688 24.484 1 96.25 377 PHE B CA 1
ATOM 5795 C C . PHE B 1 377 ? -6.359 28.406 25.594 1 96.25 377 PHE B C 1
ATOM 5797 O O . PHE B 1 377 ? -5.43 29.172 25.312 1 96.25 377 PHE B O 1
ATOM 5804 N N . GLU B 1 378 ? -6.738 28.203 26.812 1 96.62 378 GLU B N 1
ATOM 5805 C CA . GLU B 1 378 ? -6.059 28.812 27.938 1 96.62 378 GLU B CA 1
ATOM 5806 C C . GLU B 1 378 ? -4.621 28.328 28.062 1 96.62 378 GLU B C 1
ATOM 5808 O O . GLU B 1 378 ? -3.699 29.109 28.266 1 96.62 378 GLU B O 1
ATOM 5813 N N . LEU B 1 379 ? -4.488 27.031 27.938 1 96.5 379 LEU B N 1
ATOM 5814 C CA . LEU B 1 379 ? -3.154 26.453 28 1 96.5 379 LEU B CA 1
ATOM 5815 C C . LEU B 1 379 ? -2.279 26.953 26.859 1 96.5 379 LEU B C 1
ATOM 5817 O O . LEU B 1 379 ? -1.104 27.266 27.062 1 96.5 379 LEU B O 1
ATOM 5821 N N . ASP B 1 380 ? -2.838 26.984 25.656 1 97.12 380 ASP B N 1
ATOM 5822 C CA . ASP B 1 380 ? -2.133 27.531 24.5 1 97.12 380 ASP B CA 1
ATOM 5823 C C . ASP B 1 380 ? -1.66 28.953 24.781 1 97.12 380 ASP B C 1
ATOM 5825 O O . ASP B 1 380 ? -0.497 29.281 24.531 1 97.12 380 ASP B O 1
ATOM 5829 N N . GLY B 1 381 ? -2.561 29.766 25.297 1 96.94 381 GLY B N 1
ATOM 5830 C CA . GLY B 1 381 ? -2.227 31.141 25.625 1 96.94 381 GLY B CA 1
ATOM 5831 C C . GLY B 1 381 ? -1.106 31.266 26.641 1 96.94 381 GLY B C 1
ATOM 5832 O O . GLY B 1 381 ? -0.206 32.094 26.484 1 96.94 381 GLY B O 1
ATOM 5833 N N . LEU B 1 382 ? -1.194 30.516 27.672 1 96.88 382 LEU B N 1
ATOM 5834 C CA . LEU B 1 382 ? -0.16 30.516 28.703 1 96.88 382 LEU B CA 1
ATOM 5835 C C . LEU B 1 382 ? 1.188 30.109 28.109 1 96.88 382 LEU B C 1
ATOM 5837 O O . LEU B 1 382 ? 2.209 30.734 28.406 1 96.88 382 LEU B O 1
ATOM 5841 N N . ALA B 1 383 ? 1.218 29.031 27.328 1 97.75 383 ALA B N 1
ATOM 5842 C CA . ALA B 1 383 ? 2.445 28.531 26.703 1 97.75 383 ALA B CA 1
ATOM 5843 C C . ALA B 1 383 ? 3.059 29.609 25.797 1 97.75 383 ALA B C 1
ATOM 5845 O O . ALA B 1 383 ? 4.277 29.797 25.797 1 97.75 383 ALA B O 1
ATOM 5846 N N . ARG B 1 384 ? 2.229 30.281 25.016 1 97.75 384 ARG B N 1
ATOM 5847 C CA . ARG B 1 384 ? 2.699 31.344 24.141 1 97.75 384 ARG B CA 1
ATOM 5848 C C . ARG B 1 384 ? 3.326 32.469 24.953 1 97.75 384 ARG B C 1
ATOM 5850 O O . ARG B 1 384 ? 4.379 33 24.578 1 97.75 384 ARG B O 1
ATOM 5857 N N . LYS B 1 385 ? 2.629 32.844 26.016 1 97.69 385 LYS B N 1
ATOM 5858 C CA . LYS B 1 385 ? 3.137 33.906 26.875 1 97.69 385 LYS B CA 1
ATOM 5859 C C . LYS B 1 385 ? 4.512 33.562 27.422 1 97.69 385 LYS B C 1
ATOM 5861 O O . LYS B 1 385 ? 5.438 34.375 27.375 1 97.69 385 LYS B O 1
ATOM 5866 N N . LEU B 1 386 ? 4.641 32.438 27.891 1 97.31 386 LEU B N 1
ATOM 5867 C CA . LEU B 1 386 ? 5.898 32 28.484 1 97.31 386 LEU B CA 1
ATOM 5868 C C . LEU B 1 386 ? 6.988 31.859 27.422 1 97.31 386 LEU B C 1
ATOM 5870 O O . LEU B 1 386 ? 8.164 32.125 27.703 1 97.31 386 LEU B O 1
ATOM 5874 N N . ALA B 1 387 ? 6.637 31.391 26.234 1 98.31 387 ALA B N 1
ATOM 5875 C CA . ALA B 1 387 ? 7.59 31.297 25.141 1 98.31 387 ALA B CA 1
ATOM 5876 C C . ALA B 1 387 ? 8.141 32.656 24.766 1 98.31 387 ALA B C 1
ATOM 5878 O O . ALA B 1 387 ? 9.344 32.812 24.547 1 98.31 387 ALA B O 1
ATOM 5879 N N . LEU B 1 388 ? 7.238 33.656 24.703 1 98 388 LEU B N 1
ATOM 5880 C CA . LEU B 1 388 ? 7.648 35.031 24.375 1 98 388 LEU B CA 1
ATOM 5881 C C . LEU B 1 388 ? 8.602 35.562 25.438 1 98 388 LEU B C 1
ATOM 5883 O O . LEU B 1 388 ? 9.594 36.219 25.109 1 98 388 LEU B O 1
ATOM 5887 N N . GLU B 1 389 ? 8.352 35.25 26.688 1 97.06 389 GLU B N 1
ATOM 5888 C CA . GLU B 1 389 ? 9.211 35.656 27.781 1 97.06 389 GLU B CA 1
ATOM 5889 C C . GLU B 1 389 ? 10.578 35 27.703 1 97.06 389 GLU B C 1
ATOM 5891 O O . GLU B 1 389 ? 11.609 35.625 27.938 1 97.06 389 GLU B O 1
ATOM 5896 N N . ALA B 1 390 ? 10.555 33.719 27.375 1 96.31 390 ALA B N 1
ATOM 5897 C CA . ALA B 1 390 ? 11.789 32.938 27.297 1 96.31 390 ALA B CA 1
ATOM 5898 C C . ALA B 1 390 ? 12.68 33.438 26.156 1 96.31 390 ALA B C 1
ATOM 5900 O O . ALA B 1 390 ? 13.906 33.406 26.266 1 96.31 390 ALA B O 1
ATOM 5901 N N . ILE B 1 391 ? 12.141 33.812 25.031 1 96.56 391 ILE B N 1
ATOM 5902 C CA . ILE B 1 391 ? 12.875 34.25 23.859 1 96.56 391 ILE B CA 1
ATOM 5903 C C . ILE B 1 391 ? 13.461 35.625 24.094 1 96.56 391 ILE B C 1
ATOM 5905 O O . ILE B 1 391 ? 14.578 35.938 23.656 1 96.56 391 ILE B O 1
ATOM 5909 N N . LYS B 1 392 ? 12.734 36.5 24.781 1 91.94 392 LYS B N 1
ATOM 5910 C CA . LYS B 1 392 ? 13.219 37.844 25.109 1 91.94 392 LYS B CA 1
ATOM 5911 C C . LYS B 1 392 ? 14.359 37.781 26.125 1 91.94 392 LYS B C 1
ATOM 5913 O O . LYS B 1 392 ? 15.203 38.688 26.156 1 91.94 392 LYS B O 1
ATOM 5918 N N . ALA B 1 393 ? 14.398 36.844 26.906 1 83.5 393 ALA B N 1
ATOM 5919 C CA . ALA B 1 393 ? 15.422 36.719 27.953 1 83.5 393 ALA B CA 1
ATOM 5920 C C . ALA B 1 393 ? 16.734 36.219 27.359 1 83.5 393 ALA B C 1
ATOM 5922 O O . ALA B 1 393 ? 17.812 36.656 27.75 1 83.5 393 ALA B O 1
#

Solvent-accessible surface area (backbone atoms only — not comparable to full-atom values): 39530 Å² total; per-residue (Å²): 124,84,64,66,44,33,30,23,33,37,19,35,76,41,71,64,20,45,41,48,51,59,55,58,71,49,84,54,87,99,50,65,50,65,39,42,40,17,39,23,29,53,77,56,48,69,61,44,44,51,50,36,61,76,56,60,25,52,30,40,16,32,37,39,56,88,44,35,65,61,40,50,60,70,37,58,93,69,80,44,44,71,41,33,19,71,66,18,42,31,53,42,33,51,48,87,45,51,31,33,35,34,39,29,75,50,65,75,32,37,68,24,47,48,37,31,23,67,70,30,16,33,30,32,38,49,33,58,39,36,38,30,39,34,31,71,61,49,53,50,47,22,58,74,38,60,22,44,80,30,46,30,42,57,39,56,25,21,39,63,74,59,62,84,58,77,88,45,53,59,32,38,34,40,46,37,52,43,36,58,48,61,84,54,49,70,71,55,42,58,68,44,46,53,74,56,34,46,48,40,84,80,59,89,68,58,61,68,61,22,40,24,32,36,49,36,38,45,54,15,49,47,51,48,27,47,25,57,78,65,73,38,62,63,92,39,50,46,64,33,28,23,67,81,42,34,61,27,15,33,41,30,31,47,35,40,45,28,31,30,23,30,27,50,79,50,70,54,32,32,45,40,39,42,73,36,54,93,52,75,42,69,45,85,89,61,71,68,69,50,58,51,78,65,29,64,50,52,33,31,63,71,55,54,88,82,36,48,30,45,60,49,35,47,53,24,70,74,73,36,63,41,40,38,19,36,43,52,31,21,36,55,53,32,48,52,34,26,67,68,69,72,46,48,53,60,45,29,60,49,52,28,52,51,50,51,51,47,52,71,31,74,80,73,34,83,76,67,59,60,88,42,70,67,45,38,52,50,48,32,51,52,33,36,52,50,39,54,51,60,72,73,101,127,84,64,66,44,33,31,25,33,37,19,35,77,41,71,64,18,46,41,48,50,59,54,58,71,49,86,53,86,98,50,66,50,65,42,43,39,17,38,23,28,55,78,55,49,69,60,44,44,50,50,37,62,76,57,61,24,51,30,38,16,32,37,37,57,90,44,34,66,60,41,50,60,70,36,58,92,68,80,44,43,72,43,32,20,70,65,17,42,32,52,41,32,52,50,88,44,51,31,34,34,35,39,30,75,50,65,74,31,38,66,24,48,48,38,28,24,67,69,30,16,34,31,31,38,51,33,57,39,36,38,32,39,34,30,70,60,48,54,49,48,21,58,74,38,59,22,44,81,30,46,30,42,58,41,56,25,22,37,62,72,59,61,83,60,76,90,44,54,58,34,40,34,39,48,37,50,41,37,58,48,60,84,54,50,70,72,54,43,58,66,45,46,54,73,56,33,45,49,40,84,80,59,87,69,58,62,68,60,22,39,26,33,37,48,35,38,44,56,14,48,45,51,49,27,46,24,57,76,66,72,38,62,64,92,38,50,46,64,34,29,22,67,80,41,35,62,28,14,32,40,30,32,45,35,39,46,26,30,31,23,30,28,50,79,48,70,54,31,33,45,40,39,43,72,35,53,95,51,73,43,69,45,87,89,60,72,70,69,51,59,50,78,65,28,62,49,53,33,31,64,72,57,55,86,83,34,48,31,47,60,47,36,48,53,24,68,73,74,36,60,41,40,39,19,36,44,52,30,21,37,56,53,32,48,50,34,25,66,67,68,71,45,48,53,62,46,28,58,50,51,27,50,52,49,51,51,47,51,70,31,73,81,75,35,82,76,66,58,58,89,45,71,66,44,37,52,50,49,31,52,51,32,35,52,52,40,55,54,60,70,74,101

Organism: Hirschia baltica (strain ATCC 49814 / DSM 5838 / IFAM 1418) (NCBI:txid582402)

Nearest PDB structures (foldseek):
  3r0i-assembly1_B  TM=8.960E-01  e=9.981E-39  Escherichia coli K-12
  8s65-assembly1_A  TM=9.323E-01  e=2.369E-37  Toxoplasma gondii
  8s65-assembly2_B  TM=9.158E-01  e=5.059E-36  Toxoplasma gondii
  3a06-assembly1_A  TM=9.485E-01  e=1.513E-33  Thermotoga maritima
  6mh5-assembly1_A  TM=9.280E-01  e=9.916E-34  Staphylococcus schleiferi

pLDDT: mean 96.12, std 5.25, range [36.0, 98.88]

InterPro domains:
  IPR003821 1-deoxy-D-xylulose 5-phosphate reductoisomerase [MF_00183] (7-390)
  IPR003821 1-deoxy-D-xylulose 5-phosphate reductoisomerase [PIRSF006205] (6-391)
  IPR003821 1-deoxy-D-xylulose 5-phosphate reductoisomerase [PTHR30525] (4-390)
  IPR003821 1-deoxy-D-xylulose 5-phosphate reductoisomerase [TIGR00243] (6-390)
  IPR013512 1-deoxy-D-xylulose 5-phosphate reductoisomerase, N-terminal [PF02670] (7-135)
  IPR013644 1-deoxy-D-xylulose 5-phosphate reductoisomerase, C-terminal [PF08436] (149-230)
  IPR026877 DXP reductoisomerase, C-terminal domain [PF13288] (262-385)
  IPR036169 DXP reductoisomerase, C-terminal domain superfamily [SSF69055] (294-391)
  IPR036291 NAD(P)-binding domain superfamily [SSF51735] (6-153)

Sequence (786 aa):
MSEQVKVSLLGATGSIGSSTISILKQNCADMPEFKVVSLTAQNSVQELAKLAIETNAEFAAIGNENKYQELKDLLAGTGIECASGETGLVDAAARQCDTLVSAITGAAALRPTLEGIKQGAKIALANKESIVCAGVLFLSEAKKYNATLLPVDSEHNAIFQVLDNHKRVEKLILTASGGPFRTSTIDEMREATPEQAISHPNWSMGAKISVDSATMMNKSLELIEASYLFNTPEEKIDVLIHPQSIVHSLVSYDDGSVLAQLGMPDMRTPISYALAWPNRMPVPGLERLDLGRIGSLSFETPDDARFPAVSLARKALTLGAWAPNVINAVNEIAVDAFLNNVIGFMDITRTTEKLLDRFASDEFGAMTDPNSFDDVFELDGLARKLALEAIKAMSEQVKVSLLGATGSIGSSTISILKQNCADMPEFKVVSLTAQNSVQELAKLAIETNAEFAAIGNENKYQELKDLLAGTGIECASGETGLVDAAARQCDTLVSAITGAAALRPTLEGIKQGAKIALANKESIVCAGVLFLSEAKKYNATLLPVDSEHNAIFQVLDNHKRVEKLILTASGGPFRTSTIDEMREATPEQAISHPNWSMGAKISVDSATMMNKSLELIEASYLFNTPEEKIDVLIHPQSIVHSLVSYDDGSVLAQLGMPDMRTPISYALAWPNRMPVPGLERLDLGRIGSLSFETPDDARFPAVSLARKALTLGAWAPNVINAVNEIAVDAFLNNVIGFMDITRTTEKLLDRFASDEFGAMTDPNSFDDVFELDGLARKLALEAIKA

Radius of gyration: 30.43 Å; Cα contacts (8 Å, |Δi|>4): 1678; chains: 2; bounding box: 58×96×80 Å